Protein AF-A0A7C4LR72-F1 (afdb_monomer_lite)

Foldseek 3Di:
DDDDDDDDDDDDDDDDDDDDDDPPPVVVVVVVVVVVVVVVVPPPPPPPQQFAEEEEAEEQFALQQAVLSPHDLAYLPLVVVQFQQFEWANAEWAFLHQQQRLLLLFQLARLLQQQPQDLPPQDDDVHFRDPVRQTLLQVVVVLQAQEEEFEEASGHDALPDCRPVVNRNHPWYWYDYHPDWAQAQTFIDTSRDTDGDGDGQLQVSLVVLLVCLLPCVSTHYYYYRHGHQQPPPQDADPVLLVSSVVDDDLLSSSSSSSNVNSVSSVSNQVSCVVSVSQQRYKYKHKYNWAHDCVHRSHDNNLWADGRPAPGCRSIGIGIIIHRRPQFDGRHYHHAHAYSSQNRQLSCVSSVHDRDPPRPHDNCRCVRVVVDDDGRDQKDKHWHQPDPLPDDPPPQDQNNWIWIWMDGPQKIWTDTHPDDIFIDRCVVRVHSPDGCCVVCVVVVVVRVVVRVVVSVSGHHNDDPCPDPVNVVSVVPDDDPPPPPVVVVVVVVVPPQDDDWLDDCPLLVVLLVVQLVLDPCPFAADAGSVRLSVQCNQWAWQKDFPPVLLNSLLSLLSSLQVRQFHQDPQGTAGAQWRDQDQQAAPPNHFLQQVLQNLLFRLQTQDCRNVLSRLCCLQPPTGHNVNPDRPNLADNALSLLSVLSSCLFPVPLVSLLVSLVSLVVSLVSQCVVFPDPLLAGWFACPDSRGNVRPQAQQGTARFLHVLLSSLSSLQSSLVSCVSVVVNVSNVVSNVSSLVSLVSQCVQQQDPVQLWGFGQHRVRVVVSDGDPWHFLSRLLNLLNPRHDAPPSSCLNLLQQCDPQRQDFQQAGWRTRNVDPQADDDLDDDLNHNRTWHFQQSRQSNLSSVLSCAPPHDDDSDALVNSVNNLSSNSVLQFAWDDPPPCPPPLDIDTDRNGWDFGTAHRHNSHSSSQSSLVVVCVVPDRDPDSRGTSGSNHHNSSSCVCEQQNFPRDNDQKTKTQHSNDPPPGQKMKTWQRRGPNWTKIWIAHCACPPSVPGHFIFIDTSNHTFDTDNGRGMDMGGNPD

Structure (mmCIF, N/CA/C/O backbone):
data_AF-A0A7C4LR72-F1
#
_entry.id   AF-A0A7C4LR72-F1
#
loop_
_atom_site.group_PDB
_atom_site.id
_atom_site.type_symbol
_atom_site.label_atom_id
_atom_site.label_alt_id
_atom_site.label_comp_id
_atom_site.label_asym_id
_atom_site.label_entity_id
_atom_site.label_seq_id
_atom_site.pdbx_PDB_ins_code
_atom_site.Cartn_x
_atom_site.Cartn_y
_atom_site.Cartn_z
_atom_site.occupancy
_atom_site.B_iso_or_equiv
_atom_site.auth_seq_id
_atom_site.auth_comp_id
_atom_site.auth_asym_id
_atom_site.auth_atom_id
_atom_site.pdbx_PDB_model_num
ATOM 1 N N . MET A 1 1 ? -72.696 16.015 122.692 1.00 35.31 1 MET A N 1
ATOM 2 C CA . MET A 1 1 ? -73.197 14.966 123.610 1.00 35.31 1 MET A CA 1
ATOM 3 C C . MET A 1 1 ? -72.297 13.751 123.388 1.00 35.31 1 MET A C 1
ATOM 5 O O . MET A 1 1 ? -72.263 13.288 122.262 1.00 35.31 1 MET A O 1
ATOM 9 N N . ARG A 1 2 ? -71.297 13.466 124.250 1.00 32.91 2 ARG A N 1
ATOM 10 C CA . ARG A 1 2 ? -71.387 12.617 125.474 1.00 32.91 2 ARG A CA 1
ATOM 11 C C . ARG A 1 2 ? -72.075 11.284 125.123 1.00 32.91 2 ARG A C 1
ATOM 13 O O . ARG A 1 2 ? -73.225 11.372 124.727 1.00 32.91 2 ARG A O 1
ATOM 20 N N . PHE A 1 3 ? -71.549 10.058 125.218 1.00 32.75 3 PHE A N 1
ATOM 21 C CA . PHE A 1 3 ? -70.471 9.303 125.920 1.00 32.75 3 PHE A CA 1
ATOM 22 C C . PHE A 1 3 ? -70.738 7.793 125.529 1.00 32.75 3 PHE A C 1
ATOM 24 O O . PHE A 1 3 ? -71.730 7.587 124.825 1.00 32.75 3 PHE A O 1
ATOM 31 N N . PRO A 1 4 ? -70.053 6.709 125.991 1.00 60.56 4 PRO A N 1
ATOM 32 C CA . PRO A 1 4 ? -68.780 6.562 126.714 1.00 60.56 4 PRO A CA 1
ATOM 33 C C . PRO A 1 4 ? -67.816 5.421 126.244 1.00 60.56 4 PRO A C 1
ATOM 35 O O . PRO A 1 4 ? -68.143 4.528 125.475 1.00 60.56 4 PRO A O 1
ATOM 38 N N . GLU A 1 5 ? -66.591 5.552 126.763 1.00 37.94 5 GLU A N 1
ATOM 39 C CA . GLU A 1 5 ? -65.571 4.630 127.321 1.00 37.94 5 GLU A CA 1
ATOM 40 C C . GLU A 1 5 ? -65.675 3.067 127.322 1.00 37.94 5 GLU A C 1
ATOM 42 O O . GLU A 1 5 ? -66.634 2.513 127.839 1.00 37.94 5 GLU A O 1
ATOM 47 N N . ARG A 1 6 ? -64.529 2.430 126.945 1.00 39.88 6 ARG A N 1
ATOM 48 C CA . ARG A 1 6 ? -63.686 1.381 127.636 1.00 39.88 6 ARG A CA 1
ATOM 49 C C . ARG A 1 6 ? -64.234 -0.051 127.943 1.00 39.88 6 ARG A C 1
ATOM 51 O O . ARG A 1 6 ? -65.440 -0.195 128.059 1.00 39.88 6 ARG A O 1
ATOM 58 N N . PRO A 1 7 ? -63.385 -1.089 128.248 1.00 52.22 7 PRO A N 1
ATOM 59 C CA . PRO A 1 7 ? -61.908 -1.243 128.127 1.00 52.22 7 PRO A CA 1
ATOM 60 C C . PRO A 1 7 ? -61.354 -2.666 127.717 1.00 52.22 7 PRO A C 1
ATOM 62 O O . PRO A 1 7 ? -62.093 -3.625 127.548 1.00 52.22 7 PRO A O 1
ATOM 65 N N . ILE A 1 8 ? -60.004 -2.757 127.724 1.00 36.16 8 ILE A N 1
ATOM 66 C CA . ILE A 1 8 ? -59.052 -3.875 128.033 1.00 36.16 8 ILE A CA 1
ATOM 67 C C . ILE A 1 8 ? -58.402 -4.725 126.900 1.00 36.16 8 ILE A C 1
ATOM 69 O O . ILE A 1 8 ? -59.051 -5.424 126.135 1.00 36.16 8 ILE A O 1
ATOM 73 N N . MET A 1 9 ? -57.057 -4.637 126.927 1.00 40.47 9 MET A N 1
ATOM 74 C CA . MET A 1 9 ? -55.904 -5.442 126.440 1.00 40.47 9 MET A CA 1
ATOM 75 C C . MET A 1 9 ? -56.018 -6.995 126.474 1.00 40.47 9 MET A C 1
ATOM 77 O O . MET A 1 9 ? -56.950 -7.475 127.113 1.00 40.47 9 MET A O 1
ATOM 81 N N . PRO A 1 10 ? -55.073 -7.800 125.894 1.00 46.34 10 PRO A N 1
ATOM 82 C CA . PRO A 1 10 ? -53.619 -7.553 125.744 1.00 46.34 10 PRO A CA 1
ATOM 83 C C . PRO A 1 10 ? -52.910 -7.963 124.423 1.00 46.34 10 PRO A C 1
ATOM 85 O O . PRO A 1 10 ? -53.450 -8.637 123.555 1.00 46.34 10 PRO A O 1
ATOM 88 N N . THR A 1 11 ? -51.652 -7.506 124.325 1.00 38.91 11 THR A N 1
ATOM 89 C CA . THR A 1 11 ? -50.527 -7.863 123.421 1.00 38.91 11 THR A CA 1
ATOM 90 C C . THR A 1 11 ? -50.126 -9.360 123.510 1.00 38.91 11 THR A C 1
ATOM 92 O O . THR A 1 11 ? -50.526 -9.983 124.493 1.00 38.91 11 THR A O 1
ATOM 95 N N . PRO A 1 12 ? -49.306 -9.961 122.594 1.00 47.91 12 PRO A N 1
ATOM 96 C CA . PRO A 1 12 ? -48.107 -9.357 121.985 1.00 47.91 12 PRO A CA 1
ATOM 97 C C . PRO A 1 12 ? -47.720 -9.728 120.528 1.00 47.91 12 PRO A C 1
ATOM 99 O O . PRO A 1 12 ? -48.202 -10.676 119.926 1.00 47.91 12 PRO A O 1
ATOM 102 N N . MET A 1 13 ? -46.699 -8.982 120.081 1.00 35.16 13 MET A N 1
ATOM 103 C CA . MET A 1 13 ? -45.554 -9.364 119.234 1.00 35.16 13 MET A CA 1
ATOM 104 C C . MET A 1 13 ? -45.651 -9.448 117.697 1.00 35.16 13 MET A C 1
ATOM 106 O O . MET A 1 13 ? -46.181 -10.379 117.109 1.00 35.16 13 MET A O 1
ATOM 110 N N . ASN A 1 14 ? -44.866 -8.521 117.134 1.00 35.12 14 ASN A N 1
ATOM 111 C CA . ASN A 1 14 ? -43.835 -8.667 116.103 1.00 35.12 14 ASN A CA 1
ATOM 112 C C . ASN A 1 14 ? -44.172 -8.593 114.603 1.00 35.12 14 ASN A C 1
ATOM 114 O O . ASN A 1 14 ? -44.619 -9.543 113.976 1.00 35.12 14 ASN A O 1
ATOM 118 N N . GLN A 1 15 ? -43.720 -7.448 114.075 1.00 33.75 15 GLN A N 1
ATOM 119 C CA . GLN A 1 15 ? -42.763 -7.275 112.975 1.00 33.75 15 GLN A CA 1
ATOM 120 C C . GLN A 1 15 ? -43.255 -7.340 111.518 1.00 33.75 15 GLN A C 1
ATOM 122 O O . GLN A 1 15 ? -43.408 -8.385 110.899 1.00 33.75 15 GLN A O 1
ATOM 127 N N . ASP A 1 16 ? -43.335 -6.104 111.017 1.00 29.33 16 ASP A N 1
ATOM 128 C CA . ASP A 1 16 ? -42.939 -5.552 109.721 1.00 29.33 16 ASP A CA 1
ATOM 129 C C . ASP A 1 16 ? -43.946 -5.347 108.566 1.00 29.33 16 ASP A C 1
ATOM 131 O O . ASP A 1 16 ? -44.793 -6.195 108.289 1.00 29.33 16 ASP A O 1
ATOM 135 N N . PRO A 1 17 ? -43.886 -4.167 107.891 1.00 45.34 17 PRO A N 1
ATOM 136 C CA . PRO A 1 17 ? -44.921 -3.627 106.992 1.00 45.34 17 PRO A CA 1
ATOM 137 C C . PRO A 1 17 ? -44.353 -3.462 105.544 1.00 45.34 17 PRO A C 1
ATOM 139 O O . PRO A 1 17 ? -43.314 -4.045 105.250 1.00 45.34 17 PRO A O 1
ATOM 142 N N . PRO A 1 18 ? -44.862 -2.611 104.616 1.00 51.41 18 PRO A N 1
ATOM 143 C CA . PRO A 1 18 ? -46.219 -2.128 104.332 1.00 51.41 18 PRO A CA 1
ATOM 144 C C . PRO A 1 18 ? -46.654 -2.247 102.836 1.00 51.41 18 PRO A C 1
ATOM 146 O O . PRO A 1 18 ? -45.869 -2.273 101.898 1.00 51.41 18 PRO A O 1
ATOM 149 N N . ARG A 1 19 ? -47.976 -2.195 102.640 1.00 38.69 19 ARG A N 1
ATOM 150 C CA . ARG A 1 19 ? -48.769 -1.313 101.744 1.00 38.69 19 ARG A CA 1
ATOM 151 C C . ARG A 1 19 ? -48.216 -0.771 100.398 1.00 38.69 19 ARG A C 1
ATOM 153 O O . ARG A 1 19 ? -47.294 0.026 100.349 1.00 38.69 19 ARG A O 1
ATOM 160 N N . TYR A 1 20 ? -49.054 -1.008 99.375 1.00 43.28 20 TYR A N 1
ATOM 161 C CA . TYR A 1 20 ? -49.548 -0.085 98.330 1.00 43.28 20 TYR A CA 1
ATOM 162 C C . TYR A 1 20 ? -48.540 0.713 97.483 1.00 43.28 20 TYR A C 1
ATOM 164 O O . TYR A 1 20 ? -48.049 1.743 97.910 1.00 43.28 20 TYR A O 1
ATOM 172 N N . ILE A 1 21 ? -48.420 0.328 96.205 1.00 43.69 21 ILE A N 1
ATOM 173 C CA . ILE A 1 21 ? -48.569 1.153 94.980 1.00 43.69 21 ILE A CA 1
ATOM 174 C C . ILE A 1 21 ? -48.370 0.178 93.813 1.00 43.69 21 ILE A C 1
ATOM 176 O O . ILE A 1 21 ? -47.257 -0.301 93.652 1.00 43.69 21 ILE A O 1
ATOM 180 N N . CYS A 1 22 ? -49.392 -0.123 92.991 1.00 40.03 22 CYS A N 1
ATOM 181 C CA . CYS A 1 22 ? -49.144 -0.615 91.616 1.00 40.03 22 CYS A CA 1
ATOM 182 C C . CYS A 1 22 ? -50.343 -0.731 90.652 1.00 40.03 22 CYS A C 1
ATOM 184 O O . CYS A 1 22 ? -50.247 -1.442 89.657 1.00 40.03 22 CYS A O 1
ATOM 186 N N . ARG A 1 23 ? -51.444 0.021 90.803 1.00 43.97 23 ARG A N 1
ATOM 187 C CA . ARG A 1 23 ? -52.443 0.106 89.706 1.00 43.97 23 ARG A CA 1
ATOM 188 C C . ARG A 1 23 ? -51.979 0.938 88.491 1.00 43.97 23 ARG A C 1
ATOM 190 O O . ARG A 1 23 ? -52.656 0.944 87.469 1.00 43.97 23 ARG A O 1
ATOM 197 N N . ARG A 1 24 ? -50.789 1.561 88.543 1.00 44.59 24 ARG A N 1
ATOM 198 C CA . ARG A 1 24 ? -50.102 2.144 87.370 1.00 44.59 24 ARG A CA 1
ATOM 199 C C . ARG A 1 24 ? -49.221 1.147 86.602 1.00 44.59 24 ARG A C 1
ATOM 201 O O . ARG A 1 24 ? -48.986 1.379 85.423 1.00 44.59 24 ARG A O 1
ATOM 208 N N . ARG A 1 25 ? -48.779 0.027 87.197 1.00 46.16 25 ARG A N 1
ATOM 209 C CA . ARG A 1 25 ? -47.852 -0.898 86.514 1.00 46.16 25 ARG A CA 1
ATOM 210 C C . ARG A 1 25 ? -48.525 -1.919 85.603 1.00 46.16 25 ARG A C 1
ATOM 212 O O . ARG A 1 25 ? -47.878 -2.340 84.662 1.00 46.16 25 ARG A O 1
ATOM 219 N N . LEU A 1 26 ? -49.811 -2.239 85.774 1.00 44.53 26 LEU A N 1
ATOM 220 C CA . LEU A 1 26 ? -50.479 -3.204 84.883 1.00 44.53 26 LEU A CA 1
ATOM 221 C C . LEU A 1 26 ? -50.919 -2.587 83.540 1.00 44.53 26 LEU A C 1
ATOM 223 O O . LEU A 1 26 ? -50.827 -3.246 82.511 1.00 44.53 26 LEU A O 1
ATOM 227 N N . ARG A 1 27 ? -51.291 -1.294 83.515 1.00 45.69 27 ARG A N 1
ATOM 228 C CA . ARG A 1 27 ? -51.473 -0.548 82.252 1.00 45.69 27 ARG A CA 1
ATOM 229 C C . ARG A 1 27 ? -50.140 -0.248 81.563 1.00 45.69 27 ARG A C 1
ATOM 231 O O . ARG A 1 27 ? -50.101 -0.283 80.344 1.00 45.69 27 ARG A O 1
ATOM 238 N N . LEU A 1 28 ? -49.058 -0.027 82.318 1.00 48.47 28 LEU A N 1
ATOM 239 C CA . LEU A 1 28 ? -47.709 0.130 81.758 1.00 48.47 28 LEU A CA 1
ATOM 240 C C . LEU A 1 28 ? -47.103 -1.200 81.283 1.00 48.47 28 LEU A C 1
ATOM 242 O O . LEU A 1 28 ? -46.390 -1.166 80.291 1.00 48.47 28 LEU A O 1
ATOM 246 N N . LEU A 1 29 ? -47.414 -2.353 81.896 1.00 49.34 29 LEU A N 1
ATOM 247 C CA . LEU A 1 29 ? -46.977 -3.675 81.411 1.00 49.34 29 LEU A CA 1
ATOM 248 C C . LEU A 1 29 ? -47.734 -4.116 80.152 1.00 49.34 29 LEU A C 1
ATOM 250 O O . LEU A 1 29 ? -47.118 -4.627 79.230 1.00 49.34 29 LEU A O 1
ATOM 254 N N . LEU A 1 30 ? -49.045 -3.871 80.063 1.00 48.12 30 LEU A N 1
ATOM 255 C CA . LEU A 1 30 ? -49.803 -4.151 78.837 1.00 48.12 30 LEU A CA 1
ATOM 256 C C . LEU A 1 30 ? -49.451 -3.174 77.706 1.00 48.12 30 LEU A C 1
ATOM 258 O O . LEU A 1 30 ? -49.343 -3.616 76.567 1.00 48.12 30 LEU A O 1
ATOM 262 N N . LEU A 1 31 ? -49.167 -1.893 77.999 1.00 51.03 31 LEU A N 1
ATOM 263 C CA . LEU A 1 31 ? -48.607 -0.984 76.990 1.00 51.03 31 LEU A CA 1
ATOM 264 C C . LEU A 1 31 ? -47.185 -1.373 76.588 1.00 51.03 31 LEU A C 1
ATOM 266 O O . LEU A 1 31 ? -46.872 -1.221 75.422 1.00 51.03 31 LEU A O 1
ATOM 270 N N . SER A 1 32 ? -46.335 -1.875 77.493 1.00 53.25 32 SER A N 1
ATOM 271 C CA . SER A 1 32 ? -44.957 -2.277 77.157 1.00 53.25 32 SER A CA 1
ATOM 272 C C . SER A 1 32 ? -44.858 -3.660 76.518 1.00 53.25 32 SER A C 1
ATOM 274 O O . SER A 1 32 ? -43.934 -3.866 75.748 1.00 53.25 32 SER A O 1
ATOM 276 N N . VAL A 1 33 ? -45.823 -4.564 76.713 1.00 54.97 33 VAL A N 1
ATOM 277 C CA . VAL A 1 33 ? -45.928 -5.814 75.938 1.00 54.97 33 VAL A CA 1
ATOM 278 C C . VAL A 1 33 ? -46.553 -5.559 74.558 1.00 54.97 33 VAL A C 1
ATOM 280 O O . VAL A 1 33 ? -46.102 -6.154 73.583 1.00 54.97 33 VAL A O 1
ATOM 283 N N . LEU A 1 34 ? -47.488 -4.608 74.417 1.00 49.75 34 LEU A N 1
ATOM 284 C CA . LEU A 1 34 ? -47.953 -4.137 73.100 1.00 49.75 34 LEU A CA 1
ATOM 285 C C . LEU A 1 34 ? -46.896 -3.282 72.373 1.00 49.75 34 LEU A C 1
ATOM 287 O O . LEU A 1 34 ? -46.753 -3.435 71.165 1.00 49.75 34 LEU A O 1
ATOM 291 N N . LEU A 1 35 ? -46.090 -2.474 73.080 1.00 50.56 35 LEU A N 1
ATOM 292 C CA . LEU A 1 35 ? -44.930 -1.777 72.499 1.00 50.56 35 LEU A CA 1
ATOM 293 C C . LEU A 1 35 ? -43.792 -2.749 72.172 1.00 50.56 35 LEU A C 1
ATOM 295 O O . LEU A 1 35 ? -43.171 -2.594 71.135 1.00 50.56 35 LEU A O 1
ATOM 299 N N . ALA A 1 36 ? -43.532 -3.772 72.993 1.00 47.28 36 ALA A N 1
ATOM 300 C CA . ALA A 1 36 ? -42.524 -4.793 72.699 1.00 47.28 36 ALA A CA 1
ATOM 301 C C . ALA A 1 36 ? -42.952 -5.702 71.538 1.00 47.28 36 ALA A C 1
ATOM 303 O O . ALA A 1 36 ? -42.105 -6.113 70.754 1.00 47.28 36 ALA A O 1
ATOM 304 N N . SER A 1 37 ? -44.255 -5.935 71.355 1.00 44.91 37 SER A N 1
ATOM 305 C CA . SER A 1 37 ? -44.786 -6.614 70.163 1.00 44.91 37 SER A CA 1
ATOM 306 C C . SER A 1 37 ? -44.742 -5.716 68.917 1.00 44.91 37 SER A C 1
ATOM 308 O O . SER A 1 37 ? -44.578 -6.220 67.811 1.00 44.91 37 SER A O 1
ATOM 310 N N . PHE A 1 38 ? -44.802 -4.387 69.078 1.00 46.44 38 PHE A N 1
ATOM 311 C CA . PHE A 1 38 ? -44.551 -3.429 67.991 1.00 46.44 38 PHE A CA 1
ATOM 312 C C . PHE A 1 38 ? -43.050 -3.254 67.680 1.00 46.44 38 PHE A C 1
ATOM 314 O O . PHE A 1 38 ? -42.687 -3.009 66.534 1.00 46.44 38 PHE A O 1
ATOM 321 N N . VAL A 1 39 ? -42.166 -3.432 68.670 1.00 45.88 39 VAL A N 1
ATOM 322 C CA . VAL A 1 39 ? -40.700 -3.331 68.522 1.00 45.88 39 VAL A CA 1
ATOM 323 C C . VAL A 1 39 ? -40.074 -4.641 68.019 1.00 45.88 39 VAL A C 1
ATOM 325 O O . VAL A 1 39 ? -39.086 -4.590 67.298 1.00 45.88 39 VAL A O 1
ATOM 328 N N . LEU A 1 40 ? -40.675 -5.806 68.292 1.00 41.47 40 LEU A N 1
ATOM 329 C CA . LEU A 1 40 ? -40.286 -7.095 67.688 1.00 41.47 40 LEU A CA 1
ATOM 330 C C . LEU A 1 40 ? -40.973 -7.363 66.333 1.00 41.47 40 LEU A C 1
ATOM 332 O O . LEU A 1 40 ? -40.526 -8.225 65.581 1.00 41.47 40 LEU A O 1
ATOM 336 N N . GLY A 1 41 ? -42.027 -6.608 65.998 1.00 39.75 41 GLY A N 1
ATOM 337 C CA . GLY A 1 41 ? -42.657 -6.586 64.670 1.00 39.75 41 GLY A CA 1
ATOM 338 C C . GLY A 1 41 ? -41.952 -5.670 63.663 1.00 39.75 41 GLY A C 1
ATOM 339 O O . GLY A 1 41 ? -42.116 -5.842 62.457 1.00 39.75 41 GLY A O 1
ATOM 340 N N . ALA A 1 42 ? -41.093 -4.761 64.131 1.00 39.66 42 ALA A N 1
ATOM 341 C CA . ALA A 1 42 ? -40.086 -4.121 63.298 1.00 39.66 42 ALA A CA 1
ATOM 342 C C . ALA A 1 42 ? -38.931 -5.108 63.080 1.00 39.66 42 ALA A C 1
ATOM 344 O O . ALA A 1 42 ? -37.795 -4.867 63.487 1.00 39.66 42 ALA A O 1
ATOM 345 N N . SER A 1 43 ? -39.216 -6.234 62.410 1.00 41.41 43 SER A N 1
ATOM 346 C CA . SER A 1 43 ? -38.183 -6.845 61.579 1.00 41.41 43 SER A CA 1
ATOM 347 C C . SER A 1 43 ? -37.632 -5.691 60.768 1.00 41.41 43 SER A C 1
ATOM 349 O O . SER A 1 43 ? -38.391 -5.062 60.027 1.00 41.41 43 SER A O 1
ATOM 351 N N . ALA A 1 44 ? -36.369 -5.333 61.010 1.00 40.41 44 ALA A N 1
ATOM 352 C CA . ALA A 1 44 ? -35.657 -4.414 60.154 1.00 40.41 44 ALA A CA 1
ATOM 353 C C . ALA A 1 44 ? -35.990 -4.871 58.737 1.00 40.41 44 ALA A C 1
ATOM 355 O O . ALA A 1 44 ? -35.617 -5.979 58.349 1.00 40.41 44 ALA A O 1
ATOM 356 N N . PHE A 1 45 ? -36.786 -4.080 58.013 1.00 38.56 45 PHE A N 1
ATOM 357 C CA . PHE A 1 45 ? -36.862 -4.203 56.573 1.00 38.56 45 PHE A CA 1
ATOM 358 C C . PHE A 1 45 ? -35.428 -3.916 56.158 1.00 38.56 45 PHE A C 1
ATOM 360 O O . PHE A 1 45 ? -35.036 -2.758 56.025 1.00 38.56 45 PHE A O 1
ATOM 367 N N . ALA A 1 46 ? -34.602 -4.964 56.112 1.00 44.22 46 ALA A N 1
ATOM 368 C CA . ALA A 1 46 ? -33.292 -4.902 55.524 1.00 44.22 46 ALA A CA 1
ATOM 369 C C . ALA A 1 46 ? -33.589 -4.386 54.126 1.00 44.22 46 ALA A C 1
ATOM 371 O O . ALA A 1 46 ? -34.274 -5.061 53.353 1.00 44.22 46 ALA A O 1
ATOM 372 N N . ALA A 1 47 ? -33.223 -3.125 53.880 1.00 54.91 47 ALA A N 1
ATOM 373 C CA . ALA A 1 47 ? -33.409 -2.511 52.582 1.00 54.91 47 ALA A CA 1
ATOM 374 C C . ALA A 1 47 ? -32.888 -3.520 51.560 1.00 54.91 47 ALA A C 1
ATOM 376 O O . ALA A 1 47 ? -31.792 -4.056 51.761 1.00 54.91 47 ALA A O 1
ATOM 377 N N . ALA A 1 48 ? -33.713 -3.852 50.559 1.00 63.03 48 ALA A N 1
ATOM 378 C CA . ALA A 1 48 ? -33.377 -4.886 49.588 1.00 63.03 48 ALA A CA 1
ATOM 379 C C . ALA A 1 48 ? -31.923 -4.675 49.131 1.00 63.03 48 ALA A C 1
ATOM 381 O O . ALA A 1 48 ? -31.556 -3.531 48.830 1.00 63.03 48 ALA A O 1
ATOM 382 N N . PRO A 1 49 ? -31.072 -5.715 49.184 1.00 77.50 49 PRO A N 1
ATOM 383 C CA . PRO A 1 49 ? -29.646 -5.543 48.973 1.00 77.50 49 PRO A CA 1
ATOM 384 C C . PRO A 1 49 ? -29.419 -4.897 47.610 1.00 77.50 49 PRO A C 1
ATOM 386 O O . PRO A 1 49 ? -29.940 -5.361 46.599 1.00 77.50 49 PRO A O 1
ATOM 389 N N . LYS A 1 50 ? -28.656 -3.800 47.598 1.00 90.44 50 LYS A N 1
ATOM 390 C CA . LYS A 1 50 ? -28.297 -3.085 46.371 1.00 90.44 50 LYS A CA 1
ATOM 391 C C . LYS A 1 50 ? -27.679 -4.080 45.371 1.00 90.44 50 LYS A C 1
ATOM 393 O O . LYS A 1 50 ? -26.793 -4.839 45.778 1.00 90.44 50 LYS A O 1
ATOM 398 N N . PRO A 1 51 ? -28.117 -4.109 44.101 1.00 95.69 51 PRO A N 1
ATOM 399 C CA . PRO A 1 51 ? -27.584 -5.050 43.125 1.00 95.69 51 PRO A CA 1
ATOM 400 C C . PRO A 1 51 ? -26.173 -4.658 42.704 1.00 95.69 51 PRO A C 1
ATOM 402 O O . PRO A 1 51 ? -25.841 -3.473 42.661 1.00 95.69 51 PRO A O 1
ATOM 405 N N . ASN A 1 52 ? -25.357 -5.634 42.321 1.00 98.25 52 ASN A N 1
ATOM 406 C CA . ASN A 1 52 ? -24.149 -5.358 41.551 1.00 98.25 52 ASN A CA 1
ATOM 407 C C . ASN A 1 52 ? -24.533 -4.933 40.133 1.00 98.25 52 ASN A C 1
ATOM 409 O O . ASN A 1 52 ? -25.586 -5.312 39.619 1.00 98.25 52 ASN A O 1
ATOM 413 N N . ILE A 1 53 ? -23.671 -4.156 39.488 1.00 98.75 53 ILE A N 1
ATOM 414 C CA . ILE A 1 53 ? -23.917 -3.647 38.141 1.00 98.75 53 ILE A CA 1
ATOM 415 C C . ILE A 1 53 ? -22.686 -3.937 37.289 1.00 98.75 53 ILE A C 1
ATOM 417 O O . ILE A 1 53 ? -21.583 -3.504 37.615 1.00 98.75 53 ILE A O 1
ATOM 421 N N . ILE A 1 54 ? -22.871 -4.657 36.186 1.00 98.81 54 ILE A N 1
ATOM 422 C CA . ILE A 1 54 ? -21.828 -4.936 35.200 1.00 98.81 54 ILE A CA 1
ATOM 423 C C . ILE A 1 54 ? -22.266 -4.357 33.863 1.00 98.81 54 ILE A C 1
ATOM 425 O O . ILE A 1 54 ? -23.361 -4.638 33.384 1.00 98.81 54 ILE A O 1
ATOM 429 N N . VAL A 1 55 ? -21.401 -3.564 33.243 1.00 98.88 55 VAL A N 1
ATOM 430 C CA . VAL A 1 55 ? -21.596 -3.087 31.875 1.00 98.88 55 VAL A CA 1
ATOM 431 C C . VAL A 1 55 ? -20.494 -3.666 31.015 1.00 98.88 55 VAL A C 1
ATOM 433 O O . VAL A 1 55 ? -19.350 -3.213 31.091 1.00 98.88 55 VAL A O 1
ATOM 436 N N . ILE A 1 56 ? -20.859 -4.659 30.213 1.00 98.88 56 ILE A N 1
ATOM 437 C CA . ILE A 1 56 ? -20.004 -5.269 29.205 1.00 98.88 56 ILE A CA 1
ATOM 438 C C . ILE A 1 56 ? -20.142 -4.440 27.933 1.00 98.88 56 ILE A C 1
ATOM 440 O O . ILE A 1 56 ? -21.229 -4.353 27.360 1.00 98.88 56 ILE A O 1
ATOM 444 N N . LEU A 1 57 ? -19.040 -3.819 27.524 1.00 98.50 57 LEU A N 1
ATOM 445 C CA . LEU A 1 57 ? -18.949 -3.027 26.307 1.00 98.50 57 LEU A CA 1
ATOM 446 C C . LEU A 1 57 ? -17.956 -3.695 25.357 1.00 98.50 57 LEU A C 1
ATOM 448 O O . LEU A 1 57 ? -16.791 -3.874 25.711 1.00 98.50 57 LEU A O 1
ATOM 452 N N . VAL A 1 58 ? -18.423 -4.075 24.175 1.00 97.19 58 VAL A N 1
ATOM 453 C CA . VAL A 1 58 ? -17.602 -4.665 23.109 1.00 97.19 58 VAL A CA 1
ATOM 454 C C . VAL A 1 58 ? -17.342 -3.624 22.015 1.00 97.19 58 VAL A C 1
ATOM 456 O O . VAL A 1 58 ? -18.001 -2.585 22.003 1.00 97.19 58 VAL A O 1
ATOM 459 N N . ASP A 1 59 ? -16.357 -3.859 21.149 1.00 93.75 59 ASP A N 1
ATOM 460 C CA . ASP A 1 59 ? -15.798 -2.816 20.276 1.00 93.75 59 ASP A CA 1
ATOM 461 C C . ASP A 1 59 ? -15.845 -3.250 18.801 1.00 93.75 59 ASP A C 1
ATOM 463 O O . ASP A 1 59 ? -15.337 -4.318 18.445 1.00 93.75 59 ASP A O 1
ATOM 467 N N . ASP A 1 60 ? -16.476 -2.429 17.956 1.00 93.88 60 ASP A N 1
ATOM 468 C CA . ASP A 1 60 ? -16.669 -2.650 16.510 1.00 93.88 60 ASP A CA 1
ATOM 469 C C . ASP A 1 60 ? -17.437 -3.923 16.102 1.00 93.88 60 ASP A C 1
ATOM 471 O O . ASP A 1 60 ? -17.135 -4.559 15.081 1.00 93.88 60 ASP A O 1
ATOM 475 N N . ILE A 1 61 ? -18.455 -4.308 16.876 1.00 94.88 61 ILE A N 1
ATOM 476 C CA . ILE A 1 61 ? -19.279 -5.490 16.588 1.00 94.88 61 ILE A CA 1
ATOM 477 C C . ILE A 1 61 ? -20.733 -5.092 16.324 1.00 94.88 61 ILE A C 1
ATOM 479 O O . ILE A 1 61 ? -21.393 -4.443 17.134 1.00 94.88 61 ILE A O 1
ATOM 483 N N . GLY A 1 62 ? -21.251 -5.518 15.177 1.00 93.38 62 GLY A N 1
ATOM 484 C CA . GLY A 1 62 ? -22.618 -5.241 14.750 1.00 93.38 62 GLY A CA 1
ATOM 485 C C . GLY A 1 62 ? -23.600 -6.344 15.141 1.00 93.38 62 GLY A C 1
ATOM 486 O O . GLY A 1 62 ? -23.247 -7.384 15.697 1.00 93.38 62 GLY A O 1
ATOM 487 N N . VAL A 1 63 ? -24.876 -6.131 14.822 1.00 94.94 63 VAL A N 1
ATOM 488 C CA . VAL A 1 63 ? -25.957 -7.080 15.148 1.00 94.94 63 VAL A CA 1
ATOM 489 C C . VAL A 1 63 ? -25.917 -8.377 14.325 1.00 94.94 63 VAL A C 1
ATOM 491 O O . VAL A 1 63 ? -26.683 -9.295 14.594 1.00 94.94 63 VAL A O 1
ATOM 494 N N . GLY A 1 64 ? -25.057 -8.494 13.315 1.00 95.31 64 GLY A N 1
ATOM 495 C CA . GLY A 1 64 ? -24.987 -9.677 12.453 1.00 95.31 64 GLY A CA 1
ATOM 496 C C . GLY A 1 64 ? -24.216 -10.860 13.040 1.00 95.31 64 GLY A C 1
ATOM 497 O O . GLY A 1 64 ? -24.186 -11.918 12.413 1.00 95.31 64 GLY A O 1
ATOM 498 N N . ASP A 1 65 ? -23.587 -10.691 14.207 1.00 94.81 65 ASP A N 1
ATOM 499 C CA . ASP A 1 65 ? -22.620 -11.654 14.753 1.00 94.81 65 ASP A CA 1
ATOM 500 C C . ASP A 1 65 ? -23.143 -12.548 15.878 1.00 94.81 65 ASP A C 1
ATOM 502 O O . ASP A 1 65 ? -22.475 -13.519 16.221 1.00 94.81 65 ASP A O 1
ATOM 506 N N . PHE A 1 66 ? -24.328 -12.272 16.430 1.00 95.81 66 PHE A N 1
ATOM 507 C CA . PHE A 1 66 ? -24.868 -13.026 17.566 1.00 95.81 66 PHE A CA 1
ATOM 508 C C . PHE A 1 66 ? -26.160 -13.752 17.222 1.00 95.81 66 PHE A C 1
ATOM 510 O O . PHE A 1 66 ? -27.022 -13.214 16.521 1.00 95.81 66 PHE A O 1
ATOM 517 N N . GLY A 1 67 ? -26.348 -14.948 17.779 1.00 96.06 67 GLY A N 1
ATOM 518 C CA . GLY A 1 67 ? -27.565 -15.730 17.565 1.00 96.06 67 GLY A CA 1
ATOM 519 C C . GLY A 1 67 ? -28.825 -14.994 18.031 1.00 96.06 67 GLY A C 1
ATOM 520 O O . GLY A 1 67 ? -29.831 -14.972 17.318 1.00 96.06 67 GLY A O 1
ATOM 521 N N . PHE A 1 68 ? -28.772 -14.292 19.170 1.00 95.88 68 PHE A N 1
ATOM 522 C CA . PHE A 1 68 ? -29.919 -13.537 19.695 1.00 95.88 68 PHE A CA 1
ATOM 523 C C . PHE A 1 68 ? -30.347 -12.344 18.818 1.00 95.88 68 PHE A C 1
ATOM 525 O O . PHE A 1 68 ? -31.491 -11.886 18.921 1.00 95.88 68 PHE A O 1
ATOM 532 N N . THR A 1 69 ? -29.479 -11.861 17.929 1.00 94.25 69 THR A N 1
ATOM 533 C CA . THR A 1 69 ? -29.790 -10.833 16.921 1.00 94.25 69 THR A CA 1
ATOM 534 C C . THR A 1 69 ? -29.956 -11.404 15.508 1.00 94.25 69 THR A C 1
ATOM 536 O O . THR A 1 69 ? -30.227 -10.650 14.578 1.00 94.25 69 THR A O 1
ATOM 539 N N . GLY A 1 70 ? -29.880 -12.729 15.342 1.00 92.56 70 GLY A N 1
ATOM 540 C CA . GLY A 1 70 ? -30.134 -13.427 14.079 1.00 92.56 70 GLY A CA 1
ATOM 541 C C . GLY A 1 70 ? -28.890 -13.814 13.273 1.00 92.56 70 GLY A C 1
ATOM 542 O O . GLY A 1 70 ? -29.039 -14.261 12.134 1.00 92.56 70 GLY A O 1
ATOM 543 N N . GLY A 1 71 ? -27.688 -13.669 13.838 1.00 94.88 71 GLY A N 1
ATOM 544 C CA . GLY A 1 71 ? -26.437 -14.169 13.267 1.00 94.88 71 GLY A CA 1
ATOM 545 C C . GLY A 1 71 ? -26.427 -15.697 13.146 1.00 94.88 71 GLY A C 1
ATOM 546 O O . GLY A 1 71 ? -26.978 -16.404 13.990 1.00 94.88 71 GLY A O 1
ATOM 547 N N . LYS A 1 72 ? -25.836 -16.214 12.060 1.00 93.56 72 LYS A N 1
ATOM 548 C CA . LYS A 1 72 ? -25.865 -17.653 11.714 1.00 93.56 72 LYS A CA 1
ATOM 549 C C . LYS A 1 72 ? -24.505 -18.254 11.370 1.00 93.56 72 LYS A C 1
ATOM 551 O O . LYS A 1 72 ? -24.410 -19.466 11.204 1.00 93.56 72 LYS A O 1
ATOM 556 N N . ASP A 1 73 ? -23.473 -17.428 11.245 1.00 93.69 73 ASP A N 1
ATOM 557 C CA . ASP A 1 73 ? -22.180 -17.868 10.716 1.00 93.69 73 ASP A CA 1
ATOM 558 C C . ASP A 1 73 ? -21.412 -18.741 11.715 1.00 93.69 73 ASP A C 1
ATOM 560 O O . ASP A 1 73 ? -20.675 -19.635 11.311 1.00 93.69 73 ASP A O 1
ATOM 564 N N . PHE A 1 74 ? -21.575 -18.492 13.014 1.00 96.38 74 PHE A N 1
ATOM 565 C CA . PHE A 1 74 ? -20.955 -19.242 14.103 1.00 96.38 74 PHE A CA 1
ATOM 566 C C . PHE A 1 74 ? -21.805 -19.107 15.380 1.00 96.38 74 PHE A C 1
ATOM 568 O O . PHE A 1 74 ? -22.553 -18.137 15.514 1.00 96.38 74 PHE A O 1
ATOM 575 N N . PRO A 1 75 ? -21.737 -20.072 16.313 1.00 95.88 75 PRO A N 1
ATOM 576 C CA . PRO A 1 75 ? -22.526 -20.020 17.538 1.00 95.88 75 PRO A CA 1
ATOM 577 C C . PRO A 1 75 ? -21.890 -19.103 18.598 1.00 95.88 75 PRO A C 1
ATOM 579 O O . PRO A 1 75 ? -20.677 -19.134 18.804 1.00 95.88 75 PRO A O 1
ATOM 582 N N . THR A 1 76 ? -22.729 -18.362 19.328 1.00 97.62 76 THR A N 1
ATOM 583 C CA . THR A 1 76 ? -22.359 -17.549 20.506 1.00 97.62 76 THR A CA 1
ATOM 584 C C . THR A 1 76 ? -23.199 -17.953 21.726 1.00 97.62 76 THR A C 1
ATOM 586 O O . THR A 1 76 ? -24.037 -17.179 22.200 1.00 97.62 76 THR A O 1
ATOM 589 N N . PRO A 1 77 ? -23.075 -19.206 22.208 1.00 98.19 77 PRO A N 1
ATOM 590 C CA . PRO A 1 77 ? -24.017 -19.786 23.163 1.00 98.19 77 PRO A CA 1
ATOM 591 C C . PRO A 1 77 ? -24.069 -19.067 24.517 1.00 98.19 77 PRO A C 1
ATOM 593 O O . PRO A 1 77 ? -25.128 -19.062 25.151 1.00 98.19 77 PRO A O 1
ATOM 596 N N . ASN A 1 78 ? -22.971 -18.467 24.979 1.00 98.69 78 ASN A N 1
ATOM 597 C CA . ASN A 1 78 ? -22.918 -17.804 26.283 1.00 98.69 78 ASN A CA 1
ATOM 598 C C . ASN A 1 78 ? -23.487 -16.384 26.240 1.00 98.69 78 ASN A C 1
ATOM 600 O O . ASN A 1 78 ? -24.190 -15.966 27.162 1.00 98.69 78 ASN A O 1
ATOM 604 N N . ILE A 1 79 ? -23.235 -15.653 25.160 1.00 98.38 79 ILE A N 1
ATOM 605 C CA . ILE A 1 79 ? -23.845 -14.345 24.915 1.00 98.38 79 ILE A CA 1
ATOM 606 C C . ILE A 1 79 ? -25.343 -14.524 24.634 1.00 98.38 79 ILE A C 1
ATOM 608 O O . ILE A 1 79 ? -26.174 -13.805 25.192 1.00 98.38 79 ILE A O 1
ATOM 612 N N . ASP A 1 80 ? -25.720 -15.563 23.887 1.00 98.44 80 ASP A N 1
ATOM 613 C CA . ASP A 1 80 ? -27.123 -15.926 23.683 1.00 98.44 80 ASP A CA 1
ATOM 614 C C . ASP A 1 80 ? -27.793 -16.387 24.986 1.00 98.44 80 ASP A C 1
ATOM 616 O O . ASP A 1 80 ? -28.987 -16.158 25.181 1.00 98.44 80 ASP A O 1
ATOM 620 N N . ARG A 1 81 ? -27.046 -17.013 25.910 1.00 98.19 81 ARG A N 1
ATOM 621 C CA . ARG A 1 81 ? -27.517 -17.303 27.276 1.00 98.19 81 ARG A CA 1
ATOM 622 C C . ARG A 1 81 ? -27.828 -16.015 28.031 1.00 98.19 81 ARG A C 1
ATOM 624 O O . ARG A 1 81 ? -28.913 -15.924 28.600 1.00 98.19 81 ARG A O 1
ATOM 631 N N . LEU A 1 82 ? -26.935 -15.021 27.986 1.00 97.81 82 LEU A N 1
ATOM 632 C CA . LEU A 1 82 ? -27.163 -13.714 28.611 1.00 97.81 82 LEU A CA 1
ATOM 633 C C . LEU A 1 82 ? -28.471 -13.088 28.111 1.00 97.81 82 LEU A C 1
ATOM 635 O O . LEU A 1 82 ? -29.309 -12.679 28.913 1.00 97.81 82 LEU A O 1
ATOM 639 N N . ALA A 1 83 ? -28.657 -13.068 26.792 1.00 97.56 83 ALA A N 1
ATOM 640 C CA . ALA A 1 83 ? -29.850 -12.541 26.143 1.00 97.56 83 ALA A CA 1
ATOM 641 C C . ALA A 1 83 ? -31.124 -13.325 26.507 1.00 97.56 83 ALA A C 1
ATOM 643 O O . ALA A 1 83 ? -32.143 -12.731 26.857 1.00 97.56 83 ALA A O 1
ATOM 644 N N . ARG A 1 84 ? -31.074 -14.662 26.458 1.00 97.75 84 ARG A N 1
ATOM 645 C CA . ARG A 1 84 ? -32.216 -15.546 26.747 1.00 97.75 84 ARG A CA 1
ATOM 646 C C . ARG A 1 84 ? -32.665 -15.479 28.204 1.00 97.75 84 ARG A C 1
ATOM 648 O O . ARG A 1 84 ? -33.853 -15.592 28.476 1.00 97.75 84 ARG A O 1
ATOM 655 N N . GLU A 1 85 ? -31.743 -15.301 29.140 1.00 97.56 85 GLU A N 1
ATOM 656 C CA . GLU A 1 85 ? -32.052 -15.172 30.571 1.00 97.56 85 GLU A CA 1
ATOM 657 C C . GLU A 1 85 ? -32.426 -13.739 30.974 1.00 97.56 85 GLU A C 1
ATOM 659 O O . GLU A 1 85 ? -32.713 -13.468 32.140 1.00 97.56 85 GLU A O 1
ATOM 664 N N . GLY A 1 86 ? -32.435 -12.818 30.014 1.00 97.75 86 GLY A N 1
ATOM 665 C CA . GLY A 1 86 ? -32.744 -11.418 30.226 1.00 97.75 86 GLY A CA 1
ATOM 666 C C . GLY A 1 86 ? -33.669 -10.859 29.156 1.00 97.75 86 GLY A C 1
ATOM 667 O O . GLY A 1 86 ? -34.588 -11.522 28.672 1.00 97.75 86 GLY A O 1
ATOM 668 N N . VAL A 1 87 ? -33.417 -9.600 28.822 1.00 98.50 87 VAL A N 1
ATOM 669 C CA . VAL A 1 87 ? -34.187 -8.800 27.879 1.00 98.50 87 VAL A CA 1
ATOM 670 C C . VAL A 1 87 ? -33.280 -8.421 26.715 1.00 98.50 87 VAL A C 1
ATOM 672 O O . VAL A 1 87 ? -32.208 -7.850 26.918 1.00 98.50 87 VAL A O 1
ATOM 675 N N . VAL A 1 88 ? -33.728 -8.711 25.497 1.00 98.62 88 VAL A N 1
ATOM 676 C CA . VAL A 1 88 ? -33.097 -8.260 24.251 1.00 98.62 88 VAL A CA 1
ATOM 677 C C . VAL A 1 88 ? -33.758 -6.966 23.812 1.00 98.62 88 VAL A C 1
ATOM 679 O O . VAL A 1 88 ? -34.978 -6.921 23.676 1.00 98.62 88 VAL A O 1
ATOM 682 N N . PHE A 1 89 ? -32.968 -5.934 23.544 1.00 98.31 89 PHE A N 1
ATOM 683 C CA . PHE A 1 89 ? -33.464 -4.673 23.011 1.00 98.31 89 PHE A CA 1
ATOM 684 C C . PHE A 1 89 ? -33.284 -4.674 21.492 1.00 98.31 89 PHE A C 1
ATOM 686 O O . PHE A 1 89 ? -32.177 -4.500 20.984 1.00 98.31 89 PHE A O 1
ATOM 693 N N . SER A 1 90 ? -34.372 -4.904 20.755 1.00 95.19 90 SER A N 1
ATOM 694 C CA . SER A 1 90 ? -34.334 -5.110 19.299 1.00 95.19 90 SER A CA 1
ATOM 695 C C . SER A 1 90 ? -33.870 -3.859 18.537 1.00 95.19 90 SER A C 1
ATOM 697 O O . SER A 1 90 ? -33.308 -3.966 17.444 1.00 95.19 90 SER A O 1
ATOM 699 N N . HIS A 1 91 ? -34.070 -2.677 19.126 1.00 96.50 91 HIS A N 1
ATOM 700 C CA . HIS A 1 91 ? -33.696 -1.374 18.581 1.00 96.50 91 HIS A CA 1
ATOM 701 C C . HIS A 1 91 ? -32.760 -0.613 19.538 1.00 96.50 91 HIS A C 1
ATOM 703 O O . HIS A 1 91 ? -33.087 0.477 20.011 1.00 96.50 91 HIS A O 1
ATOM 709 N N . GLY A 1 92 ? -31.609 -1.222 19.844 1.00 97.88 92 GLY A N 1
ATOM 710 C CA . GLY A 1 92 ? -30.536 -0.615 20.635 1.00 97.88 92 GLY A CA 1
ATOM 711 C C . GLY A 1 92 ? -29.579 0.236 19.799 1.00 97.88 92 GLY A C 1
ATOM 712 O O . GLY A 1 92 ? -29.130 -0.190 18.735 1.00 97.88 92 GLY A O 1
ATOM 713 N N . TYR A 1 93 ? -29.257 1.429 20.300 1.00 98.56 93 TYR A N 1
ATOM 714 C CA . TYR A 1 93 ? -28.450 2.421 19.593 1.00 98.56 93 TYR A CA 1
ATOM 715 C C . TYR A 1 93 ? -27.251 2.937 20.386 1.00 98.56 93 TYR A C 1
ATOM 717 O O . TYR A 1 93 ? -27.302 3.079 21.609 1.00 98.56 93 TYR A O 1
ATOM 725 N N . ALA A 1 94 ? -26.202 3.284 19.649 1.00 98.25 94 ALA A N 1
ATOM 726 C CA . ALA A 1 94 ? -24.993 3.937 20.125 1.00 98.25 94 ALA A CA 1
ATOM 727 C C . ALA A 1 94 ? -24.618 5.131 19.226 1.00 98.25 94 ALA A C 1
ATOM 729 O O . ALA A 1 94 ? -25.355 5.497 18.305 1.00 98.25 94 ALA A O 1
ATOM 730 N N . MET A 1 95 ? -23.467 5.750 19.498 1.00 96.75 95 MET A N 1
ATOM 731 C CA . MET A 1 95 ? -22.870 6.742 18.603 1.00 96.75 95 MET A CA 1
ATOM 732 C C . MET A 1 95 ? -22.074 6.049 17.481 1.00 96.75 95 MET A C 1
ATOM 734 O O . MET A 1 95 ? -21.676 4.898 17.643 1.00 96.75 95 MET A O 1
ATOM 738 N N . PRO A 1 96 ? -21.765 6.742 16.366 1.00 93.69 96 PRO A N 1
ATOM 739 C CA . PRO A 1 96 ? -21.024 6.156 15.240 1.00 93.69 96 PRO A CA 1
ATOM 740 C C . PRO A 1 96 ? -19.564 5.757 15.524 1.00 93.69 96 PRO A C 1
ATOM 742 O O . PRO A 1 96 ? -18.895 5.244 14.624 1.00 93.69 96 PRO A O 1
ATOM 745 N N . SER A 1 97 ? -19.023 6.047 16.715 1.00 91.81 97 SER A N 1
ATOM 746 C CA . SER A 1 97 ? -17.632 5.746 17.074 1.00 91.81 97 SER A CA 1
ATOM 747 C C . SER A 1 97 ? -17.396 5.597 18.585 1.00 91.81 97 SER A C 1
ATOM 749 O O . SER A 1 97 ? -18.175 6.069 19.418 1.00 91.81 97 SER A O 1
ATOM 751 N N . CYS A 1 98 ? -16.245 5.007 18.926 1.00 91.56 98 CYS A N 1
ATOM 752 C CA . CYS A 1 98 ? -15.870 4.605 20.280 1.00 91.56 98 CYS A CA 1
ATOM 753 C C . CYS A 1 98 ? -15.965 5.710 21.357 1.00 91.56 98 CYS A C 1
ATOM 755 O O . CYS A 1 98 ? -16.618 5.507 22.381 1.00 91.56 98 CYS A O 1
ATOM 757 N N . SER A 1 99 ? -15.273 6.853 21.205 1.00 90.50 99 SER A N 1
ATOM 758 C CA . SER A 1 99 ? -15.189 7.868 22.279 1.00 90.50 99 SER A CA 1
ATOM 759 C C . SER A 1 99 ? -16.529 8.554 22.569 1.00 90.50 99 SER A C 1
ATOM 761 O O . SER A 1 99 ? -16.911 8.588 23.742 1.00 90.50 99 SER A O 1
ATOM 763 N N . PRO A 1 100 ? -17.290 9.034 21.563 1.00 93.25 100 PRO A N 1
ATOM 764 C CA . PRO A 1 100 ? -18.634 9.560 21.781 1.00 93.25 100 PRO A CA 1
ATOM 765 C C . PRO A 1 100 ? -19.559 8.560 22.485 1.00 93.25 100 PRO A C 1
ATOM 767 O O . PRO A 1 100 ? -20.253 8.947 23.422 1.00 93.25 100 PRO A O 1
ATOM 770 N N . THR A 1 101 ? -19.538 7.272 22.119 1.00 96.94 101 THR A N 1
ATOM 771 C CA . THR A 1 101 ? -20.358 6.259 22.809 1.00 96.94 101 THR A CA 1
ATOM 772 C C . THR A 1 101 ? -19.950 6.079 24.263 1.00 96.94 101 THR A C 1
ATOM 774 O O . THR A 1 101 ? -20.807 6.070 25.146 1.00 96.94 101 THR A O 1
ATOM 777 N N . ARG A 1 102 ? -18.650 5.968 24.544 1.00 96.31 102 ARG A N 1
ATOM 778 C CA . ARG A 1 102 ? -18.146 5.810 25.918 1.00 96.31 102 ARG A CA 1
ATOM 779 C C . ARG A 1 102 ? -18.513 7.015 26.782 1.00 96.31 102 ARG A C 1
ATOM 781 O O . ARG A 1 102 ? -18.919 6.845 27.931 1.00 96.31 102 ARG A O 1
ATOM 788 N N . ALA A 1 103 ? -18.442 8.220 26.217 1.00 94.94 103 ALA A N 1
ATOM 789 C CA . ALA A 1 103 ? -18.888 9.438 26.879 1.00 94.94 103 ALA A CA 1
ATOM 790 C C . ALA A 1 103 ? -20.405 9.428 27.125 1.00 94.94 103 ALA A C 1
ATOM 792 O O . ALA A 1 103 ? -20.846 9.737 28.232 1.00 94.94 103 ALA A O 1
ATOM 793 N N . ALA A 1 104 ? -21.199 9.018 26.134 1.00 97.50 104 ALA A N 1
ATOM 794 C CA . ALA A 1 104 ? -22.653 8.946 26.240 1.00 97.50 104 ALA A CA 1
ATOM 795 C C . ALA A 1 104 ? -23.112 7.944 27.308 1.00 97.50 104 ALA A C 1
ATOM 797 O O . ALA A 1 104 ? -23.981 8.246 28.125 1.00 97.50 104 ALA A O 1
ATOM 798 N N . LEU A 1 105 ? -22.479 6.771 27.344 1.00 98.44 105 LEU A N 1
ATOM 799 C CA . LEU A 1 105 ? -22.752 5.711 28.310 1.00 98.44 105 LEU A CA 1
ATOM 800 C C . LEU A 1 105 ? -22.446 6.166 29.739 1.00 98.44 105 LEU A C 1
ATOM 802 O O . LEU A 1 105 ? -23.257 5.970 30.644 1.00 98.44 105 LEU A O 1
ATOM 806 N N . LEU A 1 106 ? -21.280 6.784 29.953 1.00 97.81 106 LEU A N 1
ATOM 807 C CA . LEU A 1 106 ? -20.827 7.147 31.296 1.00 97.81 106 LEU A CA 1
ATOM 808 C C . LEU A 1 106 ? -21.424 8.449 31.822 1.00 97.81 106 LEU A C 1
ATOM 810 O O . LEU A 1 106 ? -21.408 8.622 33.036 1.00 97.81 106 LEU A O 1
ATOM 814 N N . THR A 1 107 ? -21.954 9.327 30.967 1.00 97.25 107 THR A N 1
ATOM 815 C CA . THR A 1 107 ? -22.645 10.565 31.385 1.00 97.25 107 THR A CA 1
ATOM 816 C C . THR A 1 107 ? -24.168 10.450 31.355 1.00 97.25 107 THR A C 1
ATOM 818 O O . THR A 1 107 ? -24.843 11.239 32.008 1.00 97.25 107 THR A O 1
ATOM 821 N N . GLY A 1 108 ? -24.730 9.495 30.604 1.00 97.94 108 GLY A N 1
ATOM 822 C CA . GLY A 1 108 ? -26.172 9.412 30.352 1.00 97.94 108 GLY A CA 1
ATOM 823 C C . GLY A 1 108 ? -26.705 10.550 29.476 1.00 97.94 108 GLY A C 1
ATOM 824 O O . GLY A 1 108 ? -27.895 10.870 29.536 1.00 97.94 108 GLY A O 1
ATOM 825 N N . ARG A 1 109 ? -25.827 11.210 28.714 1.00 96.56 109 ARG A N 1
ATOM 826 C CA . ARG A 1 109 ? -26.122 12.422 27.942 1.00 96.56 109 ARG A CA 1
ATOM 827 C C . ARG A 1 109 ? -25.534 12.339 26.544 1.00 96.56 109 ARG A C 1
ATOM 829 O O . ARG A 1 109 ? -24.544 11.646 26.320 1.00 96.56 109 ARG A O 1
ATOM 836 N N . TYR A 1 110 ? -26.113 13.083 25.610 1.00 96.19 110 TYR A N 1
ATOM 837 C CA . TYR A 1 110 ? -25.548 13.215 24.274 1.00 96.19 110 TYR A CA 1
ATOM 838 C C . TYR A 1 110 ? -24.156 13.847 24.362 1.00 96.19 110 TYR A C 1
ATOM 840 O O . TYR A 1 110 ? -24.019 14.916 24.967 1.00 96.19 110 TYR A O 1
ATOM 848 N N . PRO A 1 111 ? -23.124 13.250 23.744 1.00 92.50 111 PRO A N 1
ATOM 849 C CA . PRO A 1 111 ? -21.757 13.740 23.879 1.00 92.50 111 PRO A CA 1
ATOM 850 C C . PRO A 1 111 ? -21.545 15.116 23.218 1.00 92.50 111 PRO A C 1
ATOM 852 O O . PRO A 1 111 ? -20.702 15.908 23.644 1.00 92.50 111 PRO A O 1
ATOM 855 N N . GLN A 1 112 ? -22.429 15.485 22.289 1.00 90.94 112 GLN A N 1
ATOM 856 C CA . GLN A 1 112 ? -22.547 16.818 21.694 1.00 90.94 112 GLN A CA 1
ATOM 857 C C . GLN A 1 112 ? -22.876 17.917 22.723 1.00 90.94 112 GLN A C 1
ATOM 859 O O . GLN A 1 112 ? -22.564 19.087 22.506 1.00 90.94 112 GLN A O 1
ATOM 864 N N . ARG A 1 113 ? -23.491 17.595 23.871 1.00 90.56 113 ARG A N 1
ATOM 865 C CA . ARG A 1 113 ? -23.800 18.601 24.909 1.00 90.56 113 ARG A CA 1
ATOM 866 C C . ARG A 1 113 ? -22.550 19.176 25.574 1.00 90.56 113 ARG A C 1
ATOM 868 O O . ARG A 1 113 ? -22.616 20.245 26.184 1.00 90.56 113 ARG A O 1
ATOM 875 N N . PHE A 1 114 ? -21.426 18.483 25.442 1.00 85.50 114 PHE A N 1
ATOM 876 C CA . PHE A 1 114 ? -20.131 18.864 25.995 1.00 85.50 114 PHE A CA 1
ATOM 877 C C . PHE A 1 114 ? -19.000 18.749 24.958 1.00 85.50 114 PHE A C 1
ATOM 879 O O . PHE A 1 114 ? -17.834 18.655 25.325 1.00 85.50 114 PHE A O 1
ATOM 886 N N . GLY A 1 115 ? -19.339 18.829 23.664 1.00 79.88 115 GLY A N 1
ATOM 887 C CA . GLY A 1 115 ? -18.369 19.032 22.584 1.00 79.88 115 GLY A CA 1
ATOM 888 C C . GLY A 1 115 ? -17.570 17.796 22.163 1.00 79.88 115 GLY A C 1
ATOM 889 O O . GLY A 1 115 ? -16.466 17.958 21.653 1.00 79.88 115 GLY A O 1
ATOM 890 N N . ILE A 1 116 ? -18.093 16.582 22.372 1.00 83.50 116 ILE A N 1
ATOM 891 C CA . ILE A 1 116 ? -17.504 15.340 21.849 1.00 83.50 116 ILE A CA 1
ATOM 892 C C . ILE A 1 116 ? -18.407 14.804 20.730 1.00 83.50 116 ILE A C 1
ATOM 894 O O . ILE A 1 116 ? -19.409 14.141 20.991 1.00 83.50 116 ILE A O 1
ATOM 898 N N . GLU A 1 117 ? -18.076 15.106 19.475 1.00 82.19 117 GLU A N 1
ATOM 899 C CA . GLU A 1 117 ? -18.827 14.621 18.305 1.00 82.19 117 GLU A CA 1
ATOM 900 C C . GLU A 1 117 ? -18.149 13.419 17.637 1.00 82.19 117 GLU A C 1
ATOM 902 O O . GLU A 1 117 ? -18.837 12.542 17.117 1.00 82.19 117 GLU A O 1
ATOM 907 N N . ASP A 1 118 ? -16.816 13.351 17.680 1.00 80.19 118 ASP A N 1
ATOM 908 C CA . ASP A 1 118 ? -16.011 12.239 17.170 1.00 80.19 118 ASP A CA 1
ATOM 909 C C . ASP A 1 118 ? -14.806 11.930 18.089 1.00 80.19 118 ASP A C 1
ATOM 911 O O . ASP A 1 118 ? -14.787 12.319 19.257 1.00 80.19 118 ASP A O 1
ATOM 915 N N . ASN A 1 119 ? -13.826 11.152 17.614 1.00 77.81 119 ASN A N 1
ATOM 916 C CA . ASN A 1 119 ? -12.676 10.731 18.429 1.00 77.81 119 ASN A CA 1
ATOM 917 C C . ASN A 1 119 ? -11.567 11.812 18.559 1.00 77.81 119 ASN A C 1
ATOM 919 O O . ASN A 1 119 ? -10.663 11.671 19.383 1.00 77.81 119 ASN A O 1
ATOM 923 N N . ARG A 1 120 ? -11.600 12.888 17.764 1.00 66.00 120 ARG A N 1
ATOM 924 C CA . ARG A 1 120 ? -10.700 14.058 17.837 1.00 66.00 120 ARG A CA 1
ATOM 925 C C . ARG A 1 120 ? -11.292 15.034 18.868 1.00 66.00 120 ARG A C 1
ATOM 927 O O . ARG A 1 120 ? -12.509 15.151 18.889 1.00 66.00 120 ARG A O 1
ATOM 934 N N . PRO A 1 121 ? -10.531 15.759 19.713 1.00 51.75 121 PRO A N 1
ATOM 935 C CA . PRO A 1 121 ? -9.086 15.913 19.802 1.00 51.75 121 PRO A CA 1
ATOM 936 C C . PRO A 1 121 ? -8.504 15.168 21.019 1.00 51.75 121 PRO A C 1
ATOM 938 O O . PRO A 1 121 ? -7.636 15.702 21.688 1.00 51.75 121 PRO A O 1
ATOM 941 N N . LEU A 1 122 ? -8.957 13.953 21.350 1.00 51.47 122 LEU A N 1
ATOM 942 C CA . LEU A 1 122 ? -8.619 13.267 22.617 1.00 51.47 122 LEU A CA 1
ATOM 943 C C . LEU A 1 122 ? -7.161 12.741 22.728 1.00 51.47 122 LEU A C 1
ATOM 945 O O . LEU A 1 122 ? -6.885 11.805 23.482 1.00 51.47 122 LEU A O 1
ATOM 949 N N . ASP A 1 123 ? -6.215 13.343 21.996 1.00 44.56 123 ASP A N 1
ATOM 950 C CA . ASP A 1 123 ? -4.843 12.861 21.820 1.00 44.56 123 ASP A CA 1
ATOM 951 C C . ASP A 1 123 ? -3.722 13.793 22.330 1.00 44.56 123 ASP A C 1
ATOM 953 O O . ASP A 1 123 ? -2.563 13.367 22.301 1.00 44.56 123 ASP A O 1
ATOM 957 N N . GLY A 1 124 ? -4.012 15.003 22.823 1.00 40.31 124 GLY A N 1
ATOM 958 C CA . GLY A 1 124 ? -3.032 15.949 23.379 1.00 40.31 124 GLY A CA 1
ATOM 959 C C . GLY A 1 124 ? -3.202 16.266 24.888 1.00 40.31 124 GLY A C 1
ATOM 960 O O . GLY A 1 124 ? -3.973 15.630 25.608 1.00 40.31 124 GLY A O 1
ATOM 961 N N . PRO A 1 125 ? -2.407 17.214 25.427 1.00 34.06 125 PRO A N 1
ATOM 962 C CA . PRO A 1 125 ? -2.184 17.371 26.872 1.00 34.06 125 PRO A CA 1
ATOM 963 C C . PRO A 1 125 ? -3.316 18.053 27.666 1.00 34.06 125 PRO A C 1
ATOM 965 O O . PRO A 1 125 ? -3.217 18.120 28.889 1.00 34.06 125 PRO A O 1
ATOM 968 N N . ARG A 1 126 ? -4.384 18.545 27.017 1.00 48.66 126 ARG A N 1
ATOM 969 C CA . ARG A 1 126 ? -5.605 19.067 27.676 1.00 48.66 126 ARG A CA 1
ATOM 970 C C . ARG A 1 126 ? -6.855 18.229 27.362 1.00 48.66 126 ARG A C 1
ATOM 972 O O . ARG A 1 126 ? -7.972 18.681 27.598 1.00 48.66 126 ARG A O 1
ATOM 979 N N . ASP A 1 127 ? -6.665 17.014 26.846 1.00 65.69 127 ASP A N 1
ATOM 980 C CA . ASP A 1 127 ? -7.692 16.341 26.060 1.00 65.69 127 ASP A CA 1
ATOM 981 C C . ASP A 1 127 ? -8.292 15.110 26.759 1.00 65.69 127 ASP A C 1
ATOM 983 O O . ASP A 1 127 ? -7.720 14.017 26.800 1.00 65.69 127 ASP A O 1
ATOM 987 N N . GLY A 1 128 ? -9.491 15.295 27.306 1.00 70.81 128 GLY A N 1
ATOM 988 C CA . GLY A 1 128 ? -10.303 14.261 27.938 1.00 70.81 128 GLY A CA 1
ATOM 989 C C . GLY A 1 128 ? -11.749 14.724 28.105 1.00 70.81 128 GLY A C 1
ATOM 990 O O . GLY A 1 128 ? -12.066 15.890 27.878 1.00 70.81 128 GLY A O 1
ATOM 991 N N . LEU A 1 129 ? -12.640 13.818 28.510 1.00 84.19 129 LEU A N 1
ATOM 992 C CA . LEU A 1 129 ? -14.038 14.157 28.796 1.00 84.19 129 LEU A CA 1
ATOM 993 C C . LEU A 1 129 ? -14.114 15.309 29.813 1.00 84.19 129 LEU A C 1
ATOM 995 O O . LEU A 1 129 ? -13.471 15.215 30.860 1.00 84.19 129 LEU A O 1
ATOM 999 N N . ASP A 1 130 ? -14.901 16.355 29.538 1.00 81.94 130 ASP A N 1
ATOM 1000 C CA . ASP A 1 130 ? -15.038 17.535 30.408 1.00 81.94 130 ASP A CA 1
ATOM 1001 C C . ASP A 1 130 ? -15.259 17.114 31.874 1.00 81.94 130 ASP A C 1
ATOM 1003 O O . ASP A 1 130 ? -16.049 16.219 32.181 1.00 81.94 130 ASP A O 1
ATOM 1007 N N . ARG A 1 131 ? -14.500 17.715 32.794 1.00 84.69 131 ARG A N 1
ATOM 1008 C CA . ARG A 1 131 ? -14.529 17.392 34.228 1.00 84.69 131 ARG A CA 1
ATOM 1009 C C . ARG A 1 131 ? -15.811 17.830 34.922 1.00 84.69 131 ARG A C 1
ATOM 1011 O O . ARG A 1 131 ? -16.101 17.319 36.001 1.00 84.69 131 ARG A O 1
ATOM 1018 N N . SER A 1 132 ? -16.532 18.784 34.341 1.00 84.88 132 SER A N 1
ATOM 1019 C CA . SER A 1 132 ? -17.835 19.216 34.841 1.00 84.88 132 SER A CA 1
ATOM 1020 C C . SER A 1 132 ? -18.922 18.160 34.625 1.00 84.88 132 SER A C 1
ATOM 1022 O O . SER A 1 132 ? -19.927 18.170 35.335 1.00 84.88 132 SER A O 1
ATOM 1024 N N . GLU A 1 133 ? -18.706 17.213 33.706 1.00 90.12 133 GLU A N 1
ATOM 1025 C CA . GLU A 1 133 ? -19.627 16.106 33.485 1.00 90.12 133 GLU A CA 1
ATOM 1026 C C . GLU A 1 133 ? -19.489 15.055 34.590 1.00 90.12 133 GLU A C 1
ATOM 1028 O O . GLU A 1 133 ? -18.408 14.521 34.868 1.00 90.12 133 GLU A O 1
ATOM 1033 N N . ILE A 1 134 ? -20.625 14.751 35.215 1.00 90.31 134 ILE A N 1
ATOM 1034 C CA . ILE A 1 134 ? -20.730 13.758 36.279 1.00 90.31 134 ILE A CA 1
ATOM 1035 C C . ILE A 1 134 ? -20.856 12.375 35.649 1.00 90.31 134 ILE A C 1
ATOM 1037 O O . ILE A 1 134 ? -21.747 12.142 34.832 1.00 90.31 134 ILE A O 1
ATOM 1041 N N . LEU A 1 135 ? -20.001 11.443 36.069 1.00 95.88 135 LEU A N 1
ATOM 1042 C CA . LEU A 1 135 ? -20.003 10.079 35.550 1.00 95.88 135 LEU A CA 1
ATOM 1043 C C . LEU A 1 135 ? -20.743 9.101 36.465 1.00 95.88 135 LEU A C 1
ATOM 1045 O O . LEU A 1 135 ? -20.707 9.212 37.693 1.00 95.88 135 LEU A O 1
ATOM 1049 N N . LEU A 1 136 ? -21.338 8.072 35.860 1.00 98.12 136 LEU A N 1
ATOM 1050 C CA . LEU A 1 136 ? -22.004 6.959 36.538 1.00 98.12 136 LEU A CA 1
ATOM 1051 C C . LEU A 1 136 ? -21.182 6.366 37.699 1.00 98.12 136 LEU A C 1
ATOM 1053 O O . LEU A 1 136 ? -21.720 6.263 38.805 1.00 98.12 136 LEU A O 1
ATOM 1057 N N . PRO A 1 137 ? -19.889 6.012 37.523 1.00 97.88 137 PRO A N 1
ATOM 1058 C CA . PRO A 1 137 ? -19.074 5.496 38.620 1.00 97.88 137 PRO A CA 1
ATOM 1059 C C . PRO A 1 137 ? -18.950 6.481 39.791 1.00 97.88 137 PRO A C 1
ATOM 1061 O O . PRO A 1 137 ? -18.938 6.048 40.936 1.00 97.88 137 PRO A O 1
ATOM 1064 N N . GLN A 1 138 ? -18.935 7.799 39.562 1.00 96.12 138 GLN A N 1
ATOM 1065 C CA . GLN A 1 138 ? -18.887 8.767 40.666 1.00 96.12 138 GLN A CA 1
ATOM 1066 C C . GLN A 1 138 ? -20.158 8.688 41.521 1.00 96.12 138 GLN A C 1
ATOM 1068 O O . GLN A 1 138 ? -20.064 8.605 42.745 1.00 96.12 138 GLN A O 1
ATOM 1073 N N . LYS A 1 139 ? -21.335 8.623 40.883 1.00 96.56 139 LYS A N 1
ATOM 1074 C CA . LYS A 1 139 ? -22.624 8.493 41.582 1.00 96.56 139 LYS A CA 1
ATOM 1075 C C . LYS A 1 139 ? -22.792 7.163 42.304 1.00 96.56 139 LYS A C 1
ATOM 1077 O O . LYS A 1 139 ? -23.283 7.134 43.429 1.00 96.56 139 LYS A O 1
ATOM 1082 N N . LEU A 1 140 ? -22.353 6.066 41.696 1.00 97.56 140 LEU A N 1
ATOM 1083 C CA . LEU A 1 140 ? -22.399 4.760 42.351 1.00 97.56 140 LEU A CA 1
ATOM 1084 C C . LEU A 1 140 ? -21.422 4.695 43.532 1.00 97.56 140 LEU A C 1
ATOM 1086 O O . LEU A 1 140 ? -21.779 4.178 44.593 1.00 97.56 140 LEU A O 1
ATOM 1090 N N . ARG A 1 141 ? -20.231 5.290 43.402 1.00 96.00 141 ARG A N 1
ATOM 1091 C CA . ARG A 1 141 ? -19.261 5.382 44.498 1.00 96.00 141 ARG A CA 1
ATOM 1092 C C . ARG A 1 141 ? -19.801 6.185 45.682 1.00 96.00 141 ARG A C 1
ATOM 1094 O O . ARG A 1 141 ? -19.682 5.733 46.816 1.00 96.00 141 ARG A O 1
ATOM 1101 N N . GLU A 1 142 ? -20.459 7.323 45.435 1.00 94.25 142 GLU A N 1
ATOM 1102 C CA . GLU A 1 142 ? -21.171 8.101 46.471 1.00 94.25 142 GLU A CA 1
ATOM 1103 C C . GLU A 1 142 ? -22.211 7.246 47.224 1.00 94.25 142 GLU A C 1
ATOM 1105 O O . GLU A 1 142 ? -22.433 7.433 48.418 1.00 94.25 142 GLU A O 1
ATOM 1110 N N . ALA A 1 143 ? -22.813 6.265 46.547 1.00 93.38 143 ALA A N 1
ATOM 1111 C CA . ALA A 1 143 ? -23.782 5.336 47.118 1.00 93.38 143 ALA A CA 1
ATOM 1112 C C . ALA A 1 143 ? -23.168 4.088 47.781 1.00 93.38 143 ALA A C 1
ATOM 1114 O O . ALA A 1 143 ? -23.918 3.184 48.176 1.00 93.38 143 ALA A O 1
ATOM 1115 N N . GLY A 1 144 ? -21.839 4.027 47.905 1.00 94.19 144 GLY A N 1
ATOM 1116 C CA . GLY A 1 144 ? -21.106 2.945 48.564 1.00 94.19 144 GLY A CA 1
ATOM 1117 C C . GLY A 1 144 ? -20.745 1.761 47.665 1.00 94.19 144 GLY A C 1
ATOM 1118 O O . GLY A 1 144 ? -20.386 0.707 48.189 1.00 94.19 144 GLY A O 1
ATOM 1119 N N . TYR A 1 145 ? -20.843 1.902 46.339 1.00 97.50 145 TYR A N 1
ATOM 1120 C CA . TYR A 1 145 ? -20.352 0.879 45.415 1.00 97.50 145 TYR A CA 1
ATOM 1121 C C . TYR A 1 145 ? -18.831 0.935 45.301 1.00 97.50 145 TYR A C 1
ATOM 1123 O O . TYR A 1 145 ? -18.260 2.016 45.191 1.00 97.50 145 TYR A O 1
ATOM 1131 N N . ALA A 1 146 ? -18.194 -0.232 45.216 1.00 96.81 146 ALA A N 1
ATOM 1132 C CA . ALA A 1 146 ? -16.821 -0.321 44.729 1.00 96.81 146 ALA A CA 1
ATOM 1133 C C . ALA A 1 146 ? -16.821 -0.273 43.195 1.00 96.81 146 ALA A C 1
ATOM 1135 O O . ALA A 1 146 ? -17.417 -1.146 42.556 1.00 96.81 146 ALA A O 1
ATOM 1136 N N . THR A 1 147 ? -16.157 0.709 42.596 1.00 98.25 147 THR A N 1
ATOM 1137 C CA . THR A 1 147 ? -16.238 0.966 41.151 1.00 98.25 147 THR A CA 1
ATOM 1138 C C . THR A 1 147 ? -14.965 0.538 40.425 1.00 98.25 147 THR A C 1
ATOM 1140 O O . THR A 1 147 ? -13.860 0.909 40.803 1.00 98.25 147 THR A O 1
ATOM 1143 N N . LYS A 1 148 ? -15.093 -0.255 39.361 1.00 98.31 148 LYS A N 1
ATOM 1144 C CA . LYS A 1 148 ? -13.955 -0.789 38.604 1.00 98.31 148 LYS A CA 1
ATOM 1145 C C . LYS A 1 148 ? -14.126 -0.599 37.105 1.00 98.31 148 LYS A C 1
ATOM 1147 O O . LYS A 1 148 ? -15.222 -0.790 36.579 1.00 98.31 148 LYS A O 1
ATOM 1152 N N . LEU A 1 149 ? -13.030 -0.267 36.432 1.00 98.31 149 LEU A N 1
ATOM 1153 C CA . LEU A 1 149 ? -12.915 -0.285 34.978 1.00 98.31 149 LEU A CA 1
ATOM 1154 C C . LEU A 1 149 ? -11.886 -1.336 34.568 1.00 98.31 149 LEU A C 1
ATOM 1156 O O . LEU A 1 149 ? -10.733 -1.277 34.990 1.00 98.31 149 LEU A O 1
ATOM 1160 N N . VAL A 1 150 ? -12.293 -2.260 33.705 1.00 98.56 150 VAL A N 1
ATOM 1161 C CA . VAL A 1 150 ? -11.412 -3.265 33.114 1.00 98.56 150 VAL A CA 1
ATOM 1162 C C . VAL A 1 150 ? -11.453 -3.121 31.594 1.00 98.56 150 VAL A C 1
ATOM 1164 O O . VAL A 1 150 ? -12.522 -3.221 31.000 1.00 98.56 150 VAL A O 1
ATOM 1167 N N . GLY A 1 151 ? -10.304 -2.872 30.966 1.00 96.94 151 GLY A N 1
ATOM 1168 C CA . GLY A 1 151 ? -10.159 -2.732 29.515 1.00 96.94 151 GLY A CA 1
ATOM 1169 C C . GLY A 1 151 ? -10.015 -1.289 29.018 1.00 96.94 151 GLY A C 1
ATOM 1170 O O . GLY A 1 151 ? -9.258 -0.497 29.581 1.00 96.94 151 GLY A O 1
ATOM 1171 N N . LYS A 1 152 ? -10.667 -0.957 27.901 1.00 95.25 152 LYS A N 1
ATOM 1172 C CA . LYS A 1 152 ? -10.458 0.308 27.171 1.00 95.25 152 LYS A CA 1
ATOM 1173 C C . LYS A 1 152 ? -11.111 1.511 27.860 1.00 95.25 152 LYS A C 1
ATOM 1175 O O . LYS A 1 152 ? -12.305 1.475 28.152 1.00 95.25 152 LYS A O 1
ATOM 1180 N N . TRP A 1 153 ? -10.361 2.605 28.032 1.00 93.31 153 TRP A N 1
ATOM 1181 C CA . TRP A 1 153 ? -10.878 3.880 28.557 1.00 93.31 153 TRP A CA 1
ATOM 1182 C C . TRP A 1 153 ? -11.347 4.844 27.456 1.00 93.31 153 TRP A C 1
ATOM 1184 O O . TRP A 1 153 ? -12.543 5.080 27.314 1.00 93.31 153 TRP A O 1
ATOM 1194 N N . HIS A 1 154 ? -10.418 5.367 26.648 1.00 90.69 154 HIS A N 1
ATOM 1195 C CA . HIS A 1 154 ? -10.662 6.210 25.468 1.00 90.69 154 HIS A CA 1
ATOM 1196 C C . HIS A 1 154 ? -11.449 7.520 25.710 1.00 90.69 154 HIS A C 1
ATOM 1198 O O . HIS A 1 154 ? -12.135 8.017 24.816 1.00 90.69 154 HIS A O 1
ATOM 1204 N N . LEU A 1 155 ? -11.320 8.094 26.914 1.00 89.00 155 LEU A N 1
ATOM 1205 C CA . LEU A 1 155 ? -11.917 9.379 27.327 1.00 89.00 155 LEU A CA 1
ATOM 1206 C C . LEU A 1 155 ? -10.889 10.348 27.949 1.00 89.00 155 LEU A C 1
ATOM 1208 O O . LEU A 1 155 ? -11.246 11.243 28.718 1.00 89.00 155 LEU A O 1
ATOM 1212 N N . GLY A 1 156 ? -9.610 10.151 27.623 1.00 80.94 156 GLY A N 1
ATOM 1213 C CA . GLY A 1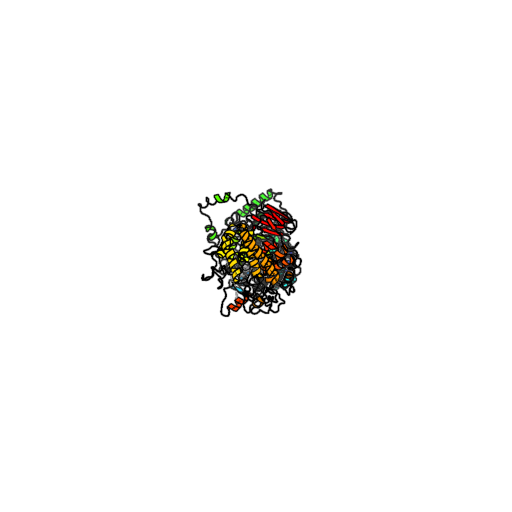 156 ? -8.475 10.977 28.043 1.00 80.94 156 GLY A CA 1
ATOM 1214 C C . GLY A 1 156 ? -7.217 10.148 28.319 1.00 80.94 156 GLY A C 1
ATOM 1215 O O . GLY A 1 156 ? -7.310 8.971 28.683 1.00 80.94 156 GLY A O 1
ATOM 1216 N N . LYS A 1 157 ? -6.032 10.742 28.127 1.00 69.25 157 LYS A N 1
ATOM 1217 C CA . LYS A 1 157 ? -4.734 10.047 28.239 1.00 69.25 157 LYS A CA 1
ATOM 1218 C C . LYS A 1 157 ? -3.981 10.362 29.530 1.00 69.25 157 LYS A C 1
ATOM 1220 O O . LYS A 1 157 ? -3.994 11.485 30.017 1.00 69.25 157 LYS A O 1
ATOM 1225 N N . GLY A 1 158 ? -3.217 9.376 30.002 1.00 65.44 158 GLY A N 1
ATOM 1226 C CA . GLY A 1 158 ? -2.158 9.553 30.995 1.00 65.44 158 GLY A CA 1
ATOM 1227 C C . GLY A 1 158 ? -2.540 9.100 32.402 1.00 65.44 158 GLY A C 1
ATOM 1228 O O . GLY A 1 158 ? -3.538 9.550 32.961 1.00 65.44 158 GLY A O 1
ATOM 1229 N N . ASN A 1 159 ? -1.678 8.261 32.985 1.00 61.56 159 ASN A N 1
ATOM 1230 C CA . ASN A 1 159 ? -1.805 7.649 34.314 1.00 61.56 159 ASN A CA 1
ATOM 1231 C C . ASN A 1 159 ? -1.959 8.660 35.468 1.00 61.56 159 ASN A C 1
ATOM 1233 O O . ASN A 1 159 ? -2.584 8.347 36.476 1.00 61.56 159 ASN A O 1
ATOM 1237 N N . GLN A 1 160 ? -1.415 9.872 35.313 1.00 62.16 160 GLN A N 1
ATOM 1238 C CA . GLN A 1 160 ? -1.480 10.958 36.304 1.00 62.16 160 GLN A CA 1
ATOM 1239 C C . GLN A 1 160 ? -2.356 12.136 35.853 1.00 62.16 160 GLN A C 1
ATOM 1241 O O . GLN A 1 160 ? -2.363 13.183 36.496 1.00 62.16 160 GLN A O 1
ATOM 1246 N N . SER A 1 161 ? -3.090 11.992 34.746 1.00 74.50 161 SER A N 1
ATOM 1247 C CA . SER A 1 161 ? -3.970 13.060 34.276 1.00 74.50 161 SER A CA 1
ATOM 1248 C C . SER A 1 161 ? -5.224 13.158 35.140 1.00 74.50 161 SER A C 1
ATOM 1250 O O . SER A 1 161 ? -5.743 12.167 35.659 1.00 74.50 161 SER A O 1
ATOM 1252 N N . GLU A 1 162 ? -5.789 14.355 35.214 1.00 78.88 162 GLU A N 1
ATOM 1253 C CA . GLU A 1 162 ? -7.132 14.591 35.754 1.00 78.88 162 GLU A CA 1
ATOM 1254 C C . GLU A 1 162 ? -8.233 13.785 35.030 1.00 78.88 162 GLU A C 1
ATOM 1256 O O . GLU A 1 162 ? -9.321 13.597 35.572 1.00 78.88 162 GLU A O 1
ATOM 1261 N N . PHE A 1 163 ? -7.939 13.257 33.837 1.00 85.25 163 PHE A N 1
ATOM 1262 C CA . PHE A 1 163 ? -8.842 12.459 33.009 1.00 85.25 163 PHE A CA 1
ATOM 1263 C C . PHE A 1 163 ? -8.681 10.941 33.192 1.00 85.25 163 PHE A C 1
ATOM 1265 O O . PHE A 1 163 ? -9.453 10.179 32.607 1.00 85.25 163 PHE A O 1
ATOM 1272 N N . ALA A 1 164 ? -7.717 10.485 33.998 1.00 88.50 164 ALA A N 1
ATOM 1273 C CA . ALA A 1 164 ? -7.508 9.067 34.282 1.00 88.50 164 ALA A CA 1
ATOM 1274 C C . ALA A 1 164 ? -8.736 8.448 34.986 1.00 88.50 164 ALA A C 1
ATOM 1276 O O . ALA A 1 164 ? -9.331 9.113 35.835 1.00 88.50 164 ALA A O 1
ATOM 1277 N N . PRO A 1 165 ? -9.089 7.169 34.745 1.00 93.00 165 PRO A N 1
ATOM 1278 C CA . PRO A 1 165 ? -10.271 6.526 35.338 1.00 93.00 165 PRO A CA 1
ATOM 1279 C C . PRO A 1 165 ? -10.382 6.697 36.862 1.00 93.00 165 PRO A C 1
ATOM 1281 O O . PRO A 1 165 ? -11.451 7.024 37.384 1.00 93.00 165 PRO A O 1
ATOM 1284 N N . ARG A 1 166 ? -9.244 6.580 37.561 1.00 91.75 166 ARG A N 1
ATOM 1285 C CA . ARG A 1 166 ? -9.072 6.814 39.007 1.00 91.75 166 ARG A CA 1
ATOM 1286 C C . ARG A 1 166 ? -9.589 8.179 39.484 1.00 91.75 166 ARG A C 1
ATOM 1288 O O . ARG A 1 166 ? -10.143 8.303 40.576 1.00 91.75 166 ARG A O 1
ATOM 1295 N N . ASN A 1 167 ? -9.438 9.200 38.647 1.00 89.88 167 ASN A N 1
ATOM 1296 C CA . ASN A 1 167 ? -9.874 10.571 38.909 1.00 89.88 167 ASN A CA 1
ATOM 1297 C C . ASN A 1 167 ? -11.308 10.833 38.424 1.00 89.88 167 ASN A C 1
ATOM 1299 O O . ASN A 1 167 ? -11.894 11.869 38.730 1.00 89.88 167 ASN A O 1
ATOM 1303 N N . ARG A 1 168 ? -11.905 9.871 37.713 1.00 92.81 168 ARG A N 1
ATOM 1304 C CA . ARG A 1 168 ? -13.233 9.959 37.090 1.00 92.81 168 ARG A CA 1
ATOM 1305 C C . ARG A 1 168 ? -14.256 9.007 37.714 1.00 92.81 168 ARG A C 1
ATOM 1307 O O . ARG A 1 168 ? -15.290 8.724 37.122 1.00 92.81 168 ARG A O 1
ATOM 1314 N N . GLY A 1 169 ? -13.995 8.572 38.948 1.00 94.31 169 GLY A N 1
ATOM 1315 C CA . GLY A 1 169 ? -14.944 7.836 39.786 1.00 94.31 169 GLY A CA 1
ATOM 1316 C C . GLY A 1 169 ? -14.687 6.343 39.913 1.00 94.31 169 GLY A C 1
ATOM 1317 O O . GLY A 1 169 ? -15.437 5.708 40.646 1.00 94.31 169 GLY A O 1
ATOM 1318 N N . PHE A 1 170 ? -13.666 5.794 39.249 1.00 96.88 170 PHE A N 1
ATOM 1319 C CA . PHE A 1 170 ? -13.274 4.392 39.401 1.00 96.88 170 PHE A CA 1
ATOM 1320 C C . PHE A 1 170 ? -12.287 4.208 40.561 1.00 96.88 170 PHE A C 1
ATOM 1322 O O . PHE A 1 170 ? -11.299 4.932 40.662 1.00 96.88 170 PHE A O 1
ATOM 1329 N N . ASP A 1 171 ? -12.548 3.239 41.430 1.00 96.00 171 ASP A N 1
ATOM 1330 C CA . ASP A 1 171 ? -11.653 2.837 42.514 1.00 96.00 171 ASP A CA 1
ATOM 1331 C C . ASP A 1 171 ? -10.516 1.930 42.019 1.00 96.00 171 ASP A C 1
ATOM 1333 O O . ASP A 1 171 ? -9.402 2.031 42.522 1.00 96.00 171 ASP A O 1
ATOM 1337 N N . GLU A 1 172 ? -10.754 1.088 41.014 1.00 96.00 172 GLU A N 1
ATOM 1338 C CA . GLU A 1 172 ? -9.706 0.275 40.377 1.00 96.00 172 GLU A CA 1
ATOM 1339 C C . GLU A 1 172 ? -9.774 0.409 38.850 1.00 96.00 172 GLU A C 1
ATOM 1341 O O . GLU A 1 172 ? -10.858 0.424 38.254 1.00 96.00 172 GLU A O 1
ATOM 1346 N N . PHE A 1 173 ? -8.610 0.474 38.209 1.00 96.56 173 PHE A N 1
ATOM 1347 C CA . PHE A 1 173 ? -8.449 0.417 36.762 1.00 96.56 173 PHE A CA 1
ATOM 1348 C C . PHE A 1 173 ? -7.444 -0.661 36.367 1.00 96.56 173 PHE A C 1
ATOM 1350 O O . PHE A 1 173 ? -6.318 -0.671 36.861 1.00 96.56 173 PHE A O 1
ATOM 1357 N N . PHE A 1 174 ? -7.835 -1.525 35.431 1.00 97.56 174 PHE A N 1
ATOM 1358 C CA . PHE A 1 174 ? -6.950 -2.486 34.782 1.00 97.56 174 PHE A CA 1
ATOM 1359 C C . PHE A 1 174 ? -7.197 -2.505 33.272 1.00 97.56 174 PHE A C 1
ATOM 1361 O O . PHE A 1 174 ? -8.190 -3.065 32.814 1.00 97.56 174 PHE A O 1
ATOM 1368 N N . GLY A 1 175 ? -6.330 -1.886 32.476 1.00 95.50 175 GLY A N 1
ATOM 1369 C CA . GLY A 1 175 ? -6.551 -1.807 31.031 1.00 95.50 175 GLY A CA 1
ATOM 1370 C C . GLY A 1 175 ? -5.690 -0.767 30.331 1.00 95.50 175 GLY A C 1
ATOM 1371 O O . GLY A 1 175 ? -4.538 -0.575 30.695 1.00 95.50 175 GLY A O 1
ATOM 1372 N N . TYR A 1 176 ? -6.214 -0.098 29.305 1.00 92.69 176 TYR A N 1
ATOM 1373 C CA . TYR A 1 176 ? -5.437 0.844 28.488 1.00 92.69 176 TYR A CA 1
ATOM 1374 C C . TYR A 1 176 ? -6.231 2.108 28.127 1.00 92.69 176 TYR A C 1
ATOM 1376 O O . TYR A 1 176 ? -7.461 2.104 28.064 1.00 92.69 176 TYR A O 1
ATOM 1384 N N . PHE A 1 177 ? -5.518 3.219 27.905 1.00 88.38 177 PHE A N 1
ATOM 1385 C CA . PHE A 1 177 ? -6.130 4.547 27.753 1.00 88.38 177 PHE A CA 1
ATOM 1386 C C . PHE A 1 177 ? -6.564 4.881 26.326 1.00 88.38 177 PHE A C 1
ATOM 1388 O O . PHE A 1 177 ? -7.561 5.574 26.140 1.00 88.38 177 PHE A O 1
ATOM 1395 N N . GLY A 1 178 ? -5.782 4.442 25.339 1.00 79.62 178 GLY A N 1
ATOM 1396 C CA . GLY A 1 178 ? -5.900 4.880 23.950 1.00 79.62 178 GLY A CA 1
ATOM 1397 C C . GLY A 1 178 ? -7.012 4.207 23.146 1.00 79.62 178 GLY A C 1
ATOM 1398 O O . GLY A 1 178 ? -7.788 3.393 23.645 1.00 79.62 178 GLY A O 1
ATOM 1399 N N . ALA A 1 179 ? -7.048 4.549 21.857 1.00 76.44 179 ALA A N 1
ATOM 1400 C CA . ALA A 1 179 ? -8.021 4.040 20.897 1.00 76.44 179 ALA A CA 1
ATOM 1401 C C . ALA A 1 179 ? -7.890 2.535 20.612 1.00 76.44 179 ALA A C 1
ATOM 1403 O O . ALA A 1 179 ? -8.881 1.913 20.236 1.00 76.44 179 ALA A O 1
ATOM 1404 N N . ALA A 1 180 ? -6.699 1.958 20.780 1.00 76.38 180 ALA A N 1
ATOM 1405 C CA . ALA A 1 180 ? -6.414 0.547 20.534 1.00 76.38 180 ALA A CA 1
ATOM 1406 C C . ALA A 1 180 ? -5.339 0.026 21.503 1.00 76.38 180 ALA A C 1
ATOM 1408 O O . ALA A 1 180 ? -4.510 0.800 21.988 1.00 76.38 180 ALA A O 1
ATOM 1409 N N . GLY A 1 181 ? -5.361 -1.283 21.753 1.00 81.88 181 GLY A N 1
ATOM 1410 C CA . GLY A 1 181 ? -4.310 -2.043 22.435 1.00 81.88 181 GLY A CA 1
ATOM 1411 C C . GLY A 1 181 ? -3.841 -3.219 21.568 1.00 81.88 181 GLY A C 1
ATOM 1412 O O . GLY A 1 181 ? -4.185 -3.301 20.393 1.00 81.88 181 GLY A O 1
ATOM 1413 N N . THR A 1 182 ? -3.073 -4.150 22.137 1.00 87.00 182 THR A N 1
ATOM 1414 C CA . THR A 1 182 ? -2.630 -5.377 21.446 1.00 87.00 182 THR A CA 1
ATOM 1415 C C . THR A 1 182 ? -3.392 -6.613 21.942 1.00 87.00 182 THR A C 1
ATOM 1417 O O . THR A 1 182 ? -3.805 -6.677 23.100 1.00 87.00 182 THR A O 1
ATOM 1420 N N . TYR A 1 183 ? -3.600 -7.611 21.071 1.00 89.94 183 TYR A N 1
ATOM 1421 C CA . TYR A 1 183 ? -4.315 -8.853 21.420 1.00 89.94 183 TYR A CA 1
ATOM 1422 C C . TYR A 1 183 ? -3.453 -9.867 22.178 1.00 89.94 183 TYR A C 1
ATOM 1424 O O . TYR A 1 183 ? -3.963 -10.566 23.047 1.00 89.94 183 TYR A O 1
ATOM 1432 N N . VAL A 1 184 ? -2.163 -9.967 21.851 1.00 93.06 184 VAL A N 1
ATOM 1433 C CA . VAL A 1 184 ? -1.231 -10.920 22.469 1.00 93.06 184 VAL A CA 1
ATOM 1434 C C . VAL A 1 184 ? -0.213 -10.151 23.290 1.00 93.06 184 VAL A C 1
ATOM 1436 O O . VAL A 1 184 ? 0.364 -9.174 22.815 1.00 93.06 184 VAL A O 1
ATOM 1439 N N . ASN A 1 185 ? -0.002 -10.617 24.514 1.00 92.25 185 ASN A N 1
ATOM 1440 C CA . ASN A 1 185 ? 0.877 -10.026 25.508 1.00 92.25 185 ASN A CA 1
ATOM 1441 C C . ASN A 1 185 ? 0.652 -8.510 25.696 1.00 92.25 185 ASN A C 1
ATOM 1443 O O . ASN A 1 185 ? 1.585 -7.724 25.477 1.00 92.25 185 ASN A O 1
ATOM 1447 N N . PRO A 1 186 ? -0.586 -8.080 26.023 1.00 94.75 186 PRO A N 1
ATOM 1448 C CA . PRO A 1 186 ? -0.942 -6.670 26.095 1.00 94.75 186 PRO A CA 1
ATOM 1449 C C . PRO A 1 186 ? -0.188 -5.912 27.181 1.00 94.75 186 PRO A C 1
ATOM 1451 O O . PRO A 1 186 ? 0.131 -6.448 28.242 1.00 94.75 186 PRO A O 1
ATOM 1454 N N . VAL A 1 187 ? 0.032 -4.620 26.936 1.00 92.81 187 VAL A N 1
ATOM 1455 C CA . VAL A 1 187 ? 0.432 -3.679 27.984 1.00 92.81 187 VAL A CA 1
ATOM 1456 C C . VAL A 1 187 ? -0.831 -3.124 28.626 1.00 92.81 187 VAL A C 1
ATOM 1458 O O . VAL A 1 187 ? -1.614 -2.437 27.970 1.00 92.81 187 VAL A O 1
ATOM 1461 N N . PHE A 1 188 ? -1.023 -3.421 29.908 1.00 95.19 188 PHE A N 1
ATOM 1462 C CA . PHE A 1 188 ? -2.114 -2.872 30.700 1.00 95.19 188 PHE A CA 1
ATOM 1463 C C . PHE A 1 188 ? -1.565 -2.039 31.854 1.00 95.19 188 PHE A C 1
ATOM 1465 O O . PHE A 1 188 ? -0.575 -2.385 32.494 1.00 95.19 188 PHE A O 1
ATOM 1472 N N . SER A 1 189 ? -2.232 -0.923 32.112 1.00 93.06 189 SER A N 1
ATOM 1473 C CA . SER A 1 189 ? -2.084 -0.113 33.308 1.00 93.06 189 SER A CA 1
ATOM 1474 C C . SER A 1 189 ? -2.945 -0.696 34.415 1.00 93.06 189 SER A C 1
ATOM 1476 O O . SER A 1 189 ? -4.140 -0.920 34.216 1.00 93.06 189 SER A O 1
ATOM 1478 N N . ARG A 1 190 ? -2.341 -0.911 35.583 1.00 93.38 190 ARG A N 1
ATOM 1479 C CA . ARG A 1 190 ? -3.049 -1.115 36.844 1.00 93.38 190 ARG A CA 1
ATOM 1480 C C . ARG A 1 190 ? -2.921 0.146 37.679 1.00 93.38 190 ARG A C 1
ATOM 1482 O O . ARG A 1 190 ? -1.832 0.448 38.160 1.00 93.38 190 ARG A O 1
ATOM 1489 N N . ASP A 1 191 ? -4.013 0.891 37.804 1.00 88.50 191 ASP A N 1
ATOM 1490 C CA . ASP A 1 191 ? -4.090 2.126 38.598 1.00 88.50 191 ASP A CA 1
ATOM 1491 C C . ASP A 1 191 ? -2.956 3.131 38.336 1.00 88.50 191 ASP A C 1
ATOM 1493 O O . ASP A 1 191 ? -2.528 3.862 39.228 1.00 88.50 191 ASP A O 1
ATOM 1497 N N . GLY A 1 192 ? -2.464 3.183 37.098 1.00 80.19 192 GLY A N 1
ATOM 1498 C CA . GLY A 1 192 ? -1.388 4.085 36.706 1.00 80.19 192 GLY A CA 1
ATOM 1499 C C . GLY A 1 192 ? -0.042 3.410 36.429 1.00 80.19 192 GLY A C 1
ATOM 1500 O O . GLY A 1 192 ? 0.844 4.050 35.866 1.00 80.19 192 GLY A O 1
ATOM 1501 N N . ALA A 1 193 ? 0.129 2.140 36.802 1.00 86.88 193 ALA A N 1
ATOM 1502 C CA . ALA A 1 193 ? 1.349 1.376 36.561 1.00 86.88 193 ALA A CA 1
ATOM 1503 C C . ALA A 1 193 ? 1.190 0.471 35.333 1.00 86.88 193 ALA A C 1
ATOM 1505 O O . ALA A 1 193 ? 0.505 -0.550 35.392 1.00 86.88 193 ALA A O 1
ATOM 1506 N N . GLU A 1 194 ? 1.828 0.841 34.223 1.00 90.56 194 GLU A N 1
ATOM 1507 C CA . GLU A 1 194 ? 1.827 0.051 32.989 1.00 90.56 194 GLU A CA 1
ATOM 1508 C C . GLU A 1 194 ? 2.803 -1.120 33.066 1.00 90.56 194 GLU A C 1
ATOM 1510 O O . GLU A 1 194 ? 3.978 -0.961 33.405 1.00 90.56 194 GLU A O 1
ATOM 1515 N N . LYS A 1 195 ? 2.312 -2.310 32.726 1.00 91.94 195 LYS A N 1
ATOM 1516 C CA . LYS A 1 195 ? 3.106 -3.531 32.645 1.00 91.94 195 LYS A CA 1
ATOM 1517 C C . LYS A 1 195 ? 2.643 -4.369 31.461 1.00 91.94 195 LYS A C 1
ATOM 1519 O O . LYS A 1 195 ? 1.465 -4.380 31.115 1.00 91.94 195 LYS A O 1
ATOM 1524 N N . GLN A 1 196 ? 3.570 -5.098 30.852 1.00 94.69 196 GLN A N 1
ATOM 1525 C CA . GLN A 1 196 ? 3.216 -6.161 29.922 1.00 94.69 196 GLN A CA 1
ATOM 1526 C C . GLN A 1 196 ? 2.664 -7.376 30.681 1.00 94.69 196 GLN A C 1
ATOM 1528 O O . GLN A 1 196 ? 3.244 -7.820 31.675 1.00 94.69 196 GLN A O 1
ATOM 1533 N N . HIS A 1 197 ? 1.551 -7.914 30.202 1.00 94.50 197 HIS A N 1
ATOM 1534 C CA . HIS A 1 197 ? 0.903 -9.103 30.739 1.00 94.50 197 HIS A CA 1
ATOM 1535 C C . HIS A 1 197 ? 0.992 -10.227 29.722 1.00 94.50 197 HIS A C 1
ATOM 1537 O O . HIS A 1 197 ? 0.580 -10.038 28.586 1.00 94.50 197 HIS A O 1
ATOM 1543 N N . GLU A 1 198 ? 1.511 -11.385 30.118 1.00 94.19 198 GLU A N 1
ATOM 1544 C CA . GLU A 1 198 ? 1.538 -12.564 29.253 1.00 94.19 198 GLU A CA 1
ATOM 1545 C C . GLU A 1 198 ? 0.133 -13.147 29.096 1.00 94.19 198 GLU A C 1
ATOM 1547 O O . GLU A 1 198 ? -0.582 -13.318 30.082 1.00 94.19 198 GLU A O 1
ATOM 1552 N N . GLY A 1 199 ? -0.259 -13.459 27.861 1.00 93.81 199 GLY A N 1
ATOM 1553 C CA . GLY A 1 199 ? -1.558 -14.053 27.550 1.00 93.81 199 GLY A CA 1
ATOM 1554 C C . GLY A 1 199 ? -2.343 -13.288 26.490 1.00 93.81 199 GLY A C 1
ATOM 1555 O O . GLY A 1 199 ? -1.818 -12.424 25.783 1.00 93.81 199 GLY A O 1
ATOM 1556 N N . TYR A 1 200 ? -3.618 -13.644 26.353 1.00 97.00 200 TYR A N 1
ATOM 1557 C CA . TYR A 1 200 ? -4.520 -13.046 25.375 1.00 97.00 200 TYR A CA 1
ATOM 1558 C C . TYR A 1 200 ? -5.379 -11.958 26.023 1.00 97.00 200 TYR A C 1
ATOM 1560 O O . TYR A 1 200 ? -5.913 -12.153 27.112 1.00 97.00 200 TYR A O 1
ATOM 1568 N N . ASN A 1 201 ? -5.529 -10.818 25.352 1.00 96.81 201 ASN A N 1
ATOM 1569 C CA . ASN A 1 201 ? -6.188 -9.615 25.862 1.00 96.81 201 ASN A CA 1
ATOM 1570 C C . ASN A 1 201 ? -7.573 -9.903 26.454 1.00 96.81 201 ASN A C 1
ATOM 1572 O O . ASN A 1 201 ? -7.802 -9.626 27.630 1.00 96.81 201 ASN A O 1
ATOM 1576 N N . THR A 1 202 ? -8.460 -10.527 25.677 1.00 97.62 202 THR A N 1
ATOM 1577 C CA . THR A 1 202 ? -9.820 -10.870 26.116 1.00 97.62 202 THR A CA 1
ATOM 1578 C C . THR A 1 202 ? -9.813 -11.780 27.346 1.00 97.62 202 THR A C 1
ATOM 1580 O O . THR A 1 202 ? -10.592 -11.562 28.273 1.00 97.62 202 THR A O 1
ATOM 1583 N N . ASP A 1 203 ? -8.909 -12.762 27.392 1.00 98.44 203 ASP A N 1
ATOM 1584 C CA . ASP A 1 203 ? -8.810 -13.707 28.506 1.00 98.44 203 ASP A CA 1
ATOM 1585 C C . ASP A 1 203 ? -8.357 -12.981 29.780 1.00 98.44 203 ASP A C 1
ATOM 1587 O O . ASP A 1 203 ? -9.016 -13.080 30.811 1.00 98.44 203 ASP A O 1
ATOM 1591 N N . LEU A 1 204 ? -7.305 -12.163 29.687 1.00 98.50 204 LEU A N 1
ATOM 1592 C CA . LEU A 1 204 ? -6.735 -11.410 30.808 1.00 98.50 204 LEU A CA 1
ATOM 1593 C C . LEU A 1 204 ? -7.712 -10.383 31.399 1.00 98.50 204 LEU A C 1
ATOM 1595 O O . LEU A 1 204 ? -7.793 -10.230 32.619 1.00 98.50 204 LEU A O 1
ATOM 1599 N N . LEU A 1 205 ? -8.470 -9.681 30.551 1.00 98.50 205 LEU A N 1
ATOM 1600 C CA . LEU A 1 205 ? -9.519 -8.767 31.015 1.00 98.50 205 LEU A CA 1
ATOM 1601 C C . LEU A 1 205 ? -10.641 -9.533 31.736 1.00 98.50 205 LEU A C 1
ATOM 1603 O O . LEU A 1 205 ? -11.160 -9.078 32.756 1.00 98.50 205 LEU A O 1
ATOM 1607 N N . THR A 1 206 ? -10.985 -10.724 31.249 1.00 98.75 206 THR A N 1
ATOM 1608 C CA . THR A 1 206 ? -11.999 -11.584 31.878 1.00 98.75 206 THR A CA 1
ATOM 1609 C C . THR A 1 206 ? -11.513 -12.164 33.200 1.00 98.75 206 THR A C 1
ATOM 1611 O O . THR A 1 206 ? -12.282 -12.228 34.159 1.00 98.75 206 THR A O 1
ATOM 1614 N N . ASP A 1 207 ? -10.239 -12.538 33.285 1.00 98.62 207 ASP A N 1
ATOM 1615 C CA . ASP A 1 207 ? -9.609 -13.024 34.512 1.00 98.62 207 ASP A CA 1
ATOM 1616 C C . ASP A 1 207 ? -9.685 -11.968 35.612 1.00 98.62 207 ASP A C 1
ATOM 1618 O O . ASP A 1 207 ? -10.086 -12.263 36.742 1.00 98.62 207 ASP A O 1
ATOM 1622 N N . GLU A 1 208 ? -9.378 -10.717 35.267 1.00 98.56 208 GLU A N 1
ATOM 1623 C CA . GLU A 1 208 ? -9.480 -9.595 36.193 1.00 98.56 208 GLU A CA 1
ATOM 1624 C C . GLU A 1 208 ? -10.931 -9.331 36.618 1.00 98.56 208 GLU A C 1
ATOM 1626 O O . GLU A 1 208 ? -11.205 -9.147 37.806 1.00 98.56 208 GLU A O 1
ATOM 1631 N N . ALA A 1 209 ? -11.881 -9.368 35.680 1.00 98.56 209 ALA A N 1
ATOM 1632 C CA . ALA A 1 209 ? -13.302 -9.246 35.996 1.00 98.56 209 ALA A CA 1
ATOM 1633 C C . ALA A 1 209 ? -13.766 -10.346 36.970 1.00 98.56 209 ALA A C 1
ATOM 1635 O O . ALA A 1 209 ? -14.424 -10.064 37.975 1.00 98.56 209 ALA A O 1
ATOM 1636 N N . CYS A 1 210 ? -13.362 -11.595 36.733 1.00 98.62 210 CYS A N 1
ATOM 1637 C CA . CYS A 1 210 ? -13.676 -12.720 37.610 1.00 98.62 210 CYS A CA 1
ATOM 1638 C C . CYS A 1 210 ? -13.021 -12.570 38.991 1.00 98.62 210 CYS A C 1
ATOM 1640 O O . CYS A 1 210 ? -13.649 -12.889 40.003 1.00 98.62 210 CYS A O 1
ATOM 1642 N N . ARG A 1 211 ? -11.783 -12.058 39.060 1.00 97.88 211 ARG A N 1
ATOM 1643 C CA . ARG A 1 211 ? -11.101 -11.731 40.325 1.00 97.88 211 ARG A CA 1
ATOM 1644 C C . ARG A 1 211 ? -11.909 -10.714 41.130 1.00 97.88 211 ARG A C 1
ATOM 1646 O O . ARG A 1 211 ? -12.127 -10.921 42.322 1.00 97.88 211 ARG A O 1
ATOM 1653 N N . ILE A 1 212 ? -12.379 -9.650 40.480 1.00 97.12 212 ILE A N 1
ATOM 1654 C CA . ILE A 1 212 ? -13.187 -8.592 41.101 1.00 97.12 212 ILE A CA 1
ATOM 1655 C C . ILE A 1 212 ? -14.492 -9.153 41.675 1.00 97.12 212 ILE A C 1
ATOM 1657 O O . ILE A 1 212 ? -14.833 -8.839 42.815 1.00 97.12 212 ILE A O 1
ATOM 1661 N N . ILE A 1 213 ? -15.199 -9.998 40.918 1.00 97.38 213 ILE A N 1
ATOM 1662 C CA . ILE A 1 213 ? -16.460 -10.616 41.359 1.00 97.38 213 ILE A CA 1
ATOM 1663 C C . ILE A 1 213 ? -16.221 -11.501 42.587 1.00 97.38 213 ILE A C 1
ATOM 1665 O O . ILE A 1 213 ? -16.909 -11.361 43.597 1.00 97.38 213 ILE A O 1
ATOM 1669 N N . LYS A 1 214 ? -15.198 -12.362 42.542 1.00 96.31 214 LYS A N 1
ATOM 1670 C CA . LYS A 1 214 ? -14.835 -13.247 43.663 1.00 96.31 214 LYS A CA 1
ATOM 1671 C C . LYS A 1 214 ? -14.423 -12.468 44.918 1.00 96.31 214 LYS A C 1
ATOM 1673 O O . LYS A 1 214 ? -14.650 -12.938 46.028 1.00 96.31 214 LYS A O 1
ATOM 1678 N N . ALA A 1 215 ? -13.856 -11.274 44.752 1.00 93.62 215 ALA A N 1
ATOM 1679 C CA . ALA A 1 215 ? -13.414 -10.414 45.847 1.00 93.62 215 ALA A CA 1
ATOM 1680 C C . ALA A 1 215 ? -14.507 -9.485 46.416 1.00 93.62 215 ALA A C 1
ATOM 1682 O O . ALA A 1 215 ? -14.237 -8.766 47.376 1.00 93.62 215 ALA A O 1
ATOM 1683 N N . ALA A 1 216 ? -15.727 -9.467 45.860 1.00 86.94 216 ALA A N 1
ATOM 1684 C CA . ALA A 1 216 ? -16.762 -8.489 46.218 1.00 86.94 216 ALA A CA 1
ATOM 1685 C C . ALA A 1 216 ? -17.194 -8.520 47.703 1.00 86.94 216 ALA A C 1
ATOM 1687 O O . ALA A 1 216 ? -17.702 -7.517 48.202 1.00 86.94 216 ALA A O 1
ATOM 1688 N N . ALA A 1 217 ? -16.961 -9.625 48.425 1.00 80.12 217 ALA A N 1
ATOM 1689 C CA . ALA A 1 217 ? -17.097 -9.742 49.887 1.00 80.12 217 ALA A CA 1
ATOM 1690 C C . ALA A 1 217 ? -18.400 -9.140 50.476 1.00 80.12 217 ALA A C 1
ATOM 1692 O O . ALA A 1 217 ? -18.391 -8.544 51.552 1.00 80.12 217 ALA A O 1
ATOM 1693 N N . GLY A 1 218 ? -19.521 -9.262 49.754 1.00 81.25 218 GLY A N 1
ATOM 1694 C CA . GLY A 1 218 ? -20.837 -8.757 50.171 1.00 81.25 218 GLY A CA 1
ATOM 1695 C C . GLY A 1 218 ? -21.077 -7.252 49.971 1.00 81.25 218 GLY A C 1
ATOM 1696 O O . GLY A 1 218 ? -22.168 -6.777 50.280 1.00 81.25 218 GLY A O 1
ATOM 1697 N N . LYS A 1 219 ? -20.108 -6.491 49.443 1.00 87.06 219 LYS A N 1
ATOM 1698 C CA . LYS A 1 219 ? -20.296 -5.082 49.057 1.00 87.06 219 LYS A CA 1
ATOM 1699 C C . LYS A 1 219 ? -20.771 -4.984 47.601 1.00 87.06 219 LYS A C 1
ATOM 1701 O O . LYS A 1 219 ? -20.219 -5.688 46.753 1.00 87.06 219 LYS A O 1
ATOM 1706 N N . PRO A 1 220 ? -21.729 -4.093 47.278 1.00 95.75 220 PRO A N 1
ATOM 1707 C CA . PRO A 1 220 ? -22.150 -3.896 45.899 1.00 95.75 220 PRO A CA 1
ATOM 1708 C C . PRO A 1 220 ? -20.997 -3.316 45.067 1.00 95.75 220 PRO A C 1
ATOM 1710 O O . PRO A 1 220 ? -20.244 -2.456 45.536 1.00 95.75 220 PRO A O 1
ATOM 1713 N N . PHE A 1 221 ? -20.848 -3.775 43.826 1.00 98.06 221 PHE A N 1
ATOM 1714 C CA . PHE A 1 221 ? -19.826 -3.261 42.911 1.00 98.06 221 PHE A CA 1
ATOM 1715 C C . PHE A 1 221 ? -20.403 -2.825 41.568 1.00 98.06 221 PHE A C 1
ATOM 1717 O O . PHE A 1 221 ? -21.424 -3.332 41.104 1.00 98.06 221 PHE A O 1
ATOM 1724 N N . PHE A 1 222 ? -19.720 -1.863 40.954 1.00 98.69 222 PHE A N 1
ATOM 1725 C CA . PHE A 1 222 ? -19.913 -1.480 39.564 1.00 98.69 222 PHE A CA 1
ATOM 1726 C C . PHE A 1 222 ? -18.677 -1.896 38.776 1.00 98.69 222 PHE A C 1
ATOM 1728 O O . PHE A 1 222 ? -17.574 -1.470 39.113 1.00 98.69 222 PHE A O 1
ATOM 1735 N N . LEU A 1 223 ? -18.851 -2.717 37.748 1.00 98.81 223 LEU A N 1
ATOM 1736 C CA . LEU A 1 223 ? -17.781 -3.145 36.856 1.00 98.81 223 LEU A CA 1
ATOM 1737 C C . LEU A 1 223 ? -18.104 -2.707 35.429 1.00 98.81 223 LEU A C 1
ATOM 1739 O O . LEU A 1 223 ? -19.013 -3.242 34.797 1.00 98.81 223 LEU A O 1
ATOM 1743 N N . HIS A 1 224 ? -17.333 -1.762 34.904 1.00 98.75 224 HIS A N 1
ATOM 1744 C CA . HIS A 1 224 ? -17.327 -1.467 33.479 1.00 98.75 224 HIS A CA 1
ATOM 1745 C C . HIS A 1 224 ? -16.258 -2.332 32.803 1.00 98.75 224 HIS A C 1
ATOM 1747 O O . HIS A 1 224 ? -15.066 -2.116 33.005 1.00 98.75 224 HIS A O 1
ATOM 1753 N N . LEU A 1 225 ? -16.688 -3.343 32.053 1.00 98.69 225 LEU A N 1
ATOM 1754 C CA . LEU A 1 225 ? -15.831 -4.306 31.369 1.00 98.69 225 LEU A CA 1
ATOM 1755 C C . LEU A 1 225 ? -15.833 -3.996 29.870 1.00 98.69 225 LEU A C 1
ATOM 1757 O O . LEU A 1 225 ? -16.751 -4.377 29.149 1.00 98.69 225 LEU A O 1
ATOM 1761 N N . ALA A 1 226 ? -14.828 -3.252 29.423 1.00 98.00 226 ALA A N 1
ATOM 1762 C CA . ALA A 1 226 ? -14.729 -2.713 28.075 1.00 98.00 226 ALA A CA 1
ATOM 1763 C C . ALA A 1 226 ? -13.699 -3.489 27.242 1.00 98.00 226 ALA A C 1
ATOM 1765 O O . ALA A 1 226 ? -12.510 -3.155 27.225 1.00 98.00 226 ALA A O 1
ATOM 1766 N N . TYR A 1 227 ? -14.163 -4.527 26.551 1.00 97.50 227 TYR A N 1
ATOM 1767 C CA . TYR A 1 227 ? -13.327 -5.378 25.714 1.00 97.50 227 TYR A CA 1
ATOM 1768 C C . TYR A 1 227 ? -12.797 -4.646 24.481 1.00 97.50 227 TYR A C 1
ATOM 1770 O O . TYR A 1 227 ? -13.407 -3.708 23.977 1.00 97.50 227 TYR A O 1
ATOM 1778 N N . MET A 1 228 ? -11.645 -5.114 23.993 1.00 90.62 228 MET A N 1
ATOM 1779 C CA . MET A 1 228 ? -11.106 -4.730 22.687 1.00 90.62 228 MET A CA 1
ATOM 1780 C C . MET A 1 228 ? -11.650 -5.598 21.553 1.00 90.62 228 MET A C 1
ATOM 1782 O O . MET A 1 228 ? -11.680 -5.148 20.419 1.00 90.62 228 MET A O 1
ATOM 1786 N N . ALA A 1 229 ? -12.035 -6.846 21.834 1.00 89.81 229 ALA A N 1
ATOM 1787 C CA . ALA A 1 229 ? -12.591 -7.740 20.826 1.00 89.81 229 ALA A CA 1
ATOM 1788 C C . ALA A 1 229 ? -13.833 -7.079 20.180 1.00 89.81 229 ALA A C 1
ATOM 1790 O O . ALA A 1 229 ? -14.736 -6.689 20.920 1.00 89.81 229 ALA A O 1
ATOM 1791 N N . ALA A 1 230 ? -13.913 -6.884 18.856 1.00 85.06 230 ALA A N 1
ATOM 1792 C CA . ALA A 1 230 ? -13.033 -7.348 17.769 1.00 85.06 230 ALA A CA 1
ATOM 1793 C C . ALA A 1 230 ? -12.336 -6.197 16.997 1.00 85.06 230 ALA A C 1
ATOM 1795 O O . ALA A 1 230 ? -12.065 -6.324 15.803 1.00 85.06 230 ALA A O 1
ATOM 1796 N N . HIS A 1 231 ? -12.019 -5.089 17.670 1.00 89.56 231 HIS A N 1
ATOM 1797 C CA . HIS A 1 231 ? -11.347 -3.887 17.148 1.00 89.56 231 HIS A CA 1
ATOM 1798 C C . HIS A 1 231 ? -10.001 -4.184 16.451 1.00 89.56 231 HIS A C 1
ATOM 1800 O O . HIS A 1 231 ? -9.467 -5.297 16.529 1.00 89.56 231 HIS A O 1
ATOM 1806 N N . HIS A 1 232 ? -9.458 -3.183 15.748 1.00 81.00 232 HIS A N 1
ATOM 1807 C CA . HIS A 1 232 ? -8.286 -3.274 14.865 1.00 81.00 232 HIS A CA 1
ATOM 1808 C C . HIS A 1 232 ? -7.051 -3.957 15.486 1.00 81.00 232 HIS A C 1
ATOM 1810 O O . HIS A 1 232 ? -6.912 -4.104 16.695 1.00 81.00 232 HIS A O 1
ATOM 1816 N N . GLN A 1 233 ? -6.106 -4.337 14.614 1.00 82.19 233 GLN A N 1
ATOM 1817 C CA . GLN A 1 233 ? -4.921 -5.144 14.955 1.00 82.19 233 GLN A CA 1
ATOM 1818 C C . GLN A 1 233 ? -5.275 -6.581 15.381 1.00 82.19 233 GLN A C 1
ATOM 1820 O O . GLN A 1 233 ? -4.555 -7.204 16.157 1.00 82.19 233 GLN A O 1
ATOM 1825 N N . GLN A 1 234 ? -6.381 -7.112 14.845 1.00 85.38 234 GLN A N 1
ATOM 1826 C CA . GLN A 1 234 ? -6.899 -8.453 15.119 1.00 85.38 234 GLN A CA 1
ATOM 1827 C C . GLN A 1 234 ? -5.845 -9.559 14.989 1.00 85.38 234 GLN A C 1
ATOM 1829 O O . GLN A 1 234 ? -5.331 -9.825 13.897 1.00 85.38 234 GLN A O 1
ATOM 1834 N N . VAL A 1 235 ? -5.625 -10.280 16.091 1.00 86.06 235 VAL A N 1
ATOM 1835 C CA . VAL A 1 235 ? -4.868 -11.537 16.129 1.00 86.06 235 VAL A CA 1
ATOM 1836 C C . VAL A 1 235 ? -5.778 -12.617 16.707 1.00 86.06 235 VAL A C 1
ATOM 1838 O O . VAL A 1 235 ? -6.083 -12.587 17.895 1.00 86.06 235 VAL A O 1
ATOM 1841 N N . ALA A 1 236 ? -6.228 -13.561 15.881 1.00 90.19 236 ALA A N 1
ATOM 1842 C CA . ALA A 1 236 ? -7.045 -14.693 16.324 1.00 90.19 236 ALA A CA 1
ATOM 1843 C C . ALA A 1 236 ? -6.158 -15.859 16.799 1.00 90.19 236 ALA A C 1
ATOM 1845 O O . ALA A 1 236 ? -5.124 -16.135 16.185 1.00 90.19 236 ALA A O 1
ATOM 1846 N N . ARG A 1 237 ? -6.553 -16.563 17.871 1.00 90.75 237 ARG A N 1
ATOM 1847 C CA . ARG A 1 237 ? -5.805 -17.734 18.364 1.00 90.75 237 ARG A CA 1
ATOM 1848 C C . ARG A 1 237 ? -6.049 -18.939 17.438 1.00 90.75 237 ARG A C 1
ATOM 1850 O O . ARG A 1 237 ? -7.184 -19.130 16.992 1.00 90.75 237 ARG A O 1
ATOM 1857 N N . PRO A 1 238 ? -5.042 -19.797 17.185 1.00 83.12 238 PRO A N 1
ATOM 1858 C CA . PRO A 1 238 ? -5.203 -20.970 16.322 1.00 83.12 238 PRO A CA 1
ATOM 1859 C C . PRO A 1 238 ? -6.364 -21.893 16.720 1.00 83.12 238 PRO A C 1
ATOM 1861 O O . PRO A 1 238 ? -7.104 -22.345 15.848 1.00 83.12 238 PRO A O 1
ATOM 1864 N N . GLN A 1 239 ? -6.577 -22.126 18.022 1.00 86.75 239 GLN A N 1
ATOM 1865 C CA . GLN A 1 239 ? -7.688 -22.967 18.484 1.00 86.75 239 GLN A CA 1
ATOM 1866 C C . GLN A 1 239 ? -9.076 -22.386 18.172 1.00 86.75 239 GLN A C 1
ATOM 1868 O O . GLN A 1 239 ? -10.012 -23.144 17.934 1.00 86.75 239 GLN A O 1
ATOM 1873 N N . ASP A 1 240 ? -9.221 -21.059 18.130 1.00 96.19 240 ASP A N 1
ATOM 1874 C CA . ASP A 1 240 ? -10.508 -20.431 17.829 1.00 96.19 240 ASP A CA 1
ATOM 1875 C C . ASP A 1 240 ? -10.757 -20.395 16.324 1.00 96.19 240 ASP A C 1
ATOM 1877 O O . ASP A 1 240 ? -11.874 -20.648 15.883 1.00 96.19 240 ASP A O 1
ATOM 1881 N N . LEU A 1 241 ? -9.705 -20.177 15.523 1.00 88.56 241 LEU A N 1
ATOM 1882 C CA . LEU A 1 241 ? -9.771 -20.303 14.062 1.00 88.56 241 LEU A CA 1
ATOM 1883 C C . LEU A 1 241 ? -10.250 -21.697 13.638 1.00 88.56 241 LEU A C 1
ATOM 1885 O O . LEU A 1 241 ? -11.058 -21.812 12.717 1.00 88.56 241 LEU A O 1
ATOM 1889 N N . ALA A 1 242 ? -9.811 -22.747 14.340 1.00 89.94 242 ALA A N 1
ATOM 1890 C CA . ALA A 1 242 ? -10.250 -24.118 14.085 1.00 89.94 242 ALA A CA 1
ATOM 1891 C C . ALA A 1 242 ? -11.761 -24.322 14.317 1.00 89.94 242 ALA A C 1
ATOM 1893 O O . ALA A 1 242 ? -12.388 -25.101 13.601 1.00 89.94 242 ALA A O 1
ATOM 1894 N N . ARG A 1 243 ? -12.372 -23.596 15.266 1.00 96.50 243 ARG A N 1
ATOM 1895 C CA . ARG A 1 243 ? -13.819 -23.673 15.564 1.00 96.50 243 ARG A CA 1
ATOM 1896 C C . ARG A 1 243 ? -14.694 -23.018 14.496 1.00 96.50 243 ARG A C 1
ATOM 1898 O O . ARG A 1 243 ? -15.894 -23.269 14.462 1.00 96.50 243 ARG A O 1
ATOM 1905 N N . VAL A 1 244 ? -14.101 -22.196 13.631 1.00 96.31 244 VAL A N 1
ATOM 1906 C CA . VAL A 1 244 ? -14.780 -21.491 12.533 1.00 96.31 244 VAL A CA 1
ATOM 1907 C C . VAL A 1 244 ? -14.116 -21.773 11.184 1.00 96.31 244 VAL A C 1
ATOM 1909 O O . VAL A 1 244 ? -14.109 -20.932 10.289 1.00 96.31 244 VAL A O 1
ATOM 1912 N N . ALA A 1 245 ? -13.530 -22.964 11.028 1.00 91.88 245 ALA A N 1
ATOM 1913 C CA . ALA A 1 245 ? -12.774 -23.362 9.839 1.00 91.88 245 ALA A CA 1
ATOM 1914 C C . ALA A 1 245 ? -13.602 -23.395 8.537 1.00 91.88 245 ALA A C 1
ATOM 1916 O O . ALA A 1 245 ? -13.028 -23.402 7.452 1.00 91.88 245 ALA A O 1
ATOM 1917 N N . HIS A 1 246 ? -14.936 -23.399 8.632 1.00 94.12 246 HIS A N 1
ATOM 1918 C CA . HIS A 1 246 ? -15.850 -23.283 7.490 1.00 94.12 246 HIS A CA 1
ATOM 1919 C C . HIS A 1 246 ? -15.959 -21.856 6.932 1.00 94.12 246 HIS A C 1
ATOM 1921 O O . HIS A 1 246 ? -16.489 -21.671 5.839 1.00 94.12 246 HIS A O 1
ATOM 1927 N N . LEU A 1 247 ? -15.473 -20.850 7.664 1.00 91.62 247 LEU A N 1
ATOM 1928 C CA . LEU A 1 247 ? -15.348 -19.467 7.205 1.00 91.62 247 LEU A CA 1
ATOM 1929 C C . LEU A 1 247 ? -13.927 -19.216 6.682 1.00 91.62 247 LEU A C 1
ATOM 1931 O O . LEU A 1 247 ? -12.983 -19.906 7.057 1.00 91.62 247 LEU A O 1
ATOM 1935 N N . SER A 1 248 ? -13.745 -18.177 5.864 1.00 83.56 248 SER A N 1
ATOM 1936 C CA . SER A 1 248 ? -12.430 -17.807 5.315 1.00 83.56 248 SER A CA 1
ATOM 1937 C C . SER A 1 248 ? -12.118 -16.313 5.439 1.00 83.56 248 SER A C 1
ATOM 1939 O O . SER A 1 248 ? -13.012 -15.477 5.591 1.00 83.56 248 SER A O 1
ATOM 1941 N N . GLY A 1 249 ? -10.837 -15.958 5.316 1.00 87.00 249 GLY A N 1
ATOM 1942 C CA . GLY A 1 249 ? -10.386 -14.571 5.187 1.00 87.00 249 GLY A CA 1
ATOM 1943 C C . GLY A 1 249 ? -10.635 -13.720 6.436 1.00 87.00 249 GLY A C 1
ATOM 1944 O O . GLY A 1 249 ? -10.455 -14.171 7.566 1.00 87.00 249 GLY A O 1
ATOM 1945 N N . VAL A 1 250 ? -11.024 -12.459 6.235 1.00 86.44 250 VAL A N 1
ATOM 1946 C CA . VAL A 1 250 ? -11.274 -11.513 7.338 1.00 86.44 250 VAL A CA 1
ATOM 1947 C C . VAL A 1 250 ? -12.465 -11.968 8.194 1.00 86.44 250 VAL A C 1
ATOM 1949 O O . VAL A 1 250 ? -12.392 -11.896 9.418 1.00 86.44 250 VAL A O 1
ATOM 1952 N N . ARG A 1 251 ? -13.512 -12.542 7.578 1.00 94.44 251 ARG A N 1
ATOM 1953 C CA . ARG A 1 251 ? -14.691 -13.061 8.292 1.00 94.44 251 ARG A CA 1
ATOM 1954 C C . ARG A 1 251 ? -14.336 -14.182 9.271 1.00 94.44 251 ARG A C 1
ATOM 1956 O O . ARG A 1 251 ? -14.802 -14.160 10.403 1.00 94.44 251 ARG A O 1
ATOM 1963 N N . GLN A 1 252 ? -13.469 -15.116 8.869 1.00 96.19 252 GLN A N 1
ATOM 1964 C CA . GLN A 1 252 ? -12.976 -16.181 9.754 1.00 96.19 252 GLN A CA 1
ATOM 1965 C C . GLN A 1 252 ? -12.229 -15.623 10.970 1.00 96.19 252 GLN A C 1
ATOM 1967 O O . GLN A 1 252 ? -12.413 -16.096 12.087 1.00 96.19 252 GLN A O 1
ATOM 1972 N N . ARG A 1 253 ? -11.389 -14.604 10.758 1.00 94.25 253 ARG A N 1
ATOM 1973 C CA . ARG A 1 253 ? -10.597 -13.976 11.822 1.00 94.25 253 ARG A CA 1
ATOM 1974 C C . ARG A 1 253 ? -11.478 -13.254 12.837 1.00 94.25 253 ARG A C 1
ATOM 1976 O O . ARG A 1 253 ? -11.303 -13.477 14.032 1.00 94.25 253 ARG A O 1
ATOM 1983 N N . GLY A 1 254 ? -12.430 -12.448 12.360 1.00 95.94 254 GLY A N 1
ATOM 1984 C CA . GLY A 1 254 ? -13.420 -11.789 13.209 1.00 95.94 254 GLY A CA 1
ATOM 1985 C C . GLY A 1 254 ? -14.235 -12.811 14.003 1.00 95.94 254 GLY A C 1
ATOM 1986 O O . GLY A 1 254 ? -14.282 -12.739 15.227 1.00 95.94 254 GLY A O 1
ATOM 1987 N N . ALA A 1 255 ? -14.772 -13.835 13.331 1.00 97.19 255 ALA A N 1
ATOM 1988 C CA . ALA A 1 255 ? -15.528 -14.914 13.967 1.00 97.19 255 ALA A CA 1
ATOM 1989 C C . ALA A 1 255 ? -14.726 -15.661 15.049 1.00 97.19 255 ALA A C 1
ATOM 1991 O O . ALA A 1 255 ? -15.247 -15.924 16.127 1.00 97.19 255 ALA A O 1
ATOM 1992 N N . ALA A 1 256 ? -13.446 -15.957 14.810 1.00 97.38 256 ALA A N 1
ATOM 1993 C CA . ALA A 1 256 ? -12.592 -16.618 15.796 1.00 97.38 256 ALA A CA 1
ATOM 1994 C C . ALA A 1 256 ? -12.396 -15.769 17.067 1.00 97.38 256 ALA A C 1
ATOM 1996 O O . ALA A 1 256 ? -12.461 -16.288 18.180 1.00 97.38 256 ALA A O 1
ATOM 1997 N N . ILE A 1 257 ? -12.215 -14.453 16.918 1.00 97.62 257 ILE A N 1
ATOM 1998 C CA . ILE A 1 257 ? -12.140 -13.527 18.058 1.00 97.62 257 ILE A CA 1
ATOM 1999 C C . ILE A 1 257 ? -13.479 -13.482 18.808 1.00 97.62 257 ILE A C 1
ATOM 2001 O O . ILE A 1 257 ? -13.495 -13.504 20.038 1.00 97.62 257 ILE A O 1
ATOM 2005 N N . MET A 1 258 ? -14.601 -13.482 18.084 1.00 97.44 258 MET A N 1
ATOM 2006 C CA . MET A 1 258 ? -15.946 -13.489 18.671 1.00 97.44 258 MET A CA 1
ATOM 2007 C C . MET A 1 258 ? -16.261 -14.770 19.439 1.00 97.44 258 MET A C 1
ATOM 2009 O O . MET A 1 258 ? -16.882 -14.723 20.497 1.00 97.44 258 MET A O 1
ATOM 2013 N N . VAL A 1 259 ? -15.794 -15.909 18.943 1.00 97.62 259 VAL A N 1
ATOM 2014 C CA . VAL A 1 259 ? -15.934 -17.200 19.614 1.00 97.62 259 VAL A CA 1
ATOM 2015 C C . VAL A 1 259 ? -15.128 -17.237 20.924 1.00 97.62 259 VAL A C 1
ATOM 2017 O O . VAL A 1 259 ? -15.632 -17.719 21.936 1.00 97.62 259 VAL A O 1
ATOM 2020 N N . ASN A 1 260 ? -13.922 -16.655 20.957 1.00 98.38 260 ASN A N 1
ATOM 2021 C CA . ASN A 1 260 ? -13.177 -16.469 22.209 1.00 98.38 260 ASN A CA 1
ATOM 2022 C C . ASN A 1 260 ? -13.872 -15.498 23.177 1.00 98.38 260 ASN A C 1
ATOM 2024 O O . ASN A 1 260 ? -13.875 -15.728 24.389 1.00 98.38 260 ASN A O 1
ATOM 2028 N N . LEU A 1 261 ? -14.437 -14.405 22.660 1.00 98.50 261 LEU A N 1
ATOM 2029 C CA . LEU A 1 261 ? -15.209 -13.469 23.469 1.00 98.50 261 LEU A CA 1
ATOM 2030 C C . LEU A 1 261 ? -16.405 -14.175 24.115 1.00 98.50 261 LEU A C 1
ATOM 2032 O O . LEU A 1 261 ? -16.602 -14.028 25.318 1.00 98.50 261 LEU A O 1
ATOM 2036 N N . ASP A 1 262 ? -17.146 -14.988 23.359 1.00 98.69 262 ASP A N 1
ATOM 2037 C CA . ASP A 1 262 ? -18.273 -15.761 23.881 1.00 98.69 262 ASP A CA 1
ATOM 2038 C C . ASP A 1 262 ? -17.863 -16.686 25.035 1.00 98.69 262 ASP A C 1
ATOM 2040 O O . ASP A 1 262 ? -18.486 -16.638 26.097 1.00 98.69 262 ASP A O 1
ATOM 2044 N N . ASP A 1 263 ? -16.777 -17.454 24.887 1.00 98.56 263 ASP A N 1
ATOM 2045 C CA . ASP A 1 263 ? -16.267 -18.308 25.970 1.00 98.56 263 ASP A CA 1
ATOM 2046 C C . ASP A 1 263 ? -15.991 -17.495 27.245 1.00 98.56 263 ASP A C 1
ATOM 2048 O O . ASP A 1 263 ? -16.311 -17.917 28.358 1.00 98.56 263 ASP A O 1
ATOM 2052 N N . ASN A 1 264 ? -15.413 -16.303 27.092 1.00 98.75 264 ASN A N 1
ATOM 2053 C CA . ASN A 1 264 ? -15.092 -15.417 28.204 1.00 98.75 264 ASN A CA 1
ATOM 2054 C C . ASN A 1 264 ? -16.334 -14.817 28.874 1.00 98.75 264 ASN A C 1
ATOM 2056 O O . ASN A 1 264 ? -16.379 -14.722 30.103 1.00 98.75 264 ASN A O 1
ATOM 2060 N N . ILE A 1 265 ? -17.379 -14.500 28.106 1.00 98.62 265 ILE A N 1
ATOM 2061 C CA . ILE A 1 265 ? -18.686 -14.152 28.679 1.00 98.62 265 ILE A CA 1
ATOM 2062 C C . ILE A 1 265 ? -19.265 -15.344 29.453 1.00 98.62 265 ILE A C 1
ATOM 2064 O O . ILE A 1 265 ? -19.820 -15.159 30.537 1.00 98.62 265 ILE A O 1
ATOM 2068 N N . GLY A 1 266 ? -19.071 -16.570 28.959 1.00 98.69 266 GLY A N 1
ATOM 2069 C CA . GLY A 1 266 ? -19.398 -17.801 29.680 1.00 98.69 266 GLY A CA 1
ATOM 2070 C C . GLY A 1 266 ? -18.741 -17.854 31.058 1.00 98.69 266 GLY A C 1
ATOM 2071 O O . GLY A 1 266 ? -19.435 -17.928 32.071 1.00 98.69 266 GLY A O 1
ATOM 2072 N N . ARG A 1 267 ? -17.413 -17.696 31.099 1.00 98.69 267 ARG A N 1
ATOM 2073 C CA . ARG A 1 267 ? -16.605 -17.688 32.334 1.00 98.69 267 ARG A CA 1
ATOM 2074 C C . ARG A 1 267 ? -17.059 -16.623 33.337 1.00 98.69 267 ARG A C 1
ATOM 2076 O O . ARG A 1 267 ? -17.085 -16.882 34.544 1.00 98.69 267 ARG A O 1
ATOM 2083 N N . LEU A 1 268 ? -17.420 -15.434 32.853 1.00 98.62 268 LEU A N 1
ATOM 2084 C CA . LEU A 1 268 ? -17.909 -14.332 33.684 1.00 98.62 268 LEU A CA 1
ATOM 2085 C C . LEU A 1 268 ? -19.250 -14.676 34.352 1.00 98.62 268 LEU A C 1
ATOM 2087 O O . LEU A 1 268 ? -19.393 -14.532 35.567 1.00 98.62 268 LEU A O 1
ATOM 2091 N N . LEU A 1 269 ? -20.218 -15.150 33.563 1.00 98.38 269 LEU A N 1
ATOM 2092 C CA . LEU A 1 269 ? -21.544 -15.546 34.046 1.00 98.38 269 LEU A CA 1
ATOM 2093 C C . LEU A 1 269 ? -21.465 -16.743 35.004 1.00 98.38 269 LEU A C 1
ATOM 2095 O O . LEU A 1 269 ? -22.095 -16.734 36.059 1.00 98.38 269 LEU A O 1
ATOM 2099 N N . ASP A 1 270 ? -20.628 -17.733 34.694 1.00 98.38 270 ASP A N 1
ATOM 2100 C CA . ASP A 1 270 ? -20.415 -18.887 35.570 1.00 98.38 270 ASP A CA 1
ATOM 2101 C C . ASP A 1 270 ? -19.785 -18.453 36.904 1.00 98.38 270 ASP A C 1
ATOM 2103 O O . ASP A 1 270 ? -20.137 -18.971 37.962 1.00 98.38 270 ASP A O 1
ATOM 2107 N N . THR A 1 271 ? -18.902 -17.448 36.890 1.00 98.50 271 THR A N 1
ATOM 2108 C CA . THR A 1 271 ? -18.328 -16.873 38.117 1.00 98.50 271 THR A CA 1
ATOM 2109 C C . THR A 1 271 ? -19.388 -16.174 38.976 1.00 98.50 271 THR A C 1
ATOM 2111 O O . THR A 1 271 ? -19.364 -16.315 40.201 1.00 98.50 271 THR A O 1
ATOM 2114 N N . LEU A 1 272 ? -20.339 -15.450 38.375 1.00 97.19 272 LEU A N 1
ATOM 2115 C CA . LEU A 1 272 ? -21.480 -14.880 39.109 1.00 97.19 272 LEU A CA 1
ATOM 2116 C C . LEU A 1 272 ? -22.334 -15.972 39.762 1.00 97.19 272 LEU A C 1
ATOM 2118 O O . LEU A 1 272 ? -22.724 -15.835 40.923 1.00 97.19 272 LEU A O 1
ATOM 2122 N N . GLN A 1 273 ? -22.580 -17.072 39.049 1.00 96.19 273 GLN A N 1
ATOM 2123 C CA . GLN A 1 273 ? -23.331 -18.208 39.580 1.00 96.19 273 GLN A CA 1
ATOM 2124 C C . GLN A 1 273 ? -22.587 -18.890 40.734 1.00 96.19 273 GLN A C 1
ATOM 2126 O O . GLN A 1 273 ? -23.159 -19.091 41.803 1.00 96.19 273 GLN A O 1
ATOM 2131 N N . GLN A 1 274 ? -21.299 -19.188 40.554 1.00 96.94 274 GLN A N 1
ATOM 2132 C CA . GLN A 1 274 ? -20.452 -19.833 41.565 1.00 96.94 274 GLN A CA 1
ATOM 2133 C C . GLN A 1 274 ? -20.297 -18.994 42.837 1.00 96.94 274 GLN A C 1
ATOM 2135 O O . GLN A 1 274 ? -20.173 -19.548 43.926 1.00 96.94 274 GLN A O 1
ATOM 2140 N N . THR A 1 275 ? -20.306 -17.665 42.719 1.00 95.81 275 THR A N 1
ATOM 2141 C CA . THR A 1 275 ? -20.221 -16.756 43.873 1.00 95.81 275 THR A CA 1
ATOM 2142 C C . THR A 1 275 ? -21.583 -16.460 44.509 1.00 95.81 275 THR A C 1
ATOM 2144 O O . THR A 1 275 ? -21.637 -15.756 45.515 1.00 95.81 275 THR A O 1
ATOM 2147 N N . GLY A 1 276 ? -22.686 -16.979 43.951 1.00 94.19 276 GLY A N 1
ATOM 2148 C CA . GLY A 1 276 ? -24.044 -16.699 44.428 1.00 94.19 276 GLY A CA 1
ATOM 2149 C C . GLY A 1 276 ? -24.509 -15.259 44.177 1.00 94.19 276 GLY A C 1
ATOM 2150 O O . GLY A 1 276 ? -25.497 -14.825 44.764 1.00 94.19 276 GLY A O 1
ATOM 2151 N N . LEU A 1 277 ? -23.810 -14.504 43.323 1.00 94.94 277 LEU A N 1
ATOM 2152 C CA . LEU A 1 277 ? -24.116 -13.100 43.020 1.00 94.94 277 LEU A CA 1
ATOM 2153 C C . LEU A 1 277 ? -25.056 -12.936 41.820 1.00 94.94 277 LEU A C 1
ATOM 2155 O O . LEU A 1 277 ? -25.519 -11.827 41.551 1.00 94.94 277 LEU A O 1
ATOM 2159 N N . ASP A 1 278 ? -25.352 -14.025 41.115 1.00 93.44 278 ASP A N 1
ATOM 2160 C CA . ASP A 1 278 ? -26.089 -14.038 39.853 1.00 93.44 278 ASP A CA 1
ATOM 2161 C C . ASP A 1 278 ? -27.454 -13.329 39.905 1.00 93.44 278 ASP A C 1
ATOM 2163 O O . ASP A 1 278 ? -27.708 -12.412 39.127 1.00 93.44 278 ASP A O 1
ATOM 2167 N N . THR A 1 279 ? -28.311 -13.672 40.872 1.00 94.19 279 THR A N 1
ATOM 2168 C CA . THR A 1 279 ? -29.667 -13.102 41.005 1.00 94.19 279 THR A CA 1
ATOM 2169 C C . THR A 1 279 ? -29.682 -11.658 41.512 1.00 94.19 279 THR A C 1
ATOM 2171 O O . THR A 1 279 ? -30.699 -10.974 41.443 1.00 94.19 279 THR A O 1
ATOM 2174 N N . ASN A 1 280 ? -28.557 -11.163 42.033 1.00 94.88 280 ASN A N 1
ATOM 2175 C CA . ASN A 1 280 ? -28.420 -9.789 42.514 1.00 94.88 280 ASN A CA 1
ATOM 2176 C C . ASN A 1 280 ? -27.415 -8.985 41.678 1.00 94.88 280 ASN A C 1
ATOM 2178 O O . ASN A 1 280 ? -26.738 -8.100 42.200 1.00 94.88 280 ASN A O 1
ATOM 2182 N N . THR A 1 281 ? -27.282 -9.305 40.389 1.00 97.56 281 THR A N 1
ATOM 2183 C CA . THR A 1 281 ? -26.401 -8.581 39.468 1.00 97.56 281 THR A CA 1
ATOM 2184 C C . THR A 1 281 ? -27.144 -8.214 38.188 1.00 97.56 281 THR A C 1
ATOM 2186 O O . THR A 1 281 ? -27.635 -9.083 37.471 1.00 97.56 281 THR A O 1
ATOM 2189 N N . LEU A 1 282 ? -27.189 -6.917 37.885 1.00 98.56 282 LEU A N 1
ATOM 2190 C CA . LEU A 1 282 ? -27.642 -6.391 36.603 1.00 98.56 282 LEU A CA 1
ATOM 2191 C C . LEU A 1 282 ? -26.459 -6.347 35.631 1.00 98.56 282 LEU A C 1
ATOM 2193 O O . LEU A 1 282 ? -25.498 -5.617 35.860 1.00 98.56 282 LEU A O 1
ATOM 2197 N N . VAL A 1 283 ? -26.536 -7.111 34.543 1.00 98.81 283 VAL A N 1
ATOM 2198 C CA . VAL A 1 283 ? -25.512 -7.185 33.495 1.00 98.81 283 VAL A CA 1
ATOM 2199 C C . VAL A 1 283 ? -26.059 -6.598 32.200 1.00 98.81 283 VAL A C 1
ATOM 2201 O O . VAL A 1 283 ? -27.047 -7.101 31.675 1.00 98.81 283 VAL A O 1
ATOM 2204 N N . PHE A 1 284 ? -25.401 -5.578 31.658 1.00 98.88 284 PHE A N 1
ATOM 2205 C CA . PHE A 1 284 ? -25.626 -5.086 30.298 1.00 98.88 284 PHE A CA 1
ATOM 2206 C C . PHE A 1 284 ? -24.587 -5.678 29.341 1.00 98.88 284 PHE A C 1
ATOM 2208 O O . PHE A 1 284 ? -23.416 -5.769 29.703 1.00 98.88 284 PHE A O 1
ATOM 2215 N N . PHE A 1 285 ? -25.004 -6.026 28.125 1.00 98.69 285 PHE A N 1
ATOM 2216 C CA . PHE A 1 285 ? -24.131 -6.387 27.007 1.00 98.69 285 PHE A CA 1
ATOM 2217 C C . PHE A 1 285 ? -24.439 -5.479 25.821 1.00 98.69 285 PHE A C 1
ATOM 2219 O O . PHE A 1 285 ? -25.563 -5.500 25.312 1.00 98.69 285 PHE A O 1
ATOM 2226 N N . ILE A 1 286 ? -23.468 -4.650 25.431 1.00 98.38 286 ILE A N 1
ATOM 2227 C CA . ILE A 1 286 ? -23.646 -3.603 24.421 1.00 98.38 286 ILE A CA 1
ATOM 2228 C C . ILE A 1 286 ? -22.383 -3.488 23.554 1.00 98.38 286 ILE A C 1
ATOM 2230 O O . ILE A 1 286 ? -21.281 -3.668 24.066 1.00 98.38 286 ILE A O 1
ATOM 2234 N N . SER A 1 287 ? -22.519 -3.167 22.264 1.00 97.25 287 SER A N 1
ATOM 2235 C CA . SER A 1 287 ? -21.387 -2.719 21.427 1.00 97.25 287 SER A CA 1
ATOM 2236 C C . SER A 1 287 ? -21.280 -1.194 21.413 1.00 97.25 287 SER A C 1
ATOM 2238 O O . SER A 1 287 ? -22.299 -0.506 21.498 1.00 97.25 287 SER A O 1
ATOM 2240 N N . ASP A 1 288 ? -20.067 -0.647 21.315 1.00 94.81 288 ASP A N 1
ATOM 2241 C CA . ASP A 1 288 ? -19.858 0.802 21.302 1.00 94.81 288 ASP A CA 1
ATOM 2242 C C . ASP A 1 288 ? -20.228 1.476 19.971 1.00 94.81 288 ASP A C 1
ATOM 2244 O O . ASP A 1 288 ? -20.602 2.646 19.961 1.00 94.81 288 ASP A O 1
ATOM 2248 N N . ASN A 1 289 ? -20.188 0.748 18.863 1.00 96.38 289 ASN A N 1
ATOM 2249 C CA . ASN A 1 289 ? -20.687 1.169 17.558 1.00 96.38 289 ASN A CA 1
ATOM 2250 C C . ASN A 1 289 ? -20.967 -0.058 16.678 1.00 96.38 289 ASN A C 1
ATOM 2252 O O . ASN A 1 289 ? -20.745 -1.204 17.079 1.00 96.38 289 ASN A O 1
ATOM 2256 N N . GLY A 1 290 ? -21.478 0.179 15.470 1.00 95.81 290 GLY A N 1
ATOM 2257 C CA . GLY A 1 290 ? -21.678 -0.875 14.480 1.00 95.81 290 GLY A CA 1
ATOM 2258 C C . GLY A 1 290 ? -20.373 -1.525 14.000 1.00 95.81 290 GLY A C 1
ATOM 2259 O O . GLY A 1 290 ? -19.272 -1.050 14.292 1.00 95.81 290 GLY A O 1
ATOM 2260 N N . ALA A 1 291 ? -20.507 -2.623 13.254 1.00 95.44 291 ALA A N 1
ATOM 2261 C CA . ALA A 1 291 ? -19.390 -3.379 12.694 1.00 95.44 291 ALA A CA 1
ATOM 2262 C C . ALA A 1 291 ? -18.608 -2.578 11.647 1.00 95.44 291 ALA A C 1
ATOM 2264 O O . ALA A 1 291 ? -19.122 -1.631 11.047 1.00 95.44 291 ALA A O 1
ATOM 2265 N N . GLU A 1 292 ? -17.405 -3.062 11.333 1.00 92.19 292 GLU A N 1
ATOM 2266 C CA . GLU A 1 292 ? -16.624 -2.658 10.160 1.00 92.19 292 GLU A CA 1
ATOM 2267 C C . GLU A 1 292 ? -16.314 -3.892 9.284 1.00 92.19 292 GLU A C 1
ATOM 2269 O O . GLU A 1 292 ? -15.184 -4.398 9.277 1.00 92.19 292 GLU A O 1
ATOM 2274 N N . PRO A 1 293 ? -17.313 -4.429 8.550 1.00 89.38 293 PRO A N 1
ATOM 2275 C CA . PRO A 1 293 ? -17.206 -5.744 7.916 1.00 89.38 293 PRO A CA 1
ATOM 2276 C C . PRO A 1 293 ? -16.023 -5.935 6.959 1.00 89.38 293 PRO A C 1
ATOM 2278 O O . PRO A 1 293 ? -15.372 -6.980 7.041 1.00 89.38 293 PRO A O 1
ATOM 2281 N N . PRO A 1 294 ? -15.679 -4.968 6.082 1.00 77.75 294 PRO A N 1
ATOM 2282 C CA . PRO A 1 294 ? -14.566 -5.139 5.150 1.00 77.75 294 PRO A CA 1
ATOM 2283 C C . PRO A 1 294 ? -13.206 -5.301 5.837 1.00 77.75 294 PRO A C 1
ATOM 2285 O O . PRO A 1 294 ? -12.325 -5.965 5.291 1.00 77.75 294 PRO A O 1
ATOM 2288 N N . LEU A 1 295 ? -13.025 -4.683 7.009 1.00 76.31 295 LEU A N 1
ATOM 2289 C CA . LEU A 1 295 ? -11.729 -4.593 7.678 1.00 76.31 295 LEU A CA 1
ATOM 2290 C C . LEU A 1 295 ? -11.589 -5.566 8.849 1.00 76.31 295 LEU A C 1
ATOM 2292 O O . LEU A 1 295 ? -10.521 -6.149 9.030 1.00 76.31 295 LEU A O 1
ATOM 2296 N N . LEU A 1 296 ? -12.653 -5.739 9.632 1.00 89.44 296 LEU A N 1
ATOM 2297 C CA . LEU A 1 296 ? -12.650 -6.523 10.869 1.00 89.44 296 LEU A CA 1
ATOM 2298 C C . LEU A 1 296 ? -13.394 -7.850 10.729 1.00 89.44 296 LEU A C 1
ATOM 2300 O O . LEU A 1 296 ? -13.290 -8.717 11.594 1.00 89.44 296 LEU A O 1
ATOM 2304 N N . GLY A 1 297 ? -14.157 -8.034 9.650 1.00 92.06 297 GLY A N 1
ATOM 2305 C CA . GLY A 1 297 ? -14.913 -9.261 9.439 1.00 92.06 297 GLY A CA 1
ATOM 2306 C C . GLY A 1 297 ? -16.005 -9.481 10.482 1.00 92.06 297 GLY A C 1
ATOM 2307 O O . GLY A 1 297 ? -16.472 -10.609 10.594 1.00 92.06 297 GLY A O 1
ATOM 2308 N N . THR A 1 298 ? -16.396 -8.446 11.232 1.00 95.19 298 THR A N 1
ATOM 2309 C CA . THR A 1 298 ? -17.635 -8.376 12.022 1.00 95.19 298 THR A CA 1
ATOM 2310 C C . THR A 1 298 ? -18.818 -8.048 11.103 1.00 95.19 298 THR A C 1
ATOM 2312 O O . THR A 1 298 ? -18.621 -7.648 9.957 1.00 95.19 298 THR A O 1
ATOM 2315 N N . SER A 1 299 ? -20.060 -8.260 11.531 1.00 96.06 299 SER A N 1
ATOM 2316 C CA . SER A 1 299 ? -21.239 -8.152 10.660 1.00 96.06 299 SER A CA 1
ATOM 2317 C C . SER A 1 299 ? -22.312 -7.231 11.227 1.00 96.06 299 SER A C 1
ATOM 2319 O O . SER A 1 299 ? -22.668 -7.317 12.398 1.00 96.06 299 SER A O 1
ATOM 2321 N N . ASN A 1 300 ? -22.896 -6.398 10.363 1.00 96.38 300 ASN A N 1
ATOM 2322 C CA . ASN A 1 300 ? -24.091 -5.598 10.661 1.00 96.38 300 ASN A CA 1
ATOM 2323 C C . ASN A 1 300 ? -25.401 -6.318 10.307 1.00 96.38 300 ASN A C 1
ATOM 2325 O O . ASN A 1 300 ? -26.480 -5.749 10.458 1.00 96.38 300 ASN A O 1
ATOM 2329 N N . GLY A 1 301 ? -25.331 -7.566 9.833 1.00 93.88 301 GLY A N 1
ATOM 2330 C CA . GLY A 1 301 ? -26.506 -8.287 9.357 1.00 93.88 301 GLY A CA 1
ATOM 2331 C C . GLY A 1 301 ? -27.144 -7.555 8.165 1.00 93.88 301 GLY A C 1
ATOM 2332 O O . GLY A 1 301 ? -26.423 -7.196 7.235 1.00 93.88 301 GLY A O 1
ATOM 2333 N N . PRO A 1 302 ? -28.470 -7.326 8.158 1.00 92.75 302 PRO A N 1
ATOM 2334 C CA . PRO A 1 302 ? -29.150 -6.678 7.036 1.00 92.75 302 PRO A CA 1
ATOM 2335 C C . PRO A 1 302 ? -28.964 -5.151 6.989 1.00 92.75 302 PRO A C 1
ATOM 2337 O O . PRO A 1 302 ? -29.439 -4.524 6.045 1.00 92.75 302 PRO A O 1
ATOM 2340 N N . HIS A 1 303 ? -28.333 -4.540 7.995 1.00 95.94 303 HIS A N 1
ATOM 2341 C CA . HIS A 1 303 ? -28.270 -3.085 8.116 1.00 95.94 303 HIS A CA 1
ATOM 2342 C C . HIS A 1 303 ? -27.156 -2.473 7.266 1.00 95.94 303 HIS A C 1
ATOM 2344 O O . HIS A 1 303 ? -26.020 -2.952 7.256 1.00 95.94 303 HIS A O 1
ATOM 2350 N N . ARG A 1 304 ? -27.487 -1.382 6.568 1.00 94.94 304 ARG A N 1
ATOM 2351 C CA . ARG A 1 304 ? -26.573 -0.655 5.680 1.00 94.94 304 ARG A CA 1
ATOM 2352 C C . ARG A 1 304 ? -25.686 0.305 6.465 1.00 94.94 304 ARG A C 1
ATOM 2354 O O . ARG A 1 304 ? -26.103 0.863 7.470 1.00 94.94 304 ARG A O 1
ATOM 2361 N N . GLY A 1 305 ? -24.466 0.515 5.983 1.00 93.31 305 GLY A N 1
ATOM 2362 C CA . GLY A 1 305 ? -23.461 1.332 6.661 1.00 93.31 305 GLY A CA 1
ATOM 2363 C C . GLY A 1 305 ? -22.585 0.524 7.616 1.00 93.31 305 GLY A C 1
ATOM 2364 O O . GLY A 1 305 ? -22.685 -0.702 7.713 1.00 93.31 305 GLY A O 1
ATOM 2365 N N . GLN A 1 306 ? -21.679 1.227 8.282 1.00 94.44 306 GLN A N 1
ATOM 2366 C CA . GLN A 1 306 ? -20.676 0.666 9.185 1.00 94.44 306 GLN A CA 1
ATOM 2367 C C . GLN A 1 306 ? -20.204 1.742 10.165 1.00 94.44 306 GLN A C 1
ATOM 2369 O O . GLN A 1 306 ? -20.657 2.885 10.091 1.00 94.44 306 GLN A O 1
ATOM 2374 N N . LYS A 1 307 ? -19.288 1.395 11.072 1.00 91.81 307 LYS A N 1
ATOM 2375 C CA . LYS A 1 307 ? -18.576 2.359 11.924 1.00 91.81 307 LYS A CA 1
ATOM 2376 C C . LYS A 1 307 ? -18.203 3.649 11.168 1.00 91.81 307 LYS A C 1
ATOM 2378 O O . LYS A 1 307 ? -17.770 3.594 10.017 1.00 91.81 307 LYS A O 1
ATOM 2383 N N . PHE A 1 308 ? -18.334 4.790 11.850 1.00 89.62 308 PHE A N 1
ATOM 2384 C CA . PHE A 1 308 ? -18.190 6.159 11.326 1.00 89.62 308 PHE A CA 1
ATOM 2385 C C . PHE A 1 308 ? -19.316 6.650 10.406 1.00 89.62 308 PHE A C 1
ATOM 2387 O O . PHE A 1 308 ? -19.177 7.712 9.803 1.00 89.62 308 PHE A O 1
ATOM 2394 N N . ASP A 1 309 ? -20.433 5.928 10.335 1.00 89.94 309 ASP A N 1
ATOM 2395 C CA . ASP A 1 309 ? -21.638 6.333 9.610 1.00 89.94 309 ASP A CA 1
ATOM 2396 C C . ASP A 1 309 ? -22.840 6.493 10.562 1.00 89.94 309 ASP A C 1
ATOM 2398 O O . ASP A 1 309 ? -22.899 5.878 11.627 1.00 89.94 309 ASP A O 1
ATOM 2402 N N . VAL A 1 310 ? -23.816 7.315 10.173 1.00 94.75 310 VAL A N 1
ATOM 2403 C CA . VAL A 1 310 ? -25.112 7.469 10.853 1.00 94.75 310 VAL A CA 1
ATOM 2404 C C . VAL A 1 310 ? -26.204 6.572 10.257 1.00 94.75 310 VAL A C 1
ATOM 2406 O O . VAL A 1 310 ? -27.331 6.586 10.753 1.00 94.75 310 VAL A O 1
ATOM 2409 N N . LEU A 1 311 ? -25.910 5.785 9.216 1.00 96.62 311 LEU A N 1
ATOM 2410 C CA . LEU A 1 311 ? -26.754 4.677 8.735 1.00 96.62 311 LEU A CA 1
ATOM 2411 C C . LEU A 1 311 ? -26.899 3.563 9.796 1.00 96.62 311 LEU A C 1
ATOM 2413 O O . LEU A 1 311 ? -26.087 3.479 10.714 1.00 96.62 311 LEU A O 1
ATOM 2417 N N . GLU A 1 312 ? -27.946 2.729 9.721 1.00 97.56 312 GLU A N 1
ATOM 2418 C CA . GLU A 1 312 ? -28.293 1.738 10.764 1.00 97.56 312 GLU A CA 1
ATOM 2419 C C . GLU A 1 312 ? -27.101 0.841 11.127 1.00 97.56 312 GLU A C 1
ATOM 2421 O O . GLU A 1 312 ? -26.854 0.600 12.301 1.00 97.56 312 GLU A O 1
ATOM 2426 N N . GLY A 1 313 ? -26.300 0.415 10.153 1.00 96.56 313 GLY A N 1
ATOM 2427 C CA . GLY A 1 313 ? -25.107 -0.405 10.363 1.00 96.56 313 GLY A CA 1
ATOM 2428 C C . GLY A 1 313 ? -23.952 0.307 11.080 1.00 96.56 313 GLY A C 1
ATOM 2429 O O . GLY A 1 313 ? -23.008 -0.357 11.487 1.00 96.56 313 GLY A O 1
ATOM 2430 N N . GLY A 1 314 ? -23.989 1.631 11.249 1.00 95.62 314 GLY A N 1
ATOM 2431 C CA . GLY A 1 314 ? -23.009 2.380 12.045 1.00 95.62 314 GLY A CA 1
ATOM 2432 C C . GLY A 1 314 ? -23.438 2.643 13.489 1.00 95.62 314 GLY A C 1
ATOM 2433 O O . GLY A 1 314 ? -22.586 2.696 14.376 1.00 95.62 314 GLY A O 1
ATOM 2434 N N . ILE A 1 315 ? -24.748 2.766 13.737 1.00 97.38 315 ILE A N 1
ATOM 2435 C CA . ILE A 1 315 ? -25.304 3.219 15.028 1.00 97.38 315 ILE A CA 1
ATOM 2436 C C . ILE A 1 315 ? -26.181 2.190 15.746 1.00 97.38 315 ILE A C 1
ATOM 2438 O O . ILE A 1 315 ? -26.370 2.308 16.956 1.00 97.38 315 ILE A O 1
ATOM 2442 N N . ARG A 1 316 ? -26.737 1.195 15.045 1.00 97.56 316 ARG A N 1
ATOM 2443 C CA . ARG A 1 316 ? -27.543 0.131 15.652 1.00 97.56 316 ARG A CA 1
ATOM 2444 C C . ARG A 1 316 ? -26.632 -0.982 16.136 1.00 97.56 316 ARG A C 1
ATOM 2446 O O . ARG A 1 316 ? -25.846 -1.538 15.371 1.00 97.56 316 ARG A O 1
ATOM 2453 N N . VAL A 1 317 ? -26.763 -1.323 17.411 1.00 97.88 317 VAL A N 1
ATOM 2454 C CA . VAL A 1 317 ? -25.833 -2.213 18.107 1.00 97.88 317 VAL A CA 1
ATOM 2455 C C . VAL A 1 317 ? -26.561 -3.360 18.805 1.00 97.88 317 VAL A C 1
ATOM 2457 O O . VAL A 1 317 ? -27.725 -3.215 19.191 1.00 97.88 317 VAL A O 1
ATOM 2460 N N . PRO A 1 318 ? -25.899 -4.515 18.996 1.00 97.81 318 PRO A N 1
ATOM 2461 C CA . PRO A 1 318 ? -26.385 -5.555 19.898 1.00 97.81 318 PRO A CA 1
ATOM 2462 C C . PRO A 1 318 ? -26.563 -4.964 21.301 1.00 97.81 318 PRO A C 1
ATOM 2464 O O . PRO A 1 318 ? -25.655 -4.316 21.821 1.00 97.81 318 PRO A O 1
ATOM 2467 N N . PHE A 1 319 ? -27.732 -5.176 21.906 1.00 98.44 319 PHE A N 1
ATOM 2468 C CA . PHE A 1 319 ? -28.062 -4.627 23.220 1.00 98.44 319 PHE A CA 1
ATOM 2469 C C . PHE A 1 319 ? -28.939 -5.621 23.991 1.00 98.44 319 PHE A C 1
ATOM 2471 O O . PHE A 1 319 ? -30.060 -5.938 23.586 1.00 98.44 319 PHE A O 1
ATOM 2478 N N . ALA A 1 320 ? -28.437 -6.107 25.125 1.00 98.62 320 ALA A N 1
ATOM 2479 C CA . ALA A 1 320 ? -29.174 -6.971 26.042 1.00 98.62 320 ALA A CA 1
ATOM 2480 C C . ALA A 1 320 ? -28.913 -6.590 27.506 1.00 98.62 320 ALA A C 1
ATOM 2482 O O . ALA A 1 320 ? -27.860 -6.043 27.840 1.00 98.62 320 ALA A O 1
ATOM 2483 N N . ALA A 1 321 ? -29.866 -6.897 28.386 1.00 98.62 321 ALA A N 1
ATOM 2484 C CA . ALA A 1 321 ? -29.689 -6.776 29.830 1.00 98.62 321 ALA A CA 1
ATOM 2485 C C . ALA A 1 321 ? -30.223 -8.008 30.558 1.00 98.62 321 ALA A C 1
ATOM 2487 O O . ALA A 1 321 ? -31.329 -8.467 30.284 1.00 98.62 321 ALA A O 1
ATOM 2488 N N . ARG A 1 322 ? -29.464 -8.512 31.527 1.00 98.31 322 ARG A N 1
ATOM 2489 C CA . ARG A 1 322 ? -29.794 -9.688 32.333 1.00 98.31 322 ARG A CA 1
ATOM 2490 C C . ARG A 1 322 ? -29.763 -9.328 33.812 1.00 98.31 322 ARG A C 1
ATOM 2492 O O . ARG A 1 322 ? -28.785 -8.763 34.285 1.00 98.31 322 ARG A O 1
ATOM 2499 N N . TRP A 1 323 ? -30.824 -9.671 34.537 1.00 97.88 323 TRP A N 1
ATOM 2500 C CA . TRP A 1 323 ? -30.890 -9.556 35.997 1.00 97.88 323 TRP A CA 1
ATOM 2501 C C . TRP A 1 323 ? -31.890 -10.589 36.531 1.00 97.88 323 TRP A C 1
ATOM 2503 O O . TRP A 1 323 ? -33.081 -10.282 36.674 1.00 97.88 323 TRP A O 1
ATOM 2513 N N . PRO A 1 324 ? -31.438 -11.832 36.760 1.00 94.44 324 PRO A N 1
ATOM 2514 C CA . PRO A 1 324 ? -32.309 -12.927 37.161 1.00 94.44 324 PRO A CA 1
ATOM 2515 C C . PRO A 1 324 ? -33.044 -12.592 38.459 1.00 94.44 324 PRO A C 1
ATOM 2517 O O . PRO A 1 324 ? -32.444 -12.092 39.402 1.00 94.44 324 PRO A O 1
ATOM 2520 N N . GLY A 1 325 ? -34.352 -12.848 38.500 1.00 83.69 325 GLY A N 1
ATOM 2521 C CA . GLY A 1 325 ? -35.208 -12.513 39.645 1.00 83.69 325 GLY A CA 1
ATOM 2522 C C . GLY A 1 325 ? -35.817 -11.107 39.607 1.00 83.69 325 GLY A C 1
ATOM 2523 O O . GLY A 1 325 ? -36.779 -10.862 40.331 1.00 83.69 325 GLY A O 1
ATOM 2524 N N . THR A 1 326 ? -35.336 -10.222 38.726 1.00 95.25 326 THR A N 1
ATOM 2525 C CA . THR A 1 326 ? -35.914 -8.881 38.527 1.00 95.25 326 THR A CA 1
ATOM 2526 C C . THR A 1 326 ? -36.417 -8.683 37.101 1.00 95.25 326 THR A C 1
ATOM 2528 O O . THR A 1 326 ? -37.582 -8.342 36.908 1.00 95.25 326 THR A O 1
ATOM 2531 N N . LEU A 1 327 ? -35.562 -8.880 36.091 1.00 97.00 327 LEU A N 1
ATOM 2532 C CA . LEU A 1 327 ? -35.944 -8.723 34.687 1.00 97.00 327 LEU A CA 1
ATOM 2533 C C . LEU A 1 327 ? -36.616 -10.000 34.149 1.00 97.00 327 LEU A C 1
ATOM 2535 O O . LEU A 1 327 ? -36.199 -11.104 34.504 1.00 97.00 327 LEU A O 1
ATOM 2539 N N . PRO A 1 328 ? -37.636 -9.876 33.279 1.00 95.50 328 PRO A N 1
ATOM 2540 C CA . PRO A 1 328 ? -38.283 -11.031 32.667 1.00 95.50 328 PRO A CA 1
ATOM 2541 C C . PRO A 1 328 ? -37.339 -11.711 31.669 1.00 95.50 328 PRO A C 1
ATOM 2543 O O . PRO A 1 328 ? -36.856 -11.066 30.739 1.00 95.50 328 PRO A O 1
ATOM 2546 N N . ALA A 1 329 ? -37.111 -13.012 31.841 1.00 96.69 329 ALA A N 1
ATOM 2547 C CA . ALA A 1 329 ? -36.292 -13.805 30.929 1.00 96.69 329 ALA A CA 1
ATOM 2548 C C . ALA A 1 329 ? -36.970 -13.984 29.559 1.00 96.69 329 ALA A C 1
ATOM 2550 O O . ALA A 1 329 ? -38.188 -14.152 29.466 1.00 96.69 329 ALA A O 1
ATOM 2551 N N . GLY A 1 330 ? -36.171 -13.969 28.493 1.00 93.25 330 GLY A N 1
ATOM 2552 C CA . GLY A 1 330 ? -36.592 -14.221 27.114 1.00 93.25 330 GLY A CA 1
ATOM 2553 C C . GLY A 1 330 ? -37.410 -13.095 26.483 1.00 93.25 330 GLY A C 1
ATOM 2554 O O . GLY A 1 330 ? -37.947 -13.270 25.387 1.00 93.25 330 GLY A O 1
ATOM 2555 N N . LYS A 1 331 ? -37.534 -11.940 27.145 1.00 96.50 331 LYS A N 1
ATOM 2556 C CA . LYS A 1 331 ? -38.333 -10.825 26.633 1.00 96.50 331 LYS A CA 1
ATOM 2557 C C . LYS A 1 331 ? -37.583 -10.101 25.515 1.00 96.50 331 LYS A C 1
ATOM 2559 O O . LYS A 1 331 ? -36.429 -9.717 25.677 1.00 96.50 331 LYS A O 1
ATOM 2564 N N . ARG A 1 332 ? -38.271 -9.826 24.406 1.00 97.19 332 ARG A N 1
ATOM 2565 C CA . ARG A 1 332 ? -37.834 -8.836 23.414 1.00 97.19 332 ARG A CA 1
ATOM 2566 C C . ARG A 1 332 ? -38.507 -7.499 23.691 1.00 97.19 332 ARG A C 1
ATOM 2568 O O . ARG A 1 332 ? -39.720 -7.435 23.889 1.00 97.19 332 ARG A O 1
ATOM 2575 N N . PHE A 1 333 ? -37.709 -6.445 23.759 1.00 97.50 333 PHE A N 1
ATOM 2576 C CA . PHE A 1 333 ? -38.148 -5.075 23.950 1.00 97.50 333 PHE A CA 1
ATOM 2577 C C . PHE A 1 333 ? -37.908 -4.301 22.654 1.00 97.50 333 PHE A C 1
ATOM 2579 O O . PHE A 1 333 ? -36.771 -4.024 22.277 1.00 97.50 333 PHE A O 1
ATOM 2586 N N . GLU A 1 334 ? -39.001 -4.003 21.960 1.00 95.31 334 GLU A N 1
ATOM 2587 C CA . GLU A 1 334 ? -38.991 -3.363 20.642 1.00 95.31 334 GLU A CA 1
ATOM 2588 C C . GLU A 1 334 ? -38.795 -1.835 20.656 1.00 95.31 334 GLU A C 1
ATOM 2590 O O . GLU A 1 334 ? -38.208 -1.315 19.711 1.00 95.31 334 GLU A O 1
ATOM 2595 N N . PRO A 1 335 ? -39.238 -1.061 21.668 1.00 96.50 335 PRO A N 1
ATOM 2596 C CA . PRO A 1 335 ? -39.007 0.382 21.649 1.00 96.50 335 PRO A CA 1
ATOM 2597 C C . PRO A 1 335 ? -37.522 0.764 21.563 1.00 96.50 335 PRO A C 1
ATOM 2599 O O . PRO A 1 335 ? -36.652 0.039 22.047 1.00 96.50 335 PRO A O 1
ATOM 2602 N N . MET A 1 336 ? -37.247 1.934 20.972 1.00 97.94 336 MET A N 1
ATOM 2603 C CA . MET A 1 336 ? -35.888 2.468 20.856 1.00 97.94 336 MET A CA 1
ATOM 2604 C C . MET A 1 336 ? -35.256 2.652 22.235 1.00 97.94 336 MET A C 1
ATOM 2606 O O . MET A 1 336 ? -35.874 3.233 23.132 1.00 97.94 336 MET A O 1
ATOM 2610 N N . VAL A 1 337 ? -34.012 2.195 22.365 1.00 98.56 337 VAL A N 1
ATOM 2611 C CA . VAL A 1 337 ? -33.144 2.450 23.519 1.00 98.56 337 VAL A CA 1
ATOM 2612 C C . VAL A 1 337 ? -31.774 2.910 23.042 1.00 98.56 337 VAL A C 1
ATOM 2614 O O . VAL A 1 337 ? -31.367 2.631 21.913 1.00 98.56 337 VAL A O 1
ATOM 2617 N N . HIS A 1 338 ? -31.046 3.600 23.907 1.00 98.56 338 HIS A N 1
ATOM 2618 C CA . HIS A 1 338 ? -29.728 4.142 23.611 1.00 98.56 338 HIS A CA 1
ATOM 2619 C C . HIS A 1 338 ? -28.732 3.802 24.726 1.00 98.56 338 HIS A C 1
ATOM 2621 O O . HIS A 1 338 ? -29.110 3.656 25.885 1.00 98.56 338 HIS A O 1
ATOM 2627 N N . VAL A 1 339 ? -27.432 3.744 24.424 1.00 98.50 339 VAL A N 1
ATOM 2628 C CA . VAL A 1 339 ? -26.357 3.537 25.426 1.00 98.50 339 VAL A CA 1
ATOM 2629 C C . VAL A 1 339 ? -26.410 4.517 26.606 1.00 98.50 339 VAL A C 1
ATOM 2631 O O . VAL A 1 339 ? -25.960 4.191 27.701 1.00 98.50 339 VAL A O 1
ATOM 2634 N N . MET A 1 340 ? -27.003 5.698 26.409 1.00 98.44 340 MET A N 1
ATOM 2635 C CA . MET A 1 340 ? -27.218 6.705 27.460 1.00 98.44 340 MET A CA 1
ATOM 2636 C C . MET A 1 340 ? -28.161 6.210 28.561 1.00 98.44 340 MET A C 1
ATOM 2638 O O . MET A 1 340 ? -28.051 6.647 29.702 1.00 98.44 340 MET A O 1
ATOM 2642 N N . ASP A 1 341 ? -29.066 5.285 28.240 1.00 98.75 341 ASP A N 1
ATOM 2643 C CA . ASP A 1 341 ? -30.073 4.751 29.158 1.00 98.75 341 ASP A CA 1
ATOM 2644 C C . ASP A 1 341 ? -29.460 3.872 30.253 1.00 98.75 341 ASP A C 1
ATOM 2646 O O . ASP A 1 341 ? -30.063 3.676 31.312 1.00 98.75 341 ASP A O 1
ATOM 2650 N N . VAL A 1 342 ? -28.237 3.375 30.040 1.00 98.69 342 VAL A N 1
ATOM 2651 C CA . VAL A 1 342 ? -27.492 2.587 31.031 1.00 98.69 342 VAL A CA 1
ATOM 2652 C C . VAL A 1 342 ? -27.315 3.381 32.322 1.00 98.69 342 VAL A C 1
ATOM 2654 O O . VAL A 1 342 ? -27.534 2.837 33.401 1.00 98.69 342 VAL A O 1
ATOM 2657 N N . PHE A 1 343 ? -26.988 4.672 32.229 1.00 98.62 343 PHE A N 1
ATOM 2658 C CA . PHE A 1 343 ? -26.755 5.533 33.389 1.00 98.62 343 PHE A CA 1
ATOM 2659 C C . PHE A 1 343 ? -27.982 5.645 34.314 1.00 98.62 343 PHE A C 1
ATOM 2661 O O . PHE A 1 343 ? -27.889 5.234 35.474 1.00 98.62 343 PHE A O 1
ATOM 2668 N N . PRO A 1 344 ? -29.142 6.172 33.869 1.00 98.50 344 PRO A N 1
ATOM 2669 C CA . PRO A 1 344 ? -30.314 6.313 34.731 1.00 98.50 344 PRO A CA 1
ATOM 2670 C C . PRO A 1 344 ? -30.880 4.960 35.171 1.00 98.50 344 PRO A C 1
ATOM 2672 O O . PRO A 1 344 ? -31.375 4.844 36.291 1.00 98.50 344 PRO A O 1
ATOM 2675 N N . THR A 1 345 ? -30.781 3.925 34.331 1.00 98.56 345 THR A N 1
ATOM 2676 C CA . THR A 1 345 ? -31.237 2.570 34.671 1.00 98.56 345 THR A CA 1
ATOM 2677 C C . THR A 1 345 ? -30.377 1.961 35.781 1.00 98.56 345 THR A C 1
ATOM 2679 O O . THR A 1 345 ? -30.916 1.396 36.731 1.00 98.56 345 THR A O 1
ATOM 2682 N N . ALA A 1 346 ? -29.052 2.127 35.718 1.00 98.38 346 ALA A N 1
ATOM 2683 C CA . ALA A 1 346 ? -28.118 1.686 36.751 1.00 98.38 346 ALA A CA 1
ATOM 2684 C C . ALA A 1 346 ? -28.338 2.420 38.085 1.00 98.38 346 ALA A C 1
ATOM 2686 O O . ALA A 1 346 ? -28.374 1.782 39.137 1.00 98.38 346 ALA A O 1
ATOM 2687 N N . LEU A 1 347 ? -28.549 3.742 38.057 1.00 98.06 347 LEU A N 1
ATOM 2688 C CA . LEU A 1 347 ? -28.877 4.501 39.269 1.00 98.06 347 LEU A CA 1
ATOM 2689 C C . LEU A 1 347 ? -30.200 4.045 39.889 1.00 98.06 347 LEU A C 1
ATOM 2691 O O . LEU A 1 347 ? -30.258 3.804 41.094 1.00 98.06 347 LEU A O 1
ATOM 2695 N N . ALA A 1 348 ? -31.241 3.871 39.075 1.00 97.19 348 ALA A N 1
ATOM 2696 C CA . ALA A 1 348 ? -32.531 3.398 39.558 1.00 97.19 348 ALA A CA 1
ATOM 2697 C C . ALA A 1 348 ? -32.448 1.976 40.135 1.00 97.19 348 ALA A C 1
ATOM 2699 O O . ALA A 1 348 ? -33.041 1.709 41.179 1.00 97.19 348 ALA A O 1
ATOM 2700 N N . ALA A 1 349 ? -31.676 1.082 39.507 1.00 96.56 349 ALA A N 1
ATOM 2701 C CA . ALA A 1 349 ? -31.408 -0.258 40.030 1.00 96.56 349 ALA A CA 1
ATOM 2702 C C . ALA A 1 349 ? -30.711 -0.210 41.402 1.00 96.56 349 ALA A C 1
ATOM 2704 O O . ALA A 1 349 ? -31.039 -0.994 42.288 1.00 96.56 349 ALA A O 1
ATOM 2705 N N . ALA A 1 350 ? -29.804 0.749 41.603 1.00 95.88 350 ALA A N 1
ATOM 2706 C CA . ALA A 1 350 ? -29.135 1.005 42.878 1.00 95.88 350 ALA A CA 1
ATOM 2707 C C . ALA A 1 350 ? -30.022 1.715 43.928 1.00 95.88 350 ALA A C 1
ATOM 2709 O O . ALA A 1 350 ? -29.552 2.001 45.035 1.00 95.88 350 ALA A O 1
ATOM 2710 N N . GLY A 1 351 ? -31.285 2.019 43.598 1.00 94.88 351 GLY A N 1
ATOM 2711 C CA . GLY A 1 351 ? -32.214 2.752 44.461 1.00 94.88 351 GLY A CA 1
ATOM 2712 C C . GLY A 1 351 ? -31.885 4.242 44.599 1.00 94.88 351 GLY A C 1
ATOM 2713 O O . GLY A 1 351 ? -32.250 4.860 45.597 1.00 94.88 351 GLY A O 1
ATOM 2714 N N . LEU A 1 352 ? -31.161 4.814 43.635 1.00 94.69 352 LEU A N 1
ATOM 2715 C CA . LEU A 1 352 ? -30.732 6.210 43.642 1.00 94.69 352 LEU A CA 1
ATOM 2716 C C . LEU A 1 352 ? -31.660 7.083 42.801 1.00 94.69 352 LEU A C 1
ATOM 2718 O O . LEU A 1 352 ? -32.223 6.650 41.794 1.00 94.69 352 LEU A O 1
ATOM 2722 N N . THR A 1 353 ? -31.772 8.350 43.194 1.00 92.25 353 THR A N 1
ATOM 2723 C CA . THR A 1 353 ? -32.500 9.356 42.422 1.00 92.25 353 THR A CA 1
ATOM 2724 C C . THR A 1 353 ? -31.807 9.596 41.085 1.00 92.25 353 THR A C 1
ATOM 2726 O O . THR A 1 353 ? -30.614 9.901 41.035 1.00 92.25 353 THR A O 1
ATOM 2729 N N . VAL A 1 354 ? -32.573 9.495 40.002 1.00 93.62 354 VAL A N 1
ATOM 2730 C CA . VAL A 1 354 ? -32.102 9.797 38.650 1.00 93.62 354 VAL A CA 1
ATOM 2731 C C . VAL A 1 354 ? -32.097 11.320 38.444 1.00 93.62 354 VAL A C 1
ATOM 2733 O O . VAL A 1 354 ? -33.136 11.950 38.654 1.00 93.62 354 VAL A O 1
ATOM 2736 N N . PRO A 1 355 ? -30.966 11.934 38.049 1.00 90.69 355 PRO A N 1
ATOM 2737 C CA . PRO A 1 355 ? -30.915 13.359 37.730 1.00 90.69 355 PRO A CA 1
ATOM 2738 C C . PRO A 1 355 ? -31.858 13.730 36.578 1.00 90.69 355 PRO A C 1
ATOM 2740 O O . PRO A 1 355 ? -31.961 13.005 35.592 1.00 90.69 355 PRO A O 1
ATOM 2743 N N . ALA A 1 356 ? -32.515 14.887 36.677 1.00 86.94 356 ALA A N 1
ATOM 2744 C CA . ALA A 1 356 ? -33.509 15.326 35.692 1.00 86.94 356 ALA A CA 1
ATOM 2745 C C . ALA A 1 356 ? -32.910 15.818 34.358 1.00 86.94 356 ALA A C 1
ATOM 2747 O O . ALA A 1 356 ? -33.639 16.003 33.392 1.00 86.94 356 ALA A O 1
ATOM 2748 N N . ASN A 1 357 ? -31.600 16.069 34.302 1.00 87.31 357 ASN A N 1
ATOM 2749 C CA . ASN A 1 357 ? -30.900 16.670 33.160 1.00 87.31 357 ASN A CA 1
ATOM 2750 C C . ASN A 1 357 ? -30.196 15.648 32.243 1.00 87.31 357 ASN A C 1
ATOM 2752 O O . ASN A 1 357 ? -29.323 16.034 31.459 1.00 87.31 357 ASN A O 1
ATOM 2756 N N . LEU A 1 358 ? -30.526 14.362 32.379 1.00 95.62 358 LEU A N 1
ATOM 2757 C CA . LEU A 1 358 ? -30.023 13.296 31.513 1.00 95.62 358 LEU A CA 1
ATOM 2758 C C . LEU A 1 358 ? -30.835 13.219 30.215 1.00 95.62 358 LEU A C 1
ATOM 2760 O O . LEU A 1 358 ? -32.023 13.529 30.208 1.00 95.62 358 LEU A O 1
ATOM 2764 N N . ASP A 1 359 ? -30.190 12.785 29.132 1.00 96.94 359 ASP A N 1
ATOM 2765 C CA . ASP A 1 359 ? -30.888 12.436 27.885 1.00 96.94 359 ASP A CA 1
ATOM 2766 C C . ASP A 1 359 ? -31.329 10.969 27.887 1.00 96.94 359 ASP A C 1
ATOM 2768 O O . ASP A 1 359 ? -32.301 10.606 27.231 1.00 96.94 359 ASP A O 1
ATOM 2772 N N . GLY A 1 360 ? -30.607 10.120 28.624 1.00 97.38 360 GLY A N 1
ATOM 2773 C CA . GLY A 1 360 ? -30.991 8.735 28.842 1.00 97.38 360 GLY A CA 1
ATOM 2774 C C . GLY A 1 360 ? -32.234 8.607 29.723 1.00 97.38 360 GLY A C 1
ATOM 2775 O O . GLY A 1 360 ? -32.497 9.429 30.604 1.00 97.38 360 GLY A O 1
ATOM 2776 N N . VAL A 1 361 ? -32.951 7.502 29.554 1.00 97.56 361 VAL A N 1
ATOM 2777 C CA . VAL A 1 361 ? -34.180 7.171 30.278 1.00 97.56 361 VAL A CA 1
ATOM 2778 C C . VAL A 1 361 ? -33.988 5.898 31.101 1.00 97.56 361 VAL A C 1
ATOM 2780 O O . VAL A 1 361 ? -33.359 4.937 30.669 1.00 97.56 361 VAL A O 1
ATOM 2783 N N . ASN A 1 362 ? -34.545 5.866 32.314 1.00 97.88 362 ASN A N 1
ATOM 2784 C CA . ASN A 1 362 ? -34.587 4.642 33.115 1.00 97.88 362 ASN A CA 1
ATOM 2785 C C . ASN A 1 362 ? -35.497 3.600 32.443 1.00 97.88 362 ASN A C 1
ATOM 2787 O O . ASN A 1 362 ? -36.713 3.784 32.379 1.00 97.88 362 ASN A O 1
ATOM 2791 N N . LEU A 1 363 ? -34.915 2.487 31.997 1.00 98.25 363 LEU A N 1
ATOM 2792 C CA . LEU A 1 363 ? -35.620 1.440 31.256 1.00 98.25 363 LEU A CA 1
ATOM 2793 C C . LEU A 1 363 ? -36.419 0.484 32.151 1.00 98.25 363 LEU A C 1
ATOM 2795 O O . LEU A 1 363 ? -37.334 -0.176 31.654 1.00 98.25 363 LEU A O 1
ATOM 2799 N N . LEU A 1 364 ? -36.127 0.401 33.457 1.00 97.31 364 LEU A N 1
ATOM 2800 C CA . LEU A 1 364 ? -36.756 -0.588 34.346 1.00 97.31 364 LEU A CA 1
ATOM 2801 C C . LEU A 1 364 ? -38.293 -0.514 34.341 1.00 97.31 364 LEU A C 1
ATOM 2803 O O . LEU A 1 364 ? -38.918 -1.562 34.182 1.00 97.31 364 LEU A O 1
ATOM 2807 N N . PRO A 1 365 ? -38.946 0.660 34.468 1.00 97.00 365 PRO A N 1
ATOM 2808 C CA . PRO A 1 365 ? -40.406 0.725 34.486 1.00 97.00 365 PRO A CA 1
ATOM 2809 C C . PRO A 1 365 ? -41.043 0.235 33.180 1.00 97.00 365 PRO A C 1
ATOM 2811 O O . PRO A 1 365 ? -42.070 -0.438 33.226 1.00 97.00 365 PRO A O 1
ATOM 2814 N N . TYR A 1 366 ? -40.417 0.504 32.031 1.00 97.25 366 TYR A N 1
ATOM 2815 C CA . TYR A 1 366 ? -40.908 0.067 30.721 1.00 97.25 366 TYR A CA 1
ATOM 2816 C C . TYR A 1 366 ? -40.733 -1.441 30.530 1.00 97.25 366 TYR A C 1
ATOM 2818 O O . TYR A 1 366 ? -41.660 -2.156 30.145 1.00 97.25 366 TYR A O 1
ATOM 2826 N N . VAL A 1 367 ? -39.547 -1.956 30.852 1.00 96.19 367 VAL A N 1
ATOM 2827 C CA . VAL A 1 367 ? -39.232 -3.378 30.689 1.00 96.19 367 VAL A CA 1
ATOM 2828 C C . VAL A 1 367 ? -40.046 -4.240 31.659 1.00 96.19 367 VAL A C 1
ATOM 2830 O O . VAL A 1 367 ? -40.480 -5.328 31.279 1.00 96.19 367 VAL A O 1
ATOM 2833 N N . LEU A 1 368 ? -40.340 -3.741 32.861 1.00 95.94 368 LEU A N 1
ATOM 2834 C CA . LEU A 1 368 ? -41.196 -4.408 33.850 1.00 95.94 368 LEU A CA 1
ATOM 2835 C C . LEU A 1 368 ? -42.702 -4.195 33.614 1.00 95.94 368 LEU A C 1
ATOM 2837 O O . LEU A 1 368 ? -43.504 -4.720 34.380 1.00 95.94 368 LEU A O 1
ATOM 2841 N N . GLY A 1 369 ? -43.100 -3.427 32.592 1.00 93.06 369 GLY A N 1
ATOM 2842 C CA . GLY A 1 369 ? -44.511 -3.155 32.291 1.00 93.06 369 GLY A CA 1
ATOM 2843 C C . GLY A 1 369 ? -45.225 -2.289 33.336 1.00 93.06 369 GLY A C 1
ATOM 2844 O O . GLY A 1 369 ? -46.446 -2.330 33.436 1.00 93.06 369 GLY A O 1
ATOM 2845 N N . LYS A 1 370 ? -44.475 -1.518 34.132 1.00 93.94 370 LYS A N 1
ATOM 2846 C CA . LYS A 1 370 ? -45.007 -0.579 35.136 1.00 93.94 370 LYS A CA 1
ATOM 2847 C C . LYS A 1 370 ? -45.375 0.782 34.541 1.00 93.94 370 LYS A C 1
ATOM 2849 O O . LYS A 1 370 ? -46.132 1.524 35.159 1.00 93.94 370 LYS A O 1
ATOM 2854 N N . THR A 1 371 ? -44.850 1.096 33.359 1.00 91.81 371 THR A N 1
ATOM 2855 C CA . THR A 1 371 ? -45.132 2.328 32.616 1.00 91.81 371 THR A CA 1
ATOM 2856 C C . THR A 1 371 ? -45.503 1.983 31.177 1.00 91.81 371 THR A C 1
ATOM 2858 O O . THR A 1 371 ? -44.814 1.189 30.536 1.00 91.81 371 THR A O 1
ATOM 2861 N N . ASN A 1 372 ? -46.574 2.599 30.671 1.00 86.69 372 ASN A N 1
ATOM 2862 C CA . ASN A 1 372 ? -46.984 2.512 29.268 1.00 86.69 372 ASN A CA 1
ATOM 2863 C C . ASN A 1 372 ? -46.255 3.570 28.423 1.00 86.69 372 ASN A C 1
ATOM 2865 O O . ASN A 1 372 ? -45.950 4.652 28.920 1.00 86.69 372 ASN A O 1
ATOM 2869 N N . GLY A 1 373 ? -46.024 3.284 27.140 1.00 90.75 373 GLY A N 1
ATOM 2870 C CA . GLY A 1 373 ? -45.343 4.186 26.202 1.00 90.75 373 GLY A CA 1
ATOM 2871 C C . GLY A 1 373 ? -43.966 3.677 25.770 1.00 90.75 373 GLY A C 1
ATOM 2872 O O . GLY A 1 373 ? -43.655 2.496 25.924 1.00 90.75 373 GLY A O 1
ATOM 2873 N N . VAL A 1 374 ? -43.153 4.572 25.205 1.00 95.56 374 VAL A N 1
ATOM 2874 C CA . VAL A 1 374 ? -41.794 4.278 24.722 1.00 95.56 374 VAL A CA 1
ATOM 2875 C C . VAL A 1 374 ? -40.766 5.132 25.472 1.00 95.56 374 VAL A C 1
ATOM 2877 O O . VAL A 1 374 ? -41.088 6.276 25.790 1.00 95.56 374 VAL A O 1
ATOM 2880 N N . PRO A 1 375 ? -39.545 4.625 25.741 1.00 96.06 375 PRO A N 1
ATOM 2881 C CA . PRO A 1 375 ? -38.498 5.421 26.384 1.00 96.06 375 PRO A CA 1
ATOM 2882 C C . PRO A 1 375 ? -38.104 6.634 25.539 1.00 96.06 375 PRO A C 1
ATOM 2884 O O . PRO A 1 375 ? -38.014 7.741 26.055 1.00 96.06 375 PRO A O 1
ATOM 2887 N N . HIS A 1 376 ? -37.951 6.422 24.229 1.00 97.12 376 HIS A N 1
ATOM 2888 C CA . HIS A 1 376 ? -37.584 7.455 23.265 1.00 97.12 376 HIS A CA 1
ATOM 2889 C C . HIS A 1 376 ? -38.585 7.472 22.116 1.00 97.12 376 HIS A C 1
ATOM 2891 O O . HIS A 1 376 ? -38.744 6.479 21.405 1.00 97.12 376 HIS A O 1
ATOM 2897 N N . SER A 1 377 ? -39.255 8.604 21.910 1.00 95.06 377 SER A N 1
ATOM 2898 C CA . SER A 1 377 ? -40.020 8.860 20.682 1.00 95.06 377 SER A CA 1
ATOM 2899 C C . SER A 1 377 ? -39.107 9.265 19.522 1.00 95.06 377 SER A C 1
ATOM 2901 O O . SER A 1 377 ? -39.452 9.032 18.361 1.00 95.06 377 SER A O 1
ATOM 2903 N N . GLN A 1 378 ? -37.937 9.827 19.845 1.00 96.75 378 GLN A N 1
ATOM 2904 C CA . GLN A 1 378 ? -36.938 10.273 18.888 1.00 96.75 378 GLN A CA 1
ATOM 2905 C C . GLN A 1 378 ? -35.509 10.066 19.400 1.00 96.75 378 GLN A C 1
ATOM 2907 O O . GLN A 1 378 ? -35.262 10.154 20.600 1.00 96.75 378 GLN A O 1
ATOM 2912 N N . LEU A 1 379 ? -34.571 9.864 18.479 1.00 98.38 379 LEU A N 1
ATOM 2913 C CA . LEU A 1 379 ? -33.130 9.874 18.735 1.00 98.38 379 LEU A CA 1
ATOM 2914 C C . LEU A 1 379 ? -32.424 10.648 17.618 1.00 98.38 379 LEU A C 1
ATOM 2916 O O . LEU A 1 379 ? -32.808 10.541 16.454 1.00 98.38 379 LEU A O 1
ATOM 2920 N N . CYS A 1 380 ? -31.394 11.416 17.969 1.00 98.06 380 CYS A N 1
ATOM 2921 C CA . CYS A 1 380 ? -30.601 12.211 17.032 1.00 98.06 380 CYS A CA 1
ATOM 2922 C C . CYS A 1 380 ? -29.129 11.794 17.055 1.00 98.06 380 CYS A C 1
ATOM 2924 O O . CYS A 1 380 ? -28.600 11.418 18.099 1.00 98.06 380 CYS A O 1
ATOM 2926 N N . TRP A 1 381 ? -28.454 11.936 15.917 1.00 97.25 381 TRP A N 1
ATOM 2927 C CA . TRP A 1 381 ? -27.019 11.726 15.772 1.00 97.25 381 TRP A CA 1
ATOM 2928 C C . TRP A 1 381 ? -26.399 12.904 15.042 1.00 97.25 381 TRP A C 1
ATOM 2930 O O . TRP A 1 381 ? -26.902 13.343 14.006 1.00 97.25 381 TRP A O 1
ATOM 2940 N N . LEU A 1 382 ? -25.285 13.380 15.586 1.00 92.50 382 LEU A N 1
ATOM 2941 C CA . LEU A 1 382 ? -24.419 14.376 14.981 1.00 92.50 382 LEU A CA 1
ATOM 2942 C C . LEU A 1 382 ? -22.992 13.859 15.062 1.00 92.50 382 LEU A C 1
ATOM 2944 O O . LEU A 1 382 ? -22.487 13.608 16.155 1.00 92.50 382 LEU A O 1
ATOM 2948 N N . PHE A 1 383 ? -22.359 13.708 13.914 1.00 88.44 383 PHE A N 1
ATOM 2949 C CA . PHE A 1 383 ? -20.992 13.240 13.820 1.00 88.44 383 PHE A CA 1
ATOM 2950 C C . PHE A 1 383 ? -20.241 14.124 12.827 1.00 88.44 383 PHE A C 1
ATOM 2952 O O . PHE A 1 383 ? -20.742 14.386 11.729 1.00 88.44 383 PHE A O 1
ATOM 2959 N N . ASN A 1 384 ? -19.038 14.566 13.206 1.00 79.25 384 ASN A N 1
ATOM 2960 C CA . ASN A 1 384 ? -18.102 15.263 12.321 1.00 79.25 384 ASN A CA 1
ATOM 2961 C C . ASN A 1 384 ? -18.623 16.609 11.742 1.00 79.25 384 ASN A C 1
ATOM 2963 O O . ASN A 1 384 ? -18.435 16.899 10.558 1.00 79.25 384 ASN A O 1
ATOM 2967 N N . ASP A 1 385 ? -19.281 17.462 12.542 1.00 75.62 385 ASP A N 1
ATOM 2968 C CA . ASP A 1 385 ? -19.881 18.736 12.089 1.00 75.62 385 ASP A CA 1
ATOM 2969 C C . ASP A 1 385 ? -19.030 19.972 12.409 1.00 75.62 385 ASP A C 1
ATOM 2971 O O . ASP A 1 385 ? -19.496 20.980 12.944 1.00 75.62 385 ASP A O 1
ATOM 2975 N N . HIS A 1 386 ? -17.754 19.927 12.019 1.00 69.44 386 HIS A N 1
ATOM 2976 C CA . HIS A 1 386 ? -16.790 20.990 12.319 1.00 69.44 386 HIS A CA 1
ATOM 2977 C C . HIS A 1 386 ? -16.468 21.854 11.094 1.00 69.44 386 HIS A C 1
ATOM 2979 O O . HIS A 1 386 ? -15.601 21.524 10.285 1.00 69.44 386 HIS A O 1
ATOM 2985 N N . LYS A 1 387 ? -17.121 23.021 10.975 1.00 54.00 387 LYS A N 1
ATOM 2986 C CA . LYS A 1 387 ? -16.887 23.983 9.874 1.00 54.00 387 LYS A CA 1
ATOM 2987 C C . LYS A 1 387 ? -15.447 24.501 9.792 1.00 54.00 387 LYS A C 1
ATOM 2989 O O . LYS A 1 387 ? -14.984 24.788 8.698 1.00 54.00 387 LYS A O 1
ATOM 2994 N N . GLU A 1 388 ? -14.742 24.600 10.916 1.00 50.28 388 GLU A N 1
ATOM 2995 C CA . GLU A 1 388 ? -13.374 25.141 10.980 1.00 50.28 388 GLU A CA 1
ATOM 2996 C C . GLU A 1 388 ? -12.310 24.192 10.403 1.00 50.28 388 GLU A C 1
ATOM 2998 O O . GLU A 1 388 ? -11.212 24.624 10.065 1.00 50.28 388 GLU A O 1
ATOM 3003 N N . TRP A 1 389 ? -12.659 22.914 10.220 1.00 47.28 389 TRP A N 1
ATOM 3004 C CA . TRP A 1 389 ? -11.844 21.929 9.501 1.00 47.28 389 TRP A CA 1
ATOM 3005 C C . TRP A 1 389 ? -12.253 21.768 8.036 1.00 47.28 389 TRP A C 1
ATOM 3007 O O . TRP A 1 389 ? -11.574 21.056 7.292 1.00 47.28 389 TRP A O 1
ATOM 3017 N N . ARG A 1 390 ? -13.352 22.406 7.605 1.00 47.75 390 ARG A N 1
ATOM 3018 C CA . ARG A 1 390 ? -13.810 22.352 6.213 1.00 47.75 390 ARG A CA 1
ATOM 3019 C C . ARG A 1 390 ? -12.882 23.224 5.381 1.00 47.75 390 ARG A C 1
ATOM 3021 O O . ARG A 1 390 ? -12.984 24.447 5.383 1.00 47.75 390 ARG A O 1
ATOM 3028 N N . ILE A 1 391 ? -11.965 22.586 4.661 1.00 41.72 391 ILE A N 1
ATOM 3029 C CA . ILE A 1 391 ? -11.217 23.232 3.584 1.00 41.72 391 ILE A CA 1
ATOM 3030 C C . ILE A 1 391 ? -12.111 23.155 2.342 1.00 41.72 391 ILE A C 1
ATOM 3032 O O . ILE A 1 391 ? -12.338 22.043 1.850 1.00 41.72 391 ILE A O 1
ATOM 3036 N N . PRO A 1 392 ? -12.607 24.287 1.804 1.00 39.50 392 PRO A N 1
ATOM 3037 C CA . PRO A 1 392 ? -13.416 24.273 0.591 1.00 39.50 392 PRO A CA 1
ATOM 3038 C C . PRO A 1 392 ? -12.692 23.504 -0.525 1.00 39.50 392 PRO A C 1
ATOM 3040 O O . PRO A 1 392 ? -11.564 23.840 -0.885 1.00 39.50 392 PRO A O 1
ATOM 3043 N N . GLY A 1 393 ? -13.316 22.435 -1.034 1.00 37.78 393 GLY A N 1
ATOM 3044 C CA . GLY A 1 393 ? -12.754 21.582 -2.090 1.00 37.78 393 GLY A CA 1
ATOM 3045 C C . GLY A 1 393 ? -11.952 20.350 -1.634 1.00 37.78 393 GLY A C 1
ATOM 3046 O O . GLY A 1 393 ? -11.362 19.691 -2.487 1.00 37.78 393 GLY A O 1
ATOM 3047 N N . ARG A 1 394 ? -11.923 20.002 -0.332 1.00 38.50 394 ARG A N 1
ATOM 3048 C CA . ARG A 1 394 ? -11.261 18.782 0.202 1.00 38.50 394 ARG A CA 1
ATOM 3049 C C . ARG A 1 394 ? -12.157 17.882 1.078 1.00 38.50 394 ARG A C 1
ATOM 3051 O O . ARG A 1 394 ? -11.633 17.082 1.855 1.00 38.50 394 ARG A O 1
ATOM 3058 N N . ASP A 1 395 ? -13.480 17.981 0.960 1.00 38.78 395 ASP A N 1
ATOM 3059 C CA . ASP A 1 395 ? -14.422 17.218 1.795 1.00 38.78 395 ASP A CA 1
ATOM 3060 C C . ASP A 1 395 ? -14.434 15.717 1.412 1.00 38.78 395 ASP A C 1
ATOM 3062 O O . ASP A 1 395 ? -15.137 15.295 0.489 1.00 38.78 395 ASP A O 1
ATOM 3066 N N . THR A 1 396 ? -13.637 14.901 2.117 1.00 42.97 396 THR A N 1
ATOM 3067 C CA . THR A 1 396 ? -13.734 13.426 2.127 1.00 42.97 396 THR A CA 1
ATOM 3068 C C . THR A 1 396 ? -15.005 12.968 2.864 1.00 42.97 396 THR A C 1
ATOM 3070 O O . THR A 1 396 ? -15.608 13.749 3.595 1.00 42.97 396 THR A O 1
ATOM 3073 N N . ASN A 1 397 ? -15.407 11.693 2.753 1.00 38.91 397 ASN A N 1
ATOM 3074 C CA . ASN A 1 397 ? -16.555 11.151 3.512 1.00 38.91 397 ASN A CA 1
ATOM 3075 C C . ASN A 1 397 ? -16.365 11.232 5.047 1.00 38.91 397 ASN A C 1
ATOM 3077 O O . ASN A 1 397 ? -17.341 11.261 5.781 1.00 38.91 397 ASN A O 1
ATOM 3081 N N . LEU A 1 398 ? -15.121 11.362 5.533 1.00 46.03 398 LEU A N 1
ATOM 3082 C CA . LEU A 1 398 ? -14.778 11.628 6.942 1.00 46.03 398 LEU A CA 1
ATOM 3083 C C . LEU A 1 398 ? -14.641 13.129 7.268 1.00 46.03 398 LEU A C 1
ATOM 3085 O O . LEU A 1 398 ? -14.176 13.491 8.346 1.00 46.03 398 LEU A O 1
ATOM 3089 N N . ALA A 1 399 ? -15.012 14.024 6.351 1.00 52.19 399 ALA A N 1
ATOM 3090 C CA . ALA A 1 399 ? -14.990 15.482 6.524 1.00 52.19 399 ALA A CA 1
ATOM 3091 C C . ALA A 1 399 ? -16.373 16.130 6.317 1.00 52.19 399 ALA A C 1
ATOM 3093 O O . ALA A 1 399 ? -16.512 17.346 6.444 1.00 52.19 399 ALA A O 1
ATOM 3094 N N . ARG A 1 400 ? -17.397 15.330 5.996 1.00 68.94 400 ARG A N 1
ATOM 3095 C CA . ARG A 1 400 ? -18.774 15.802 5.858 1.00 68.94 400 ARG A CA 1
ATOM 3096 C C . ARG A 1 400 ? -19.518 15.643 7.183 1.00 68.94 400 ARG A C 1
ATOM 3098 O O . ARG A 1 400 ? -19.366 14.600 7.822 1.00 68.94 400 ARG A O 1
ATOM 3105 N N . PRO A 1 401 ? -20.343 16.628 7.575 1.00 83.31 401 PRO A N 1
ATOM 3106 C CA . PRO A 1 401 ? -21.230 16.465 8.713 1.00 83.31 401 PRO A CA 1
ATOM 3107 C C . PRO A 1 401 ? -22.226 15.348 8.421 1.00 83.31 401 PRO A C 1
ATOM 3109 O O . PRO A 1 401 ? -22.978 15.427 7.447 1.00 83.31 401 PRO A O 1
ATOM 3112 N N . LEU A 1 402 ? -22.237 14.328 9.272 1.00 90.44 402 LEU A N 1
ATOM 3113 C CA . LEU A 1 402 ? -23.217 13.255 9.236 1.00 90.44 402 LEU A CA 1
ATOM 3114 C C . LEU A 1 402 ? -24.263 13.522 10.305 1.00 90.44 402 LEU A C 1
ATOM 3116 O O . LEU A 1 402 ? -23.951 13.710 11.484 1.00 90.44 402 LEU A O 1
ATOM 3120 N N . ARG A 1 403 ? -25.517 13.582 9.873 1.00 94.69 403 ARG A N 1
ATOM 3121 C CA . ARG A 1 403 ? -26.640 13.942 10.727 1.00 94.69 403 ARG A CA 1
ATOM 3122 C C . ARG A 1 403 ? -27.764 12.956 10.497 1.00 94.69 403 ARG A C 1
ATOM 3124 O O . ARG A 1 403 ? -28.100 12.660 9.352 1.00 94.69 403 ARG A O 1
ATOM 3131 N N . ALA A 1 404 ? -28.366 12.477 11.572 1.00 97.81 404 ALA A N 1
ATOM 3132 C CA . ALA A 1 404 ? -29.561 11.660 11.473 1.00 97.81 404 ALA A CA 1
ATOM 3133 C C . ALA A 1 404 ? -30.537 11.969 12.603 1.00 97.81 404 ALA A C 1
ATOM 3135 O O . ALA A 1 404 ? -30.139 12.342 13.705 1.00 97.81 404 ALA A O 1
ATOM 3136 N N . ILE A 1 405 ? -31.819 11.774 12.325 1.00 98.50 405 ILE A N 1
ATOM 3137 C CA . ILE A 1 405 ? -32.873 11.707 13.334 1.00 98.50 405 ILE A CA 1
ATOM 3138 C C . ILE A 1 405 ? -33.751 10.501 13.031 1.00 98.50 405 ILE A C 1
ATOM 3140 O O . ILE A 1 405 ? -34.144 10.295 11.885 1.00 98.50 405 ILE A O 1
ATOM 3144 N N . ARG A 1 406 ? -34.065 9.709 14.053 1.00 98.19 406 ARG A N 1
ATOM 3145 C CA . ARG A 1 406 ? -35.084 8.662 13.993 1.00 98.19 406 ARG A CA 1
ATOM 3146 C C . ARG A 1 406 ? -36.269 9.095 14.847 1.00 98.19 406 ARG A C 1
ATOM 3148 O O . ARG A 1 406 ? -36.081 9.350 16.028 1.00 98.19 406 ARG A O 1
ATOM 3155 N N . GLU A 1 407 ? -37.461 9.157 14.261 1.00 97.69 407 GLU A N 1
ATOM 3156 C CA . GLU A 1 407 ? -38.743 9.414 14.931 1.00 97.69 407 GLU A CA 1
ATOM 3157 C C . GLU A 1 407 ? -39.673 8.216 14.681 1.00 97.69 407 GLU A C 1
ATOM 3159 O O . GLU A 1 407 ? -40.146 7.983 13.563 1.00 97.69 407 GLU A O 1
ATOM 3164 N N . GLY A 1 408 ? -39.911 7.409 15.719 1.00 94.94 408 GLY A N 1
ATOM 3165 C CA . GLY A 1 408 ? -40.620 6.133 15.582 1.00 94.94 408 GLY A CA 1
ATOM 3166 C C . GLY A 1 408 ? -39.947 5.193 14.569 1.00 94.94 408 GLY A C 1
ATOM 3167 O O . GLY A 1 408 ? -38.802 4.772 14.748 1.00 94.94 408 GLY A O 1
ATOM 3168 N N . ASN A 1 409 ? -40.658 4.840 13.498 1.00 96.69 409 ASN A N 1
ATOM 3169 C CA . ASN A 1 409 ? -40.135 3.962 12.445 1.00 96.69 409 ASN A CA 1
ATOM 3170 C C . ASN A 1 409 ? -39.301 4.710 11.404 1.00 96.69 409 ASN A C 1
ATOM 3172 O O . ASN A 1 409 ? -38.494 4.097 10.711 1.00 96.69 409 ASN A O 1
ATOM 3176 N N . PHE A 1 410 ? -39.490 6.023 11.288 1.00 98.31 410 PHE A N 1
ATOM 3177 C CA . PHE A 1 410 ? -38.886 6.800 10.221 1.00 98.31 410 PHE A CA 1
ATOM 3178 C C . PHE A 1 410 ? -37.537 7.351 10.646 1.00 98.31 410 PHE A C 1
ATOM 3180 O O . PHE A 1 410 ? -37.370 7.818 11.771 1.00 98.31 410 PHE A O 1
ATOM 3187 N N . LYS A 1 411 ? -36.580 7.333 9.727 1.00 98.56 411 LYS A N 1
ATOM 3188 C CA . LYS A 1 411 ? -35.247 7.886 9.912 1.00 98.56 411 LYS A CA 1
ATOM 3189 C C . LYS A 1 411 ? -34.908 8.812 8.760 1.00 98.56 411 LYS A C 1
ATOM 3191 O O . LYS A 1 411 ? -34.994 8.419 7.601 1.00 98.56 411 LYS A O 1
ATOM 3196 N N . LEU A 1 412 ? -34.518 10.033 9.099 1.00 98.56 412 LEU A N 1
ATOM 3197 C CA . LEU A 1 412 ? -34.019 11.028 8.168 1.00 98.56 412 LEU A CA 1
ATOM 3198 C C . LEU A 1 412 ? -32.495 11.079 8.282 1.00 98.56 412 LEU A C 1
ATOM 3200 O O . LEU A 1 412 ? -31.970 11.305 9.372 1.00 98.56 412 LEU A O 1
ATOM 3204 N N . VAL A 1 413 ? -31.805 10.907 7.160 1.00 97.75 413 VAL A N 1
ATOM 3205 C CA . VAL A 1 413 ? -30.349 11.005 7.032 1.00 97.75 413 VAL A CA 1
ATOM 3206 C C . VAL A 1 413 ? -30.016 12.264 6.236 1.00 97.75 413 VAL A C 1
ATOM 3208 O O . VAL A 1 413 ? -30.603 12.534 5.189 1.00 97.75 413 VAL A O 1
ATOM 3211 N N . MET A 1 414 ? -29.093 13.067 6.755 1.00 95.38 414 MET A N 1
ATOM 3212 C CA . MET A 1 414 ? -28.631 14.316 6.155 1.00 95.38 414 MET A CA 1
ATOM 3213 C C . MET A 1 414 ? -27.100 14.307 6.142 1.00 95.38 414 MET A C 1
ATOM 3215 O O . MET A 1 414 ? -26.453 14.594 7.150 1.00 95.38 414 MET A O 1
ATOM 3219 N N . GLU A 1 415 ? -26.526 13.955 4.995 1.00 87.50 415 GLU A N 1
ATOM 3220 C CA . GLU A 1 415 ? -25.079 13.895 4.785 1.00 87.50 415 GLU A CA 1
ATOM 3221 C C . GLU A 1 415 ? -24.586 15.154 4.063 1.00 87.50 415 GLU A C 1
ATOM 3223 O O . GLU A 1 415 ? -24.911 15.383 2.899 1.00 87.50 415 GLU A O 1
ATOM 3228 N N . GLY A 1 416 ? -23.744 15.954 4.719 1.00 82.00 416 GLY A N 1
ATOM 3229 C CA . GLY A 1 416 ? -23.131 17.120 4.087 1.00 82.00 416 GLY A CA 1
ATOM 3230 C C . GLY A 1 416 ? -24.161 18.075 3.479 1.00 82.00 416 GLY A C 1
ATOM 3231 O O . GLY A 1 416 ? -25.089 18.517 4.158 1.00 82.00 416 GLY A O 1
ATOM 3232 N N . ASP A 1 417 ? -23.964 18.381 2.196 1.00 77.31 417 ASP A N 1
ATOM 3233 C CA . ASP A 1 417 ? -24.860 19.211 1.384 1.00 77.31 417 ASP A CA 1
ATOM 3234 C C . ASP A 1 417 ? -25.738 18.360 0.433 1.00 77.31 417 ASP A C 1
ATOM 3236 O O . ASP A 1 417 ? -26.384 18.898 -0.468 1.00 77.31 417 ASP A O 1
ATOM 3240 N N . ASN A 1 418 ? -25.772 17.031 0.620 1.00 84.19 418 ASN A N 1
ATOM 3241 C CA . ASN A 1 418 ? -26.625 16.132 -0.158 1.00 84.19 418 ASN A CA 1
ATOM 3242 C C . ASN A 1 418 ? -28.110 16.348 0.181 1.00 84.19 418 ASN A C 1
ATOM 3244 O O . ASN A 1 418 ? -28.476 16.850 1.251 1.00 84.19 418 ASN A O 1
ATOM 3248 N N . ALA A 1 419 ? -28.987 15.928 -0.735 1.00 89.56 419 ALA A N 1
ATOM 3249 C CA . ALA A 1 419 ? -30.419 15.898 -0.470 1.00 89.56 419 ALA A CA 1
ATOM 3250 C C . ALA A 1 419 ? -30.721 14.946 0.709 1.00 89.56 419 ALA A C 1
ATOM 3252 O O . ALA A 1 419 ? -30.156 13.853 0.747 1.00 89.56 419 ALA A O 1
ATOM 3253 N N . PRO A 1 420 ? -31.602 15.323 1.657 1.00 95.06 420 PRO A N 1
ATOM 3254 C CA . PRO A 1 420 ? -31.993 14.436 2.745 1.00 95.06 420 PRO A CA 1
ATOM 3255 C C . PRO A 1 420 ? -32.639 13.144 2.235 1.00 95.06 420 PRO A C 1
ATOM 3257 O O . PRO A 1 420 ? -33.426 13.164 1.286 1.00 95.06 420 PRO A O 1
ATOM 3260 N N . GLU A 1 421 ? -32.358 12.038 2.913 1.00 97.88 421 GLU A N 1
ATOM 3261 C CA . GLU A 1 421 ? -32.919 10.722 2.612 1.00 97.88 421 GLU A CA 1
ATOM 3262 C C . GLU A 1 421 ? -33.810 10.266 3.767 1.00 97.88 421 GLU A C 1
ATOM 3264 O O . GLU A 1 421 ? -33.438 10.412 4.930 1.00 97.88 421 GLU A O 1
ATOM 3269 N N . LEU A 1 422 ? -34.993 9.733 3.461 1.00 98.50 422 LEU A N 1
ATOM 3270 C CA . LEU A 1 422 ? -35.979 9.301 4.454 1.00 98.50 422 LEU A CA 1
ATOM 3271 C C . LEU A 1 422 ? -36.242 7.805 4.301 1.00 98.50 422 LEU A C 1
ATOM 3273 O O . LEU A 1 422 ? -36.564 7.354 3.208 1.00 98.50 422 LEU A O 1
ATOM 3277 N N . TYR A 1 423 ? -36.184 7.056 5.394 1.00 98.31 423 TYR A N 1
ATOM 3278 C CA . TYR A 1 423 ? -36.371 5.605 5.408 1.00 98.31 423 TYR A CA 1
ATOM 3279 C C . TYR A 1 423 ? -37.377 5.197 6.482 1.00 98.31 423 TYR A C 1
ATOM 3281 O O . TYR A 1 423 ? -37.369 5.776 7.563 1.00 98.31 423 TYR A O 1
ATOM 3289 N N . ASP A 1 424 ? -38.214 4.190 6.223 1.00 97.88 424 ASP A N 1
ATOM 3290 C CA . ASP A 1 424 ? -38.888 3.433 7.288 1.00 97.88 424 ASP A CA 1
ATOM 3291 C C . ASP A 1 424 ? -37.960 2.282 7.689 1.00 97.88 424 ASP A C 1
ATOM 3293 O O . ASP A 1 424 ? -37.913 1.256 7.019 1.00 97.88 424 ASP A O 1
ATOM 3297 N N . VAL A 1 425 ? -37.185 2.452 8.759 1.00 96.38 425 VAL A N 1
ATOM 3298 C CA . VAL A 1 425 ? -36.121 1.504 9.139 1.00 96.38 425 VAL A CA 1
ATOM 3299 C C . VAL A 1 425 ? -36.639 0.220 9.793 1.00 96.38 425 VAL A C 1
ATOM 3301 O O . VAL A 1 425 ? -35.861 -0.690 10.084 1.00 96.38 425 VAL A O 1
ATOM 3304 N N . VAL A 1 426 ? -37.947 0.136 10.059 1.00 94.06 426 VAL A N 1
ATOM 3305 C CA . VAL A 1 426 ? -38.587 -1.089 10.553 1.00 94.06 426 VAL A CA 1
ATOM 3306 C C . VAL A 1 426 ? -39.026 -1.949 9.374 1.00 94.06 426 VAL A C 1
ATOM 3308 O O . VAL A 1 426 ? -38.747 -3.146 9.361 1.00 94.06 426 VAL A O 1
ATOM 3311 N N . ALA A 1 427 ? -39.671 -1.344 8.373 1.00 95.25 427 ALA A N 1
ATOM 3312 C CA . ALA A 1 427 ? -40.061 -2.039 7.147 1.00 95.25 427 ALA A CA 1
ATOM 3313 C C . ALA A 1 427 ? -38.870 -2.294 6.202 1.00 95.25 427 ALA A C 1
ATOM 3315 O O . ALA A 1 427 ? -38.866 -3.279 5.465 1.00 95.25 427 ALA A O 1
ATOM 3316 N N . ASP A 1 428 ? -37.861 -1.422 6.236 1.00 95.50 428 ASP A N 1
ATOM 3317 C CA . ASP A 1 428 ? -36.673 -1.447 5.387 1.00 95.50 428 ASP A CA 1
ATOM 3318 C C . ASP A 1 428 ? -35.385 -1.310 6.224 1.00 95.50 428 ASP A C 1
ATOM 3320 O O . ASP A 1 428 ? -34.749 -0.250 6.257 1.00 95.50 428 ASP A O 1
ATOM 3324 N N . PRO A 1 429 ? -34.968 -2.384 6.921 1.00 91.88 429 PRO A N 1
ATOM 3325 C CA . PRO A 1 429 ? -33.795 -2.360 7.796 1.00 91.88 429 PRO A CA 1
ATOM 3326 C C . PRO A 1 429 ? -32.473 -2.103 7.057 1.00 91.88 429 PRO A C 1
ATOM 3328 O O . PRO A 1 429 ? -31.487 -1.751 7.705 1.00 91.88 429 PRO A O 1
ATOM 3331 N N . GLY A 1 430 ? -32.443 -2.291 5.732 1.00 94.50 430 GLY A N 1
ATOM 3332 C CA . GLY A 1 430 ? -31.288 -2.011 4.877 1.00 94.50 430 GLY A CA 1
ATOM 3333 C C . GLY A 1 430 ? -31.246 -0.576 4.345 1.00 94.50 430 GLY A C 1
ATOM 3334 O O . GLY A 1 430 ? -30.321 -0.237 3.607 1.00 94.50 430 GLY A O 1
ATOM 3335 N N . GLU A 1 431 ? -32.228 0.264 4.692 1.00 96.25 431 GLU A N 1
ATOM 3336 C CA . GLU A 1 431 ? -32.328 1.655 4.234 1.00 96.25 431 GLU A CA 1
ATOM 3337 C C . GLU A 1 431 ? -32.187 1.753 2.702 1.00 96.25 431 GLU A C 1
ATOM 3339 O O . GLU A 1 431 ? -31.420 2.571 2.196 1.00 96.25 431 GLU A O 1
ATOM 3344 N N . ALA A 1 432 ? -32.842 0.866 1.947 1.00 92.88 432 ALA A N 1
ATOM 3345 C CA . ALA A 1 432 ? -32.697 0.771 0.493 1.00 92.88 432 ALA A CA 1
ATOM 3346 C C . ALA A 1 432 ? -33.684 1.668 -0.279 1.00 92.88 432 ALA A C 1
ATOM 3348 O O . ALA A 1 432 ? -33.405 2.083 -1.405 1.00 92.88 432 ALA A O 1
ATOM 3349 N N . ASN A 1 433 ? -34.837 1.975 0.312 1.00 96.19 433 ASN A N 1
ATOM 3350 C CA . ASN A 1 433 ? -35.956 2.658 -0.326 1.00 96.19 433 ASN A CA 1
ATOM 3351 C C . ASN A 1 433 ? -36.119 4.071 0.235 1.00 96.19 433 ASN A C 1
ATOM 3353 O O . ASN A 1 433 ? -36.822 4.289 1.220 1.00 96.19 433 ASN A O 1
ATOM 3357 N N . ASN A 1 434 ? -35.494 5.048 -0.422 1.00 97.50 434 ASN A N 1
ATOM 3358 C CA . ASN A 1 434 ? -35.612 6.449 -0.027 1.00 97.50 434 ASN A CA 1
ATOM 3359 C C . ASN A 1 434 ? -37.028 6.996 -0.318 1.00 97.50 434 ASN A C 1
ATOM 3361 O O . ASN A 1 434 ? -37.454 7.116 -1.469 1.00 97.50 434 ASN A O 1
ATOM 3365 N N . LEU A 1 435 ? -37.746 7.360 0.742 1.00 97.56 435 LEU A N 1
ATOM 3366 C CA . LEU A 1 435 ? -39.106 7.895 0.746 1.00 97.56 435 LEU A CA 1
ATOM 3367 C C . LEU A 1 435 ? -39.162 9.428 0.674 1.00 97.56 435 LEU A C 1
ATOM 3369 O O . LEU A 1 435 ? -40.258 9.978 0.616 1.00 97.56 435 LEU A O 1
ATOM 3373 N N . ALA A 1 436 ? -38.026 10.134 0.652 1.00 96.56 436 ALA A N 1
ATOM 3374 C CA . ALA A 1 436 ? -37.993 11.595 0.781 1.00 96.56 436 ALA A CA 1
ATOM 3375 C C . ALA A 1 436 ? -38.815 12.323 -0.297 1.00 96.56 436 ALA A C 1
ATOM 3377 O O . ALA A 1 436 ? -39.487 13.308 -0.006 1.00 96.56 436 ALA A O 1
ATOM 3378 N N . ALA A 1 437 ? -38.815 11.808 -1.532 1.00 94.88 437 ALA A N 1
ATOM 3379 C CA . ALA A 1 437 ? -39.619 12.356 -2.626 1.00 94.88 437 ALA A CA 1
ATOM 3380 C C . ALA A 1 437 ? -41.124 12.055 -2.492 1.00 94.88 437 ALA A C 1
ATOM 3382 O O . ALA A 1 437 ? -41.943 12.755 -3.081 1.00 94.88 437 ALA A O 1
ATOM 3383 N N . ARG A 1 438 ? -41.491 11.002 -1.748 1.00 95.88 438 ARG A N 1
ATOM 3384 C CA . ARG A 1 438 ? -42.881 10.566 -1.543 1.00 95.88 438 ARG A CA 1
ATOM 3385 C C . ARG A 1 438 ? -43.524 11.204 -0.311 1.00 95.88 438 ARG A C 1
ATOM 3387 O O . ARG A 1 438 ? -44.737 11.360 -0.300 1.00 95.88 438 ARG A O 1
ATOM 3394 N N . ASP A 1 439 ? -42.727 11.570 0.692 1.00 96.81 439 ASP A N 1
ATOM 3395 C CA . ASP A 1 439 ? -43.188 12.222 1.925 1.00 96.81 439 ASP A CA 1
ATOM 3396 C C . ASP A 1 439 ? -42.318 13.454 2.274 1.00 96.81 439 ASP A C 1
ATOM 3398 O O . ASP A 1 439 ? -41.572 13.461 3.262 1.00 96.81 439 ASP A O 1
ATOM 3402 N N . PRO A 1 440 ? -42.365 14.516 1.445 1.00 96.62 440 PRO A N 1
ATOM 3403 C CA . PRO A 1 440 ? -41.578 15.729 1.674 1.00 96.62 440 PRO A CA 1
ATOM 3404 C C . PRO A 1 440 ? -42.021 16.504 2.927 1.00 96.62 440 PRO A C 1
ATOM 3406 O O . PRO A 1 440 ? -41.216 17.227 3.522 1.00 96.62 440 PRO A O 1
ATOM 3409 N N . GLU A 1 441 ? -43.277 16.352 3.360 1.00 97.12 441 GLU A N 1
ATOM 3410 C CA . GLU A 1 441 ? -43.790 16.980 4.582 1.00 97.12 441 GLU A CA 1
ATOM 3411 C C . GLU A 1 441 ? -43.114 16.403 5.827 1.00 97.12 441 GLU A C 1
ATOM 3413 O O . GLU A 1 441 ? -42.649 17.165 6.683 1.00 97.12 441 GLU A O 1
ATOM 3418 N N . ARG A 1 442 ? -42.967 15.072 5.899 1.00 97.62 442 ARG A N 1
ATOM 3419 C CA . ARG A 1 442 ? -42.224 14.416 6.980 1.00 97.62 442 ARG A CA 1
ATOM 3420 C C . ARG A 1 442 ? -40.750 14.782 6.965 1.00 97.62 442 ARG A C 1
ATOM 3422 O O . ARG A 1 442 ? -40.204 15.063 8.029 1.00 97.62 442 ARG A O 1
ATOM 3429 N N . VAL A 1 443 ? -40.118 14.855 5.790 1.00 98.06 443 VAL A N 1
ATOM 3430 C CA . VAL A 1 443 ? -38.730 15.342 5.671 1.00 98.06 443 VAL A CA 1
ATOM 3431 C C . VAL A 1 443 ? -38.595 16.733 6.290 1.00 98.06 443 VAL A C 1
ATOM 3433 O O . VAL A 1 443 ? -37.710 16.963 7.116 1.00 98.06 443 VAL A O 1
ATOM 3436 N N . ALA A 1 444 ? -39.486 17.661 5.932 1.00 97.06 444 ALA A N 1
ATOM 3437 C CA . ALA A 1 444 ? -39.462 19.017 6.467 1.00 97.06 444 ALA A CA 1
ATOM 3438 C C . ALA A 1 444 ? -39.707 19.048 7.985 1.00 97.06 444 ALA A C 1
ATOM 3440 O O . ALA A 1 444 ? -39.047 19.811 8.693 1.00 97.06 444 ALA A O 1
ATOM 3441 N N . GLN A 1 445 ? -40.624 18.219 8.490 1.00 98.00 445 GLN A N 1
ATOM 3442 C CA . GLN A 1 445 ? -40.918 18.118 9.918 1.00 98.00 445 GLN A CA 1
ATOM 3443 C C . GLN A 1 445 ? -39.735 17.563 10.715 1.00 98.00 445 GLN A C 1
ATOM 3445 O O . GLN A 1 445 ? -39.267 18.234 11.632 1.00 98.00 445 GLN A O 1
ATOM 3450 N N . MET A 1 446 ? -39.205 16.402 10.333 1.00 98.44 446 MET A N 1
ATOM 3451 C CA . MET A 1 446 ? -38.080 15.765 11.024 1.00 98.44 446 MET A CA 1
ATOM 3452 C C . MET A 1 446 ? -36.821 16.637 10.967 1.00 98.44 446 MET A C 1
ATOM 3454 O O . MET A 1 446 ? -36.082 16.733 11.946 1.00 98.44 446 MET A O 1
ATOM 3458 N N . LYS A 1 447 ? -36.596 17.356 9.858 1.00 97.50 447 LYS A N 1
ATOM 3459 C CA . LYS A 1 447 ? -35.509 18.338 9.762 1.00 97.50 447 LYS A CA 1
ATOM 3460 C C . LYS A 1 447 ? -35.677 19.480 10.769 1.00 97.50 447 LYS A C 1
ATOM 3462 O O . LYS A 1 447 ? -34.696 19.870 11.398 1.00 97.50 447 LYS A O 1
ATOM 3467 N N . ARG A 1 448 ? -36.896 20.003 10.965 1.00 97.62 448 ARG A N 1
ATOM 3468 C CA . ARG A 1 448 ? -37.168 21.017 12.003 1.00 97.62 448 ARG A CA 1
ATOM 3469 C C . ARG A 1 448 ? -36.911 20.469 13.405 1.00 97.62 448 ARG A C 1
ATOM 3471 O O . ARG A 1 448 ? -36.263 21.156 14.193 1.00 97.62 448 ARG A O 1
ATOM 3478 N N . THR A 1 449 ? -37.368 19.251 13.702 1.00 97.25 449 THR A N 1
ATOM 3479 C CA . THR A 1 449 ? -37.108 18.598 14.995 1.00 97.25 449 THR A CA 1
ATOM 3480 C C . THR A 1 449 ? -35.607 18.449 15.243 1.00 97.25 449 THR A C 1
ATOM 3482 O O . THR A 1 449 ? -35.111 18.809 16.312 1.00 97.25 449 THR A O 1
ATOM 3485 N N . TYR A 1 450 ? -34.868 17.975 14.238 1.00 97.19 450 TYR A N 1
ATOM 3486 C CA . TYR A 1 450 ? -33.425 17.799 14.328 1.00 97.19 450 TYR A CA 1
ATOM 3487 C C . TYR A 1 450 ? -32.693 19.121 14.589 1.00 97.19 450 TYR A C 1
ATOM 3489 O O . TYR A 1 450 ? -31.849 19.183 15.480 1.00 97.19 450 TYR A O 1
ATOM 3497 N N . GLU A 1 451 ? -33.017 20.195 13.864 1.00 94.81 451 GLU A N 1
ATOM 3498 C CA . GLU A 1 451 ? -32.355 21.491 14.072 1.00 94.81 451 GLU A CA 1
ATOM 3499 C C . GLU A 1 451 ? -32.699 22.105 15.441 1.00 94.81 451 GLU A C 1
ATOM 3501 O O . GLU A 1 451 ? -31.836 22.716 16.071 1.00 94.81 451 GLU A O 1
ATOM 3506 N N . ALA A 1 452 ? -33.914 21.886 15.961 1.00 96.31 452 ALA A N 1
ATOM 3507 C CA . ALA A 1 452 ? -34.282 22.288 17.322 1.00 96.31 452 ALA A CA 1
ATOM 3508 C C . ALA A 1 452 ? -33.494 21.524 18.402 1.00 96.31 452 ALA A C 1
ATOM 3510 O O . ALA A 1 452 ? -33.141 22.098 19.435 1.00 96.31 452 ALA A O 1
ATOM 3511 N N . TRP A 1 453 ? -33.192 20.242 18.173 1.00 95.88 453 TRP A N 1
ATOM 3512 C CA . TRP A 1 453 ? -32.286 19.474 19.031 1.00 95.88 453 TRP A CA 1
ATOM 3513 C C . TRP A 1 453 ? -30.839 19.969 18.899 1.00 95.88 453 TRP A C 1
ATOM 3515 O O . TRP A 1 453 ? -30.194 20.261 19.905 1.00 95.88 453 TRP A O 1
ATOM 3525 N N . ARG A 1 454 ? -30.343 20.148 17.668 1.00 92.62 454 ARG A N 1
ATOM 3526 C CA . ARG A 1 454 ? -28.970 20.592 17.383 1.00 92.62 454 ARG A CA 1
ATOM 3527 C C . ARG A 1 454 ? -28.667 21.971 17.966 1.00 92.62 454 ARG A C 1
ATOM 3529 O O . ARG A 1 454 ? -27.564 22.184 18.453 1.00 92.62 454 ARG A O 1
ATOM 3536 N N . ALA A 1 455 ? -29.643 22.879 17.992 1.00 91.44 455 ALA A N 1
ATOM 3537 C CA . ALA A 1 455 ? -29.505 24.200 18.608 1.00 91.44 455 ALA A CA 1
ATOM 3538 C C . ALA A 1 455 ? -29.219 24.159 20.125 1.00 91.44 455 ALA A C 1
ATOM 3540 O O . ALA A 1 455 ? -28.759 25.151 20.685 1.00 91.44 455 ALA A O 1
ATOM 3541 N N . GLN A 1 456 ? -29.475 23.029 20.794 1.00 91.38 456 GLN A N 1
ATOM 3542 C CA . GLN A 1 456 ? -29.182 22.820 22.218 1.00 91.38 456 GLN A CA 1
ATOM 3543 C C . GLN A 1 456 ? -27.795 22.202 22.466 1.00 91.38 456 GLN A C 1
ATOM 3545 O O . GLN A 1 456 ? -27.411 22.007 23.623 1.00 91.38 456 GLN A O 1
ATOM 3550 N N . MET A 1 457 ? -27.071 21.830 21.408 1.00 90.69 457 MET A N 1
ATOM 3551 C CA . MET A 1 457 ? -25.760 21.191 21.496 1.00 90.69 457 MET A CA 1
ATOM 3552 C C . MET A 1 457 ? -24.645 22.233 21.547 1.00 90.69 457 MET A C 1
ATOM 3554 O O . MET A 1 457 ? -24.773 23.331 21.001 1.00 90.69 457 MET A O 1
ATOM 3558 N N . LYS A 1 458 ? -23.527 21.889 22.192 1.00 83.00 458 LYS A N 1
ATOM 3559 C CA . LYS A 1 458 ? -22.332 22.729 22.146 1.00 83.00 458 LYS A CA 1
ATOM 3560 C C . LYS A 1 458 ? -21.559 22.388 20.874 1.00 83.00 458 LYS A C 1
ATOM 3562 O O . LYS A 1 458 ? -21.297 21.209 20.650 1.00 83.00 458 LYS A O 1
ATOM 3567 N N . PRO A 1 459 ? -21.145 23.384 20.075 1.00 69.94 459 PRO A N 1
ATOM 3568 C CA . PRO A 1 459 ? -20.149 23.143 19.046 1.00 69.94 459 PRO A CA 1
ATOM 3569 C C . PRO A 1 459 ? -18.907 22.542 19.697 1.00 69.94 459 PRO A C 1
ATOM 3571 O O . PRO A 1 459 ? -18.459 23.024 20.741 1.00 69.94 459 PRO A O 1
ATOM 3574 N N . GLN A 1 460 ? -18.334 21.515 19.090 1.00 67.94 460 GLN A N 1
ATOM 3575 C CA . GLN A 1 460 ? -16.998 21.083 19.468 1.00 67.94 460 GLN A CA 1
ATOM 3576 C C . GLN A 1 460 ? -15.991 22.202 19.148 1.00 67.94 460 GLN A C 1
ATOM 3578 O O . GLN A 1 460 ? -15.739 22.523 17.986 1.00 67.94 460 GLN A O 1
ATOM 3583 N N . VAL A 1 461 ? -15.445 22.820 20.197 1.00 58.81 461 VAL A N 1
ATOM 3584 C CA . VAL A 1 461 ? -14.447 23.895 20.110 1.00 58.81 461 VAL A CA 1
ATOM 3585 C C . VAL A 1 461 ? -13.063 23.297 20.311 1.00 58.81 461 VAL A C 1
ATOM 3587 O O . VAL A 1 461 ? -12.844 22.525 21.242 1.00 58.81 461 VAL A O 1
ATOM 3590 N N . ILE A 1 462 ? -12.112 23.680 19.462 1.00 54.34 462 ILE A N 1
ATOM 3591 C CA . ILE A 1 462 ? -10.706 23.324 19.649 1.00 54.34 462 ILE A CA 1
ATOM 3592 C C . ILE A 1 462 ? -9.997 24.486 20.331 1.00 54.34 462 ILE A C 1
ATOM 3594 O O . ILE A 1 462 ? -10.144 25.620 19.876 1.00 54.34 462 ILE A O 1
ATOM 3598 N N . PRO A 1 463 ? -9.224 24.235 21.400 1.00 53.00 463 PRO A N 1
ATOM 3599 C CA . PRO A 1 463 ? -8.400 25.269 22.006 1.00 53.00 463 PRO A CA 1
ATOM 3600 C C . PRO A 1 463 ? -7.458 25.908 20.972 1.00 53.00 463 PRO A C 1
ATOM 3602 O O . PRO A 1 463 ? -6.798 25.198 20.212 1.00 53.00 463 PRO A O 1
ATOM 3605 N N . ASP A 1 464 ? -7.358 27.243 20.960 1.00 43.09 464 ASP A N 1
ATOM 3606 C CA . ASP A 1 464 ? -6.471 28.000 20.054 1.00 43.09 464 ASP A CA 1
ATOM 3607 C C . ASP A 1 464 ? -4.995 27.541 20.131 1.00 43.09 464 ASP A C 1
ATOM 3609 O O . ASP A 1 464 ? -4.228 27.708 19.179 1.00 43.09 464 ASP A O 1
ATOM 3613 N N . ASP A 1 465 ? -4.594 26.962 21.266 1.00 44.72 465 ASP A N 1
ATOM 3614 C CA . ASP A 1 465 ? -3.258 26.449 21.571 1.00 44.72 465 ASP A CA 1
ATOM 3615 C C . ASP A 1 465 ? -3.087 24.944 21.303 1.00 44.72 465 ASP A C 1
ATOM 3617 O O . ASP A 1 465 ? -2.008 24.391 21.537 1.00 44.72 465 ASP A O 1
ATOM 3621 N N . HIS A 1 466 ? -4.108 24.275 20.761 1.00 46.72 466 HIS A N 1
ATOM 3622 C CA . HIS A 1 466 ? -3.995 22.891 20.327 1.00 46.72 466 HIS A CA 1
ATOM 3623 C C . HIS A 1 466 ? -2.911 22.798 19.230 1.00 46.72 466 HIS A C 1
ATOM 3625 O O . HIS A 1 466 ? -2.940 23.579 18.272 1.00 46.72 466 HIS A O 1
ATOM 3631 N N . PRO A 1 467 ? -1.950 21.855 19.303 1.00 42.56 467 PRO A N 1
ATOM 3632 C CA . PRO A 1 467 ? -0.772 21.829 18.423 1.00 42.56 467 PRO A CA 1
ATOM 3633 C C . PRO A 1 467 ? -1.102 21.730 16.923 1.00 42.56 467 PRO A C 1
ATOM 3635 O O . PRO A 1 467 ? -0.285 22.096 16.075 1.00 42.56 467 PRO A O 1
ATOM 3638 N N . LEU A 1 468 ? -2.320 21.290 16.586 1.00 42.75 468 LEU A N 1
ATOM 3639 C CA . LEU A 1 468 ? -2.864 21.359 15.228 1.00 42.75 468 LEU A CA 1
ATOM 3640 C C . LEU A 1 468 ? -3.420 22.755 14.873 1.00 42.75 468 LEU A C 1
ATOM 3642 O O . LEU A 1 468 ? -3.162 23.231 13.773 1.00 42.75 468 LEU A O 1
ATOM 3646 N N . TYR A 1 469 ? -4.100 23.456 15.787 1.00 39.12 469 TYR A N 1
ATOM 3647 C CA . TYR A 1 469 ? -4.765 24.750 15.548 1.00 39.12 469 TYR A CA 1
ATOM 3648 C C . TYR A 1 469 ? -3.768 25.900 15.288 1.00 39.12 469 TYR A C 1
ATOM 3650 O O . TYR A 1 469 ? -3.948 26.698 14.364 1.00 39.12 469 TYR A O 1
ATOM 3658 N N . GLY A 1 470 ? -2.624 25.909 15.985 1.00 40.72 470 GLY A N 1
ATOM 3659 C CA . GLY A 1 470 ? -1.535 26.873 15.753 1.00 40.72 470 GLY A CA 1
ATOM 3660 C C . GLY A 1 470 ? -0.847 26.757 14.379 1.00 40.72 470 GLY A C 1
ATOM 3661 O O . GLY A 1 470 ? -0.266 27.733 13.893 1.00 40.72 470 GLY A O 1
ATOM 3662 N N . ARG A 1 471 ? -0.938 25.596 13.710 1.00 41.38 471 ARG A N 1
ATOM 3663 C CA . ARG A 1 471 ? -0.476 25.418 12.319 1.00 41.38 471 ARG A CA 1
ATOM 3664 C C . ARG A 1 471 ? -1.485 25.948 11.293 1.00 41.38 471 ARG A C 1
ATOM 3666 O O . ARG A 1 471 ? -1.057 26.424 10.246 1.00 41.38 471 ARG A O 1
ATOM 3673 N N . TYR A 1 472 ? -2.785 25.946 11.602 1.00 42.22 472 TYR A N 1
ATOM 3674 C CA . TYR A 1 472 ? -3.842 26.380 10.677 1.00 42.22 472 TYR A CA 1
ATOM 3675 C C . TYR A 1 472 ? -3.965 27.907 10.550 1.00 42.22 472 TYR A C 1
ATOM 3677 O O . TYR A 1 472 ? -4.186 28.415 9.452 1.00 42.22 472 TYR A O 1
ATOM 3685 N N . LYS A 1 473 ? -3.718 28.677 11.621 1.00 33.50 473 LYS A N 1
ATOM 3686 C CA . LYS A 1 473 ? -3.775 30.157 11.576 1.00 33.50 473 LYS A CA 1
ATOM 3687 C C . LYS A 1 473 ? -2.639 30.797 10.756 1.00 33.50 473 LYS A C 1
ATOM 3689 O O . LYS A 1 473 ? -2.803 31.900 10.243 1.00 33.50 473 LYS A O 1
ATOM 3694 N N . LYS A 1 474 ? -1.504 30.105 10.576 1.00 37.47 474 LYS A N 1
ATOM 3695 C CA . LYS A 1 474 ? -0.353 30.596 9.785 1.00 37.47 474 LYS A CA 1
ATOM 3696 C C . LYS A 1 474 ? -0.515 30.447 8.264 1.00 37.47 474 LYS A C 1
ATOM 3698 O O . LYS A 1 474 ? 0.366 30.886 7.532 1.00 37.47 474 LYS A O 1
ATOM 3703 N N . MET A 1 475 ? -1.619 29.866 7.787 1.00 36.09 475 MET A N 1
ATOM 3704 C CA . MET A 1 475 ? -1.882 29.639 6.357 1.00 36.09 475 MET A CA 1
ATOM 3705 C C . MET A 1 475 ? -2.942 30.573 5.746 1.00 36.09 475 MET A C 1
ATOM 3707 O O . MET A 1 475 ? -3.279 30.413 4.576 1.00 36.09 475 MET A O 1
ATOM 3711 N N . ALA A 1 476 ? -3.459 31.567 6.478 1.00 31.91 476 ALA A N 1
ATOM 3712 C CA . ALA A 1 476 ? -4.347 32.573 5.890 1.00 31.91 476 ALA A CA 1
ATOM 3713 C C . ALA A 1 476 ? -3.531 33.586 5.051 1.00 31.91 476 ALA A C 1
ATOM 3715 O O . ALA A 1 476 ? -2.713 34.312 5.624 1.00 31.91 476 ALA A O 1
ATOM 3716 N N . PRO A 1 477 ? -3.719 33.690 3.718 1.00 33.16 477 PRO A N 1
ATOM 3717 C CA . PRO A 1 477 ? -2.972 34.652 2.917 1.00 33.16 477 PRO A CA 1
ATOM 3718 C C . PRO A 1 477 ? -3.471 36.078 3.181 1.00 33.16 477 PRO A C 1
ATOM 3720 O O . PRO A 1 477 ? -4.668 36.365 3.102 1.00 33.16 477 PRO A O 1
ATOM 3723 N N . GLY A 1 478 ? -2.535 36.988 3.456 1.00 35.22 478 GLY A N 1
ATOM 3724 C CA . GLY A 1 478 ? -2.789 38.424 3.553 1.00 35.22 478 GLY A CA 1
ATOM 3725 C C . GLY A 1 478 ? -3.287 39.027 2.233 1.00 35.22 478 GLY A C 1
ATOM 3726 O O . GLY A 1 478 ? -2.977 38.552 1.140 1.00 35.22 478 GLY A O 1
ATOM 3727 N N . ARG A 1 479 ? -4.063 40.111 2.352 1.00 33.50 479 ARG A N 1
ATOM 3728 C CA . ARG A 1 479 ? -4.860 40.783 1.302 1.00 33.50 479 ARG A CA 1
ATOM 3729 C C . ARG A 1 479 ? -4.120 41.258 0.035 1.00 33.50 479 ARG A C 1
ATOM 3731 O O . ARG A 1 479 ? -4.795 41.731 -0.869 1.00 33.50 479 ARG A O 1
ATOM 3738 N N . ALA A 1 480 ? -2.804 41.100 -0.087 1.00 30.52 480 ALA A N 1
ATOM 3739 C CA . ALA A 1 480 ? -2.030 41.569 -1.243 1.00 30.52 480 ALA A CA 1
ATOM 3740 C C . ALA A 1 480 ? -1.768 40.496 -2.328 1.00 30.52 480 ALA A C 1
ATOM 3742 O O . ALA A 1 480 ? -1.266 40.819 -3.396 1.00 30.52 480 ALA A O 1
ATOM 3743 N N . GLY A 1 481 ? -2.129 39.225 -2.097 1.00 33.53 481 GLY A N 1
ATOM 3744 C CA . GLY A 1 481 ? -1.904 38.126 -3.056 1.00 33.53 481 GLY A CA 1
ATOM 3745 C C . GLY A 1 481 ? -3.036 37.863 -4.061 1.00 33.53 481 GLY A C 1
ATOM 3746 O O . GLY A 1 481 ? -2.943 36.922 -4.844 1.00 33.53 481 GLY A O 1
ATOM 3747 N N . LYS A 1 482 ? -4.128 38.641 -4.035 1.00 34.94 482 LYS A N 1
ATOM 3748 C CA . LYS A 1 482 ? -5.328 38.357 -4.847 1.00 34.94 482 LYS A CA 1
ATOM 3749 C C . LYS A 1 482 ? -5.214 38.774 -6.316 1.00 34.94 482 LYS A C 1
ATOM 3751 O O . LYS A 1 482 ? -5.844 38.140 -7.152 1.00 34.94 482 LYS A O 1
ATOM 3756 N N . GLU A 1 483 ? -4.393 39.762 -6.660 1.00 31.09 483 GLU A N 1
ATOM 3757 C CA . GLU A 1 483 ? -4.358 40.281 -8.039 1.00 31.09 483 GLU A CA 1
ATOM 3758 C C . GLU A 1 483 ? -3.390 39.527 -8.964 1.00 31.09 483 GLU A C 1
ATOM 3760 O O . GLU A 1 483 ? -3.666 39.389 -10.152 1.00 31.09 483 GLU A O 1
ATOM 3765 N N . ALA A 1 484 ? -2.326 38.914 -8.433 1.00 30.16 484 ALA A N 1
ATOM 3766 C CA . ALA A 1 484 ? -1.402 38.106 -9.241 1.00 30.16 484 ALA A CA 1
ATOM 3767 C C . ALA A 1 484 ? -1.938 36.693 -9.563 1.00 30.16 484 ALA A C 1
ATOM 3769 O O . ALA A 1 484 ? -1.513 36.067 -10.533 1.00 30.16 484 ALA A O 1
ATOM 3770 N N . VAL A 1 485 ? -2.890 36.186 -8.769 1.00 34.94 485 VAL A N 1
ATOM 3771 C CA . VAL A 1 485 ? -3.478 34.845 -8.941 1.00 34.94 485 VAL A CA 1
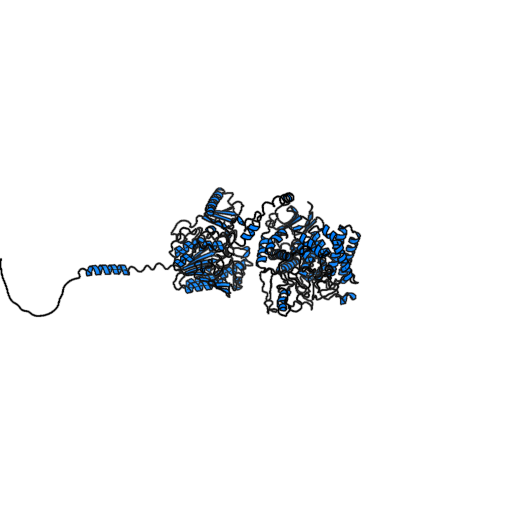ATOM 3772 C C . VAL A 1 485 ? -4.652 34.858 -9.929 1.00 34.94 485 VAL A C 1
ATOM 3774 O O . VAL A 1 485 ? -4.838 33.892 -10.667 1.00 34.94 485 VAL A O 1
ATOM 3777 N N . LEU A 1 486 ? -5.398 35.965 -10.032 1.00 29.11 486 LEU A N 1
ATOM 3778 C CA . LEU A 1 486 ? -6.547 36.064 -10.942 1.00 29.11 486 LEU A CA 1
ATOM 3779 C C . LEU A 1 486 ? -6.157 36.035 -12.431 1.00 29.11 486 LEU A C 1
ATOM 3781 O O . LEU A 1 486 ? -6.909 35.506 -13.246 1.00 29.11 486 LEU A O 1
ATOM 3785 N N . LEU A 1 487 ? -4.962 36.512 -12.790 1.00 29.14 487 LEU A N 1
ATOM 3786 C CA . LEU A 1 487 ? -4.492 36.519 -14.183 1.00 29.14 487 LEU A CA 1
ATOM 3787 C C . LEU A 1 487 ? -4.049 35.137 -14.701 1.00 29.14 487 LEU A C 1
ATOM 3789 O O . LEU A 1 487 ? -4.024 34.931 -15.910 1.00 29.14 487 LEU A O 1
ATOM 3793 N N . ARG A 1 488 ? -3.765 34.163 -13.820 1.00 31.14 488 ARG A N 1
ATOM 3794 C CA . ARG A 1 488 ? -3.475 32.767 -14.217 1.00 31.14 488 ARG A CA 1
ATOM 3795 C C . ARG A 1 488 ? -4.698 31.847 -14.205 1.00 31.14 488 ARG A C 1
ATOM 3797 O O . ARG A 1 488 ? -4.661 30.805 -14.850 1.00 31.14 488 ARG A O 1
ATOM 3804 N N . ILE A 1 489 ? -5.779 32.223 -13.518 1.00 33.91 489 ILE A N 1
ATOM 3805 C CA . ILE A 1 489 ? -7.000 31.404 -13.431 1.00 33.91 489 ILE A CA 1
ATOM 3806 C C . ILE A 1 489 ? -7.801 31.432 -14.743 1.00 33.91 489 ILE A C 1
ATOM 3808 O O . ILE A 1 489 ? -8.392 30.422 -15.115 1.00 33.91 489 ILE A O 1
ATOM 3812 N N . ASN A 1 490 ? -7.734 32.519 -15.515 1.00 27.55 490 ASN A N 1
ATOM 3813 C CA . ASN A 1 490 ? -8.489 32.626 -16.769 1.00 27.55 490 ASN A CA 1
ATOM 3814 C C . ASN A 1 490 ? -7.887 31.843 -17.953 1.00 27.55 490 ASN A C 1
ATOM 3816 O O . ASN A 1 490 ? -8.548 31.713 -18.976 1.00 27.55 490 ASN A O 1
ATOM 3820 N N . ALA A 1 491 ? -6.677 31.283 -17.824 1.00 27.41 491 ALA A N 1
ATOM 3821 C CA . ALA A 1 491 ? -6.042 30.480 -18.878 1.00 27.41 491 ALA A CA 1
ATOM 3822 C C . ALA A 1 491 ? -6.203 28.955 -18.693 1.00 27.41 491 ALA A C 1
ATOM 3824 O O . ALA A 1 491 ? -5.837 28.190 -19.578 1.00 27.41 491 ALA A O 1
ATOM 3825 N N . LEU A 1 492 ? -6.753 28.498 -17.560 1.00 34.16 492 LEU A N 1
ATOM 3826 C CA . LEU A 1 492 ? -6.952 27.071 -17.243 1.00 34.16 492 LEU A CA 1
ATOM 3827 C C . LEU A 1 492 ? -8.439 26.671 -17.178 1.00 34.16 492 LEU A C 1
ATOM 3829 O O . LEU A 1 492 ? -8.777 25.572 -16.743 1.00 34.16 492 LEU A O 1
ATOM 3833 N N . GLY A 1 493 ? -9.332 27.562 -17.613 1.00 27.50 493 GLY A N 1
ATOM 3834 C CA . GLY A 1 493 ? -10.783 27.448 -17.462 1.00 27.50 493 GLY A CA 1
ATOM 3835 C C . GLY A 1 493 ? -11.504 26.421 -18.343 1.00 27.50 493 GLY A C 1
ATOM 3836 O O . GLY A 1 493 ? -12.726 26.372 -18.269 1.00 27.50 493 GLY A O 1
ATOM 3837 N N . GLU A 1 494 ? -10.822 25.589 -19.139 1.00 29.25 494 GLU A N 1
ATOM 3838 C CA . GLU A 1 494 ? -11.506 24.697 -20.102 1.00 29.25 494 GLU 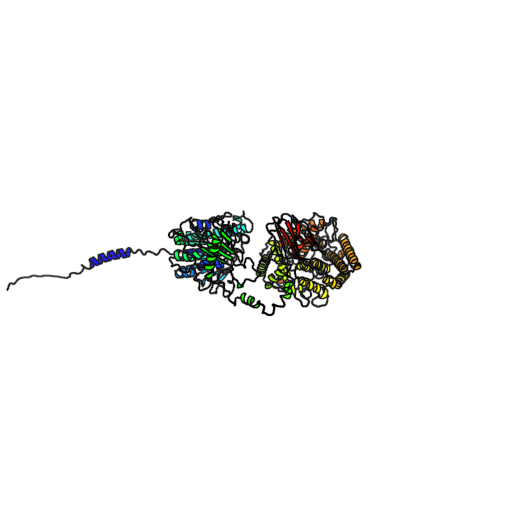A CA 1
ATOM 3839 C C . GLU A 1 494 ? -11.154 23.195 -20.030 1.00 29.25 494 GLU A C 1
ATOM 3841 O O . GLU A 1 494 ? -11.588 22.433 -20.890 1.00 29.25 494 GLU A O 1
ATOM 3846 N N . ALA A 1 495 ? -10.463 22.705 -18.991 1.00 33.84 495 ALA A N 1
ATOM 3847 C CA . ALA A 1 495 ? -10.080 21.280 -18.920 1.00 33.84 495 ALA A CA 1
ATOM 3848 C C . ALA A 1 495 ? -10.373 20.570 -17.584 1.00 33.84 495 ALA A C 1
ATOM 3850 O O . ALA A 1 495 ? -9.616 19.697 -17.171 1.00 33.84 495 ALA A O 1
ATOM 3851 N N . ASN A 1 496 ? -11.471 20.901 -16.896 1.00 33.66 496 ASN A N 1
ATOM 3852 C CA . ASN A 1 496 ? -11.898 20.162 -15.698 1.00 33.66 496 ASN A CA 1
ATOM 3853 C C . ASN A 1 496 ? -13.148 19.310 -15.985 1.00 33.66 496 ASN A C 1
ATOM 3855 O O . ASN A 1 496 ? -14.262 19.637 -15.580 1.00 33.66 496 ASN A O 1
ATOM 3859 N N . GLN A 1 497 ? -12.953 18.192 -16.688 1.00 43.22 497 GLN A N 1
ATOM 3860 C CA . GLN A 1 497 ? -13.847 17.037 -16.571 1.00 43.22 497 GLN A CA 1
ATOM 3861 C C . GLN A 1 497 ? -13.400 16.196 -15.362 1.00 43.22 497 GLN A C 1
ATOM 3863 O O . GLN A 1 497 ? -12.210 15.979 -15.149 1.00 43.22 497 GLN A O 1
ATOM 3868 N N . ALA A 1 498 ? -14.358 15.790 -14.524 1.00 54.25 498 ALA A N 1
ATOM 3869 C CA . ALA A 1 498 ? -14.124 15.204 -13.203 1.00 54.25 498 ALA A CA 1
ATOM 3870 C C . ALA A 1 498 ? -13.271 13.918 -13.245 1.00 54.25 498 ALA A C 1
ATOM 3872 O O . ALA A 1 498 ? -13.582 12.985 -13.983 1.00 54.25 498 ALA A O 1
ATOM 3873 N N . ALA A 1 499 ? -12.224 13.860 -12.414 1.00 66.31 499 ALA A N 1
ATOM 3874 C CA . ALA A 1 499 ? -11.415 12.659 -12.202 1.00 66.31 499 ALA A CA 1
ATOM 3875 C C . ALA A 1 499 ? -12.267 11.466 -11.730 1.00 66.31 499 ALA A C 1
ATOM 3877 O O . ALA A 1 499 ? -13.210 11.646 -10.957 1.00 66.31 499 ALA A O 1
ATOM 3878 N N . VAL A 1 500 ? -11.912 10.253 -12.159 1.00 87.69 500 VAL A N 1
ATOM 3879 C CA . VAL A 1 500 ? -12.631 9.012 -11.820 1.00 87.69 500 VAL A CA 1
ATOM 3880 C C . VAL A 1 500 ? -12.255 8.527 -10.422 1.00 87.69 500 VAL A C 1
ATOM 3882 O O . VAL A 1 500 ? -13.117 8.088 -9.661 1.00 87.69 500 VAL A O 1
ATOM 3885 N N . LEU A 1 501 ? -10.975 8.624 -10.061 1.00 92.06 501 LEU A N 1
ATOM 3886 C CA . LEU A 1 501 ? -10.465 8.281 -8.740 1.00 92.06 501 LEU A CA 1
ATOM 3887 C C . LEU A 1 501 ? -10.260 9.531 -7.881 1.00 92.06 501 LEU A C 1
ATOM 3889 O O . LEU A 1 501 ? -9.703 10.551 -8.304 1.00 92.06 501 LEU A O 1
ATOM 3893 N N . THR A 1 502 ? -10.663 9.419 -6.616 1.00 88.88 502 THR A N 1
ATOM 3894 C CA . THR A 1 502 ? -10.375 10.416 -5.582 1.00 88.88 502 THR A CA 1
ATOM 3895 C C . THR A 1 502 ? -9.047 10.105 -4.893 1.00 88.88 502 THR A C 1
ATOM 3897 O O . THR A 1 502 ? -8.521 8.995 -4.964 1.00 88.88 502 THR A O 1
ATOM 3900 N N . THR A 1 503 ? -8.490 11.078 -4.174 1.00 86.81 503 THR A N 1
ATOM 3901 C CA . THR A 1 503 ? -7.225 10.914 -3.439 1.00 86.81 503 THR A CA 1
ATOM 3902 C C . THR A 1 503 ? -7.422 10.297 -2.048 1.00 86.81 503 THR A C 1
ATOM 3904 O O . THR A 1 503 ? -6.486 10.280 -1.253 1.00 86.81 503 THR A O 1
ATOM 3907 N N . ALA A 1 504 ? -8.622 9.791 -1.730 1.00 79.38 504 ALA A N 1
ATOM 3908 C CA . ALA A 1 504 ? -8.952 9.260 -0.408 1.00 79.38 504 ALA A CA 1
ATOM 3909 C C . ALA A 1 504 ? -8.114 8.022 -0.049 1.00 79.38 504 ALA A C 1
ATOM 3911 O O . ALA A 1 504 ? -7.495 8.001 1.012 1.00 79.38 504 ALA A O 1
ATOM 3912 N N . SER A 1 505 ? -8.021 7.038 -0.953 1.00 78.31 505 SER A N 1
ATOM 3913 C CA . SER A 1 505 ? -7.186 5.845 -0.740 1.00 78.31 505 SER A CA 1
ATOM 3914 C C . SER A 1 505 ? -5.708 6.206 -0.624 1.00 78.31 505 SER A C 1
ATOM 3916 O O . SER A 1 505 ? -5.037 5.726 0.283 1.00 78.31 505 SER A O 1
ATOM 3918 N N . LEU A 1 506 ? -5.213 7.118 -1.473 1.00 92.00 506 LEU A N 1
ATOM 3919 C CA . LEU A 1 506 ? -3.853 7.650 -1.353 1.00 92.00 506 LEU A CA 1
ATOM 3920 C C . LEU A 1 506 ? -3.612 8.242 0.043 1.00 92.00 506 LEU A C 1
ATOM 3922 O O . LEU A 1 506 ? -2.615 7.911 0.678 1.00 92.00 506 LEU A O 1
ATOM 3926 N N . LYS A 1 507 ? -4.523 9.094 0.532 1.00 87.94 507 LYS A N 1
ATOM 3927 C CA . LYS A 1 507 ? -4.410 9.713 1.857 1.00 87.94 507 LYS A CA 1
ATOM 3928 C C . LYS A 1 507 ? -4.334 8.661 2.961 1.00 87.94 507 LYS A C 1
ATOM 3930 O O . LYS A 1 507 ? -3.406 8.701 3.761 1.00 87.94 507 LYS A O 1
ATOM 3935 N N . GLN A 1 508 ? -5.256 7.700 2.943 1.00 88.12 508 GLN A N 1
ATOM 3936 C CA . GLN A 1 508 ? -5.313 6.611 3.915 1.00 88.12 508 GLN A CA 1
ATOM 3937 C C . GLN A 1 508 ? -4.010 5.803 3.944 1.00 88.12 508 GLN A C 1
ATOM 3939 O O . GLN A 1 508 ? -3.456 5.571 5.016 1.00 88.12 508 GLN A O 1
ATOM 3944 N N . TYR A 1 509 ? -3.493 5.400 2.780 1.00 93.81 509 TYR A N 1
ATOM 3945 C CA . TYR A 1 509 ? -2.237 4.657 2.706 1.00 93.81 509 TYR A CA 1
ATOM 3946 C C . TYR A 1 509 ? -1.051 5.489 3.203 1.00 93.81 509 TYR A C 1
ATOM 3948 O O . TYR A 1 509 ? -0.265 4.998 4.006 1.00 93.81 509 TYR A O 1
ATOM 3956 N N . VAL A 1 510 ? -0.936 6.757 2.795 1.00 94.06 510 VAL A N 1
ATOM 3957 C CA . VAL A 1 510 ? 0.156 7.637 3.246 1.00 94.06 510 VAL A CA 1
ATOM 3958 C C . VAL A 1 510 ? 0.127 7.843 4.759 1.00 94.06 510 VAL A C 1
ATOM 3960 O O . VAL A 1 510 ? 1.176 7.788 5.395 1.00 94.06 510 VAL A O 1
ATOM 3963 N N . GLU A 1 511 ? -1.050 8.048 5.350 1.00 88.19 511 GLU A N 1
ATOM 3964 C CA . GLU A 1 511 ? -1.205 8.176 6.802 1.00 88.19 511 GLU A CA 1
ATOM 3965 C C . GLU A 1 511 ? -0.794 6.888 7.528 1.00 88.19 511 GLU A C 1
ATOM 3967 O O . GLU A 1 511 ? -0.065 6.957 8.517 1.00 88.19 511 GLU A O 1
ATOM 3972 N N . GLN A 1 512 ? -1.168 5.717 7.000 1.00 89.50 512 GLN A N 1
ATOM 3973 C CA . GLN A 1 512 ? -0.730 4.423 7.534 1.00 89.50 512 GLN A CA 1
ATOM 3974 C C . GLN A 1 512 ? 0.789 4.241 7.440 1.00 89.50 512 GLN A C 1
ATOM 3976 O O . GLN A 1 512 ? 1.418 3.849 8.420 1.00 89.50 512 GLN A O 1
ATOM 3981 N N . PHE A 1 513 ? 1.396 4.539 6.289 1.00 94.06 513 PHE A N 1
ATOM 3982 C CA . PHE A 1 513 ? 2.845 4.411 6.110 1.00 94.06 513 PHE A CA 1
ATOM 3983 C C . PHE A 1 513 ? 3.599 5.360 7.037 1.00 94.06 513 PHE A C 1
ATOM 3985 O O . PHE A 1 513 ? 4.538 4.941 7.703 1.00 94.06 513 PHE A O 1
ATOM 3992 N N . ASN A 1 514 ? 3.142 6.609 7.146 1.00 93.12 514 ASN A N 1
ATOM 3993 C CA . ASN A 1 514 ? 3.713 7.593 8.057 1.00 93.12 514 ASN A CA 1
ATOM 3994 C C . ASN A 1 514 ? 3.613 7.160 9.526 1.00 93.12 514 ASN A C 1
ATOM 3996 O O . ASN A 1 514 ? 4.545 7.404 10.281 1.00 93.12 514 ASN A O 1
ATOM 4000 N N . ALA A 1 515 ? 2.505 6.534 9.935 1.00 86.31 515 ALA A N 1
ATOM 4001 C CA . ALA A 1 515 ? 2.321 6.058 11.307 1.00 86.31 515 ALA A CA 1
ATOM 4002 C C . ALA A 1 515 ? 3.220 4.858 11.654 1.00 86.31 515 ALA A C 1
ATOM 4004 O O . ALA A 1 515 ? 3.586 4.683 12.814 1.00 86.31 515 ALA A O 1
ATOM 4005 N N . LEU A 1 516 ? 3.570 4.037 10.658 1.00 86.12 516 LEU A N 1
ATOM 4006 C CA . LEU A 1 516 ? 4.442 2.866 10.809 1.00 86.12 516 LEU A CA 1
ATOM 4007 C C . LEU A 1 516 ? 5.933 3.182 10.602 1.00 86.12 516 LEU A C 1
ATOM 4009 O O . LEU A 1 516 ? 6.781 2.314 10.813 1.00 86.12 516 LEU A O 1
ATOM 4013 N N . ASP A 1 517 ? 6.268 4.390 10.152 1.00 90.56 517 ASP A N 1
ATOM 4014 C CA . ASP A 1 517 ? 7.629 4.774 9.799 1.00 90.56 517 ASP A CA 1
ATOM 4015 C C . ASP A 1 517 ? 8.268 5.705 10.838 1.00 90.56 517 ASP A C 1
ATOM 4017 O O . ASP A 1 517 ? 7.801 6.815 11.074 1.00 90.56 517 ASP A O 1
ATOM 4021 N N . GLU A 1 518 ? 9.415 5.290 11.386 1.00 89.06 518 GLU A N 1
ATOM 4022 C CA . GLU A 1 518 ? 10.272 6.130 12.242 1.00 89.06 518 GLU A CA 1
ATOM 4023 C C . GLU A 1 518 ? 10.885 7.343 11.512 1.00 89.06 518 GLU A C 1
ATOM 4025 O O . GLU A 1 518 ? 11.388 8.253 12.164 1.00 89.06 518 GLU A O 1
ATOM 4030 N N . GLU A 1 519 ? 10.888 7.349 10.175 1.00 92.69 519 GLU A N 1
ATOM 4031 C CA . GLU A 1 519 ? 11.477 8.390 9.327 1.00 92.69 519 GLU A CA 1
ATOM 4032 C C . GLU A 1 519 ? 12.940 8.726 9.679 1.00 92.69 519 GLU A C 1
ATOM 4034 O O . GLU A 1 519 ? 13.309 9.873 9.933 1.00 92.69 519 GLU A O 1
ATOM 4039 N N . ILE A 1 520 ? 13.792 7.696 9.677 1.00 94.19 520 ILE A N 1
ATOM 4040 C CA . ILE A 1 520 ? 15.206 7.776 10.090 1.00 94.19 520 ILE A CA 1
ATOM 4041 C C . ILE A 1 520 ? 15.989 8.809 9.262 1.00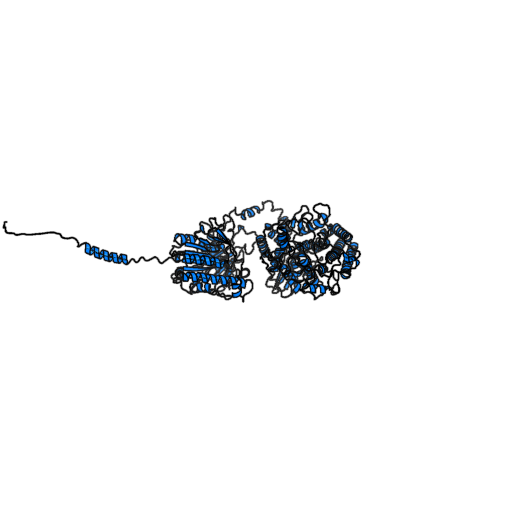 94.19 520 ILE A C 1
ATOM 4043 O O . ILE A 1 520 ? 16.835 9.528 9.794 1.00 94.19 520 ILE A O 1
ATOM 4047 N N . TYR A 1 521 ? 15.700 8.889 7.962 1.00 94.88 521 TYR A N 1
ATOM 4048 C CA . TYR A 1 521 ? 16.383 9.760 7.012 1.00 94.88 521 TYR A CA 1
ATOM 4049 C C . TYR A 1 521 ? 15.372 10.659 6.302 1.00 94.88 521 TYR A C 1
ATOM 4051 O O . TYR A 1 521 ? 14.390 10.182 5.732 1.00 94.88 521 TYR A O 1
ATOM 4059 N N . ARG A 1 522 ? 15.633 11.970 6.318 1.00 95.81 522 ARG A N 1
ATOM 4060 C CA . ARG A 1 522 ? 14.809 12.990 5.659 1.00 95.81 522 ARG A CA 1
ATOM 4061 C C . ARG A 1 522 ? 15.576 13.638 4.517 1.00 95.81 522 ARG A C 1
ATOM 4063 O O . ARG A 1 522 ? 16.753 13.957 4.666 1.00 95.81 522 ARG A O 1
ATOM 4070 N N . GLN A 1 523 ? 14.887 13.865 3.404 1.00 97.44 523 GLN A N 1
ATOM 4071 C CA . GLN A 1 523 ? 15.391 14.650 2.276 1.00 97.44 523 GLN A CA 1
ATOM 4072 C C . GLN A 1 523 ? 14.423 15.798 1.957 1.00 97.44 523 GLN A C 1
ATOM 4074 O O . GLN A 1 523 ? 13.886 16.396 2.887 1.00 97.44 523 GLN A O 1
ATOM 4079 N N . ALA A 1 524 ? 14.208 16.141 0.680 1.00 97.62 524 ALA A N 1
ATOM 4080 C CA . ALA A 1 524 ? 13.443 17.333 0.316 1.00 97.62 524 ALA A CA 1
ATOM 4081 C C . ALA A 1 524 ? 11.969 17.259 0.741 1.00 97.62 524 ALA A C 1
ATOM 4083 O O . ALA A 1 524 ? 11.378 18.295 1.022 1.00 97.62 524 ALA A O 1
ATOM 4084 N N . ILE A 1 525 ? 11.383 16.055 0.777 1.00 98.25 525 ILE A N 1
ATOM 4085 C CA . ILE A 1 525 ? 9.952 15.849 1.038 1.00 98.25 525 ILE A CA 1
ATOM 4086 C C . ILE A 1 525 ? 9.765 14.894 2.235 1.00 98.25 525 ILE A C 1
ATOM 4088 O O . ILE A 1 525 ? 9.790 13.661 2.072 1.00 98.25 525 ILE A O 1
ATOM 4092 N N . PRO A 1 526 ? 9.588 15.431 3.458 1.00 97.00 526 PRO A N 1
ATOM 4093 C CA . PRO A 1 526 ? 9.373 14.627 4.661 1.00 97.00 526 PRO A CA 1
ATOM 4094 C C . PRO A 1 526 ? 7.983 13.960 4.682 1.00 97.00 526 PRO A C 1
ATOM 4096 O O . PRO A 1 526 ? 7.089 14.308 3.913 1.00 97.00 526 PRO A O 1
ATOM 4099 N N . ASN A 1 527 ? 7.775 12.999 5.587 1.00 96.19 527 ASN A N 1
ATOM 4100 C CA . ASN A 1 527 ? 6.544 12.214 5.753 1.00 96.19 527 ASN A CA 1
ATOM 4101 C C . ASN A 1 527 ? 5.342 13.133 5.977 1.00 96.19 527 ASN A C 1
ATOM 4103 O O . ASN A 1 527 ? 4.273 12.909 5.411 1.00 96.19 527 ASN A O 1
ATOM 4107 N N . ALA A 1 528 ? 5.545 14.211 6.738 1.00 94.50 528 ALA A N 1
ATOM 4108 C CA . ALA A 1 528 ? 4.533 15.229 7.000 1.00 94.50 528 ALA A CA 1
ATOM 4109 C C . ALA A 1 528 ? 3.998 15.913 5.725 1.00 94.50 528 ALA A C 1
ATOM 4111 O O . ALA A 1 528 ? 2.869 16.396 5.731 1.00 94.50 528 ALA A O 1
ATOM 4112 N N . GLU A 1 529 ? 4.777 15.932 4.641 1.00 97.25 529 GLU A N 1
ATOM 4113 C CA . GLU A 1 529 ? 4.427 16.549 3.354 1.00 97.25 529 GLU A CA 1
ATOM 4114 C C . GLU A 1 529 ? 4.140 15.508 2.259 1.00 97.25 529 GLU A C 1
ATOM 4116 O O . GLU A 1 529 ? 3.733 15.859 1.151 1.00 97.25 529 GLU A O 1
ATOM 4121 N N . ALA A 1 530 ? 4.298 14.215 2.568 1.00 94.38 530 ALA A N 1
ATOM 4122 C CA . ALA A 1 530 ? 4.190 13.133 1.597 1.00 94.38 530 ALA A CA 1
ATOM 4123 C C . ALA A 1 530 ? 2.827 13.107 0.899 1.00 94.38 530 ALA A C 1
ATOM 4125 O O . ALA A 1 530 ? 2.771 12.955 -0.315 1.00 94.38 530 ALA A O 1
ATOM 4126 N N . TYR A 1 531 ? 1.724 13.288 1.634 1.00 97.75 531 TYR A N 1
ATOM 4127 C CA . TYR A 1 531 ? 0.394 13.255 1.023 1.00 97.75 531 TYR A CA 1
ATOM 4128 C C . TYR A 1 531 ? 0.204 14.397 0.024 1.00 97.75 531 TYR A C 1
ATOM 4130 O O . TYR A 1 531 ? -0.227 14.135 -1.094 1.00 97.75 531 TYR A O 1
ATOM 4138 N N . GLU A 1 532 ? 0.544 15.637 0.390 1.00 96.44 532 GLU A N 1
ATOM 4139 C CA . GLU A 1 532 ? 0.377 16.785 -0.509 1.00 96.44 532 GLU A CA 1
ATOM 4140 C C . GLU A 1 532 ? 1.231 16.626 -1.764 1.00 96.44 532 GLU A C 1
ATOM 4142 O O . GLU A 1 532 ? 0.711 16.757 -2.871 1.00 96.44 532 GLU A O 1
ATOM 4147 N N . PHE A 1 533 ? 2.498 16.238 -1.595 1.00 98.38 533 PHE A N 1
ATOM 4148 C CA . PHE A 1 533 ? 3.386 15.978 -2.719 1.00 98.38 533 PHE A CA 1
ATOM 4149 C C . PHE A 1 533 ? 2.825 14.900 -3.652 1.00 98.38 533 PHE A C 1
ATOM 4151 O O . PHE A 1 533 ? 2.711 15.118 -4.859 1.00 98.38 533 PHE A O 1
ATOM 4158 N N . LEU A 1 534 ? 2.461 13.737 -3.103 1.00 98.25 534 LEU A N 1
ATOM 4159 C CA . LEU A 1 534 ? 1.998 12.603 -3.899 1.00 98.25 534 LEU A CA 1
ATOM 4160 C C . LEU A 1 534 ? 0.672 12.920 -4.588 1.00 98.25 534 LEU A C 1
ATOM 4162 O O . LEU A 1 534 ? 0.530 12.667 -5.778 1.00 98.25 534 LEU A O 1
ATOM 4166 N N . LYS A 1 535 ? -0.270 13.543 -3.878 1.00 95.94 535 LYS A N 1
ATOM 4167 C CA . LYS A 1 535 ? -1.571 13.972 -4.408 1.00 95.94 535 LYS A CA 1
ATOM 4168 C C . LYS A 1 535 ? -1.416 14.810 -5.683 1.00 95.94 535 LYS A C 1
ATOM 4170 O O . LYS A 1 535 ? -2.181 14.617 -6.630 1.00 95.94 535 LYS A O 1
ATOM 4175 N N . ASP A 1 536 ? -0.412 15.682 -5.718 1.00 95.25 536 ASP A N 1
ATOM 4176 C CA . ASP A 1 536 ? -0.159 16.586 -6.842 1.00 95.25 536 ASP A CA 1
ATOM 4177 C C . ASP A 1 536 ? 0.730 15.976 -7.933 1.00 95.25 536 ASP A C 1
ATOM 4179 O O . ASP A 1 536 ? 0.696 16.450 -9.071 1.00 95.25 536 ASP A O 1
ATOM 4183 N N . ASN A 1 537 ? 1.466 14.897 -7.642 1.00 97.94 537 ASN A N 1
ATOM 4184 C CA . ASN A 1 537 ? 2.474 14.368 -8.558 1.00 97.94 537 ASN A CA 1
ATOM 4185 C C . ASN A 1 537 ? 2.217 12.960 -9.094 1.00 97.94 537 ASN A C 1
ATOM 4187 O O . ASN A 1 537 ? 2.676 12.687 -10.192 1.00 97.94 537 ASN A O 1
ATOM 4191 N N . ILE A 1 538 ? 1.504 12.063 -8.414 1.00 98.56 538 ILE A N 1
ATOM 4192 C CA . ILE A 1 538 ? 1.408 10.668 -8.887 1.00 98.56 538 ILE A CA 1
ATOM 4193 C C . ILE A 1 538 ? 0.125 10.394 -9.688 1.00 98.56 538 ILE A C 1
ATOM 4195 O O . ILE A 1 538 ? -0.899 11.063 -9.477 1.00 98.56 538 ILE A O 1
ATOM 4199 N N . PRO A 1 539 ? 0.127 9.376 -10.566 1.00 98.56 539 PRO A N 1
ATOM 4200 C CA . PRO A 1 539 ? -1.101 8.755 -11.038 1.00 98.56 539 PRO A CA 1
ATOM 4201 C C . PRO A 1 539 ? -1.771 7.975 -9.902 1.00 98.56 539 PRO A C 1
ATOM 4203 O O . PRO A 1 539 ? -1.099 7.363 -9.065 1.00 98.56 539 PRO A O 1
ATOM 4206 N N . LEU A 1 540 ? -3.100 7.958 -9.882 1.00 98.44 540 LEU A N 1
ATOM 4207 C CA . LEU A 1 540 ? -3.884 7.194 -8.914 1.00 98.44 540 LEU A CA 1
ATOM 4208 C C . LEU A 1 540 ? -4.203 5.815 -9.484 1.00 98.44 540 LEU A C 1
ATOM 4210 O O . LEU A 1 540 ? -4.516 5.689 -10.663 1.00 98.44 540 LEU A O 1
ATOM 4214 N N . PHE A 1 541 ? -4.171 4.787 -8.645 1.00 98.62 541 PHE A N 1
ATOM 4215 C CA . PHE A 1 541 ? -4.494 3.422 -9.048 1.00 98.62 541 PHE A CA 1
ATOM 4216 C C . PHE A 1 541 ? -5.446 2.774 -8.045 1.00 98.62 541 PHE A C 1
ATOM 4218 O O . PHE A 1 541 ? -5.293 2.941 -6.833 1.00 98.62 541 PHE A O 1
ATOM 4225 N N . SER A 1 542 ? -6.437 2.034 -8.535 1.00 97.69 542 SER A N 1
ATOM 4226 C CA . SER A 1 542 ? -7.280 1.206 -7.680 1.00 97.69 542 SER A CA 1
ATOM 4227 C C . SER A 1 542 ? -7.677 -0.094 -8.359 1.00 97.69 542 SER A C 1
ATOM 4229 O O . SER A 1 542 ? -7.978 -0.124 -9.554 1.00 97.69 542 SER A O 1
ATOM 4231 N N . CYS A 1 543 ? -7.699 -1.166 -7.570 1.00 97.19 543 CYS A N 1
ATOM 4232 C CA . CYS A 1 543 ? -8.092 -2.501 -8.004 1.00 97.19 543 CYS A CA 1
ATOM 4233 C C . CYS A 1 543 ? -8.664 -3.337 -6.833 1.00 97.19 543 CYS A C 1
ATOM 4235 O O . CYS A 1 543 ? -8.603 -2.910 -5.669 1.00 97.19 543 CYS A O 1
ATOM 4237 N N . PRO A 1 544 ? -9.238 -4.523 -7.118 1.00 95.88 544 PRO A N 1
ATOM 4238 C CA . PRO A 1 544 ? -9.679 -5.480 -6.104 1.00 95.88 544 PRO A CA 1
ATOM 4239 C C . PRO A 1 544 ? -8.543 -6.063 -5.251 1.00 95.88 544 PRO A C 1
ATOM 4241 O O . PRO A 1 544 ? -8.769 -6.383 -4.086 1.00 95.88 544 PRO A O 1
ATOM 4244 N N . ASP A 1 545 ? -7.330 -6.193 -5.797 1.00 95.88 545 ASP A N 1
ATOM 4245 C CA . ASP A 1 545 ? -6.173 -6.733 -5.075 1.00 95.88 545 ASP A CA 1
ATOM 4246 C C . ASP A 1 545 ? -5.525 -5.653 -4.196 1.00 95.88 545 ASP A C 1
ATOM 4248 O O . ASP A 1 545 ? -4.727 -4.821 -4.640 1.00 95.88 545 ASP A O 1
ATOM 4252 N N . LYS A 1 546 ? -5.875 -5.663 -2.907 1.00 94.31 546 LYS A N 1
ATOM 4253 C CA . LYS A 1 546 ? -5.378 -4.670 -1.946 1.00 94.31 546 LYS A CA 1
ATOM 4254 C C . LYS A 1 546 ? -3.897 -4.800 -1.621 1.00 94.31 546 LYS A C 1
ATOM 4256 O O . LYS A 1 546 ? -3.321 -3.824 -1.151 1.00 94.31 546 LYS A O 1
ATOM 4261 N N . LEU A 1 547 ? -3.263 -5.938 -1.906 1.00 93.12 547 LEU A N 1
ATOM 4262 C CA . LEU A 1 547 ? -1.813 -6.043 -1.789 1.00 93.12 547 LEU A CA 1
ATOM 4263 C C . LEU A 1 547 ? -1.139 -5.231 -2.898 1.00 93.12 547 LEU A C 1
ATOM 4265 O O . LEU A 1 547 ? -0.295 -4.393 -2.594 1.00 93.12 547 LEU A O 1
ATOM 4269 N N . ILE A 1 548 ? -1.547 -5.415 -4.158 1.00 97.50 548 ILE A N 1
ATOM 4270 C CA . ILE A 1 548 ? -0.993 -4.637 -5.278 1.00 97.50 548 ILE A CA 1
ATOM 4271 C C . ILE A 1 548 ? -1.291 -3.143 -5.106 1.00 97.50 548 ILE A C 1
ATOM 4273 O O . ILE A 1 548 ? -0.392 -2.319 -5.279 1.00 97.50 548 ILE A O 1
ATOM 4277 N N . GLU A 1 549 ? -2.521 -2.781 -4.728 1.00 98.12 549 GLU A N 1
ATOM 4278 C CA . GLU A 1 549 ? -2.897 -1.379 -4.502 1.00 98.12 549 GLU A CA 1
ATOM 4279 C C . GLU A 1 549 ? -2.066 -0.737 -3.376 1.00 98.12 549 GLU A C 1
ATOM 4281 O O . GLU A 1 549 ? -1.514 0.349 -3.562 1.00 98.12 549 GLU A O 1
ATOM 4286 N N . ARG A 1 550 ? -1.906 -1.421 -2.233 1.00 97.06 550 ARG A N 1
ATOM 4287 C CA . ARG A 1 550 ? -1.066 -0.945 -1.123 1.00 97.06 550 ARG A CA 1
ATOM 4288 C C . ARG A 1 550 ? 0.392 -0.796 -1.547 1.00 97.06 550 ARG A C 1
ATOM 4290 O O . ARG A 1 550 ? 0.989 0.238 -1.252 1.00 97.06 550 ARG A O 1
ATOM 4297 N N . THR A 1 551 ? 0.963 -1.783 -2.242 1.00 98.44 551 THR A N 1
ATOM 4298 C CA . THR A 1 551 ? 2.361 -1.724 -2.693 1.00 98.44 551 THR A CA 1
ATOM 4299 C C . THR A 1 551 ? 2.574 -0.609 -3.720 1.00 98.44 551 THR A C 1
ATOM 4301 O O . THR A 1 551 ? 3.590 0.074 -3.648 1.00 98.44 551 THR A O 1
ATOM 4304 N N . TYR A 1 552 ? 1.603 -0.333 -4.600 1.00 98.88 552 TYR A N 1
ATOM 4305 C CA . TYR A 1 552 ? 1.655 0.799 -5.535 1.00 98.88 552 TYR A CA 1
ATOM 4306 C C . TYR A 1 552 ? 1.807 2.139 -4.799 1.00 98.88 552 TYR A C 1
ATOM 4308 O O . TYR A 1 552 ? 2.711 2.923 -5.088 1.00 98.88 552 TYR A O 1
ATOM 4316 N N . TYR A 1 553 ? 0.968 2.397 -3.793 1.00 98.75 553 TYR A N 1
ATOM 4317 C CA . TYR A 1 553 ? 1.071 3.636 -3.019 1.00 98.75 553 TYR A CA 1
ATOM 4318 C C . TYR A 1 553 ? 2.298 3.663 -2.102 1.00 98.75 553 TYR A C 1
ATOM 4320 O O . TYR A 1 553 ? 2.903 4.723 -1.943 1.00 98.75 553 TYR A O 1
ATOM 4328 N N . PHE A 1 554 ? 2.697 2.520 -1.535 1.00 98.75 554 PHE A N 1
ATOM 4329 C CA . PHE A 1 554 ? 3.920 2.408 -0.736 1.00 98.75 554 PHE A CA 1
ATOM 4330 C C . PHE A 1 554 ? 5.150 2.771 -1.565 1.00 98.75 554 PHE A C 1
ATOM 4332 O O . PHE A 1 554 ? 5.988 3.542 -1.115 1.00 98.75 554 PHE A O 1
ATOM 4339 N N . ARG A 1 555 ? 5.225 2.290 -2.807 1.00 98.88 555 ARG A N 1
ATOM 4340 C CA . ARG A 1 555 ? 6.357 2.525 -3.705 1.00 98.88 555 ARG A CA 1
ATOM 4341 C C . ARG A 1 555 ? 6.467 3.958 -4.197 1.00 98.88 555 ARG A C 1
ATOM 4343 O O . ARG A 1 555 ? 7.573 4.481 -4.303 1.00 98.88 555 ARG A O 1
ATOM 4350 N N . TRP A 1 556 ? 5.342 4.639 -4.388 1.00 98.88 556 TRP A N 1
ATOM 4351 C CA . TRP A 1 556 ? 5.352 6.088 -4.575 1.00 98.88 556 TRP A CA 1
ATOM 4352 C C . TRP A 1 556 ? 5.796 6.841 -3.319 1.00 98.88 556 TRP A C 1
ATOM 4354 O O . TRP A 1 556 ? 6.582 7.790 -3.394 1.00 98.88 556 TRP A O 1
ATOM 4364 N N . TRP A 1 557 ? 5.319 6.401 -2.156 1.00 98.81 557 TRP A N 1
ATOM 4365 C CA . TRP A 1 557 ? 5.685 6.975 -0.869 1.00 98.81 557 TRP A CA 1
ATOM 4366 C C . TRP A 1 557 ? 7.160 6.766 -0.511 1.00 98.81 557 TRP A C 1
ATOM 4368 O O . TRP A 1 557 ? 7.735 7.664 0.102 1.00 98.81 557 TRP A O 1
ATOM 4378 N N . THR A 1 558 ? 7.795 5.662 -0.916 1.00 98.62 558 THR A N 1
ATOM 4379 C CA . THR A 1 558 ? 9.245 5.486 -0.768 1.00 98.62 558 THR A CA 1
ATOM 4380 C C . THR A 1 558 ? 9.998 6.301 -1.808 1.00 98.62 558 THR A C 1
ATOM 4382 O O . THR A 1 558 ? 10.850 7.085 -1.411 1.00 98.62 558 THR A O 1
ATOM 4385 N N . TYR A 1 559 ? 9.633 6.251 -3.098 1.00 98.88 559 TYR A N 1
ATOM 4386 C CA . TYR A 1 559 ? 10.308 7.016 -4.162 1.00 98.88 559 TYR A CA 1
ATOM 4387 C C . TYR A 1 559 ? 10.456 8.505 -3.810 1.00 98.88 559 TYR A C 1
ATOM 4389 O O . TYR A 1 559 ? 11.533 9.083 -3.964 1.00 98.88 559 TYR A O 1
ATOM 4397 N N . ARG A 1 560 ? 9.410 9.132 -3.247 1.00 98.75 560 ARG A N 1
ATOM 4398 C CA . ARG A 1 560 ? 9.462 10.553 -2.858 1.00 98.75 560 ARG A CA 1
ATOM 4399 C C . ARG A 1 560 ? 10.528 10.868 -1.799 1.00 98.75 560 ARG A C 1
ATOM 4401 O O . ARG A 1 560 ? 11.032 11.987 -1.779 1.00 98.75 560 ARG A O 1
ATOM 4408 N N . LYS A 1 561 ? 10.907 9.910 -0.942 1.00 98.69 561 LYS A N 1
ATOM 4409 C CA . LYS A 1 561 ? 11.968 10.097 0.066 1.00 98.69 561 LYS A CA 1
ATOM 4410 C C . LYS A 1 561 ? 13.341 10.300 -0.574 1.00 98.69 561 LYS A C 1
ATOM 4412 O O . LYS A 1 561 ? 14.209 10.899 0.052 1.00 98.69 561 LYS A O 1
ATOM 4417 N N . HIS A 1 562 ? 13.522 9.825 -1.805 1.00 98.81 562 HIS A N 1
ATOM 4418 C CA . HIS A 1 562 ? 14.781 9.898 -2.545 1.00 98.81 562 HIS A CA 1
ATOM 4419 C C . HIS A 1 562 ? 14.925 11.176 -3.366 1.00 98.81 562 HIS A C 1
ATOM 4421 O O . HIS A 1 562 ? 15.979 11.398 -3.958 1.00 98.81 562 HIS A O 1
ATOM 4427 N N . ILE A 1 563 ? 13.894 12.025 -3.401 1.00 98.81 563 ILE A N 1
ATOM 4428 C CA . ILE A 1 563 ? 13.992 13.350 -4.003 1.00 98.81 563 ILE A CA 1
ATOM 4429 C C . ILE A 1 563 ? 14.827 14.229 -3.066 1.00 98.81 563 ILE A C 1
ATOM 4431 O O . ILE A 1 563 ? 14.397 14.603 -1.968 1.00 98.81 563 ILE A O 1
ATOM 4435 N N . LYS A 1 564 ? 16.026 14.584 -3.529 1.00 98.44 564 LYS A N 1
ATOM 4436 C CA . LYS A 1 564 ? 16.977 15.440 -2.819 1.00 98.44 564 LYS A CA 1
ATOM 4437 C C . LYS A 1 564 ? 17.094 16.783 -3.509 1.00 98.44 564 LYS A C 1
ATOM 4439 O O . LYS A 1 564 ? 17.406 16.836 -4.694 1.00 98.44 564 LYS A O 1
ATOM 4444 N N . GLN A 1 565 ? 16.935 17.867 -2.762 1.00 98.31 565 GLN A N 1
ATOM 4445 C CA . GLN A 1 565 ? 17.312 19.192 -3.244 1.00 98.31 565 GLN A CA 1
ATOM 4446 C C . GLN A 1 565 ? 18.833 19.355 -3.138 1.00 98.31 565 GLN A C 1
ATOM 4448 O O . GLN A 1 565 ? 19.421 19.070 -2.094 1.00 98.31 565 GLN A O 1
ATOM 4453 N N . THR A 1 566 ? 19.468 19.848 -4.199 1.00 97.62 566 THR A N 1
ATOM 4454 C CA . THR A 1 566 ? 20.902 20.174 -4.235 1.00 97.62 566 THR A CA 1
ATOM 4455 C C . THR A 1 566 ? 21.111 21.587 -4.800 1.00 97.62 566 THR A C 1
ATOM 4457 O O . THR A 1 566 ? 20.173 22.162 -5.363 1.00 97.62 566 THR A O 1
ATOM 4460 N N . PRO A 1 567 ? 22.324 22.167 -4.705 1.00 96.94 567 PRO A N 1
ATOM 4461 C CA . PRO A 1 567 ? 22.626 23.458 -5.330 1.00 96.94 567 PRO A CA 1
ATOM 4462 C C . PRO A 1 567 ? 22.435 23.496 -6.855 1.00 96.94 567 PRO A C 1
ATOM 4464 O O . PRO A 1 567 ? 22.299 24.577 -7.415 1.00 96.94 567 PRO A O 1
ATOM 4467 N N . VAL A 1 568 ? 22.416 22.337 -7.524 1.00 94.56 568 VAL A N 1
ATOM 4468 C CA . VAL A 1 568 ? 22.262 22.214 -8.986 1.00 94.56 568 VAL A CA 1
ATOM 4469 C C . VAL A 1 568 ? 20.882 21.687 -9.403 1.00 94.56 568 VAL A C 1
ATOM 4471 O O . VAL A 1 568 ? 20.692 21.292 -10.548 1.00 94.56 568 VAL A O 1
ATOM 4474 N N . GLY A 1 569 ? 19.913 21.681 -8.481 1.00 97.56 569 GLY A N 1
ATOM 4475 C CA . GLY A 1 569 ? 18.550 21.187 -8.705 1.00 97.56 569 GLY A CA 1
ATOM 4476 C C . GLY A 1 569 ? 18.239 19.896 -7.949 1.00 97.56 569 GLY A C 1
ATOM 4477 O O . GLY A 1 569 ? 18.982 19.487 -7.050 1.00 97.56 569 GLY A O 1
ATOM 4478 N N . TYR A 1 570 ? 17.113 19.270 -8.286 1.00 98.56 570 TYR A N 1
ATOM 4479 C CA . TYR A 1 570 ? 16.709 17.999 -7.687 1.00 98.56 570 TYR A CA 1
ATOM 4480 C C . TYR A 1 570 ? 17.501 16.809 -8.244 1.00 98.56 570 TYR A C 1
ATOM 4482 O O . TYR A 1 570 ? 17.771 16.728 -9.441 1.00 98.56 570 TYR A O 1
ATOM 4490 N N . ILE A 1 571 ? 17.821 15.848 -7.376 1.00 97.88 571 ILE A N 1
ATOM 4491 C CA . ILE A 1 571 ? 18.321 14.524 -7.764 1.00 97.88 571 ILE A CA 1
ATOM 4492 C C . ILE A 1 571 ? 17.489 13.418 -7.118 1.00 97.88 571 ILE A C 1
ATOM 4494 O O . ILE A 1 571 ? 16.777 13.664 -6.145 1.00 97.88 571 ILE A O 1
ATOM 4498 N N . ILE A 1 572 ? 17.636 12.198 -7.635 1.00 98.25 572 ILE A N 1
ATOM 4499 C CA . ILE A 1 572 ? 17.058 10.981 -7.062 1.00 98.25 572 ILE A CA 1
ATOM 4500 C C . ILE A 1 572 ? 18.189 10.116 -6.489 1.00 98.25 572 ILE A C 1
ATOM 4502 O O . ILE A 1 572 ? 19.083 9.698 -7.233 1.00 98.25 572 ILE A O 1
ATOM 4506 N N . THR A 1 573 ? 18.190 9.883 -5.173 1.00 98.06 573 THR A N 1
ATOM 4507 C CA . THR A 1 573 ? 19.187 9.018 -4.518 1.00 98.06 573 THR A CA 1
ATOM 4508 C C . THR A 1 573 ? 18.784 7.545 -4.561 1.00 98.06 573 THR A C 1
ATOM 4510 O O . THR A 1 573 ? 17.614 7.208 -4.720 1.00 98.06 573 THR A O 1
ATOM 4513 N N . GLU A 1 574 ? 19.758 6.660 -4.374 1.00 96.06 574 GLU A N 1
ATOM 4514 C CA . GLU A 1 574 ? 19.541 5.209 -4.294 1.00 96.06 574 GLU A CA 1
ATOM 4515 C C . GLU A 1 574 ? 19.414 4.759 -2.828 1.00 96.06 574 GLU A C 1
ATOM 4517 O O . GLU A 1 574 ? 18.369 4.272 -2.407 1.00 96.06 574 GLU A O 1
ATOM 4522 N N . PHE A 1 575 ? 20.439 5.041 -2.015 1.00 97.00 575 PHE A N 1
ATOM 4523 C CA . PHE A 1 575 ? 20.379 4.952 -0.555 1.00 97.00 575 PHE A CA 1
ATOM 4524 C C . PHE A 1 575 ? 19.893 6.276 0.052 1.00 97.00 575 PHE A C 1
ATOM 4526 O O . PHE A 1 575 ? 20.209 7.367 -0.440 1.00 97.00 575 PHE A O 1
ATOM 4533 N N . LEU A 1 576 ? 19.134 6.185 1.145 1.00 97.69 576 LEU A N 1
ATOM 4534 C CA . LEU A 1 576 ? 18.811 7.335 1.991 1.00 97.69 576 LEU A CA 1
ATOM 4535 C C . LEU A 1 576 ? 19.988 7.770 2.880 1.00 97.69 576 LEU A C 1
ATOM 4537 O O . LEU A 1 576 ? 20.302 8.965 2.865 1.00 97.69 576 LEU A O 1
ATOM 4541 N N . PRO A 1 577 ? 20.661 6.870 3.630 1.00 96.19 577 PRO A N 1
ATOM 4542 C CA . PRO A 1 577 ? 21.887 7.238 4.326 1.00 96.19 577 PRO A CA 1
ATOM 4543 C C . PRO A 1 577 ? 23.016 7.555 3.353 1.00 96.19 577 PRO A C 1
ATOM 4545 O O . PRO A 1 577 ? 23.073 7.040 2.234 1.00 96.19 577 PRO A O 1
ATOM 4548 N N . GLU A 1 578 ? 23.970 8.358 3.816 1.00 92.25 578 GLU A N 1
ATOM 4549 C CA . GLU A 1 578 ? 25.229 8.516 3.101 1.00 92.25 578 GLU A CA 1
ATOM 4550 C C . GLU A 1 578 ? 26.043 7.222 3.164 1.00 92.25 578 GLU A C 1
ATOM 4552 O O . GLU A 1 578 ? 26.292 6.677 4.241 1.00 92.25 578 GLU A O 1
ATOM 4557 N N . VAL A 1 579 ? 26.477 6.741 2.000 1.00 88.94 579 VAL A N 1
ATOM 4558 C CA . VAL A 1 579 ? 27.318 5.542 1.869 1.00 88.94 579 VAL A CA 1
ATOM 4559 C C . VAL A 1 579 ? 28.648 5.926 1.239 1.00 88.94 579 VAL A C 1
ATOM 4561 O O . VAL A 1 579 ? 28.631 6.724 0.312 1.00 88.94 579 VAL A O 1
ATOM 4564 N N . PRO A 1 580 ? 29.809 5.423 1.688 1.00 85.38 580 PRO A N 1
ATOM 4565 C CA . PRO A 1 580 ? 31.119 6.000 1.352 1.00 85.38 580 PRO A CA 1
ATOM 4566 C C . PRO A 1 580 ? 31.497 5.948 -0.138 1.00 85.38 580 PRO A C 1
ATOM 4568 O O . PRO A 1 580 ? 32.304 6.758 -0.586 1.00 85.38 580 PRO A O 1
ATOM 4571 N N . TRP A 1 581 ? 30.894 5.053 -0.921 1.00 84.19 581 TRP A N 1
ATOM 4572 C CA . TRP A 1 581 ? 31.137 4.931 -2.364 1.00 84.19 581 TRP A CA 1
ATOM 4573 C C . TRP A 1 581 ? 30.266 5.850 -3.233 1.00 84.19 581 TRP A C 1
ATOM 4575 O O . TRP A 1 581 ? 30.499 5.935 -4.436 1.00 84.19 581 TRP A O 1
ATOM 4585 N N . ALA A 1 582 ? 29.266 6.533 -2.665 1.00 87.75 582 ALA A N 1
ATOM 4586 C CA . ALA A 1 582 ? 28.415 7.426 -3.447 1.00 87.75 582 ALA A CA 1
ATOM 4587 C C . ALA A 1 582 ? 29.179 8.666 -3.939 1.00 87.75 582 ALA A C 1
ATOM 4589 O O . ALA A 1 582 ? 30.067 9.181 -3.246 1.00 87.75 582 ALA A O 1
ATOM 4590 N N . GLY A 1 583 ? 28.793 9.170 -5.112 1.00 87.44 583 GLY A N 1
ATOM 4591 C CA . GLY A 1 583 ? 29.330 10.398 -5.690 1.00 87.44 583 GLY A CA 1
ATOM 4592 C C . GLY A 1 583 ? 28.793 11.661 -5.012 1.00 87.44 583 GLY A C 1
ATOM 4593 O O . GLY A 1 583 ? 28.281 11.637 -3.886 1.00 87.44 583 GLY A O 1
ATOM 4594 N N . LYS A 1 584 ? 28.902 12.796 -5.711 1.00 89.44 584 LYS A N 1
ATOM 4595 C CA . LYS A 1 584 ? 28.354 14.083 -5.261 1.00 89.44 584 LYS A CA 1
ATOM 4596 C C . LYS A 1 584 ? 26.901 13.945 -4.813 1.00 89.44 584 LYS A C 1
ATOM 4598 O O . LYS A 1 584 ? 26.093 13.280 -5.457 1.00 89.44 584 LYS A O 1
ATOM 4603 N N . TYR A 1 585 ? 26.590 14.589 -3.690 1.00 93.19 585 TYR A N 1
ATOM 4604 C CA . TYR A 1 585 ? 25.254 14.642 -3.089 1.00 93.19 585 TYR A CA 1
ATOM 4605 C C . TYR A 1 585 ? 24.641 13.281 -2.715 1.00 93.19 585 TYR A C 1
ATOM 4607 O O . TYR A 1 585 ? 23.440 13.224 -2.450 1.00 93.19 585 TYR A O 1
ATOM 4615 N N . ASN A 1 586 ? 25.454 12.223 -2.596 1.00 93.69 586 ASN A N 1
ATOM 4616 C CA . ASN A 1 586 ? 25.018 10.836 -2.390 1.00 93.69 586 ASN A CA 1
ATOM 4617 C C . ASN A 1 586 ? 24.353 10.202 -3.631 1.00 93.69 586 ASN A C 1
ATOM 4619 O O . ASN A 1 586 ? 23.523 9.304 -3.507 1.00 93.69 586 ASN A O 1
ATOM 4623 N N . ALA A 1 587 ? 24.688 10.680 -4.833 1.00 91.06 587 ALA A N 1
ATOM 4624 C CA . ALA A 1 587 ? 24.203 10.093 -6.076 1.00 91.06 587 ALA A CA 1
ATOM 4625 C C . ALA A 1 587 ? 24.963 8.803 -6.425 1.00 91.06 587 ALA A C 1
ATOM 4627 O O . ALA A 1 587 ? 26.195 8.755 -6.351 1.00 91.06 587 ALA A O 1
ATOM 4628 N N . ILE A 1 588 ? 24.222 7.779 -6.851 1.00 90.31 588 ILE A N 1
ATOM 4629 C CA . ILE A 1 588 ? 24.745 6.487 -7.310 1.00 90.31 588 ILE A CA 1
ATOM 4630 C C . ILE A 1 588 ? 24.061 6.161 -8.642 1.00 90.31 588 ILE A C 1
ATOM 4632 O O . ILE A 1 588 ? 22.843 6.328 -8.744 1.00 90.31 588 ILE A O 1
ATOM 4636 N N . PRO A 1 589 ? 24.813 5.763 -9.684 1.00 87.69 589 PRO A N 1
ATOM 4637 C CA . PRO A 1 589 ? 24.239 5.584 -11.011 1.00 87.69 589 PRO A CA 1
ATOM 4638 C C . PRO A 1 589 ? 23.577 4.207 -11.210 1.00 87.69 589 PRO A C 1
ATOM 4640 O O . PRO A 1 589 ? 22.829 4.056 -12.167 1.00 87.69 589 PRO A O 1
ATOM 4643 N N . CYS A 1 590 ? 23.823 3.214 -10.346 1.00 88.69 590 CYS A N 1
ATOM 4644 C CA . CYS A 1 590 ? 23.454 1.802 -10.553 1.00 88.69 590 CYS A CA 1
ATOM 4645 C C . CYS A 1 590 ? 21.968 1.577 -10.903 1.00 88.69 590 CYS A C 1
ATOM 4647 O O . CYS A 1 590 ? 21.636 0.860 -11.849 1.00 88.69 590 CYS A O 1
ATOM 4649 N N . ALA A 1 591 ? 21.053 2.239 -10.192 1.00 92.56 591 ALA A N 1
ATOM 4650 C CA . ALA A 1 591 ? 19.616 2.178 -10.479 1.00 92.56 591 ALA A CA 1
ATOM 4651 C C . ALA A 1 591 ? 19.074 3.361 -11.290 1.00 92.56 591 ALA A C 1
ATOM 4653 O O . ALA A 1 591 ? 17.859 3.550 -11.355 1.00 92.56 591 ALA A O 1
ATOM 4654 N N . GLY A 1 592 ? 19.923 4.138 -11.970 1.00 93.56 592 GLY A N 1
ATOM 4655 C CA . GLY A 1 592 ? 19.482 5.331 -12.697 1.00 93.56 592 GLY A CA 1
ATOM 4656 C C . GLY A 1 592 ? 18.358 5.053 -13.702 1.00 93.56 592 GLY A C 1
ATOM 4657 O O . GLY A 1 592 ? 17.379 5.796 -13.735 1.00 93.56 592 GLY A O 1
ATOM 4658 N N . MET A 1 593 ? 18.412 3.937 -14.442 1.00 95.12 593 MET A N 1
ATOM 4659 C CA . MET A 1 593 ? 17.319 3.541 -15.344 1.00 95.12 593 MET A CA 1
ATOM 4660 C C . MET A 1 593 ? 16.018 3.308 -14.571 1.00 95.12 593 MET A C 1
ATOM 4662 O O . MET A 1 593 ? 14.977 3.826 -14.962 1.00 95.12 593 MET A O 1
ATOM 4666 N N . HIS A 1 594 ? 16.066 2.596 -13.444 1.00 98.12 594 HIS A N 1
ATOM 4667 C CA . HIS A 1 594 ? 14.891 2.381 -12.601 1.00 98.12 594 HIS A CA 1
ATOM 4668 C C . HIS A 1 594 ? 14.338 3.697 -12.040 1.00 98.12 594 HIS A C 1
ATOM 4670 O O . HIS A 1 594 ? 13.124 3.893 -12.047 1.00 98.12 594 HIS A O 1
ATOM 4676 N N . HIS A 1 595 ? 15.203 4.634 -11.639 1.00 98.56 595 HIS A N 1
ATOM 4677 C CA . HIS A 1 595 ? 14.779 5.941 -11.137 1.00 98.56 595 HIS A CA 1
ATOM 4678 C C . HIS A 1 595 ? 14.004 6.741 -12.187 1.00 98.56 595 HIS A C 1
ATOM 4680 O O . HIS A 1 595 ? 12.971 7.326 -11.859 1.00 98.56 595 HIS A O 1
ATOM 4686 N N . PHE A 1 596 ? 14.480 6.762 -13.438 1.00 98.56 596 PHE A N 1
ATOM 4687 C CA . PHE A 1 596 ? 13.787 7.426 -14.545 1.00 98.56 596 PHE A CA 1
ATOM 4688 C C . PHE A 1 596 ? 12.496 6.696 -14.931 1.00 98.56 596 PHE A C 1
ATOM 4690 O O . PHE A 1 596 ? 11.478 7.346 -15.153 1.00 98.56 596 PHE A O 1
ATOM 4697 N N . MET A 1 597 ? 12.513 5.363 -14.985 1.00 98.69 597 MET A N 1
ATOM 4698 C CA . MET A 1 597 ? 11.348 4.563 -15.381 1.00 98.69 597 MET A CA 1
ATOM 4699 C C . MET A 1 597 ? 10.207 4.638 -14.364 1.00 98.69 597 MET A C 1
ATOM 4701 O O . MET A 1 597 ? 9.053 4.732 -14.767 1.00 98.69 597 MET A O 1
ATOM 4705 N N . GLU A 1 598 ? 10.509 4.667 -13.063 1.00 98.81 598 GLU A N 1
ATOM 4706 C CA . GLU A 1 598 ? 9.497 4.922 -12.033 1.00 98.81 598 GLU A CA 1
ATOM 4707 C C . GLU A 1 598 ? 9.087 6.405 -12.050 1.00 98.81 598 GLU A C 1
ATOM 4709 O O . GLU A 1 598 ? 7.910 6.732 -12.161 1.00 98.81 598 GLU A O 1
ATOM 4714 N N . GLY A 1 599 ? 10.062 7.322 -12.012 1.00 98.75 599 GLY A N 1
ATOM 4715 C CA . GLY A 1 599 ? 9.831 8.759 -11.852 1.00 98.75 599 GLY A CA 1
ATOM 4716 C C . GLY A 1 599 ? 9.169 9.459 -13.033 1.00 98.75 599 GLY A C 1
ATOM 4717 O O . GLY A 1 599 ? 8.573 10.515 -12.840 1.00 98.75 599 GLY A O 1
ATOM 4718 N N . ARG A 1 600 ? 9.241 8.908 -14.254 1.00 98.62 600 ARG A N 1
ATOM 4719 C CA . ARG A 1 600 ? 8.641 9.532 -15.452 1.00 98.62 600 ARG A CA 1
ATOM 4720 C C . ARG A 1 600 ? 7.132 9.690 -15.345 1.00 98.62 600 ARG A C 1
ATOM 4722 O O . ARG A 1 600 ? 6.562 10.484 -16.080 1.00 98.62 600 ARG A O 1
ATOM 4729 N N . TRP A 1 601 ? 6.499 8.966 -14.427 1.00 98.81 601 TRP A N 1
ATOM 4730 C CA . TRP A 1 601 ? 5.071 9.066 -14.158 1.00 98.81 601 TRP A CA 1
ATOM 4731 C C . TRP A 1 601 ? 4.707 10.175 -13.167 1.00 98.81 601 TRP A C 1
ATOM 4733 O O . TRP A 1 601 ? 3.519 10.436 -12.978 1.00 98.81 601 TRP A O 1
ATOM 4743 N N . LEU A 1 602 ? 5.692 10.854 -12.565 1.00 98.62 602 LEU A N 1
ATOM 4744 C CA . LEU A 1 602 ? 5.439 12.090 -11.829 1.00 98.62 602 LEU A CA 1
ATOM 4745 C C . LEU A 1 602 ? 4.898 13.156 -12.787 1.00 98.62 602 LEU A C 1
ATOM 4747 O O . LEU A 1 602 ? 5.397 13.325 -13.898 1.00 98.62 602 LEU A O 1
ATOM 4751 N N . ARG A 1 603 ? 3.869 13.880 -12.351 1.00 97.69 603 ARG A N 1
ATOM 4752 C CA . ARG A 1 603 ? 3.198 14.923 -13.128 1.00 97.69 603 ARG A CA 1
ATOM 4753 C C . ARG A 1 603 ? 4.100 16.125 -13.362 1.00 97.69 603 ARG A C 1
ATOM 4755 O O . ARG A 1 603 ? 4.065 16.667 -14.459 1.00 97.69 603 ARG A O 1
ATOM 4762 N N . ASP A 1 604 ? 4.884 16.534 -12.365 1.00 97.56 604 ASP A N 1
ATOM 4763 C CA . ASP A 1 604 ? 5.872 17.595 -12.540 1.00 97.56 604 ASP A CA 1
ATOM 4764 C C . ASP A 1 604 ? 7.162 17.023 -13.160 1.00 97.56 604 ASP A C 1
ATOM 4766 O O . ASP A 1 604 ? 7.906 16.293 -12.491 1.00 97.56 604 ASP A O 1
ATOM 4770 N N . PRO A 1 605 ? 7.474 17.354 -14.428 1.00 96.88 605 PRO A N 1
ATOM 4771 C CA . PRO A 1 605 ? 8.669 16.850 -15.089 1.00 96.88 605 PRO A CA 1
ATOM 4772 C C . PRO A 1 605 ? 9.961 17.437 -14.505 1.00 96.88 605 PRO A C 1
ATOM 4774 O O . PRO A 1 605 ? 11.045 16.924 -14.798 1.00 96.88 605 PRO A O 1
ATOM 4777 N N . LYS A 1 606 ? 9.892 18.503 -13.693 1.00 97.75 606 LYS A N 1
ATOM 4778 C CA . LYS A 1 606 ? 11.069 19.201 -13.165 1.00 97.75 606 LYS A CA 1
ATOM 4779 C C . LYS A 1 606 ? 12.027 18.269 -12.429 1.00 97.75 606 LYS A C 1
ATOM 4781 O O . LYS A 1 606 ? 13.232 18.384 -12.635 1.00 97.75 606 LYS A O 1
ATOM 4786 N N . PHE A 1 607 ? 11.520 17.338 -11.619 1.00 98.31 607 PHE A N 1
ATOM 4787 C CA . PHE A 1 607 ? 12.366 16.448 -10.816 1.00 98.31 607 PHE A CA 1
ATOM 4788 C C . PHE A 1 607 ? 13.329 15.628 -11.680 1.00 98.31 607 PHE A C 1
ATOM 4790 O O . PHE A 1 607 ? 14.520 15.558 -11.384 1.00 98.31 607 PHE A O 1
ATOM 4797 N N . LEU A 1 608 ? 12.839 15.062 -12.787 1.00 98.31 608 LEU A N 1
ATOM 4798 C CA . LEU A 1 608 ? 13.677 14.284 -13.698 1.00 98.31 608 LEU A CA 1
ATOM 4799 C C . LEU A 1 608 ? 14.460 15.143 -14.690 1.00 98.31 608 LEU A C 1
ATOM 4801 O O . LEU A 1 608 ? 15.543 14.734 -15.103 1.00 98.31 608 LEU A O 1
ATOM 4805 N N . ARG A 1 609 ? 13.974 16.339 -15.044 1.00 98.50 609 ARG A N 1
ATOM 4806 C CA . ARG A 1 609 ? 14.748 17.296 -15.853 1.00 98.50 609 ARG A CA 1
ATOM 4807 C C . ARG A 1 609 ? 15.981 17.799 -15.103 1.00 98.50 609 ARG A C 1
ATOM 4809 O O . ARG A 1 609 ? 17.067 17.835 -15.681 1.00 98.50 609 ARG A O 1
ATOM 4816 N N . ASP A 1 610 ? 15.838 18.150 -13.828 1.00 98.44 610 ASP A N 1
ATOM 4817 C CA . ASP A 1 610 ? 16.967 18.537 -12.977 1.00 98.44 610 ASP A CA 1
ATOM 4818 C C . ASP A 1 610 ? 17.927 17.350 -12.791 1.00 98.44 610 ASP A C 1
ATOM 4820 O O . ASP A 1 610 ? 19.137 17.497 -12.961 1.00 98.44 610 ASP A O 1
ATOM 4824 N N . TYR A 1 611 ? 17.394 16.146 -12.555 1.00 97.56 611 TYR A N 1
ATOM 4825 C CA . TYR A 1 611 ? 18.203 14.937 -12.398 1.00 97.56 611 TYR A CA 1
ATOM 4826 C C . TYR A 1 611 ? 18.983 14.563 -13.670 1.00 97.56 611 TYR A C 1
ATOM 4828 O O . TYR A 1 611 ? 20.142 14.155 -13.592 1.00 97.56 611 TYR A O 1
ATOM 4836 N N . ALA A 1 612 ? 18.383 14.752 -14.849 1.00 96.12 612 ALA A N 1
ATOM 4837 C CA . ALA A 1 612 ? 19.052 14.598 -16.138 1.00 96.12 612 ALA A CA 1
ATOM 4838 C C . ALA A 1 612 ? 20.218 15.584 -16.292 1.00 96.12 612 ALA A C 1
ATOM 4840 O O . ALA A 1 612 ? 21.328 15.183 -16.638 1.00 96.12 612 ALA A O 1
ATOM 4841 N N . ASN A 1 613 ? 19.992 16.863 -15.978 1.00 95.44 613 ASN A N 1
ATOM 4842 C CA . ASN A 1 613 ? 21.046 17.877 -16.010 1.00 95.44 613 ASN A CA 1
ATOM 4843 C C . ASN A 1 613 ? 22.169 17.565 -15.016 1.00 95.44 613 ASN A C 1
ATOM 4845 O O . ASN A 1 613 ? 23.345 17.698 -15.356 1.00 95.44 613 ASN A O 1
ATOM 4849 N N . PHE A 1 614 ? 21.827 17.093 -13.813 1.00 94.12 614 PHE A N 1
ATOM 4850 C CA . PHE A 1 614 ? 22.813 16.637 -12.842 1.00 94.12 614 PHE A CA 1
ATOM 4851 C C . PHE A 1 614 ? 23.708 15.544 -13.432 1.00 94.12 614 PHE A C 1
ATOM 4853 O O . PHE A 1 614 ? 24.930 15.703 -13.432 1.00 94.12 614 PHE A O 1
ATOM 4860 N N . TRP A 1 615 ? 23.124 14.473 -13.978 1.00 91.62 615 TRP A N 1
ATOM 4861 C CA . TRP A 1 615 ? 23.906 13.384 -14.561 1.00 91.62 615 TRP A CA 1
ATOM 4862 C C . TRP A 1 615 ? 24.726 13.814 -15.769 1.00 91.62 615 TRP A C 1
ATOM 4864 O O . TRP A 1 615 ? 25.851 13.356 -15.898 1.00 91.62 615 TRP A O 1
ATOM 4874 N N . ALA A 1 616 ? 24.222 14.702 -16.623 1.00 90.38 616 ALA A N 1
ATOM 4875 C CA . ALA A 1 616 ? 24.960 15.140 -17.804 1.00 90.38 616 ALA A CA 1
ATOM 4876 C C . ALA A 1 616 ? 26.131 16.082 -17.467 1.00 90.38 616 ALA A C 1
ATOM 4878 O O . ALA A 1 616 ? 27.201 15.977 -18.066 1.00 90.38 616 ALA A O 1
ATOM 4879 N N . ARG A 1 617 ? 25.943 17.008 -16.515 1.00 89.69 617 ARG A N 1
ATOM 4880 C CA . ARG A 1 617 ? 26.822 18.186 -16.364 1.00 89.69 617 ARG A CA 1
ATOM 4881 C C . ARG A 1 617 ? 27.481 18.330 -14.995 1.00 89.69 617 ARG A C 1
ATOM 4883 O O . ARG A 1 617 ? 28.506 19.001 -14.889 1.00 89.69 617 ARG A O 1
ATOM 4890 N N . HIS A 1 618 ? 26.936 17.708 -13.950 1.00 87.94 618 HIS A N 1
ATOM 4891 C CA . HIS A 1 618 ? 27.357 17.964 -12.566 1.00 87.94 618 HIS A CA 1
ATOM 4892 C C . HIS A 1 618 ? 27.812 16.721 -11.796 1.00 87.94 618 HIS A C 1
ATOM 4894 O O . HIS A 1 618 ? 28.473 16.859 -10.762 1.00 87.94 618 HIS A O 1
ATOM 4900 N N . ALA A 1 619 ? 27.493 15.518 -12.276 1.00 85.19 619 ALA A N 1
ATOM 4901 C CA . ALA A 1 619 ? 27.862 14.284 -11.606 1.00 85.19 619 ALA A CA 1
ATOM 4902 C C . ALA A 1 619 ? 29.389 14.102 -11.550 1.00 85.19 619 ALA A C 1
ATOM 4904 O O . ALA A 1 619 ? 30.121 14.248 -12.531 1.00 85.19 619 ALA A O 1
ATOM 4905 N N . GLY A 1 620 ? 29.876 13.753 -10.363 1.00 77.56 620 GLY A N 1
ATOM 4906 C CA . GLY A 1 620 ? 31.295 13.640 -10.044 1.00 77.56 620 GLY A CA 1
ATOM 4907 C C . GLY A 1 620 ? 31.517 12.784 -8.805 1.00 77.56 620 GLY A C 1
ATOM 4908 O O . GLY A 1 620 ? 30.594 12.582 -8.011 1.00 77.56 620 GLY A O 1
ATOM 4909 N N . MET A 1 621 ? 32.744 12.294 -8.635 1.00 72.81 621 MET A N 1
ATOM 4910 C CA . MET A 1 621 ? 33.193 11.790 -7.335 1.00 72.81 621 MET A CA 1
ATOM 4911 C C . MET A 1 621 ? 33.194 12.934 -6.312 1.00 72.81 621 MET A C 1
ATOM 4913 O O . MET A 1 621 ? 33.292 14.103 -6.686 1.00 72.81 621 MET A O 1
ATOM 4917 N N . ARG A 1 622 ? 33.103 12.614 -5.014 1.00 70.69 622 ARG A N 1
ATOM 4918 C CA . ARG A 1 622 ? 33.107 13.632 -3.943 1.00 70.69 622 ARG A CA 1
ATOM 4919 C C . ARG A 1 622 ? 34.342 14.535 -3.944 1.00 70.69 622 ARG A C 1
ATOM 4921 O O . ARG A 1 622 ? 34.231 15.675 -3.515 1.00 70.69 622 ARG A O 1
ATOM 4928 N N . ASN A 1 623 ? 35.465 14.040 -4.458 1.00 63.38 623 ASN A N 1
ATOM 4929 C CA . ASN A 1 623 ? 36.751 14.737 -4.448 1.00 63.38 623 ASN A CA 1
ATOM 4930 C C . ASN A 1 623 ? 37.107 15.366 -5.807 1.00 63.38 623 ASN A C 1
ATOM 4932 O O . ASN A 1 623 ? 38.259 15.713 -6.019 1.00 63.38 623 ASN A O 1
ATOM 4936 N N . ASP A 1 624 ? 36.163 15.465 -6.752 1.00 59.84 624 ASP A N 1
ATOM 4937 C CA . ASP A 1 624 ? 36.353 16.067 -8.088 1.00 59.84 624 ASP A CA 1
ATOM 4938 C C . ASP A 1 624 ? 37.427 15.435 -9.004 1.00 59.84 624 ASP A C 1
ATOM 4940 O O . ASP A 1 624 ? 37.533 15.807 -10.170 1.00 59.84 624 ASP A O 1
ATOM 4944 N N . GLU A 1 625 ? 38.144 14.404 -8.549 1.00 48.50 625 GLU A N 1
ATOM 4945 C CA . GLU A 1 625 ? 39.196 13.706 -9.310 1.00 48.50 625 GLU A CA 1
ATOM 4946 C C . GLU A 1 625 ? 38.676 12.910 -10.526 1.00 48.50 625 GLU A C 1
ATOM 4948 O O . GLU A 1 625 ? 39.457 12.485 -11.376 1.00 48.50 625 GLU A O 1
ATOM 4953 N N . PHE A 1 626 ? 37.356 12.712 -10.648 1.00 53.00 626 PHE A N 1
ATOM 4954 C CA . PHE A 1 626 ? 36.737 12.002 -11.772 1.00 53.00 626 PHE A CA 1
ATOM 4955 C C . PHE A 1 626 ? 35.335 12.549 -12.087 1.00 53.00 626 PHE A C 1
ATOM 4957 O O . PHE A 1 626 ? 34.481 12.634 -11.195 1.00 53.00 626 PHE A O 1
ATOM 4964 N N . LYS A 1 627 ? 35.052 12.854 -13.366 1.00 53.78 627 LYS A N 1
ATOM 4965 C CA . LYS A 1 627 ? 33.676 13.086 -13.848 1.00 53.78 627 LYS A CA 1
ATOM 4966 C C . LYS A 1 627 ? 32.911 11.760 -13.761 1.00 53.78 627 LYS A C 1
ATOM 4968 O O . LYS A 1 627 ? 33.237 10.807 -14.463 1.00 53.78 627 LYS A O 1
ATOM 4973 N N . ALA A 1 628 ? 31.905 11.676 -12.890 1.00 48.72 628 ALA A N 1
ATOM 4974 C CA . ALA A 1 628 ? 31.220 10.415 -12.575 1.00 48.72 628 ALA A CA 1
ATOM 4975 C C . ALA A 1 628 ? 30.281 9.933 -13.687 1.00 48.72 628 ALA A C 1
ATOM 4977 O O . ALA A 1 628 ? 29.862 8.782 -13.665 1.00 48.72 628 ALA A O 1
ATOM 4978 N N . VAL A 1 629 ? 30.003 10.768 -14.694 1.00 51.72 629 VAL A N 1
ATOM 4979 C CA . VAL A 1 629 ? 29.232 10.366 -15.884 1.00 51.72 629 VAL A CA 1
ATOM 4980 C C . VAL A 1 629 ? 29.909 9.199 -16.615 1.00 51.72 629 VAL A C 1
ATOM 4982 O O . VAL A 1 629 ? 29.255 8.420 -17.292 1.00 51.72 629 VAL A O 1
ATOM 4985 N N . LEU A 1 630 ? 31.216 9.003 -16.435 1.00 52.22 630 LEU A N 1
ATOM 4986 C CA . LEU A 1 630 ? 32.032 8.045 -17.190 1.00 52.22 630 LEU A CA 1
ATOM 4987 C C . LEU A 1 630 ? 31.919 6.585 -16.705 1.00 52.22 630 LEU A C 1
ATOM 4989 O O . LEU A 1 630 ? 32.725 5.729 -17.081 1.00 52.22 630 LEU A O 1
ATOM 4993 N N . GLY A 1 631 ? 30.927 6.289 -15.864 1.00 53.22 631 GLY A N 1
ATOM 4994 C CA . GLY A 1 631 ? 30.782 5.017 -15.174 1.00 53.22 631 GLY A CA 1
ATOM 4995 C C . GLY A 1 631 ? 29.379 4.427 -15.221 1.00 53.22 631 GLY A C 1
ATOM 4996 O O . GLY A 1 631 ? 28.605 4.700 -14.318 1.00 53.22 631 GLY A O 1
ATOM 4997 N N . HIS A 1 632 ? 29.107 3.600 -16.237 1.00 56.81 632 HIS A N 1
ATOM 4998 C CA . HIS A 1 632 ? 28.282 2.366 -16.287 1.00 56.81 632 HIS A CA 1
ATOM 4999 C C . HIS A 1 632 ? 26.938 2.206 -15.581 1.00 56.81 632 HIS A C 1
ATOM 5001 O O . HIS A 1 632 ? 26.263 1.240 -15.916 1.00 56.81 632 HIS A O 1
ATOM 5007 N N . GLY A 1 633 ? 26.509 3.040 -14.641 1.00 63.38 633 GLY A N 1
ATOM 5008 C CA . GLY A 1 633 ? 25.426 2.609 -13.761 1.00 63.38 633 GLY A CA 1
ATOM 5009 C C . GLY A 1 633 ? 24.105 2.348 -14.487 1.00 63.38 633 GLY A C 1
ATOM 5010 O O . GLY A 1 633 ? 23.325 1.538 -14.013 1.00 63.38 633 GLY A O 1
ATOM 5011 N N . PHE A 1 634 ? 23.860 2.965 -15.652 1.00 86.69 634 PHE A N 1
ATOM 5012 C CA . PHE A 1 634 ? 22.640 2.735 -16.427 1.00 86.69 634 PHE A CA 1
ATOM 5013 C C . PHE A 1 634 ? 22.710 3.294 -17.867 1.00 86.69 634 PHE A C 1
ATOM 5015 O O . PHE A 1 634 ? 23.516 4.187 -18.136 1.00 86.69 634 PHE A O 1
ATOM 5022 N N . PRO A 1 635 ? 21.853 2.830 -18.806 1.00 92.38 635 PRO A N 1
ATOM 5023 C CA . PRO A 1 635 ? 21.770 3.365 -20.171 1.00 92.38 635 PRO A CA 1
ATOM 5024 C C . PRO A 1 635 ? 21.115 4.760 -20.219 1.00 92.38 635 PRO A C 1
ATOM 5026 O O . PRO A 1 635 ? 19.937 4.899 -20.555 1.00 92.38 635 PRO A O 1
ATOM 5029 N N . PHE A 1 636 ? 21.876 5.809 -19.896 1.00 92.25 636 PHE A N 1
ATOM 5030 C CA . PHE A 1 636 ? 21.357 7.167 -19.681 1.00 92.25 636 PHE A CA 1
ATOM 5031 C C . PHE A 1 636 ? 20.584 7.777 -20.875 1.00 92.25 636 PHE A C 1
ATOM 5033 O O . PHE A 1 636 ? 19.445 8.204 -20.665 1.00 92.25 636 PHE A O 1
ATOM 5040 N N . PRO A 1 637 ? 21.084 7.749 -22.130 1.00 95.81 637 PRO A N 1
ATOM 5041 C CA . PRO A 1 637 ? 20.296 8.134 -23.305 1.00 95.81 637 PRO A CA 1
ATOM 5042 C C . PRO A 1 637 ? 18.934 7.428 -23.404 1.00 95.81 637 PRO A C 1
ATOM 5044 O O . PRO A 1 637 ? 17.921 8.069 -23.677 1.00 95.81 637 PRO A O 1
ATOM 5047 N N . SER A 1 638 ? 18.885 6.118 -23.131 1.00 96.94 638 SER A N 1
ATOM 5048 C CA . SER A 1 638 ? 17.640 5.337 -23.170 1.00 96.94 638 SER A CA 1
ATOM 5049 C C . SER A 1 638 ? 16.672 5.732 -22.054 1.00 96.94 638 SER A C 1
ATOM 5051 O O . SER A 1 638 ? 15.464 5.812 -22.283 1.00 96.94 638 SER A O 1
ATOM 5053 N N . ALA A 1 639 ? 17.188 6.047 -20.864 1.00 97.00 639 ALA A N 1
ATOM 5054 C CA . ALA A 1 639 ? 16.387 6.558 -19.757 1.00 97.00 639 ALA A CA 1
ATOM 5055 C C . ALA A 1 639 ? 15.718 7.899 -20.111 1.00 97.00 639 ALA A C 1
ATOM 5057 O O . ALA A 1 639 ? 14.518 8.070 -19.891 1.00 97.00 639 ALA A O 1
ATOM 5058 N N . LEU A 1 640 ? 16.461 8.825 -20.732 1.00 97.44 640 LEU A N 1
ATOM 5059 C CA . LEU A 1 640 ? 15.915 10.110 -21.183 1.00 97.44 640 LEU A CA 1
ATOM 5060 C C . LEU A 1 640 ? 14.937 9.966 -22.345 1.00 97.44 640 LEU A C 1
ATOM 5062 O O . LEU A 1 640 ? 13.918 10.655 -22.368 1.00 97.44 640 LEU A O 1
ATOM 5066 N N . TYR A 1 641 ? 15.204 9.054 -23.280 1.00 98.38 641 TYR A N 1
ATOM 5067 C CA . TYR A 1 641 ? 14.248 8.717 -24.328 1.00 98.38 641 TYR A CA 1
ATOM 5068 C C . TYR A 1 641 ? 12.931 8.213 -23.721 1.00 98.38 641 TYR A C 1
ATOM 5070 O O . TYR A 1 641 ? 11.869 8.739 -24.035 1.00 98.38 641 TYR A O 1
ATOM 5078 N N . ASN A 1 642 ? 12.989 7.282 -22.767 1.00 98.56 642 ASN A N 1
ATOM 5079 C CA . ASN A 1 642 ? 11.808 6.755 -22.080 1.00 98.56 642 ASN A CA 1
ATOM 5080 C C . ASN A 1 642 ? 11.054 7.799 -21.246 1.00 98.56 642 ASN A C 1
ATOM 5082 O O . ASN A 1 642 ? 9.831 7.703 -21.122 1.00 98.56 642 ASN A O 1
ATOM 5086 N N . PHE A 1 643 ? 11.759 8.782 -20.684 1.00 98.56 643 PHE A N 1
ATOM 5087 C CA . PHE A 1 643 ? 11.145 9.956 -20.066 1.00 98.56 643 PHE A CA 1
ATOM 5088 C C . PHE A 1 643 ? 10.442 10.830 -21.115 1.00 98.56 643 PHE A C 1
ATOM 5090 O O . PHE A 1 643 ? 9.293 11.213 -20.911 1.00 98.56 643 PHE A O 1
ATOM 5097 N N . HIS A 1 644 ? 11.078 11.065 -22.268 1.00 98.12 644 HIS A N 1
ATOM 5098 C CA . HIS A 1 644 ? 10.511 11.823 -23.387 1.00 98.12 644 HIS A CA 1
ATOM 5099 C C . HIS A 1 644 ? 9.226 11.204 -23.962 1.00 98.12 644 HIS A C 1
ATOM 5101 O O . HIS A 1 644 ? 8.328 11.944 -24.368 1.00 98.12 644 HIS A O 1
ATOM 5107 N N . LEU A 1 645 ? 9.108 9.870 -23.963 1.00 98.00 645 LEU A N 1
ATOM 5108 C CA . LEU A 1 645 ? 7.883 9.177 -24.389 1.00 98.00 645 LEU A CA 1
ATOM 5109 C C . LEU A 1 645 ? 6.665 9.539 -23.526 1.00 98.00 645 LEU A C 1
ATOM 5111 O O . LEU A 1 645 ? 5.539 9.514 -24.011 1.00 98.00 645 LEU A O 1
ATOM 5115 N N . VAL A 1 646 ? 6.879 9.878 -22.251 1.00 98.44 646 VAL A N 1
ATOM 5116 C CA . VAL A 1 646 ? 5.809 10.252 -21.314 1.00 98.44 646 VAL A CA 1
ATOM 5117 C C . VAL A 1 646 ? 5.652 11.769 -21.240 1.00 98.44 646 VAL A C 1
ATOM 5119 O O . VAL A 1 646 ? 4.543 12.279 -21.386 1.00 98.44 646 VAL A O 1
ATOM 5122 N N . HIS A 1 647 ? 6.755 12.498 -21.081 1.00 97.44 647 HIS A N 1
ATOM 5123 C CA . HIS A 1 647 ? 6.801 13.959 -21.029 1.00 97.44 647 HIS A CA 1
ATOM 5124 C C . HIS A 1 647 ? 7.565 14.498 -22.235 1.00 97.44 647 HIS A C 1
ATOM 5126 O O . HIS A 1 647 ? 8.799 14.439 -22.221 1.00 97.44 647 HIS A O 1
ATOM 5132 N N . PRO A 1 648 ? 6.888 15.054 -23.258 1.00 95.44 648 PRO A N 1
ATOM 5133 C CA . PRO A 1 648 ? 7.541 15.563 -24.461 1.00 95.44 648 PRO A CA 1
ATOM 5134 C C . PRO A 1 648 ? 8.641 16.586 -24.136 1.00 95.44 648 PRO A C 1
ATOM 5136 O O . PRO A 1 648 ? 8.386 17.763 -23.916 1.00 95.44 648 PRO A O 1
ATOM 5139 N N . SER A 1 649 ? 9.888 16.116 -24.112 1.00 95.62 649 SER A N 1
ATOM 5140 C CA . SER A 1 649 ? 11.072 16.879 -23.681 1.00 95.62 649 SER A CA 1
ATOM 5141 C C . SER A 1 649 ? 12.108 16.966 -24.802 1.00 95.62 649 SER A C 1
ATOM 5143 O O . SER A 1 649 ? 13.275 16.621 -24.623 1.00 95.62 649 SER A O 1
ATOM 5145 N N . ARG A 1 650 ? 11.655 17.318 -26.014 1.00 96.19 650 ARG A N 1
ATOM 5146 C CA . ARG A 1 650 ? 12.517 17.395 -27.210 1.00 96.19 650 ARG A CA 1
ATOM 5147 C C . ARG A 1 650 ? 13.677 18.369 -26.993 1.00 96.19 650 ARG A C 1
ATOM 5149 O O . ARG A 1 650 ? 14.798 18.088 -27.392 1.00 96.19 650 ARG A O 1
ATOM 5156 N N . ASP A 1 651 ? 13.391 19.488 -26.340 1.00 97.44 651 ASP A N 1
ATOM 5157 C CA . ASP A 1 651 ? 14.356 20.515 -25.960 1.00 97.44 651 ASP A CA 1
ATOM 5158 C C . ASP A 1 651 ? 15.503 19.947 -25.110 1.00 97.44 651 ASP A C 1
ATOM 5160 O O . ASP A 1 651 ? 16.665 20.139 -25.451 1.00 97.44 651 ASP A O 1
ATOM 5164 N N . LEU A 1 652 ? 15.180 19.177 -24.067 1.00 97.06 652 LEU A N 1
ATOM 5165 C CA . LEU A 1 652 ? 16.161 18.564 -23.172 1.00 97.06 652 LEU A CA 1
ATOM 5166 C C . LEU A 1 652 ? 17.038 17.543 -23.904 1.00 97.06 652 LEU A C 1
ATOM 5168 O O . LEU A 1 652 ? 18.250 17.526 -23.715 1.00 97.06 652 LEU A O 1
ATOM 5172 N N . LEU A 1 653 ? 16.432 16.690 -24.737 1.00 97.31 653 LEU A N 1
ATOM 5173 C CA . LEU A 1 653 ? 17.173 15.688 -25.507 1.00 97.31 653 LEU A CA 1
ATOM 5174 C C . LEU A 1 653 ? 18.178 16.337 -26.462 1.00 97.31 653 LEU A C 1
ATOM 5176 O O . LEU A 1 653 ? 19.309 15.873 -26.575 1.00 97.31 653 LEU A O 1
ATOM 5180 N N . ILE A 1 654 ? 17.766 17.411 -27.138 1.00 97.56 654 ILE A N 1
ATOM 5181 C CA . ILE A 1 654 ? 18.628 18.152 -28.060 1.00 97.56 654 ILE A CA 1
ATOM 5182 C C . ILE A 1 654 ? 19.755 18.852 -27.301 1.00 97.56 654 ILE A C 1
ATOM 5184 O O . ILE A 1 654 ? 20.898 18.773 -27.748 1.00 97.56 654 ILE A O 1
ATOM 5188 N N . ASP A 1 655 ? 19.440 19.507 -26.180 1.00 97.44 655 ASP A N 1
ATOM 5189 C CA . ASP A 1 655 ? 20.403 20.234 -25.346 1.00 97.44 655 ASP A CA 1
ATOM 5190 C C . ASP A 1 655 ? 21.498 19.313 -24.790 1.00 97.44 655 ASP A C 1
ATOM 5192 O O . ASP A 1 655 ? 22.675 19.647 -24.869 1.00 97.44 655 ASP A O 1
ATOM 5196 N N . LEU A 1 656 ? 21.123 18.130 -24.292 1.00 96.00 656 LEU A N 1
ATOM 5197 C CA . LEU A 1 656 ? 22.059 17.185 -23.670 1.00 96.00 656 LEU A CA 1
ATOM 5198 C C . LEU A 1 656 ? 22.754 16.239 -24.664 1.00 96.00 656 LEU A C 1
ATOM 5200 O O . LEU A 1 656 ? 23.595 15.436 -24.261 1.00 96.00 656 LEU A O 1
ATOM 5204 N N . TYR A 1 657 ? 22.404 16.278 -25.953 1.00 96.50 657 TYR A N 1
ATOM 5205 C CA . TYR A 1 657 ? 22.949 15.351 -26.951 1.00 96.50 657 TYR A CA 1
ATOM 5206 C C . TYR A 1 657 ? 24.490 15.300 -26.999 1.00 96.50 657 TYR A C 1
ATOM 5208 O O . TYR A 1 657 ? 25.016 14.186 -27.044 1.00 96.50 657 TYR A O 1
ATOM 5216 N N . PRO A 1 658 ? 25.240 16.424 -26.950 1.00 94.00 658 PRO A N 1
ATOM 5217 C CA . PRO A 1 658 ? 26.703 16.379 -26.960 1.00 94.00 658 PRO A CA 1
ATOM 5218 C C . PRO A 1 658 ? 27.291 15.575 -25.792 1.00 94.00 658 PRO A C 1
ATOM 5220 O O . PRO A 1 658 ? 28.186 14.753 -25.996 1.00 94.00 658 PRO A O 1
ATOM 5223 N N . GLU A 1 659 ? 26.775 15.763 -24.575 1.00 92.19 659 GLU A N 1
ATOM 5224 C CA . GLU A 1 659 ? 27.204 15.029 -23.384 1.00 92.19 659 GLU A CA 1
ATOM 5225 C C . GLU A 1 659 ? 26.846 13.539 -23.482 1.00 92.19 659 GLU A C 1
ATOM 5227 O O . GLU A 1 659 ? 27.665 12.680 -23.147 1.00 92.19 659 GLU A O 1
ATOM 5232 N N . LEU A 1 660 ? 25.648 13.226 -23.985 1.00 92.75 660 LEU A N 1
ATOM 5233 C CA . LEU A 1 660 ? 25.167 11.854 -24.166 1.00 92.75 660 LEU A CA 1
ATOM 5234 C C . LEU A 1 660 ? 25.996 11.086 -25.208 1.00 92.75 660 LEU A C 1
ATOM 5236 O O . LEU A 1 660 ? 26.463 9.978 -24.936 1.00 92.75 660 LEU A O 1
ATOM 5240 N N . ALA A 1 661 ? 26.208 11.674 -26.387 1.00 93.62 661 ALA A N 1
ATOM 5241 C CA . ALA A 1 661 ? 26.987 11.066 -27.463 1.00 93.62 661 ALA A CA 1
ATOM 5242 C C . ALA A 1 661 ? 28.471 10.938 -27.081 1.00 93.62 661 ALA A C 1
ATOM 5244 O O . ALA A 1 661 ? 29.090 9.900 -27.327 1.00 93.62 661 ALA A O 1
ATOM 5245 N N . GLY A 1 662 ? 29.031 11.956 -26.417 1.00 91.06 662 GLY A N 1
ATOM 5246 C CA . GLY A 1 662 ? 30.401 11.926 -25.907 1.00 91.06 662 GLY A CA 1
ATOM 5247 C C . GLY A 1 662 ? 30.615 10.816 -24.876 1.00 91.06 662 GLY A C 1
ATOM 5248 O O . GLY A 1 662 ? 31.589 10.067 -24.966 1.00 91.06 662 GLY A O 1
ATOM 5249 N N . ASN A 1 663 ? 29.671 10.646 -23.945 1.00 88.12 663 ASN A N 1
ATOM 5250 C CA . ASN A 1 663 ? 29.716 9.557 -22.974 1.00 88.12 663 ASN A CA 1
ATOM 5251 C C . ASN A 1 663 ? 29.684 8.178 -23.644 1.00 88.12 663 ASN A C 1
ATOM 5253 O O . ASN A 1 663 ? 30.503 7.317 -23.323 1.00 88.12 663 ASN A O 1
ATOM 5257 N N . TYR A 1 664 ? 28.783 7.984 -24.609 1.00 91.94 664 TYR A N 1
ATOM 5258 C CA . TYR A 1 664 ? 28.680 6.737 -25.361 1.00 91.94 664 TYR A CA 1
ATOM 5259 C C . TYR A 1 664 ? 29.988 6.391 -26.094 1.00 91.94 664 TYR A C 1
ATOM 5261 O O . TYR A 1 664 ? 30.480 5.264 -25.992 1.00 91.94 664 TYR A O 1
ATOM 5269 N N . ALA A 1 665 ? 30.596 7.367 -26.777 1.00 92.44 665 ALA A N 1
ATOM 5270 C CA . ALA A 1 665 ? 31.872 7.188 -27.472 1.00 92.44 665 ALA A CA 1
ATOM 5271 C C . ALA A 1 665 ? 33.016 6.811 -26.514 1.00 92.44 665 ALA A C 1
ATOM 5273 O O . ALA A 1 665 ? 33.849 5.947 -26.817 1.00 92.44 665 ALA A O 1
ATOM 5274 N N . GLU A 1 666 ? 33.046 7.414 -25.326 1.00 87.06 666 GLU A N 1
ATOM 5275 C CA . GLU A 1 666 ? 34.031 7.081 -24.302 1.00 87.06 666 GLU A CA 1
ATOM 5276 C C . GLU A 1 666 ? 33.821 5.674 -23.726 1.00 87.06 666 GLU A C 1
ATOM 5278 O O . GLU A 1 666 ? 34.783 4.910 -23.594 1.00 87.06 666 GLU A O 1
ATOM 5283 N N . LEU A 1 667 ? 32.575 5.291 -23.431 1.00 86.50 667 LEU A N 1
ATOM 5284 C CA . LEU A 1 667 ? 32.241 3.936 -22.986 1.00 86.50 667 LEU A CA 1
ATOM 5285 C C . LEU A 1 667 ? 32.665 2.896 -24.021 1.00 86.50 667 LEU A C 1
ATOM 5287 O O . LEU A 1 667 ? 33.298 1.897 -23.664 1.00 86.50 667 LEU A O 1
ATOM 5291 N N . LYS A 1 668 ? 32.388 3.167 -25.300 1.00 90.44 668 LYS A N 1
ATOM 5292 C CA . LYS A 1 668 ? 32.791 2.309 -26.412 1.00 90.44 668 LYS A CA 1
ATOM 5293 C C . LYS A 1 668 ? 34.303 2.115 -26.457 1.00 90.44 668 LYS A C 1
ATOM 5295 O O . LYS A 1 668 ? 34.773 0.989 -26.595 1.00 90.44 668 LYS A O 1
ATOM 5300 N N . THR A 1 669 ? 35.059 3.188 -26.249 1.00 90.25 669 THR A N 1
ATOM 5301 C CA . THR A 1 669 ? 36.527 3.156 -26.237 1.00 90.25 669 THR A CA 1
ATOM 5302 C C . THR A 1 669 ? 37.076 2.387 -25.033 1.00 90.25 669 THR A C 1
ATOM 5304 O O . THR A 1 669 ? 37.972 1.560 -25.176 1.00 90.25 669 THR A O 1
ATOM 5307 N N . ARG A 1 670 ? 36.536 2.621 -23.832 1.00 86.19 670 ARG A N 1
ATOM 5308 C CA . ARG A 1 670 ? 37.043 2.010 -22.589 1.00 86.19 670 ARG A CA 1
ATOM 5309 C C . ARG A 1 670 ? 36.651 0.543 -22.420 1.00 86.19 670 ARG A C 1
ATOM 5311 O O . ARG A 1 670 ? 37.341 -0.195 -21.714 1.00 86.19 670 ARG A O 1
ATOM 5318 N N . ARG A 1 671 ? 35.506 0.133 -22.972 1.00 87.88 671 ARG A N 1
ATOM 5319 C CA . ARG A 1 671 ? 34.903 -1.188 -22.718 1.00 87.88 671 ARG A CA 1
ATOM 5320 C C . ARG A 1 671 ? 34.714 -2.048 -23.950 1.00 87.88 671 ARG A C 1
ATOM 5322 O O . ARG A 1 671 ? 34.373 -3.219 -23.794 1.00 87.88 671 ARG A O 1
ATOM 5329 N N . GLY A 1 672 ? 34.913 -1.498 -25.142 1.00 91.81 672 GLY A N 1
ATOM 5330 C CA . GLY A 1 672 ? 34.884 -2.274 -26.369 1.00 91.81 672 GLY A CA 1
ATOM 5331 C C . GLY A 1 672 ? 35.900 -3.409 -26.312 1.00 91.81 672 GLY A C 1
ATOM 5332 O O . GLY A 1 672 ? 36.993 -3.274 -25.761 1.00 91.81 672 GLY A O 1
ATOM 5333 N N . THR A 1 673 ? 35.523 -4.551 -26.867 1.00 92.56 673 THR A N 1
ATOM 5334 C CA . THR A 1 673 ? 36.416 -5.694 -27.050 1.00 92.56 673 THR A CA 1
ATOM 5335 C C . THR A 1 673 ? 36.570 -5.982 -28.545 1.00 92.56 673 THR A C 1
ATOM 5337 O O . THR A 1 673 ? 35.703 -5.593 -29.333 1.00 92.56 673 THR A O 1
ATOM 5340 N N . PRO A 1 674 ? 37.605 -6.733 -28.967 1.00 90.38 674 PRO A N 1
ATOM 5341 C CA . PRO A 1 674 ? 37.759 -7.140 -30.368 1.00 90.38 674 PRO A CA 1
ATOM 5342 C C . PRO A 1 674 ? 36.586 -7.962 -30.928 1.00 90.38 674 PRO A C 1
ATOM 5344 O O . PRO A 1 674 ? 36.492 -8.156 -32.134 1.00 90.38 674 PRO A O 1
ATOM 5347 N N . THR A 1 675 ? 35.693 -8.465 -30.068 1.00 91.00 675 THR A N 1
ATOM 5348 C CA . THR A 1 675 ? 34.499 -9.215 -30.485 1.00 91.00 675 THR A CA 1
ATOM 5349 C C . THR A 1 675 ? 33.373 -8.323 -31.017 1.00 91.00 675 THR A C 1
ATOM 5351 O O . THR A 1 675 ? 32.400 -8.839 -31.562 1.00 91.00 675 THR A O 1
ATOM 5354 N N . GLY A 1 676 ? 33.483 -7.000 -30.845 1.00 92.38 676 GLY A N 1
ATOM 5355 C CA . GLY A 1 676 ? 32.408 -6.046 -31.126 1.00 92.38 676 GLY A CA 1
ATOM 5356 C C . GLY A 1 676 ? 31.435 -5.839 -29.960 1.00 92.38 676 GLY A C 1
ATOM 5357 O O . GLY A 1 676 ? 30.615 -4.931 -30.018 1.00 92.38 676 GLY A O 1
ATOM 5358 N N . LEU A 1 677 ? 31.550 -6.637 -28.892 1.00 96.19 677 LEU A N 1
ATOM 5359 C CA . LEU A 1 677 ? 30.791 -6.487 -27.649 1.00 96.19 677 LEU A CA 1
ATOM 5360 C C . LEU A 1 677 ? 31.611 -5.797 -26.551 1.00 96.19 677 LEU A C 1
ATOM 5362 O O . LEU A 1 677 ? 32.833 -5.645 -26.652 1.00 96.19 677 LEU A O 1
ATOM 5366 N N . PHE A 1 678 ? 30.932 -5.416 -25.475 1.00 94.25 678 PHE A N 1
ATOM 5367 C CA . PHE A 1 678 ? 31.463 -4.658 -24.349 1.00 94.25 678 PHE A CA 1
ATOM 5368 C C . PHE A 1 678 ? 31.634 -5.523 -23.102 1.00 94.25 678 PHE A C 1
ATOM 5370 O O . PHE A 1 678 ? 30.820 -6.412 -22.825 1.00 94.25 678 PHE A O 1
ATOM 5377 N N . TRP A 1 679 ? 32.683 -5.244 -22.326 1.00 90.81 679 TRP A N 1
ATOM 5378 C CA . TRP A 1 679 ? 32.952 -5.925 -21.059 1.00 90.81 679 TRP A CA 1
ATOM 5379 C C . TRP A 1 679 ? 32.543 -5.076 -19.845 1.00 90.81 679 TRP A C 1
ATOM 5381 O O . TRP A 1 679 ? 32.723 -3.857 -19.834 1.00 90.81 679 TRP A O 1
ATOM 5391 N N . SER A 1 680 ? 32.048 -5.729 -18.791 1.00 89.44 680 SER A N 1
ATOM 5392 C CA . SER A 1 680 ? 31.683 -5.104 -17.512 1.00 89.44 680 SER A CA 1
ATOM 5393 C C . SER A 1 680 ? 32.239 -5.891 -16.322 1.00 89.44 680 SER A C 1
ATOM 5395 O O . SER A 1 680 ? 32.479 -7.101 -16.412 1.00 89.44 680 SER A O 1
ATOM 5397 N N . LYS A 1 681 ? 32.447 -5.185 -15.203 1.00 85.00 681 LYS A N 1
ATOM 5398 C CA . LYS A 1 681 ? 32.674 -5.803 -13.891 1.00 85.00 681 LYS A CA 1
ATOM 5399 C C . LYS A 1 681 ? 31.322 -6.156 -13.285 1.00 85.00 681 LYS A C 1
ATOM 5401 O O . LYS A 1 681 ? 30.383 -5.377 -13.401 1.00 85.00 681 LYS A O 1
ATOM 5406 N N . ASP A 1 682 ? 31.240 -7.297 -12.620 1.00 77.19 682 ASP A N 1
ATOM 5407 C CA . ASP A 1 682 ? 30.051 -7.674 -11.863 1.00 77.19 682 ASP A CA 1
ATOM 5408 C C . ASP A 1 682 ? 29.931 -6.807 -10.597 1.00 77.19 682 ASP A C 1
ATOM 5410 O O . ASP A 1 682 ? 28.939 -6.106 -10.441 1.00 77.19 682 ASP A O 1
ATOM 5414 N N . GLY A 1 683 ? 30.974 -6.748 -9.760 1.00 62.97 683 GLY A N 1
ATOM 5415 C CA . GLY A 1 683 ? 30.975 -6.027 -8.483 1.00 62.97 683 GLY A CA 1
ATOM 5416 C C . GLY A 1 683 ? 31.770 -4.724 -8.457 1.00 62.97 683 GLY A C 1
ATOM 5417 O O . GLY A 1 683 ? 32.877 -4.672 -7.922 1.00 62.97 683 GLY A O 1
ATOM 5418 N N . SER A 1 684 ? 31.229 -3.650 -9.035 1.00 62.38 684 SER A N 1
ATOM 5419 C CA . SER A 1 684 ? 31.656 -2.280 -8.718 1.00 62.38 684 SER A CA 1
ATOM 5420 C C . SER A 1 684 ? 30.573 -1.262 -9.081 1.00 62.38 684 SER A C 1
ATOM 5422 O O . SER A 1 684 ? 29.777 -1.500 -9.984 1.00 62.38 684 SER A O 1
ATOM 5424 N N . TRP A 1 685 ? 30.589 -0.084 -8.448 1.00 53.88 685 TRP A N 1
ATOM 5425 C CA . TRP A 1 685 ? 29.717 1.048 -8.816 1.00 53.88 685 TRP A CA 1
ATOM 5426 C C . TRP A 1 685 ? 29.982 1.593 -10.239 1.00 53.88 685 TRP A C 1
ATOM 5428 O O . TRP A 1 685 ? 29.188 2.359 -10.774 1.00 53.88 685 TRP A O 1
ATOM 5438 N N . LEU A 1 686 ? 31.106 1.184 -10.849 1.00 57.44 686 LEU A N 1
ATOM 5439 C CA . LEU A 1 686 ? 31.493 1.419 -12.249 1.00 57.44 686 LEU A CA 1
ATOM 5440 C C . LEU A 1 686 ? 31.235 0.190 -13.151 1.00 57.44 686 LEU A C 1
ATOM 5442 O O . LEU A 1 686 ? 31.793 0.111 -14.251 1.00 57.44 686 LEU A O 1
ATOM 5446 N N . GLY A 1 687 ? 30.494 -0.799 -12.660 1.00 73.88 687 GLY A N 1
ATOM 5447 C CA . GLY A 1 687 ? 30.083 -2.022 -13.346 1.00 73.88 687 GLY A CA 1
ATOM 5448 C C . GLY A 1 687 ? 28.577 -2.222 -13.185 1.00 73.88 687 GLY A C 1
ATOM 5449 O O . GLY A 1 687 ? 27.841 -1.246 -13.084 1.00 73.88 687 GLY A O 1
ATOM 5450 N N . ASP A 1 688 ? 28.120 -3.469 -13.140 1.00 84.50 688 ASP A N 1
ATOM 5451 C CA . ASP A 1 688 ? 26.683 -3.774 -13.092 1.00 84.50 688 ASP A CA 1
ATOM 5452 C C . ASP A 1 688 ? 26.048 -3.601 -11.698 1.00 84.50 688 ASP A C 1
ATOM 5454 O O . ASP A 1 688 ? 24.829 -3.668 -11.582 1.00 84.50 688 ASP A O 1
ATOM 5458 N N . GLY A 1 689 ? 26.853 -3.443 -10.639 1.00 85.88 689 GLY A N 1
ATOM 5459 C CA . GLY A 1 689 ? 26.366 -3.468 -9.251 1.00 85.88 689 GLY A CA 1
ATOM 5460 C C . GLY A 1 689 ? 25.890 -4.852 -8.784 1.00 85.88 689 GLY A C 1
ATOM 5461 O O . GLY A 1 689 ? 25.082 -4.951 -7.866 1.00 85.88 689 GLY A O 1
ATOM 5462 N N . MET A 1 690 ? 26.386 -5.920 -9.419 1.00 91.69 690 MET A N 1
ATOM 5463 C CA . MET A 1 690 ? 25.959 -7.313 -9.254 1.00 91.69 690 MET A CA 1
ATOM 5464 C C . MET A 1 690 ? 27.064 -8.211 -8.685 1.00 91.69 690 MET A C 1
ATOM 5466 O O . MET A 1 690 ? 27.452 -9.210 -9.293 1.00 91.69 690 MET A O 1
ATOM 5470 N N . GLU A 1 691 ? 27.635 -7.827 -7.546 1.00 88.44 691 GLU A N 1
ATOM 5471 C CA . GLU A 1 691 ? 28.793 -8.513 -6.973 1.00 88.44 691 GLU A CA 1
ATOM 5472 C C . GLU A 1 691 ? 28.525 -9.951 -6.510 1.00 88.44 691 GLU A C 1
ATOM 5474 O O . GLU A 1 691 ? 27.421 -10.331 -6.125 1.00 88.44 691 GLU A O 1
ATOM 5479 N N . VAL A 1 692 ? 29.575 -10.778 -6.526 1.00 90.81 692 VAL A N 1
ATOM 5480 C CA . VAL A 1 692 ? 29.483 -12.201 -6.152 1.00 90.81 692 VAL A CA 1
ATOM 5481 C C . VAL A 1 692 ? 28.547 -12.982 -7.090 1.00 90.81 692 VAL A C 1
ATOM 5483 O O . VAL A 1 692 ? 27.939 -13.965 -6.683 1.00 90.81 692 VAL A O 1
ATOM 5486 N N . GLY A 1 693 ? 28.422 -12.575 -8.357 1.00 92.56 693 GLY A N 1
ATOM 5487 C CA . GLY A 1 693 ? 27.739 -13.372 -9.379 1.00 92.56 693 GLY A CA 1
ATOM 5488 C C . GLY A 1 693 ? 28.514 -14.656 -9.704 1.00 92.56 693 GLY A C 1
ATOM 5489 O O . GLY A 1 693 ? 29.743 -14.700 -9.630 1.00 92.56 693 GLY A O 1
ATOM 5490 N N . ILE A 1 694 ? 27.820 -15.722 -10.105 1.00 96.38 694 ILE A N 1
ATOM 5491 C CA . ILE A 1 694 ? 28.452 -17.011 -10.440 1.00 96.38 694 ILE A CA 1
ATOM 5492 C C . ILE A 1 694 ? 29.272 -16.887 -11.730 1.00 96.38 694 ILE A C 1
ATOM 5494 O O . ILE A 1 694 ? 30.364 -17.466 -11.866 1.00 96.38 694 ILE A O 1
ATOM 5498 N N . SER A 1 695 ? 28.748 -16.138 -12.701 1.00 95.69 695 SER A N 1
ATOM 5499 C CA . SER A 1 695 ? 29.440 -15.881 -13.963 1.00 95.69 695 SER A CA 1
ATOM 5500 C C . SER A 1 695 ? 30.643 -14.945 -13.799 1.00 95.69 695 SER A C 1
ATOM 5502 O O . SER A 1 695 ? 31.667 -15.138 -14.464 1.00 95.69 695 SER A O 1
ATOM 5504 N N . GLY A 1 696 ? 30.561 -13.995 -12.866 1.00 92.06 696 GLY A N 1
ATOM 5505 C CA . GLY A 1 696 ? 31.563 -12.961 -12.634 1.00 92.06 696 GLY A CA 1
ATOM 5506 C C . GLY A 1 696 ? 31.634 -11.911 -13.753 1.00 92.06 696 GLY A C 1
ATOM 5507 O O . GLY A 1 696 ? 30.704 -11.717 -14.542 1.00 92.06 696 GLY A O 1
ATOM 5508 N N . GLN A 1 697 ? 32.771 -11.219 -13.826 1.00 92.31 697 GLN A N 1
ATOM 5509 C CA . GLN A 1 697 ? 33.044 -10.175 -14.820 1.00 92.31 697 GLN A CA 1
ATOM 5510 C C . GLN A 1 697 ? 33.372 -10.716 -16.224 1.00 92.31 697 GLN A C 1
ATOM 5512 O O . GLN A 1 697 ? 33.988 -11.777 -16.386 1.00 92.31 697 GLN A O 1
ATOM 5517 N N . GLY A 1 698 ? 33.025 -9.948 -17.261 1.00 94.38 698 GLY A N 1
ATOM 5518 C CA . GLY A 1 698 ? 33.250 -10.332 -18.656 1.00 94.38 698 GLY A CA 1
ATOM 5519 C C . GLY A 1 698 ? 32.339 -9.610 -19.647 1.00 94.38 698 GLY A C 1
ATOM 5520 O O . GLY A 1 698 ? 31.843 -8.521 -19.363 1.00 94.38 698 GLY A O 1
ATOM 5521 N N . ILE A 1 699 ? 32.113 -10.221 -20.810 1.00 96.69 699 ILE A N 1
ATOM 5522 C CA . ILE A 1 699 ? 31.112 -9.776 -21.786 1.00 96.69 699 ILE A CA 1
ATOM 5523 C C . ILE A 1 699 ? 29.756 -10.311 -21.324 1.00 96.69 699 ILE A C 1
ATOM 5525 O O . ILE A 1 699 ? 29.489 -11.513 -21.393 1.00 96.69 699 ILE A O 1
ATOM 5529 N N . ARG A 1 700 ? 28.930 -9.412 -20.787 1.00 96.19 700 ARG A N 1
ATOM 5530 C CA . ARG A 1 700 ? 27.695 -9.746 -20.065 1.00 96.19 700 ARG A CA 1
ATOM 5531 C C . ARG A 1 700 ? 26.456 -9.286 -20.843 1.00 96.19 700 ARG A C 1
ATOM 5533 O O . ARG A 1 700 ? 26.524 -8.235 -21.487 1.00 96.19 700 ARG A O 1
ATOM 5540 N N . PRO A 1 701 ? 25.319 -10.006 -20.772 1.00 97.62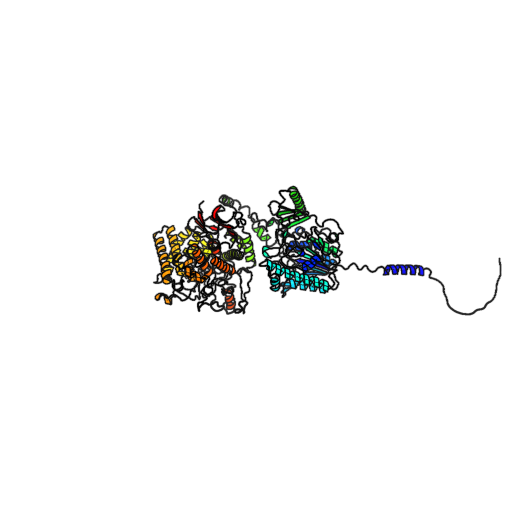 701 PRO A N 1
ATOM 5541 C CA . PRO A 1 701 ? 24.077 -9.580 -21.423 1.00 97.62 701 PRO A CA 1
ATOM 5542 C C . PRO A 1 701 ? 23.596 -8.180 -21.006 1.00 97.62 701 PRO A C 1
ATOM 5544 O O . PRO A 1 701 ? 23.026 -7.471 -21.826 1.00 97.62 701 PRO A O 1
ATOM 5547 N N . THR A 1 702 ? 23.879 -7.750 -19.774 1.00 94.81 702 THR A N 1
ATOM 5548 C CA . THR A 1 702 ? 23.563 -6.421 -19.212 1.00 94.81 702 THR A CA 1
ATOM 5549 C C . THR A 1 702 ? 24.144 -5.271 -20.032 1.00 94.81 702 THR A C 1
ATOM 5551 O O . THR A 1 702 ? 23.420 -4.633 -20.793 1.00 94.81 702 THR A O 1
ATOM 5554 N N . ILE A 1 703 ? 25.455 -5.020 -19.920 1.00 93.31 703 ILE A N 1
ATOM 5555 C CA . ILE A 1 703 ? 26.130 -3.881 -20.559 1.00 93.31 703 ILE A CA 1
ATOM 5556 C C . ILE A 1 703 ? 25.898 -3.852 -22.071 1.00 93.31 703 ILE A C 1
ATOM 5558 O O . ILE A 1 703 ? 25.723 -2.784 -22.646 1.00 93.31 703 ILE A O 1
ATOM 5562 N N . ASN A 1 704 ? 25.840 -5.013 -22.721 1.00 97.06 704 ASN A N 1
ATOM 5563 C CA . ASN A 1 704 ? 25.612 -5.082 -24.161 1.00 97.06 704 ASN A CA 1
ATOM 5564 C C . ASN A 1 704 ? 24.181 -4.679 -24.532 1.00 97.06 704 ASN A C 1
ATOM 5566 O O . ASN A 1 704 ? 23.994 -3.905 -25.469 1.00 97.06 704 ASN A O 1
ATOM 5570 N N . SER A 1 705 ? 23.190 -5.077 -23.729 1.00 97.94 705 SER A N 1
ATOM 5571 C CA . SER A 1 705 ? 21.820 -4.582 -23.887 1.00 97.94 705 SER A CA 1
ATOM 5572 C C . SER A 1 705 ? 21.719 -3.076 -23.632 1.00 97.94 705 SER A C 1
ATOM 5574 O O . SER A 1 705 ? 20.984 -2.367 -24.318 1.00 97.94 705 SER A O 1
ATOM 5576 N N . TYR A 1 706 ? 22.485 -2.558 -22.670 1.00 95.56 706 TYR A N 1
ATOM 5577 C CA . TYR A 1 706 ? 22.522 -1.128 -22.366 1.00 95.56 706 TYR A CA 1
ATOM 5578 C C . TYR A 1 706 ? 23.168 -0.329 -23.498 1.00 95.56 706 TYR A C 1
ATOM 5580 O O . TYR A 1 706 ? 22.648 0.718 -23.872 1.00 95.56 706 TYR A O 1
ATOM 5588 N N . MET A 1 707 ? 24.268 -0.812 -24.079 1.00 96.38 707 MET A N 1
ATOM 5589 C CA . MET A 1 707 ? 24.920 -0.166 -25.222 1.00 96.38 707 MET A CA 1
ATOM 5590 C C . MET A 1 707 ? 24.014 -0.170 -26.457 1.00 96.38 707 MET A C 1
ATOM 5592 O O . MET A 1 707 ? 23.860 0.877 -27.083 1.00 96.38 707 MET A O 1
ATOM 5596 N N . TYR A 1 708 ? 23.317 -1.279 -26.731 1.00 98.06 708 TYR A N 1
ATOM 5597 C CA . TYR A 1 708 ? 22.264 -1.327 -27.751 1.00 98.06 708 TYR A CA 1
ATOM 5598 C C . TYR A 1 708 ? 21.206 -0.234 -27.532 1.00 98.06 708 TYR A C 1
ATOM 5600 O O . TYR A 1 708 ? 20.912 0.562 -28.425 1.00 98.06 708 TYR A O 1
ATOM 5608 N N . ALA A 1 709 ? 20.649 -0.166 -26.321 1.00 97.50 709 ALA A N 1
ATOM 5609 C CA . ALA A 1 709 ? 19.576 0.765 -25.997 1.00 97.50 709 ALA A CA 1
ATOM 5610 C C . ALA A 1 709 ? 20.019 2.231 -26.090 1.00 97.50 709 ALA A C 1
ATOM 5612 O O . ALA A 1 709 ? 19.254 3.088 -26.534 1.00 97.50 709 ALA A O 1
ATOM 5613 N N . GLN A 1 710 ? 21.255 2.522 -25.681 1.00 96.31 710 GLN A N 1
ATOM 5614 C CA . GLN A 1 710 ? 21.842 3.852 -25.802 1.00 96.31 710 GLN A CA 1
ATOM 5615 C C . GLN A 1 710 ? 22.031 4.256 -27.261 1.00 96.31 710 GLN A C 1
ATOM 5617 O O . GLN A 1 710 ? 21.641 5.364 -27.618 1.00 96.31 710 GLN A O 1
ATOM 5622 N N . ALA A 1 711 ? 22.553 3.362 -28.105 1.00 98.06 711 ALA A N 1
ATOM 5623 C CA . ALA A 1 711 ? 22.703 3.618 -29.533 1.00 98.06 711 ALA A CA 1
ATOM 5624 C C . ALA A 1 711 ? 21.344 3.899 -30.199 1.00 98.06 711 ALA A C 1
ATOM 5626 O O . ALA A 1 711 ? 21.202 4.902 -30.892 1.00 98.06 711 ALA A O 1
ATOM 5627 N N . ARG A 1 712 ? 20.297 3.111 -29.907 1.00 98.25 712 ARG A N 1
ATOM 5628 C CA . ARG A 1 712 ? 18.936 3.382 -30.416 1.00 98.25 712 ARG A CA 1
ATOM 5629 C C . ARG A 1 712 ? 18.384 4.735 -29.972 1.00 98.25 712 ARG A C 1
ATOM 5631 O O . ARG A 1 712 ? 17.811 5.460 -30.781 1.00 98.25 712 ARG A O 1
ATOM 5638 N N . ALA A 1 713 ? 18.568 5.092 -28.704 1.00 97.81 713 ALA A N 1
ATOM 5639 C CA . ALA A 1 713 ? 18.120 6.382 -28.196 1.00 97.81 713 ALA A CA 1
ATOM 5640 C C . ALA A 1 713 ? 18.891 7.548 -28.836 1.00 97.81 713 ALA A C 1
ATOM 5642 O O . ALA A 1 713 ? 18.281 8.535 -29.235 1.00 97.81 713 ALA A O 1
ATOM 5643 N N . LEU A 1 714 ? 20.212 7.427 -28.993 1.00 98.38 714 LEU A N 1
ATOM 5644 C CA . LEU A 1 714 ? 21.037 8.427 -29.676 1.00 98.38 714 LEU A CA 1
ATOM 5645 C C . LEU A 1 714 ? 20.665 8.567 -31.152 1.00 98.38 714 LEU A C 1
ATOM 5647 O O . LEU A 1 714 ? 20.629 9.691 -31.644 1.00 98.38 714 LEU A O 1
ATOM 5651 N N . ALA A 1 715 ? 20.318 7.469 -31.828 1.00 98.44 715 ALA A N 1
ATOM 5652 C CA . ALA A 1 715 ? 19.829 7.512 -33.200 1.00 98.44 715 ALA A CA 1
ATOM 5653 C C . ALA A 1 715 ? 18.555 8.361 -33.320 1.00 98.44 715 ALA A C 1
ATOM 5655 O O . ALA A 1 715 ? 18.487 9.251 -34.165 1.00 98.44 715 ALA A O 1
ATOM 5656 N N . TYR A 1 716 ? 17.586 8.148 -32.423 1.00 98.06 716 TYR A N 1
ATOM 5657 C CA . TYR A 1 716 ? 16.374 8.967 -32.361 1.00 98.06 716 TYR A CA 1
ATOM 5658 C C . TYR A 1 716 ? 16.691 10.442 -32.075 1.00 98.06 716 TYR A C 1
ATOM 5660 O O . TYR A 1 716 ? 16.136 11.333 -32.715 1.00 98.06 716 TYR A O 1
ATOM 5668 N N . ILE A 1 717 ? 17.599 10.722 -31.130 1.00 97.75 717 ILE A N 1
ATOM 5669 C CA . ILE A 1 717 ? 17.972 12.102 -30.787 1.00 97.75 717 ILE A CA 1
ATOM 5670 C C . ILE A 1 717 ? 18.665 12.794 -31.974 1.00 97.75 717 ILE A C 1
ATOM 5672 O O . ILE A 1 717 ? 18.365 13.949 -32.272 1.00 97.75 717 ILE A O 1
ATOM 5676 N N . ALA A 1 718 ? 19.552 12.094 -32.682 1.00 98.00 718 ALA A N 1
ATOM 5677 C CA . ALA A 1 718 ? 20.187 12.588 -33.900 1.00 98.00 718 ALA A CA 1
ATOM 5678 C C . ALA A 1 718 ? 19.148 12.888 -34.994 1.00 98.00 718 ALA A C 1
ATOM 5680 O O . ALA A 1 718 ? 19.197 13.943 -35.626 1.00 98.00 718 ALA A O 1
ATOM 5681 N N . GLU A 1 719 ? 18.152 12.016 -35.168 1.00 96.88 719 GLU A N 1
ATOM 5682 C CA . GLU A 1 719 ? 17.067 12.206 -36.134 1.00 96.88 719 GLU A CA 1
ATOM 5683 C C . GLU A 1 719 ? 16.247 13.469 -35.836 1.00 96.88 719 GLU A C 1
ATOM 5685 O O . GLU A 1 719 ? 16.096 14.327 -36.708 1.00 96.88 719 GLU A O 1
ATOM 5690 N N . ILE A 1 720 ? 15.798 13.670 -34.591 1.00 96.12 720 ILE A N 1
ATOM 5691 C CA . ILE A 1 720 ? 15.047 14.886 -34.223 1.00 96.12 720 ILE A CA 1
ATOM 5692 C C . ILE A 1 720 ? 15.901 16.162 -34.298 1.00 96.12 720 ILE A C 1
ATOM 5694 O O . ILE A 1 720 ? 15.333 17.256 -34.335 1.00 96.12 720 ILE A O 1
ATOM 5698 N N . ARG A 1 721 ? 17.236 16.047 -34.315 1.00 95.81 721 ARG A N 1
ATOM 5699 C CA . ARG A 1 721 ? 18.187 17.147 -34.563 1.00 95.81 721 ARG A CA 1
ATOM 5700 C C . ARG A 1 721 ? 18.426 17.412 -36.054 1.00 95.81 721 ARG A C 1
ATOM 5702 O O . ARG A 1 721 ? 19.054 18.412 -36.384 1.00 95.81 721 ARG A O 1
ATOM 5709 N N . GLY A 1 722 ? 17.925 16.557 -36.948 1.00 94.12 722 GLY A N 1
ATOM 5710 C CA . GLY A 1 722 ? 18.192 16.616 -38.389 1.00 94.12 722 GLY A CA 1
ATOM 5711 C C . GLY A 1 722 ? 19.542 16.011 -38.802 1.00 94.12 722 GLY A C 1
ATOM 5712 O O . GLY A 1 722 ? 19.946 16.131 -39.957 1.00 94.12 722 GLY A O 1
ATOM 5713 N N . GLU A 1 723 ? 20.243 15.331 -37.891 1.00 96.19 723 GLU A N 1
ATOM 5714 C CA . GLU A 1 723 ? 21.553 14.708 -38.115 1.00 96.19 723 GLU A CA 1
ATOM 5715 C C . GLU A 1 723 ? 21.401 13.286 -38.691 1.00 96.19 723 GLU A C 1
ATOM 5717 O O . GLU A 1 723 ? 21.771 12.286 -38.074 1.00 96.19 723 GLU A O 1
ATOM 5722 N N . THR A 1 724 ? 20.846 13.189 -39.903 1.00 92.88 724 THR A N 1
ATOM 5723 C CA . THR A 1 724 ? 20.446 11.909 -40.530 1.00 92.88 724 THR A CA 1
ATOM 5724 C C . THR A 1 724 ? 21.583 10.879 -40.609 1.00 92.88 724 THR A C 1
ATOM 5726 O O . THR A 1 724 ? 21.365 9.700 -40.336 1.00 92.88 724 THR A O 1
ATOM 5729 N N . ASN A 1 725 ? 22.810 11.299 -40.937 1.00 94.44 725 ASN A N 1
ATOM 5730 C CA . ASN A 1 725 ? 23.951 10.378 -41.026 1.00 94.44 725 ASN A CA 1
ATOM 5731 C C . ASN A 1 725 ? 24.303 9.765 -39.664 1.00 94.44 725 ASN A C 1
ATOM 5733 O O . ASN A 1 725 ? 24.474 8.552 -39.572 1.00 94.44 725 ASN A O 1
ATOM 5737 N N . ALA A 1 726 ? 24.333 10.580 -38.604 1.00 95.25 726 ALA A N 1
ATOM 5738 C CA . ALA A 1 726 ? 24.583 10.096 -37.249 1.00 95.25 726 ALA A CA 1
ATOM 5739 C C . ALA A 1 726 ? 23.470 9.139 -36.789 1.00 95.25 726 ALA A C 1
ATOM 5741 O O . ALA A 1 726 ? 23.754 8.094 -36.204 1.00 95.25 726 ALA A O 1
ATOM 5742 N N . ALA A 1 727 ? 22.208 9.434 -37.123 1.00 94.62 727 ALA A N 1
ATOM 5743 C CA . ALA A 1 727 ? 21.085 8.541 -36.835 1.00 94.62 727 ALA A CA 1
ATOM 5744 C C . ALA A 1 727 ? 21.240 7.163 -37.507 1.00 94.62 727 ALA A C 1
ATOM 5746 O O . ALA A 1 727 ? 21.016 6.127 -36.876 1.00 94.62 727 ALA A O 1
ATOM 5747 N N . VAL A 1 728 ? 21.662 7.131 -38.776 1.00 95.50 728 VAL A N 1
ATOM 5748 C CA . VAL A 1 728 ? 21.936 5.883 -39.509 1.00 95.50 728 VAL A CA 1
ATOM 5749 C C . VAL A 1 728 ? 23.102 5.112 -38.888 1.00 95.50 728 VAL A C 1
ATOM 5751 O O . VAL A 1 728 ? 23.013 3.893 -38.742 1.00 95.50 728 VAL A O 1
ATOM 5754 N N . GLU A 1 729 ? 24.184 5.791 -38.509 1.00 97.06 729 GLU A N 1
ATOM 5755 C CA . GLU A 1 729 ? 25.357 5.162 -37.890 1.00 97.06 729 GLU A CA 1
ATOM 5756 C C . GLU A 1 729 ? 25.025 4.519 -36.542 1.00 97.06 729 GLU A C 1
ATOM 5758 O O . GLU A 1 729 ? 25.331 3.343 -36.338 1.00 97.06 729 GLU A O 1
ATOM 5763 N N . PHE A 1 730 ? 24.331 5.238 -35.657 1.00 98.12 730 PHE A N 1
ATOM 5764 C CA . PHE A 1 730 ? 23.908 4.689 -34.371 1.00 98.12 730 PHE A CA 1
ATOM 5765 C C . PHE A 1 730 ? 22.932 3.519 -34.522 1.00 98.12 730 PHE A C 1
ATOM 5767 O O . PHE A 1 730 ? 23.028 2.543 -33.778 1.00 98.12 730 PHE A O 1
ATOM 5774 N N . ASN A 1 731 ? 22.022 3.566 -35.501 1.00 96.56 731 ASN A N 1
ATOM 5775 C CA . ASN A 1 731 ? 21.144 2.433 -35.783 1.00 96.56 731 ASN A CA 1
ATOM 5776 C C . ASN A 1 731 ? 21.929 1.202 -36.245 1.00 96.56 731 ASN A C 1
ATOM 5778 O O . ASN A 1 731 ? 21.741 0.129 -35.678 1.00 96.56 731 ASN A O 1
ATOM 5782 N N . ARG A 1 732 ? 22.856 1.362 -37.197 1.00 97.06 732 ARG A N 1
ATOM 5783 C CA . ARG A 1 732 ? 23.729 0.264 -37.647 1.00 97.06 732 ARG A CA 1
ATOM 5784 C C . ARG A 1 732 ? 24.556 -0.315 -36.508 1.00 97.06 732 ARG A C 1
ATOM 5786 O O . ARG A 1 732 ? 24.756 -1.523 -36.450 1.00 97.06 732 ARG A O 1
ATOM 5793 N N . GLU A 1 733 ? 25.046 0.533 -35.611 1.00 97.19 733 GLU A N 1
ATOM 5794 C CA . GLU A 1 733 ? 25.789 0.085 -34.439 1.00 97.19 733 GLU A CA 1
ATOM 5795 C C . GLU A 1 733 ? 24.909 -0.719 -33.476 1.00 97.19 733 GLU A C 1
ATOM 5797 O O . GLU A 1 733 ? 25.329 -1.777 -33.012 1.00 97.19 733 GLU A O 1
ATOM 5802 N N . ALA A 1 734 ? 23.682 -0.267 -33.213 1.00 97.75 734 ALA A N 1
ATOM 5803 C CA . ALA A 1 734 ? 22.729 -1.023 -32.412 1.00 97.75 734 ALA A CA 1
ATOM 5804 C C . ALA A 1 734 ? 22.419 -2.389 -33.052 1.00 97.75 734 ALA A C 1
ATOM 5806 O O . ALA A 1 734 ? 22.510 -3.410 -32.373 1.00 97.75 734 ALA A O 1
ATOM 5807 N N . ASP A 1 735 ? 22.122 -2.429 -34.353 1.00 95.25 735 ASP A N 1
ATOM 5808 C CA . ASP A 1 735 ? 21.904 -3.680 -35.096 1.00 95.25 735 ASP A CA 1
ATOM 5809 C C . ASP A 1 735 ? 23.112 -4.621 -34.979 1.00 95.25 735 ASP A C 1
ATOM 5811 O O . ASP A 1 735 ? 22.966 -5.793 -34.635 1.00 95.25 735 ASP A O 1
ATOM 5815 N N . PHE A 1 736 ? 24.326 -4.089 -35.142 1.00 97.88 736 PHE A N 1
ATOM 5816 C CA . PHE A 1 736 ? 25.555 -4.863 -34.993 1.00 97.88 736 PHE A CA 1
ATOM 5817 C C . PHE A 1 736 ? 25.725 -5.443 -33.581 1.00 97.88 736 PHE A C 1
ATOM 5819 O O . PHE A 1 736 ? 26.097 -6.609 -33.440 1.00 97.88 736 PHE A O 1
ATOM 5826 N N . ILE A 1 737 ? 25.445 -4.666 -32.529 1.00 98.25 737 ILE A N 1
ATOM 5827 C CA . ILE A 1 737 ? 25.508 -5.150 -31.140 1.00 98.25 737 ILE A CA 1
ATOM 5828 C C . ILE A 1 737 ? 24.493 -6.275 -30.925 1.00 98.25 737 ILE A C 1
ATOM 5830 O O . ILE A 1 737 ? 24.848 -7.301 -30.345 1.00 98.25 737 ILE A O 1
ATOM 5834 N N . ALA A 1 738 ? 23.259 -6.101 -31.405 1.00 97.94 738 ALA A N 1
ATOM 5835 C CA . ALA A 1 738 ? 22.209 -7.109 -31.310 1.00 97.94 738 ALA A CA 1
ATOM 5836 C C . ALA A 1 738 ? 22.645 -8.423 -31.978 1.00 97.94 738 ALA A C 1
ATOM 5838 O O . ALA A 1 738 ? 22.665 -9.462 -31.321 1.00 97.94 738 ALA A O 1
ATOM 5839 N N . ASP A 1 739 ? 23.110 -8.371 -33.227 1.00 97.50 739 ASP A N 1
ATOM 5840 C CA . ASP A 1 739 ? 23.595 -9.552 -33.950 1.00 97.50 739 ASP A CA 1
ATOM 5841 C C . ASP A 1 739 ? 24.750 -10.240 -33.209 1.00 97.50 739 ASP A C 1
ATOM 5843 O O . ASP A 1 739 ? 24.755 -11.459 -33.031 1.00 97.50 739 ASP A O 1
ATOM 5847 N N . ARG A 1 740 ? 25.722 -9.468 -32.701 1.00 98.12 740 ARG A N 1
ATOM 5848 C CA . ARG A 1 740 ? 26.840 -10.025 -31.924 1.00 98.12 740 ARG A CA 1
ATOM 5849 C C . ARG A 1 740 ? 26.374 -10.679 -30.619 1.00 98.12 740 ARG A C 1
ATOM 5851 O O . ARG A 1 740 ? 26.968 -11.676 -30.212 1.00 98.12 740 ARG A O 1
ATOM 5858 N N . MET A 1 741 ? 25.351 -10.146 -29.948 1.00 98.25 741 MET A N 1
ATOM 5859 C CA . MET A 1 741 ? 24.794 -10.758 -28.735 1.00 98.25 741 MET A CA 1
ATOM 5860 C C . MET A 1 741 ? 24.162 -12.118 -29.035 1.00 98.25 741 MET A C 1
ATOM 5862 O O . MET A 1 741 ? 24.395 -13.066 -28.285 1.00 98.25 741 MET A O 1
ATOM 5866 N N . MET A 1 742 ? 23.413 -12.229 -30.133 1.00 97.62 742 MET A N 1
ATOM 5867 C CA . MET A 1 742 ? 22.836 -13.496 -30.589 1.00 97.62 742 MET A CA 1
ATOM 5868 C C . MET A 1 742 ? 23.930 -14.494 -30.987 1.00 97.62 742 MET A C 1
ATOM 5870 O O . MET A 1 742 ? 23.865 -15.647 -30.579 1.00 97.62 742 MET A O 1
ATOM 5874 N N . ASP A 1 743 ? 24.969 -14.051 -31.695 1.00 97.00 743 ASP A N 1
ATOM 5875 C CA . ASP A 1 743 ? 26.068 -14.920 -32.138 1.00 97.00 743 ASP A CA 1
ATOM 5876 C C . ASP A 1 743 ? 26.946 -15.437 -30.988 1.00 97.00 743 ASP A C 1
ATOM 5878 O O . ASP A 1 743 ? 27.483 -16.542 -31.060 1.00 97.00 743 ASP A O 1
ATOM 5882 N N . LEU A 1 744 ? 27.183 -14.606 -29.966 1.00 98.00 744 LEU A N 1
ATOM 5883 C CA . LEU A 1 744 ? 28.227 -14.864 -28.970 1.00 98.00 744 LEU A CA 1
ATOM 5884 C C . LEU A 1 744 ? 27.696 -15.196 -27.583 1.00 98.00 744 LEU A C 1
ATOM 5886 O O . LEU A 1 744 ? 28.362 -15.934 -26.865 1.00 98.00 744 LEU A O 1
ATOM 5890 N N . LEU A 1 745 ? 26.563 -14.625 -27.170 1.00 98.44 745 LEU A N 1
ATOM 5891 C CA . LEU A 1 745 ? 26.052 -14.779 -25.804 1.00 98.44 745 LEU A CA 1
ATOM 5892 C C . LEU A 1 745 ? 24.933 -15.811 -25.705 1.00 98.44 745 LEU A C 1
ATOM 5894 O O . LEU A 1 745 ? 24.629 -16.259 -24.601 1.00 98.44 745 LEU A O 1
ATOM 5898 N N . TRP A 1 746 ? 24.313 -16.197 -26.817 1.00 98.50 746 TRP A N 1
ATOM 5899 C CA . TRP A 1 746 ? 23.286 -17.228 -26.824 1.00 98.50 746 TRP A CA 1
ATOM 5900 C C . TRP A 1 746 ? 23.900 -18.630 -26.766 1.00 98.50 746 TRP A C 1
ATOM 5902 O O . TRP A 1 746 ? 24.656 -19.041 -27.643 1.00 98.50 746 TRP A O 1
ATOM 5912 N N . ASP A 1 747 ? 23.549 -19.389 -25.733 1.00 98.31 747 ASP A N 1
ATOM 5913 C CA . ASP A 1 747 ? 23.878 -20.807 -25.637 1.00 98.31 747 ASP A CA 1
ATOM 5914 C C . ASP A 1 747 ? 22.752 -21.633 -26.267 1.00 98.31 747 ASP A C 1
ATOM 5916 O O . ASP A 1 747 ? 21.672 -21.773 -25.686 1.00 98.31 747 ASP A O 1
ATOM 5920 N N . GLU A 1 748 ? 23.007 -22.207 -27.444 1.00 96.88 748 GLU A N 1
ATOM 5921 C CA . GLU A 1 748 ? 22.008 -22.995 -28.172 1.00 96.88 748 GLU A CA 1
ATOM 5922 C C . GLU A 1 748 ? 21.550 -24.255 -27.430 1.00 96.88 748 GLU A C 1
ATOM 5924 O O . GLU A 1 748 ? 20.398 -24.681 -27.552 1.00 96.88 748 GLU A O 1
ATOM 5929 N N . LYS A 1 749 ? 22.442 -24.863 -26.644 1.00 96.19 749 LYS A N 1
ATOM 5930 C CA . LYS A 1 749 ? 22.132 -26.078 -25.889 1.00 96.19 749 LYS A CA 1
ATOM 5931 C C . LYS A 1 749 ? 21.326 -25.742 -24.643 1.00 96.19 749 LYS A C 1
ATOM 5933 O O . LYS A 1 749 ? 20.393 -26.459 -24.294 1.00 96.19 749 LYS A O 1
ATOM 5938 N N . ALA A 1 750 ? 21.696 -24.666 -23.957 1.00 97.00 750 ALA A N 1
ATOM 5939 C CA . ALA A 1 750 ? 21.003 -24.238 -22.750 1.00 97.00 750 ALA A CA 1
ATOM 5940 C C . ALA A 1 750 ? 19.731 -23.430 -23.035 1.00 97.00 750 ALA A C 1
ATOM 5942 O O . ALA A 1 750 ? 18.927 -23.251 -22.118 1.00 97.00 750 ALA A O 1
ATOM 5943 N N . GLY A 1 751 ? 19.578 -22.920 -24.256 1.00 97.88 751 GLY A N 1
ATOM 5944 C CA . GLY A 1 751 ? 18.496 -22.033 -24.647 1.00 97.88 751 GLY A CA 1
ATOM 5945 C C . GLY A 1 751 ? 18.448 -20.743 -23.852 1.00 97.88 751 GLY A C 1
ATOM 5946 O O . GLY A 1 751 ? 17.378 -20.346 -23.406 1.00 97.88 751 GLY A O 1
ATOM 5947 N N . PHE A 1 752 ? 19.608 -20.131 -23.611 1.00 98.75 752 PHE A N 1
ATOM 5948 C CA . PHE A 1 752 ? 19.711 -19.006 -22.689 1.00 98.75 752 PHE A CA 1
ATOM 5949 C C . PHE A 1 752 ? 20.875 -18.073 -23.034 1.00 98.75 752 PHE A C 1
ATOM 5951 O O . PHE A 1 752 ? 21.926 -18.539 -23.474 1.00 98.75 752 PHE A O 1
ATOM 5958 N N . PHE A 1 753 ? 20.722 -16.770 -22.776 1.00 98.75 753 PHE A N 1
ATOM 5959 C CA . PHE A 1 753 ? 21.824 -15.811 -22.886 1.00 98.75 753 PHE A CA 1
ATOM 5960 C C . PHE A 1 753 ? 22.735 -15.887 -21.660 1.00 98.75 753 PHE A C 1
ATOM 5962 O O . PHE A 1 753 ? 22.284 -15.727 -20.525 1.00 98.75 753 PHE A O 1
ATOM 5969 N N . LYS A 1 754 ? 24.030 -16.105 -21.882 1.00 98.44 754 LYS A N 1
ATOM 5970 C CA . LYS A 1 754 ? 25.035 -16.311 -20.838 1.00 98.44 754 LYS A CA 1
ATOM 5971 C C . LYS A 1 754 ? 26.227 -15.375 -21.020 1.00 98.44 754 LYS A C 1
ATOM 5973 O O . LYS A 1 754 ? 26.382 -14.692 -22.026 1.00 98.44 754 LYS A O 1
ATOM 5978 N N . VAL A 1 755 ? 27.068 -15.320 -19.996 1.00 98.00 755 VAL A N 1
ATOM 5979 C CA . VAL A 1 755 ? 28.249 -14.449 -19.943 1.00 98.00 755 VAL A CA 1
ATOM 5980 C C . VAL A 1 755 ? 29.451 -15.146 -20.568 1.00 98.00 755 VAL A C 1
ATOM 5982 O O . VAL A 1 755 ? 29.708 -16.306 -20.257 1.00 98.00 755 VAL A O 1
ATOM 5985 N N . ILE A 1 756 ? 30.258 -14.430 -21.351 1.00 98.06 756 ILE A N 1
ATOM 5986 C CA . ILE A 1 756 ? 31.638 -14.846 -21.649 1.00 98.06 756 ILE A CA 1
ATOM 5987 C C . ILE A 1 756 ? 32.539 -14.208 -20.595 1.00 98.06 756 ILE A C 1
ATOM 5989 O O . ILE A 1 756 ? 32.645 -12.981 -20.524 1.00 98.06 756 ILE A O 1
ATOM 5993 N N . ARG A 1 757 ? 33.183 -15.019 -19.750 1.00 95.50 757 ARG A N 1
ATOM 5994 C CA . ARG A 1 757 ? 34.033 -14.500 -18.665 1.00 95.50 757 ARG A CA 1
ATOM 5995 C C . ARG A 1 757 ? 35.229 -13.756 -19.244 1.00 95.50 757 ARG A C 1
ATOM 5997 O O . ARG A 1 757 ? 35.713 -14.099 -20.316 1.00 95.50 757 ARG A O 1
ATOM 6004 N N . GLN A 1 758 ? 35.779 -12.800 -18.499 1.00 91.62 758 GLN A N 1
ATOM 6005 C CA . GLN A 1 758 ? 36.938 -12.022 -18.955 1.00 91.62 758 GLN A CA 1
ATOM 6006 C C . GLN A 1 758 ? 38.109 -12.902 -19.433 1.00 91.62 758 GLN A C 1
ATOM 6008 O O . GLN A 1 758 ? 38.700 -12.630 -20.475 1.00 91.62 758 GLN A O 1
ATOM 6013 N N . LYS A 1 759 ? 38.413 -13.980 -18.700 1.00 91.81 759 LYS A N 1
ATOM 6014 C CA . LYS A 1 759 ? 39.476 -14.941 -19.051 1.00 91.81 759 LYS A CA 1
ATOM 6015 C C . LYS A 1 759 ? 39.177 -15.780 -20.303 1.00 91.81 759 LYS A C 1
ATOM 6017 O O . LYS A 1 759 ? 40.090 -16.363 -20.870 1.00 91.81 759 LYS A O 1
ATOM 6022 N N . ASP A 1 760 ? 37.914 -15.838 -20.709 1.00 94.94 760 ASP A N 1
ATOM 6023 C CA . ASP A 1 760 ? 37.390 -16.696 -21.770 1.00 94.94 760 ASP A CA 1
ATOM 6024 C C . ASP A 1 760 ? 37.033 -15.896 -23.043 1.00 94.94 760 ASP A C 1
ATOM 6026 O O . ASP A 1 760 ? 36.502 -16.454 -23.998 1.00 94.94 760 ASP A O 1
ATOM 6030 N N . ILE A 1 761 ? 37.338 -14.590 -23.101 1.00 91.56 761 ILE A N 1
ATOM 6031 C CA . ILE A 1 761 ? 37.021 -13.732 -24.260 1.00 91.56 761 ILE A CA 1
ATOM 6032 C C . ILE A 1 761 ? 37.713 -14.222 -25.541 1.00 91.56 761 ILE A C 1
ATOM 6034 O O . ILE A 1 761 ? 37.102 -14.219 -26.608 1.00 91.56 761 ILE A O 1
ATOM 6038 N N . SER A 1 762 ? 38.970 -14.667 -25.450 1.00 89.25 762 SER A N 1
ATOM 6039 C CA . SER A 1 762 ? 39.727 -15.160 -26.610 1.00 89.25 762 SER A CA 1
ATOM 6040 C C . SER A 1 762 ? 39.190 -16.491 -27.141 1.00 89.25 762 SER A C 1
ATOM 6042 O O . SER A 1 762 ? 39.159 -16.698 -28.352 1.00 89.25 762 SER A O 1
ATOM 6044 N N . THR A 1 763 ? 38.735 -17.374 -26.249 1.00 92.62 763 THR A N 1
ATOM 6045 C CA . THR A 1 763 ? 38.162 -18.686 -26.589 1.00 92.62 763 THR A CA 1
ATOM 6046 C C . THR A 1 763 ? 36.664 -18.620 -26.875 1.00 92.62 763 THR A C 1
ATOM 6048 O O . THR A 1 763 ? 36.102 -19.588 -27.380 1.00 92.62 763 THR A O 1
ATOM 6051 N N . ARG A 1 764 ? 36.021 -17.487 -26.557 1.00 93.12 764 ARG A N 1
ATOM 6052 C CA . ARG A 1 764 ? 34.570 -17.254 -26.643 1.00 93.12 764 ARG A CA 1
ATOM 6053 C C . ARG A 1 764 ? 33.756 -18.278 -25.850 1.00 93.12 764 ARG A C 1
ATOM 6055 O O . ARG A 1 764 ? 32.620 -18.584 -26.197 1.00 93.12 764 ARG A O 1
ATOM 6062 N N . LYS A 1 765 ? 34.339 -18.830 -24.784 1.00 96.19 765 LYS A N 1
ATOM 6063 C CA . LYS A 1 765 ? 33.671 -19.838 -23.962 1.00 96.19 765 LYS A CA 1
ATOM 6064 C C . LYS A 1 765 ? 32.648 -19.173 -23.038 1.00 96.19 765 LYS A C 1
ATOM 6066 O O . LYS A 1 765 ? 32.988 -18.292 -22.247 1.00 96.19 765 LYS A O 1
ATOM 6071 N N . LEU A 1 766 ? 31.404 -19.641 -23.107 1.00 98.19 766 LEU A N 1
ATOM 6072 C CA . LEU A 1 766 ? 30.336 -19.210 -22.210 1.00 98.19 766 LEU A CA 1
ATOM 6073 C C . LEU A 1 766 ? 30.524 -19.789 -20.803 1.00 98.19 766 LEU A C 1
ATOM 6075 O O . LEU A 1 766 ? 30.962 -20.928 -20.619 1.00 98.19 766 LEU A O 1
ATOM 6079 N N . ALA A 1 767 ? 30.187 -18.987 -19.795 1.00 97.38 767 ALA A N 1
ATOM 6080 C CA . ALA A 1 767 ? 30.075 -19.430 -18.418 1.00 97.38 767 ALA A CA 1
ATOM 6081 C C . ALA A 1 767 ? 28.941 -20.452 -18.307 1.00 97.38 767 ALA A C 1
ATOM 6083 O O . ALA A 1 767 ? 27.857 -20.238 -18.840 1.00 97.38 767 ALA A O 1
ATOM 6084 N N . ASP A 1 768 ? 29.175 -21.541 -17.584 1.00 96.50 768 ASP A N 1
ATOM 6085 C CA . ASP A 1 768 ? 28.192 -22.612 -17.431 1.00 96.50 768 ASP A CA 1
ATOM 6086 C C . ASP A 1 768 ? 27.155 -22.299 -16.341 1.00 96.50 768 ASP A C 1
ATOM 6088 O O . ASP A 1 768 ? 27.065 -22.994 -15.342 1.00 96.50 768 ASP A O 1
ATOM 6092 N N . VAL A 1 769 ? 26.429 -21.187 -16.484 1.00 98.25 769 VAL A N 1
ATOM 6093 C CA . VAL A 1 769 ? 25.372 -20.777 -15.548 1.00 98.25 769 VAL A CA 1
ATOM 6094 C C . VAL A 1 769 ? 24.345 -19.884 -16.244 1.00 98.25 769 VAL A C 1
ATOM 6096 O O . VAL A 1 769 ? 24.703 -19.032 -17.060 1.00 98.25 769 VAL A O 1
ATOM 6099 N N . ARG A 1 770 ? 23.066 -20.066 -15.914 1.00 98.75 770 ARG A N 1
ATOM 6100 C CA . ARG A 1 770 ? 21.979 -19.129 -16.208 1.00 98.75 770 ARG A CA 1
ATOM 6101 C C . ARG A 1 770 ? 21.778 -18.187 -15.023 1.00 98.75 770 ARG A C 1
ATOM 6103 O O . ARG A 1 770 ? 21.580 -18.614 -13.888 1.00 98.75 770 ARG A O 1
ATOM 6110 N N . GLU A 1 771 ? 21.787 -16.895 -15.308 1.00 98.62 771 GLU A N 1
ATOM 6111 C CA . GLU A 1 771 ? 21.522 -15.822 -14.346 1.00 98.62 771 GLU A CA 1
ATOM 6112 C C . GLU A 1 771 ? 20.419 -14.918 -14.904 1.00 98.62 771 GLU A C 1
ATOM 6114 O O . GLU A 1 771 ? 20.293 -14.797 -16.122 1.00 98.62 771 GLU A O 1
ATOM 6119 N N . GLN A 1 772 ? 19.637 -14.250 -14.048 1.00 97.88 772 GLN A N 1
ATOM 6120 C CA . GLN A 1 772 ? 18.519 -13.388 -14.477 1.00 97.88 772 GLN A CA 1
ATOM 6121 C C . GLN A 1 772 ? 18.930 -12.320 -15.501 1.00 97.88 772 GLN A C 1
ATOM 6123 O O . GLN A 1 772 ? 18.120 -11.915 -16.332 1.00 97.88 772 GLN A O 1
ATOM 6128 N N . ILE A 1 773 ? 20.202 -11.909 -15.501 1.00 97.69 773 ILE A N 1
ATOM 6129 C CA . ILE A 1 773 ? 20.763 -11.007 -16.512 1.00 97.69 773 ILE A CA 1
ATOM 6130 C C . ILE A 1 773 ? 20.563 -11.501 -17.950 1.00 97.69 773 ILE A C 1
ATOM 6132 O O . ILE A 1 773 ? 20.504 -10.687 -18.865 1.00 97.69 773 ILE A O 1
ATOM 6136 N N . GLY A 1 774 ? 20.409 -12.810 -18.167 1.00 98.56 774 GLY A N 1
ATOM 6137 C CA . GLY A 1 774 ? 20.088 -13.381 -19.473 1.00 98.56 774 GLY A CA 1
ATOM 6138 C C . GLY A 1 774 ? 18.705 -12.989 -20.001 1.00 98.56 774 GLY A C 1
ATOM 6139 O O . GLY A 1 774 ? 18.479 -13.112 -21.200 1.00 98.56 774 GLY A O 1
ATOM 6140 N N . PHE A 1 775 ? 17.808 -12.460 -19.158 1.00 98.81 775 PHE A N 1
ATOM 6141 C CA . PHE A 1 775 ? 16.523 -11.891 -19.582 1.00 98.81 775 PHE A CA 1
ATOM 6142 C C . PHE A 1 775 ? 16.604 -10.411 -19.988 1.00 98.81 775 PHE A C 1
ATOM 6144 O O . PHE A 1 775 ? 15.720 -9.909 -20.685 1.00 98.81 775 PHE A O 1
ATOM 6151 N N . VAL A 1 776 ? 17.671 -9.701 -19.604 1.00 98.50 776 VAL A N 1
ATOM 6152 C CA . VAL A 1 776 ? 17.844 -8.263 -19.883 1.00 98.50 776 VAL A CA 1
ATOM 6153 C C . VAL A 1 776 ? 17.779 -7.905 -21.378 1.00 98.50 776 VAL A C 1
ATOM 6155 O O . VAL A 1 776 ? 17.232 -6.841 -21.673 1.00 98.50 776 VAL A O 1
ATOM 6158 N N . PRO A 1 777 ? 18.209 -8.744 -22.346 1.00 98.75 777 PRO A N 1
ATOM 6159 C CA . PRO A 1 777 ? 18.033 -8.430 -23.766 1.00 98.75 777 PRO A CA 1
ATOM 6160 C C . PRO A 1 777 ? 16.585 -8.092 -24.162 1.00 98.75 777 PRO A C 1
ATOM 6162 O O . PRO A 1 777 ? 16.348 -7.193 -24.971 1.00 98.75 777 PRO A O 1
ATOM 6165 N N . TRP A 1 778 ? 15.590 -8.740 -23.549 1.00 98.75 778 TRP A N 1
ATOM 6166 C CA . TRP A 1 778 ? 14.174 -8.458 -23.811 1.00 98.75 778 TRP A CA 1
ATOM 6167 C C . TRP A 1 778 ? 13.664 -7.171 -23.152 1.00 98.75 778 TRP A C 1
ATOM 6169 O O . TRP A 1 778 ? 12.647 -6.632 -23.588 1.00 98.75 778 TRP A O 1
ATOM 6179 N N . TYR A 1 779 ? 14.380 -6.606 -22.173 1.00 98.56 779 TYR A N 1
ATOM 6180 C CA . TYR A 1 779 ? 14.071 -5.275 -21.631 1.00 98.56 779 TYR A CA 1
ATOM 6181 C C . TYR A 1 779 ? 14.087 -4.212 -22.742 1.00 98.56 779 TYR A C 1
ATOM 6183 O O . TYR A 1 779 ? 13.300 -3.269 -22.721 1.00 98.56 779 TYR A O 1
ATOM 6191 N N . PHE A 1 780 ? 14.944 -4.394 -23.748 1.00 97.69 780 PHE A N 1
ATOM 6192 C CA . PHE A 1 780 ? 15.098 -3.479 -24.882 1.00 97.69 780 PHE A CA 1
ATOM 6193 C C . PHE A 1 780 ? 14.657 -4.099 -26.211 1.00 97.69 780 PHE A C 1
ATOM 6195 O O . PHE A 1 780 ? 15.009 -3.591 -27.274 1.00 97.69 780 PHE A O 1
ATOM 6202 N N . SER A 1 781 ? 13.897 -5.198 -26.150 1.00 96.19 781 SER A N 1
ATOM 6203 C CA . SER A 1 781 ? 13.384 -5.923 -27.313 1.00 96.19 781 SER A CA 1
ATOM 6204 C C . SER A 1 781 ? 14.471 -6.272 -28.347 1.00 96.19 781 SER A C 1
ATOM 6206 O O . SER A 1 781 ? 14.255 -6.100 -29.543 1.00 96.19 781 SER A O 1
ATOM 6208 N N . ILE A 1 782 ? 15.625 -6.762 -27.876 1.00 98.19 782 ILE A N 1
ATOM 6209 C CA . ILE A 1 782 ? 16.795 -7.089 -28.709 1.00 98.19 782 ILE A CA 1
ATOM 6210 C C . ILE A 1 782 ? 16.639 -8.394 -29.507 1.00 98.19 782 ILE A C 1
ATOM 6212 O O . ILE A 1 782 ? 16.922 -8.367 -30.706 1.00 98.19 782 ILE A O 1
ATOM 6216 N N . PRO A 1 783 ? 16.246 -9.540 -28.907 1.00 97.81 783 PRO A N 1
ATOM 6217 C CA . PRO A 1 783 ? 16.269 -10.816 -29.621 1.00 97.81 783 PRO A CA 1
ATOM 6218 C C . PRO A 1 783 ? 15.383 -10.813 -30.871 1.00 97.81 783 PRO A C 1
ATOM 6220 O O . PRO A 1 783 ? 14.310 -10.212 -30.897 1.00 97.81 783 PRO A O 1
ATOM 6223 N N . SER A 1 784 ? 15.807 -11.506 -31.929 1.00 93.75 784 SER A N 1
ATOM 6224 C CA . SER A 1 784 ? 15.024 -11.553 -33.165 1.00 93.75 784 SER A CA 1
ATOM 6225 C C . SER A 1 784 ? 13.730 -12.346 -32.963 1.00 93.75 784 SER A C 1
ATOM 6227 O O . SER A 1 784 ? 13.748 -13.499 -32.532 1.00 93.75 784 SER A O 1
ATOM 6229 N N . LYS A 1 785 ? 12.596 -11.740 -33.319 1.00 94.38 785 LYS A N 1
ATOM 6230 C CA . LYS A 1 785 ? 11.263 -12.336 -33.151 1.00 94.38 785 LYS A CA 1
ATOM 6231 C C . LYS A 1 785 ? 11.104 -13.617 -33.976 1.00 94.38 785 LYS A C 1
ATOM 6233 O O . LYS A 1 785 ? 11.532 -13.671 -35.129 1.00 94.38 785 LYS A O 1
ATOM 6238 N N . GLY A 1 786 ? 10.440 -14.627 -33.409 1.00 92.69 786 GLY A N 1
ATOM 6239 C CA . GLY A 1 786 ? 10.096 -15.867 -34.120 1.00 92.69 786 GLY A CA 1
ATOM 6240 C C . GLY A 1 786 ? 11.284 -16.794 -34.401 1.00 92.69 786 GLY A C 1
ATOM 6241 O O . GLY A 1 786 ? 11.187 -17.673 -35.254 1.00 92.69 786 GLY A O 1
ATOM 6242 N N . LYS A 1 787 ? 12.413 -16.593 -33.710 1.00 94.62 787 LYS A N 1
ATOM 6243 C CA . LYS A 1 787 ? 13.611 -17.443 -33.811 1.00 94.62 787 LYS A CA 1
ATOM 6244 C C . LYS A 1 787 ? 13.751 -18.448 -32.663 1.00 94.62 787 LYS A C 1
ATOM 6246 O O . LYS A 1 787 ? 14.692 -19.232 -32.669 1.00 94.62 787 LYS A O 1
ATOM 6251 N N . GLY A 1 788 ? 12.817 -18.460 -31.710 1.00 94.06 788 GLY A N 1
ATOM 6252 C CA . GLY A 1 788 ? 12.790 -19.426 -30.610 1.00 94.06 788 GLY A CA 1
ATOM 6253 C C . GLY A 1 788 ? 13.682 -19.054 -29.424 1.00 94.06 788 GLY A C 1
ATOM 6254 O O . GLY A 1 788 ? 13.887 -19.883 -28.537 1.00 94.06 788 GLY A O 1
ATOM 6255 N N . TYR A 1 789 ? 14.194 -17.819 -29.366 1.00 98.12 789 TYR A N 1
ATOM 6256 C CA . TYR A 1 789 ? 14.933 -17.317 -28.202 1.00 98.12 789 TYR A CA 1
ATOM 6257 C C . TYR A 1 789 ? 14.067 -17.314 -26.933 1.00 98.12 789 TYR A C 1
ATOM 6259 O O . TYR A 1 789 ? 14.572 -17.388 -25.814 1.00 98.12 789 TYR A O 1
ATOM 6267 N N . GLU A 1 790 ? 12.747 -17.275 -27.096 1.00 98.00 790 GLU A N 1
ATOM 6268 C CA . GLU A 1 790 ? 11.762 -17.203 -26.026 1.00 98.00 790 GLU A CA 1
ATOM 6269 C C . GLU A 1 790 ? 11.722 -18.472 -25.159 1.00 98.00 790 GLU A C 1
ATOM 6271 O O . GLU A 1 790 ? 11.255 -18.406 -24.023 1.00 98.00 790 GLU A O 1
ATOM 6276 N N . ARG A 1 791 ? 12.328 -19.587 -25.604 1.00 97.38 791 ARG A N 1
ATOM 6277 C CA . ARG A 1 791 ? 12.541 -20.784 -24.764 1.00 97.38 791 ARG A CA 1
ATOM 6278 C C . ARG A 1 791 ? 13.300 -20.489 -23.466 1.00 97.38 791 ARG A C 1
ATOM 6280 O O . ARG A 1 791 ? 13.143 -21.207 -22.486 1.00 97.38 791 ARG A O 1
ATOM 6287 N N . ALA A 1 792 ? 14.081 -19.405 -23.421 1.00 98.56 792 ALA A N 1
ATOM 6288 C CA . ALA A 1 792 ? 14.738 -18.958 -22.195 1.00 98.56 792 ALA A CA 1
ATOM 6289 C C . ALA A 1 792 ? 13.742 -18.711 -21.049 1.00 98.56 792 ALA A C 1
ATOM 6291 O O . ALA A 1 792 ? 14.073 -18.946 -19.886 1.00 98.56 792 ALA A O 1
ATOM 6292 N N . TRP A 1 793 ? 12.521 -18.262 -21.363 1.00 98.62 793 TRP A N 1
ATOM 6293 C CA . TRP A 1 793 ? 11.495 -17.919 -20.374 1.00 98.62 793 TRP A CA 1
ATOM 6294 C C . TRP A 1 793 ? 10.916 -19.124 -19.639 1.00 98.62 793 TRP A C 1
ATOM 6296 O O . TRP A 1 793 ? 10.422 -18.955 -18.525 1.00 98.62 793 TRP A O 1
ATOM 6306 N N . GLU A 1 794 ? 11.069 -20.336 -20.177 1.00 97.88 794 GLU A N 1
ATOM 6307 C CA . GLU A 1 794 ? 10.701 -21.576 -19.478 1.00 97.88 794 GLU A CA 1
ATOM 6308 C C . GLU A 1 794 ? 11.444 -21.701 -18.140 1.00 97.88 794 GLU A C 1
ATOM 6310 O O . GLU A 1 794 ? 10.917 -22.232 -17.167 1.00 97.88 794 GLU A O 1
ATOM 6315 N N . GLN A 1 795 ? 12.651 -21.130 -18.057 1.00 98.62 795 GLN A N 1
ATOM 6316 C CA . GLN A 1 795 ? 13.474 -21.162 -16.851 1.00 98.62 795 GLN A CA 1
ATOM 6317 C C . GLN A 1 795 ? 12.935 -20.269 -15.728 1.00 98.62 795 GLN A C 1
ATOM 6319 O O . GLN A 1 795 ? 13.298 -20.477 -14.571 1.00 98.62 795 GLN A O 1
ATOM 6324 N N . LEU A 1 796 ? 12.098 -19.268 -16.035 1.00 98.62 796 LEU A N 1
ATOM 6325 C CA . LEU A 1 796 ? 11.590 -18.334 -15.026 1.00 98.62 796 LEU A CA 1
ATOM 6326 C C . LEU A 1 796 ? 10.624 -19.013 -14.052 1.00 98.62 796 LEU A C 1
ATOM 6328 O O . LEU A 1 796 ? 10.665 -18.726 -12.859 1.00 98.62 796 LEU A O 1
ATOM 6332 N N . MET A 1 797 ? 9.767 -19.898 -14.570 1.00 98.12 797 MET A N 1
ATOM 6333 C CA . MET A 1 797 ? 8.734 -20.595 -13.793 1.00 98.12 797 MET A CA 1
ATOM 6334 C C . MET A 1 797 ? 9.173 -21.979 -13.305 1.00 98.12 797 MET A C 1
ATOM 6336 O O . MET A 1 797 ? 8.454 -22.610 -12.532 1.00 98.12 797 MET A O 1
ATOM 6340 N N . ASP A 1 798 ? 10.355 -22.432 -13.719 1.00 98.25 798 ASP A N 1
ATOM 6341 C CA . ASP A 1 798 ? 10.970 -23.672 -13.261 1.00 98.25 798 ASP A CA 1
ATOM 6342 C C . ASP A 1 798 ? 11.500 -23.518 -11.813 1.00 98.25 798 ASP A C 1
ATOM 6344 O O . ASP A 1 798 ? 12.325 -22.629 -11.566 1.00 98.25 798 ASP A O 1
ATOM 6348 N N . PRO A 1 799 ? 11.067 -24.362 -10.852 1.00 96.56 799 PRO A N 1
ATOM 6349 C CA . PRO A 1 799 ? 11.568 -24.361 -9.473 1.00 96.56 799 PRO A CA 1
ATOM 6350 C C . PRO A 1 799 ? 13.064 -24.674 -9.330 1.00 96.56 799 PRO A C 1
ATOM 6352 O O . PRO A 1 799 ? 13.684 -24.239 -8.366 1.00 96.56 799 PRO A O 1
ATOM 6355 N N . GLU A 1 800 ? 13.658 -25.410 -10.271 1.00 97.75 800 GLU A N 1
ATOM 6356 C CA . GLU A 1 800 ? 15.110 -25.623 -10.343 1.00 97.75 800 GLU A CA 1
ATOM 6357 C C . GLU A 1 800 ? 15.814 -24.525 -11.162 1.00 97.75 800 GLU A C 1
ATOM 6359 O O . GLU A 1 800 ? 17.044 -24.414 -11.159 1.00 97.75 800 GLU A O 1
ATOM 6364 N N . GLY A 1 801 ? 15.026 -23.713 -11.870 1.00 98.56 801 GLY A N 1
ATOM 6365 C CA . GLY A 1 801 ? 15.443 -22.507 -12.570 1.00 98.56 801 GLY A CA 1
ATOM 6366 C C . GLY A 1 801 ? 15.414 -21.310 -11.628 1.00 98.56 801 GLY A C 1
ATOM 6367 O O . GLY A 1 801 ? 16.147 -21.280 -10.639 1.00 98.56 801 GLY A O 1
ATOM 6368 N N . PHE A 1 802 ? 14.591 -20.311 -11.945 1.00 98.81 802 PHE A N 1
ATOM 6369 C CA . PHE A 1 802 ? 14.531 -19.059 -11.188 1.00 98.81 802 PHE A CA 1
ATOM 6370 C C . PHE A 1 802 ? 13.331 -18.945 -10.243 1.00 98.81 802 PHE A C 1
ATOM 6372 O O . PHE A 1 802 ? 13.305 -18.027 -9.425 1.00 98.81 802 PHE A O 1
ATOM 6379 N N . PHE A 1 803 ? 12.328 -19.823 -10.339 1.00 98.62 803 PHE A N 1
ATOM 6380 C CA . PHE A 1 803 ? 11.072 -19.643 -9.610 1.00 98.62 803 PHE A CA 1
ATOM 6381 C C . PHE A 1 803 ? 11.249 -19.842 -8.102 1.00 98.62 803 PHE A C 1
ATOM 6383 O O . PHE A 1 803 ? 11.673 -20.908 -7.653 1.00 98.62 803 PHE A O 1
ATOM 6390 N N . ALA A 1 804 ? 10.845 -18.847 -7.307 1.00 97.19 804 ALA A N 1
ATOM 6391 C CA . ALA A 1 804 ? 10.811 -18.962 -5.853 1.00 97.19 804 ALA A CA 1
ATOM 6392 C C . ALA A 1 804 ? 9.677 -18.127 -5.210 1.00 97.19 804 ALA A C 1
ATOM 6394 O O . ALA A 1 804 ? 9.208 -17.151 -5.809 1.00 97.19 804 ALA A O 1
ATOM 6395 N N . PRO A 1 805 ? 9.216 -18.488 -3.992 1.00 92.81 805 PRO A N 1
ATOM 6396 C CA . PRO A 1 805 ? 8.022 -17.909 -3.359 1.00 92.81 805 PRO A CA 1
ATOM 6397 C C . PRO A 1 805 ? 8.071 -16.407 -3.046 1.00 92.81 805 PRO A C 1
ATOM 6399 O O . PRO A 1 805 ? 7.013 -15.787 -2.931 1.00 92.81 805 PRO A O 1
ATOM 6402 N N . PHE A 1 806 ? 9.262 -15.820 -2.899 1.00 93.56 806 PHE A N 1
ATOM 6403 C CA . PHE A 1 806 ? 9.453 -14.395 -2.578 1.00 93.56 806 PHE A CA 1
ATOM 6404 C C . PHE A 1 806 ? 10.221 -13.625 -3.657 1.00 93.56 806 PHE A C 1
ATOM 6406 O O . PHE A 1 806 ? 10.794 -12.566 -3.411 1.00 93.56 806 PHE A O 1
ATOM 6413 N N . GLY A 1 807 ? 10.196 -14.139 -4.879 1.00 95.19 807 GLY A N 1
ATOM 6414 C CA . GLY A 1 807 ? 10.714 -13.473 -6.065 1.00 95.19 807 GLY A CA 1
ATOM 6415 C C . GLY A 1 807 ? 11.762 -14.326 -6.763 1.00 95.19 807 GLY A C 1
ATOM 6416 O O . GLY A 1 807 ? 12.370 -15.185 -6.120 1.00 95.19 807 GLY A O 1
ATOM 6417 N N . PRO A 1 808 ? 11.968 -14.116 -8.072 1.00 98.44 808 PRO A N 1
ATOM 6418 C CA . PRO A 1 808 ? 12.896 -14.931 -8.829 1.00 98.44 808 PRO A CA 1
ATOM 6419 C C . PRO A 1 808 ? 14.324 -14.842 -8.277 1.00 98.44 808 PRO A C 1
ATOM 6421 O O . PRO A 1 808 ? 14.794 -13.764 -7.901 1.00 98.44 808 PRO A O 1
ATOM 6424 N N . THR A 1 809 ? 15.035 -15.965 -8.254 1.00 98.62 809 THR A N 1
ATOM 6425 C CA . THR A 1 809 ? 16.436 -16.021 -7.818 1.00 98.62 809 THR A CA 1
ATOM 6426 C C . THR A 1 809 ? 17.367 -15.388 -8.843 1.00 98.62 809 THR A C 1
ATOM 6428 O O . THR A 1 809 ? 17.123 -15.466 -10.043 1.00 98.62 809 THR A O 1
ATOM 6431 N N . THR A 1 810 ? 18.453 -14.743 -8.419 1.00 98.38 810 THR A N 1
ATOM 6432 C CA . THR A 1 810 ? 19.398 -14.089 -9.354 1.00 98.38 810 THR A CA 1
ATOM 6433 C C . THR A 1 810 ? 20.174 -15.071 -10.240 1.00 98.38 810 THR A C 1
ATOM 6435 O O . THR A 1 810 ? 20.555 -14.716 -11.357 1.00 98.38 810 THR A O 1
ATOM 6438 N N . ALA A 1 811 ? 20.339 -16.315 -9.788 1.00 98.56 811 ALA A N 1
ATOM 6439 C CA . ALA A 1 811 ? 20.941 -17.425 -10.525 1.00 98.56 811 ALA A CA 1
ATOM 6440 C C . ALA A 1 811 ? 20.033 -18.664 -10.489 1.00 98.56 811 ALA A C 1
ATOM 6442 O O . ALA A 1 811 ? 19.236 -18.811 -9.559 1.00 98.56 811 ALA A O 1
ATOM 6443 N N . GLU A 1 812 ? 20.158 -19.553 -11.478 1.00 98.62 812 GLU A N 1
ATOM 6444 C CA . GLU A 1 812 ? 19.398 -20.808 -11.501 1.00 98.62 812 GLU A CA 1
ATOM 6445 C C . GLU A 1 812 ? 19.716 -21.683 -10.276 1.00 98.62 812 GLU A C 1
ATOM 6447 O O . GLU A 1 812 ? 20.881 -21.880 -9.918 1.00 98.62 812 GLU A O 1
ATOM 6452 N N . GLN A 1 813 ? 18.679 -22.218 -9.635 1.00 98.44 813 GLN A N 1
ATOM 6453 C CA . GLN A 1 813 ? 18.790 -22.933 -8.360 1.00 98.44 813 GLN A CA 1
ATOM 6454 C C . GLN A 1 813 ? 19.548 -24.259 -8.479 1.00 98.44 813 GLN A C 1
ATOM 6456 O O . GLN A 1 813 ? 20.249 -24.653 -7.548 1.00 98.44 813 GLN A O 1
ATOM 6461 N N . ARG A 1 814 ? 19.483 -24.918 -9.641 1.00 98.19 814 ARG A N 1
ATOM 6462 C CA . ARG A 1 814 ? 20.208 -26.169 -9.921 1.00 98.19 814 ARG A CA 1
ATOM 6463 C C . ARG A 1 814 ? 21.726 -26.024 -10.021 1.00 98.19 814 ARG A C 1
ATOM 6465 O O . ARG A 1 814 ? 22.437 -27.027 -10.009 1.00 98.19 814 ARG A O 1
ATOM 6472 N N . HIS A 1 815 ? 22.248 -24.809 -10.193 1.00 98.50 815 HIS A N 1
ATOM 6473 C CA . HIS A 1 815 ? 23.678 -24.638 -10.424 1.00 98.50 815 HIS A CA 1
ATOM 6474 C C . HIS A 1 815 ? 24.475 -24.886 -9.122 1.00 98.50 815 HIS A C 1
ATOM 6476 O O . HIS A 1 815 ? 24.138 -24.316 -8.085 1.00 98.50 815 HIS A O 1
ATOM 6482 N N . PRO A 1 816 ? 25.597 -25.637 -9.135 1.00 97.12 816 PRO A N 1
ATOM 6483 C CA . PRO A 1 816 ? 26.366 -25.952 -7.919 1.00 97.12 816 PRO A CA 1
ATOM 6484 C C . PRO A 1 816 ? 26.890 -24.735 -7.142 1.00 97.12 816 PRO A C 1
ATOM 6486 O O . PRO A 1 816 ? 27.169 -24.827 -5.946 1.00 97.12 816 PRO A O 1
ATOM 6489 N N . GLY A 1 817 ? 27.047 -23.601 -7.828 1.00 96.50 817 GLY A N 1
ATOM 6490 C CA . GLY A 1 817 ? 27.431 -22.304 -7.263 1.00 96.50 817 GLY A CA 1
ATOM 6491 C C . GLY A 1 817 ? 26.279 -21.469 -6.688 1.00 96.50 817 GLY A C 1
ATOM 6492 O O . GLY A 1 817 ? 26.556 -20.396 -6.157 1.00 96.50 817 GLY A O 1
ATOM 6493 N N . PHE A 1 818 ? 25.026 -21.928 -6.790 1.00 97.69 818 PHE A N 1
ATOM 6494 C CA . PHE A 1 818 ? 23.863 -21.257 -6.209 1.00 97.69 818 PHE A CA 1
ATOM 6495 C C . PHE A 1 818 ? 23.978 -21.218 -4.684 1.00 97.69 818 PHE A C 1
ATOM 6497 O O . PHE A 1 818 ? 24.171 -22.257 -4.043 1.00 97.69 818 PHE A O 1
ATOM 6504 N N . ARG A 1 819 ? 23.883 -20.033 -4.079 1.00 95.25 819 ARG A N 1
ATOM 6505 C CA . ARG A 1 819 ? 23.975 -19.865 -2.622 1.00 95.25 819 ARG A CA 1
ATOM 6506 C C . ARG A 1 819 ? 23.020 -18.780 -2.138 1.00 95.25 819 ARG A C 1
ATOM 6508 O O . ARG A 1 819 ? 22.972 -17.696 -2.700 1.00 95.25 819 ARG A O 1
ATOM 6515 N N . VAL A 1 820 ? 22.334 -19.054 -1.030 1.00 92.31 820 VAL A N 1
ATOM 6516 C CA . VAL A 1 820 ? 21.624 -18.058 -0.214 1.00 92.31 820 VAL A CA 1
ATOM 6517 C C . VAL A 1 820 ? 22.250 -18.123 1.174 1.00 92.31 820 VAL A C 1
ATOM 6519 O O . VAL A 1 820 ? 21.941 -19.024 1.950 1.00 92.31 820 VAL A O 1
ATOM 6522 N N . ALA A 1 821 ? 23.207 -17.238 1.458 1.00 86.38 821 ALA A N 1
ATOM 6523 C CA . ALA A 1 821 ? 23.988 -17.296 2.689 1.00 86.38 821 ALA A CA 1
ATOM 6524 C C . ALA A 1 821 ? 23.721 -16.086 3.588 1.00 86.38 821 ALA A C 1
ATOM 6526 O O . ALA A 1 821 ? 23.590 -14.959 3.124 1.00 86.38 821 ALA A O 1
ATOM 6527 N N . TYR A 1 822 ? 23.743 -16.312 4.901 1.00 86.06 822 TYR A N 1
ATOM 6528 C CA . TYR A 1 822 ? 23.708 -15.263 5.928 1.00 86.06 822 TYR A CA 1
ATOM 6529 C C . TYR A 1 822 ? 25.121 -14.814 6.370 1.00 86.06 822 TYR A C 1
ATOM 6531 O O . TYR A 1 822 ? 25.267 -14.068 7.333 1.00 86.06 822 TYR A O 1
ATOM 6539 N N . GLN A 1 823 ? 26.177 -15.260 5.673 1.00 81.69 823 GLN A N 1
ATOM 6540 C CA . GLN A 1 823 ? 27.593 -14.961 5.956 1.00 81.69 823 GLN A CA 1
ATOM 6541 C C . GLN A 1 823 ? 28.372 -14.545 4.687 1.00 81.69 823 GLN A C 1
ATOM 6543 O O . GLN A 1 823 ? 27.952 -14.849 3.568 1.00 81.69 823 GLN A O 1
ATOM 6548 N N . GLY A 1 824 ? 29.477 -13.788 4.824 1.00 81.81 824 GLY A N 1
ATOM 6549 C CA . GLY A 1 824 ? 30.293 -13.242 3.707 1.00 81.81 824 GLY A CA 1
ATOM 6550 C C . GLY A 1 824 ? 30.012 -11.769 3.323 1.00 81.81 824 GLY A C 1
ATOM 6551 O O . GLY A 1 824 ? 29.704 -10.960 4.197 1.00 81.81 824 GLY A O 1
ATOM 6552 N N . HIS A 1 825 ? 30.025 -11.442 2.024 1.00 84.25 825 HIS A N 1
ATOM 6553 C CA . HIS A 1 825 ? 29.583 -10.140 1.474 1.00 84.25 825 HIS A CA 1
ATOM 6554 C C . HIS A 1 825 ? 28.051 -9.989 1.526 1.00 84.25 825 HIS A C 1
ATOM 6556 O O . HIS A 1 825 ? 27.370 -10.978 1.272 1.00 84.25 825 HIS A O 1
ATOM 6562 N N . GLU A 1 826 ? 27.490 -8.823 1.860 1.00 84.19 826 GLU A N 1
ATOM 6563 C CA . GLU A 1 826 ? 26.036 -8.613 2.013 1.00 84.19 826 GLU A CA 1
ATOM 6564 C C . GLU A 1 826 ? 25.261 -8.524 0.690 1.00 84.19 826 GLU A C 1
ATOM 6566 O O . GLU A 1 826 ? 24.138 -9.023 0.585 1.00 84.19 826 GLU A O 1
ATOM 6571 N N . CYS A 1 827 ? 25.888 -7.991 -0.353 1.00 85.31 827 CYS A N 1
ATOM 6572 C CA . CYS A 1 827 ? 25.297 -7.894 -1.682 1.00 85.31 827 CYS A CA 1
ATOM 6573 C C . CYS A 1 827 ? 25.568 -9.159 -2.521 1.00 85.31 827 CYS A C 1
ATOM 6575 O O . CYS A 1 827 ? 26.364 -9.137 -3.452 1.00 85.31 827 CYS A O 1
ATOM 6577 N N . GLN A 1 828 ? 24.969 -10.298 -2.184 1.00 91.75 828 GLN A N 1
ATOM 6578 C CA . GLN A 1 828 ? 25.212 -11.547 -2.925 1.00 91.75 828 GLN A CA 1
ATOM 6579 C C . GLN A 1 828 ? 24.282 -11.671 -4.138 1.00 91.75 828 GLN A C 1
ATOM 6581 O O . GLN A 1 828 ? 23.063 -11.617 -3.972 1.00 91.75 828 GLN A O 1
ATOM 6586 N N . TRP A 1 829 ? 24.841 -11.885 -5.334 1.00 95.69 829 TRP A N 1
ATOM 6587 C CA . TRP A 1 829 ? 24.091 -12.071 -6.591 1.00 95.69 829 TRP A CA 1
ATOM 6588 C C . TRP A 1 829 ? 24.155 -13.497 -7.168 1.00 95.69 829 TRP A C 1
ATOM 6590 O O . TRP A 1 829 ? 23.707 -13.746 -8.284 1.00 95.69 829 TRP A O 1
ATOM 6600 N N . ASN A 1 830 ? 24.682 -14.462 -6.413 1.00 96.38 830 ASN A N 1
ATOM 6601 C CA . ASN A 1 830 ? 24.734 -15.882 -6.781 1.00 96.38 830 ASN A CA 1
ATOM 6602 C C . ASN A 1 830 ? 23.531 -16.704 -6.287 1.00 96.38 830 ASN A C 1
ATOM 6604 O O . ASN A 1 830 ? 23.655 -17.917 -6.109 1.00 96.38 830 ASN A O 1
ATOM 6608 N N . GLY A 1 831 ? 22.375 -16.084 -6.046 1.00 96.69 831 GLY A N 1
ATOM 6609 C CA . GLY A 1 831 ? 21.198 -16.827 -5.599 1.00 96.69 831 GLY A CA 1
ATOM 6610 C C . GLY A 1 831 ? 20.052 -16.006 -5.014 1.00 96.69 831 GLY A C 1
ATOM 6611 O O . GLY A 1 831 ? 18.915 -16.246 -5.426 1.00 96.69 831 GLY A O 1
ATOM 6612 N N . PRO A 1 832 ? 20.281 -15.036 -4.105 1.00 97.50 832 PRO A N 1
ATOM 6613 C CA . PRO A 1 832 ? 19.199 -14.267 -3.495 1.00 97.50 832 PRO A CA 1
ATOM 6614 C C . PRO A 1 832 ? 18.280 -13.607 -4.523 1.00 97.50 832 PRO A C 1
ATOM 6616 O O . PRO A 1 832 ? 18.697 -13.312 -5.648 1.00 97.50 832 PRO A O 1
ATOM 6619 N N . SER A 1 833 ? 17.033 -13.355 -4.129 1.00 98.12 833 SER A N 1
ATOM 6620 C CA . SER A 1 833 ? 16.141 -12.507 -4.917 1.00 98.12 833 SER A CA 1
ATOM 6621 C C . SER A 1 833 ? 16.569 -11.050 -4.737 1.00 98.12 833 SER A C 1
ATOM 6623 O O . SER A 1 833 ? 16.910 -10.624 -3.632 1.00 98.12 833 SER A O 1
ATOM 6625 N N . TRP A 1 834 ? 16.568 -10.293 -5.831 1.00 98.50 834 TRP A N 1
ATOM 6626 C CA . TRP A 1 834 ? 16.861 -8.862 -5.842 1.00 98.50 834 TRP A CA 1
ATOM 6627 C C . TRP A 1 834 ? 15.696 -8.120 -6.499 1.00 98.50 834 TRP A C 1
ATOM 6629 O O . TRP A 1 834 ? 15.356 -8.442 -7.644 1.00 98.50 834 TRP A O 1
ATOM 6639 N N . PRO A 1 835 ? 15.107 -7.100 -5.846 1.00 98.62 835 PRO A N 1
ATOM 6640 C CA . PRO A 1 835 ? 14.120 -6.219 -6.468 1.00 98.62 835 PRO A CA 1
ATOM 6641 C C . PRO A 1 835 ? 14.609 -5.603 -7.785 1.00 98.62 835 PRO A C 1
ATOM 6643 O O . PRO A 1 835 ? 13.833 -5.505 -8.731 1.00 98.62 835 PRO A O 1
ATOM 6646 N N . TYR A 1 836 ? 15.901 -5.260 -7.879 1.00 98.19 836 TYR A N 1
ATOM 6647 C CA . TYR A 1 836 ? 16.534 -4.765 -9.109 1.00 98.19 836 TYR A CA 1
ATOM 6648 C C . TYR A 1 836 ? 16.353 -5.748 -10.274 1.00 98.19 836 TYR A C 1
ATOM 6650 O O . TYR A 1 836 ? 15.713 -5.427 -11.275 1.00 98.19 836 TYR A O 1
ATOM 6658 N N . ALA A 1 837 ? 16.850 -6.981 -10.118 1.00 98.31 837 ALA A N 1
ATOM 6659 C CA . ALA A 1 837 ? 16.758 -8.017 -11.148 1.00 98.31 837 ALA A CA 1
ATOM 6660 C C . ALA A 1 837 ? 15.300 -8.403 -11.435 1.00 98.31 837 ALA A C 1
ATOM 6662 O O . ALA A 1 837 ? 14.907 -8.529 -12.591 1.00 98.31 837 ALA A O 1
ATOM 6663 N N . THR A 1 838 ? 14.471 -8.496 -10.392 1.00 98.75 838 THR A N 1
ATOM 6664 C CA . THR A 1 838 ? 13.041 -8.809 -10.519 1.00 98.75 838 THR A CA 1
ATOM 6665 C C . THR A 1 838 ? 12.319 -7.771 -11.377 1.00 98.75 838 THR A C 1
ATOM 6667 O O . THR A 1 838 ? 11.551 -8.131 -12.268 1.00 98.75 838 THR A O 1
ATOM 6670 N N . ALA A 1 839 ? 12.596 -6.482 -11.165 1.00 98.75 839 ALA A N 1
ATOM 6671 C CA . ALA A 1 839 ? 12.023 -5.396 -11.953 1.00 98.75 839 ALA A CA 1
ATOM 6672 C C . ALA A 1 839 ? 12.498 -5.414 -13.416 1.00 98.75 839 ALA A C 1
ATOM 6674 O O . ALA A 1 839 ? 11.693 -5.197 -14.328 1.00 98.75 839 ALA A O 1
ATOM 6675 N N . GLN A 1 840 ? 13.780 -5.712 -13.663 1.00 98.56 840 GLN A N 1
ATOM 6676 C CA . GLN A 1 840 ? 14.297 -5.902 -15.023 1.00 98.56 840 GLN A CA 1
ATOM 6677 C C . GLN A 1 840 ? 13.602 -7.069 -15.728 1.00 98.56 840 GLN A C 1
ATOM 6679 O O . GLN A 1 840 ? 13.108 -6.905 -16.843 1.00 98.56 840 GLN A O 1
ATOM 6684 N N . THR A 1 841 ? 13.502 -8.212 -15.052 1.00 98.81 841 THR A N 1
ATOM 6685 C CA . THR A 1 841 ? 12.857 -9.423 -15.564 1.00 98.81 841 THR A CA 1
ATOM 6686 C C . THR A 1 841 ? 11.377 -9.185 -15.853 1.00 98.81 841 THR A C 1
ATOM 6688 O O . THR A 1 841 ? 10.915 -9.537 -16.932 1.00 98.81 841 THR A O 1
ATOM 6691 N N . LEU A 1 842 ? 10.630 -8.521 -14.963 1.00 98.88 842 LEU A N 1
ATOM 6692 C CA . LEU A 1 842 ? 9.215 -8.197 -15.193 1.00 98.88 842 LEU A CA 1
ATOM 6693 C C . LEU A 1 842 ? 9.017 -7.198 -16.342 1.00 98.88 842 LEU A C 1
ATOM 6695 O O . LEU A 1 842 ? 8.066 -7.337 -17.109 1.00 98.88 842 LEU A O 1
ATOM 6699 N N . THR A 1 843 ? 9.912 -6.222 -16.510 1.00 98.88 843 THR A N 1
ATOM 6700 C CA . THR A 1 843 ? 9.854 -5.301 -17.659 1.00 98.88 843 THR A CA 1
ATOM 6701 C C . THR A 1 843 ? 10.118 -6.046 -18.970 1.00 98.88 843 THR A C 1
ATOM 6703 O O . THR A 1 843 ? 9.352 -5.929 -19.926 1.00 98.88 843 THR A O 1
ATOM 6706 N N . ALA A 1 844 ? 11.163 -6.876 -18.998 1.00 98.88 844 ALA A N 1
ATOM 6707 C CA . ALA A 1 844 ? 11.504 -7.732 -20.129 1.00 98.88 844 ALA A CA 1
ATOM 6708 C C . ALA A 1 844 ? 10.368 -8.709 -20.477 1.00 98.88 844 ALA A C 1
ATOM 6710 O O . ALA A 1 844 ? 10.009 -8.870 -21.642 1.00 98.88 844 ALA A O 1
ATOM 6711 N N . MET A 1 845 ? 9.743 -9.296 -19.458 1.00 98.75 845 MET A N 1
ATOM 6712 C CA . MET A 1 845 ? 8.605 -10.197 -19.597 1.00 98.75 845 MET A CA 1
ATOM 6713 C C . MET A 1 845 ? 7.395 -9.477 -20.191 1.00 98.75 845 MET A C 1
ATOM 6715 O O . MET A 1 845 ? 6.733 -10.008 -21.083 1.00 98.75 845 MET A O 1
ATOM 6719 N N . ALA A 1 846 ? 7.123 -8.251 -19.733 1.00 98.75 846 ALA A N 1
ATOM 6720 C CA . ALA A 1 846 ? 6.052 -7.439 -20.285 1.00 98.75 846 ALA A CA 1
ATOM 6721 C C . ALA A 1 846 ? 6.279 -7.145 -21.774 1.00 98.75 846 ALA A C 1
ATOM 6723 O O . ALA A 1 846 ? 5.333 -7.230 -22.556 1.00 98.75 846 ALA A O 1
ATOM 6724 N N . ASN A 1 847 ? 7.517 -6.861 -22.187 1.00 98.62 847 ASN A N 1
ATOM 6725 C CA . ASN A 1 847 ? 7.854 -6.665 -23.598 1.00 98.62 847 ASN A CA 1
ATOM 6726 C C . ASN A 1 847 ? 7.682 -7.948 -24.413 1.00 98.62 847 ASN A C 1
ATOM 6728 O O . ASN A 1 847 ? 7.111 -7.905 -25.497 1.00 98.62 847 ASN A O 1
ATOM 6732 N N . VAL A 1 848 ? 8.090 -9.104 -23.887 1.00 98.25 848 VAL A N 1
ATOM 6733 C CA . VAL A 1 848 ? 7.909 -10.399 -24.566 1.00 98.25 848 VAL A CA 1
ATOM 6734 C C . VAL A 1 848 ? 6.439 -10.710 -24.796 1.00 98.25 848 VAL A C 1
ATOM 6736 O O . VAL A 1 848 ? 6.043 -11.023 -25.915 1.00 98.25 848 VAL A O 1
ATOM 6739 N N . LEU A 1 849 ? 5.607 -10.529 -23.773 1.00 98.25 849 LEU A N 1
ATOM 6740 C CA . LEU A 1 849 ? 4.163 -10.747 -23.874 1.00 98.25 849 LEU A CA 1
ATOM 6741 C C . LEU A 1 849 ? 3.453 -9.753 -24.805 1.00 98.25 849 LEU A C 1
ATOM 6743 O O . LEU A 1 849 ? 2.350 -10.034 -25.273 1.00 98.25 849 LEU A O 1
ATOM 6747 N N . ASN A 1 850 ? 4.052 -8.589 -25.060 1.00 97.06 850 ASN A N 1
ATOM 6748 C CA . ASN A 1 850 ? 3.499 -7.575 -25.953 1.00 97.06 850 ASN A CA 1
ATOM 6749 C C . ASN A 1 850 ? 3.978 -7.735 -27.401 1.00 97.06 850 ASN A C 1
ATOM 6751 O O . ASN A 1 850 ? 3.180 -7.606 -28.333 1.00 97.06 850 ASN A O 1
ATOM 6755 N N . ASP A 1 851 ? 5.269 -7.983 -27.591 1.00 94.75 851 ASP A N 1
ATOM 6756 C CA . ASP A 1 851 ? 5.945 -7.710 -28.856 1.00 94.75 851 ASP A CA 1
ATOM 6757 C C . ASP A 1 851 ? 6.374 -8.979 -29.595 1.00 94.75 851 ASP A C 1
ATOM 6759 O O . ASP A 1 851 ? 6.739 -8.885 -30.773 1.00 94.75 851 ASP A O 1
ATOM 6763 N N . TYR A 1 852 ? 6.341 -10.141 -28.933 1.00 97.06 852 TYR A N 1
ATOM 6764 C CA . TYR A 1 852 ? 6.883 -11.395 -29.448 1.00 97.06 852 TYR A CA 1
ATOM 6765 C C . TYR A 1 852 ? 5.792 -12.461 -29.619 1.00 97.06 852 TYR A C 1
ATOM 6767 O O . TYR A 1 852 ? 5.000 -12.693 -28.703 1.00 97.06 852 TYR A O 1
ATOM 6775 N N . PRO A 1 853 ? 5.745 -13.149 -30.774 1.00 93.50 853 PRO A N 1
ATOM 6776 C CA . PRO A 1 853 ? 4.888 -14.313 -30.947 1.00 93.50 853 PRO A CA 1
ATOM 6777 C C . PRO A 1 853 ? 5.506 -15.509 -30.212 1.00 93.50 853 PRO A C 1
ATOM 6779 O O . PRO A 1 853 ? 6.467 -16.104 -30.694 1.00 93.50 853 PRO A O 1
ATOM 6782 N N . GLN A 1 854 ? 4.979 -15.847 -29.035 1.00 96.12 854 GLN A N 1
ATOM 6783 C CA . GLN A 1 854 ? 5.523 -16.915 -28.193 1.00 96.12 854 GLN A CA 1
ATOM 6784 C C . GLN A 1 854 ? 4.466 -17.538 -27.277 1.00 96.12 854 GLN A C 1
ATOM 6786 O O . GLN A 1 854 ? 3.416 -16.941 -27.033 1.00 96.12 854 GLN A O 1
ATOM 6791 N N . THR A 1 855 ? 4.771 -18.726 -26.750 1.00 96.06 855 THR A N 1
ATOM 6792 C CA . THR A 1 855 ? 3.919 -19.472 -25.804 1.00 96.06 855 THR A CA 1
ATOM 6793 C C . THR A 1 855 ? 4.675 -19.977 -24.572 1.00 96.06 855 THR A C 1
ATOM 6795 O O . THR A 1 855 ? 4.092 -20.682 -23.755 1.00 96.06 855 THR A O 1
ATOM 6798 N N . ASN A 1 856 ? 5.965 -19.660 -24.438 1.00 97.56 856 ASN A N 1
ATOM 6799 C CA . ASN A 1 856 ? 6.832 -20.143 -23.357 1.00 97.56 856 ASN A CA 1
ATOM 6800 C C . ASN A 1 856 ? 6.489 -19.510 -22.002 1.00 97.56 856 ASN A C 1
ATOM 6802 O O . ASN A 1 856 ? 6.811 -20.073 -20.960 1.00 97.56 856 ASN A O 1
ATOM 6806 N N . ILE A 1 857 ? 5.848 -18.339 -22.014 1.00 97.88 857 ILE A N 1
ATOM 6807 C CA . ILE A 1 857 ? 5.403 -17.644 -20.812 1.00 97.88 857 ILE A CA 1
ATOM 6808 C C . ILE A 1 857 ? 4.068 -16.933 -21.045 1.00 97.88 857 ILE A C 1
ATOM 6810 O O . ILE A 1 857 ? 3.783 -16.465 -22.150 1.00 97.88 857 ILE A O 1
ATOM 6814 N N . SER A 1 858 ? 3.228 -16.847 -20.014 1.00 98.12 858 SER A N 1
ATOM 6815 C CA . SER A 1 858 ? 1.855 -16.343 -20.131 1.00 98.12 858 SER A CA 1
ATOM 6816 C C . SER A 1 858 ? 1.595 -15.059 -19.331 1.00 98.12 858 SER A C 1
ATOM 6818 O O . SER A 1 858 ? 2.360 -14.665 -18.448 1.00 98.12 858 SER A O 1
ATOM 6820 N N . LYS A 1 859 ? 0.447 -14.414 -19.596 1.00 98.06 859 LYS A N 1
ATOM 6821 C CA . LYS A 1 859 ? -0.080 -13.329 -18.745 1.00 98.06 859 LYS A CA 1
ATOM 6822 C C . LYS A 1 859 ? -0.296 -13.797 -17.299 1.00 98.06 859 LYS A C 1
ATOM 6824 O O . LYS A 1 859 ? -0.078 -13.023 -16.371 1.00 98.06 859 LYS A O 1
ATOM 6829 N N . GLN A 1 860 ? -0.687 -15.061 -17.110 1.00 98.31 860 GLN A N 1
ATOM 6830 C CA . GLN A 1 860 ? -0.874 -15.654 -15.785 1.00 98.31 860 GLN A CA 1
ATOM 6831 C C . GLN A 1 860 ? 0.446 -15.698 -15.013 1.00 98.31 860 GLN A C 1
ATOM 6833 O O . GLN A 1 860 ? 0.483 -15.348 -13.835 1.00 98.31 860 GLN A O 1
ATOM 6838 N N . ASP A 1 861 ? 1.533 -16.064 -15.690 1.00 98.56 861 ASP A N 1
ATOM 6839 C CA . ASP A 1 861 ? 2.867 -16.086 -15.094 1.00 98.56 861 ASP A CA 1
ATOM 6840 C C . ASP A 1 861 ? 3.335 -14.671 -14.739 1.00 98.56 861 ASP A C 1
ATOM 6842 O O . ASP A 1 861 ? 3.846 -14.457 -13.641 1.00 98.56 861 ASP A O 1
ATOM 6846 N N . TYR A 1 862 ? 3.076 -13.681 -15.608 1.00 98.75 862 TYR A N 1
ATOM 6847 C CA . TYR A 1 862 ? 3.412 -12.274 -15.340 1.00 98.75 862 TYR A CA 1
ATOM 6848 C C . TYR A 1 862 ? 2.716 -11.789 -14.075 1.00 98.75 862 TYR A C 1
ATOM 6850 O O . TYR A 1 862 ? 3.354 -11.259 -13.165 1.00 98.75 862 TYR A O 1
ATOM 6858 N N . PHE A 1 863 ? 1.404 -12.016 -14.002 1.00 98.69 863 PHE A N 1
ATOM 6859 C CA . PHE A 1 863 ? 0.601 -11.623 -12.857 1.00 98.69 863 PHE A CA 1
ATOM 6860 C C . PHE A 1 863 ? 1.056 -12.328 -11.576 1.00 98.69 863 PHE A C 1
ATOM 6862 O O . PHE A 1 863 ? 1.192 -11.680 -10.540 1.00 98.69 863 PHE A O 1
ATOM 6869 N N . LYS A 1 864 ? 1.387 -13.622 -11.650 1.00 98.44 864 LYS A N 1
ATOM 6870 C CA . LYS A 1 864 ? 1.902 -14.394 -10.512 1.00 98.44 864 LYS A CA 1
ATOM 6871 C C . LYS A 1 864 ? 3.235 -13.848 -9.996 1.00 98.44 864 LYS A C 1
ATOM 6873 O O . LYS A 1 864 ? 3.371 -13.643 -8.791 1.00 98.44 864 LYS A O 1
ATOM 6878 N N . ILE A 1 865 ? 4.208 -13.582 -10.871 1.00 98.75 865 ILE A N 1
ATOM 6879 C CA . ILE A 1 865 ? 5.502 -13.010 -10.459 1.00 98.75 865 ILE A CA 1
ATOM 6880 C C . ILE A 1 865 ? 5.322 -11.582 -9.924 1.00 98.75 865 ILE A C 1
ATOM 6882 O O . ILE A 1 865 ? 5.937 -11.228 -8.919 1.00 98.75 865 ILE A O 1
ATOM 6886 N N . LEU A 1 866 ? 4.432 -10.781 -10.518 1.00 98.75 866 LEU A N 1
ATOM 6887 C CA . LEU A 1 866 ? 4.096 -9.447 -10.018 1.00 98.75 866 LEU A CA 1
ATOM 6888 C C . LEU A 1 866 ? 3.447 -9.494 -8.623 1.00 98.75 866 LEU A C 1
ATOM 6890 O O . LEU A 1 866 ? 3.806 -8.689 -7.767 1.00 98.75 866 LEU A O 1
ATOM 6894 N N . GLN A 1 867 ? 2.542 -10.442 -8.359 1.00 98.31 867 GLN A N 1
ATOM 6895 C CA . GLN A 1 867 ? 1.949 -10.650 -7.032 1.00 98.31 867 GLN A CA 1
ATOM 6896 C C . GLN A 1 867 ? 2.989 -11.107 -6.004 1.00 98.31 867 GLN A C 1
ATOM 6898 O O . GLN A 1 867 ? 3.004 -10.601 -4.882 1.00 98.31 867 GLN A O 1
ATOM 6903 N N . ILE A 1 868 ? 3.885 -12.023 -6.385 1.00 98.06 868 ILE A N 1
ATOM 6904 C CA . ILE A 1 868 ? 5.015 -12.445 -5.547 1.00 98.06 868 ILE A CA 1
ATOM 6905 C C . ILE A 1 868 ? 5.891 -11.237 -5.195 1.00 98.06 868 ILE A C 1
ATOM 6907 O O . ILE A 1 868 ? 6.230 -11.039 -4.028 1.00 98.06 868 ILE A O 1
ATOM 6911 N N . TYR A 1 869 ? 6.197 -10.391 -6.177 1.00 98.62 869 TYR A N 1
ATOM 6912 C CA . TYR A 1 869 ? 6.982 -9.183 -5.963 1.00 98.62 869 TYR A CA 1
ATOM 6913 C C . TYR A 1 869 ? 6.234 -8.154 -5.102 1.00 98.62 869 TYR A C 1
ATOM 6915 O O . TYR A 1 869 ? 6.810 -7.584 -4.182 1.00 98.62 869 TYR A O 1
ATOM 6923 N N . ALA A 1 870 ? 4.926 -7.963 -5.291 1.00 97.56 870 ALA A N 1
ATOM 6924 C CA . ALA A 1 870 ? 4.124 -7.117 -4.407 1.00 97.56 870 ALA A CA 1
ATOM 6925 C C . ALA A 1 870 ? 4.130 -7.640 -2.959 1.00 97.56 870 ALA A C 1
ATOM 6927 O O . ALA A 1 870 ? 4.265 -6.858 -2.019 1.00 97.56 870 ALA A O 1
ATOM 6928 N N . ASN A 1 871 ? 4.045 -8.963 -2.778 1.00 94.38 871 ASN A N 1
ATOM 6929 C CA . ASN A 1 871 ? 4.088 -9.630 -1.476 1.00 94.38 871 ASN A CA 1
ATOM 6930 C C . ASN A 1 871 ? 5.466 -9.552 -0.806 1.00 94.38 871 ASN A C 1
ATOM 6932 O O . ASN A 1 871 ? 5.550 -9.580 0.429 1.00 94.38 871 ASN A O 1
ATOM 6936 N N . SER A 1 872 ? 6.547 -9.468 -1.586 1.00 94.81 872 SER A N 1
ATOM 6937 C CA . SER A 1 872 ? 7.899 -9.343 -1.044 1.00 94.81 872 SER A CA 1
ATOM 6938 C C . SER A 1 872 ? 8.112 -8.006 -0.334 1.00 94.81 872 SER A C 1
ATOM 6940 O O . SER A 1 872 ? 8.920 -7.962 0.584 1.00 94.81 872 SER A O 1
ATOM 6942 N N . HIS A 1 873 ? 7.329 -6.965 -0.658 1.00 96.38 873 HIS A N 1
ATOM 6943 C CA . HIS A 1 873 ? 7.408 -5.629 -0.052 1.00 96.38 873 HIS A CA 1
ATOM 6944 C C . HIS A 1 873 ? 6.816 -5.554 1.373 1.00 96.38 873 HIS A C 1
ATOM 6946 O O . HIS A 1 873 ? 5.979 -4.704 1.690 1.00 96.38 873 HIS A O 1
ATOM 6952 N N . ALA A 1 874 ? 7.221 -6.468 2.249 1.00 89.75 874 ALA A N 1
ATOM 6953 C CA . ALA A 1 874 ? 6.808 -6.490 3.644 1.00 89.75 874 ALA A CA 1
ATOM 6954 C C . ALA A 1 874 ? 7.981 -6.851 4.550 1.00 89.75 874 ALA A C 1
ATOM 6956 O O . ALA A 1 874 ? 8.876 -7.608 4.164 1.00 89.75 874 ALA A O 1
ATOM 6957 N N . PHE A 1 875 ? 7.954 -6.324 5.769 1.00 84.88 875 PHE A N 1
ATOM 6958 C CA . PHE A 1 875 ? 8.966 -6.619 6.763 1.00 84.88 875 PHE A CA 1
ATOM 6959 C C . PHE A 1 875 ? 8.821 -8.057 7.262 1.00 84.88 875 PHE A C 1
ATOM 6961 O O . PHE A 1 875 ? 7.778 -8.479 7.777 1.00 84.88 875 PHE A O 1
ATOM 6968 N N . ARG A 1 876 ? 9.896 -8.814 7.083 1.00 82.88 876 ARG A N 1
ATOM 6969 C CA . ARG A 1 876 ? 10.028 -10.219 7.443 1.00 82.88 876 ARG A CA 1
ATOM 6970 C C . ARG A 1 876 ? 11.389 -10.390 8.082 1.00 82.88 876 ARG A C 1
ATOM 6972 O O . ARG A 1 876 ? 12.383 -9.997 7.477 1.00 82.88 876 ARG A O 1
ATOM 6979 N N . GLN A 1 877 ? 11.405 -10.940 9.289 1.00 66.62 877 GLN A N 1
ATOM 6980 C CA . GLN A 1 877 ? 12.634 -11.121 10.046 1.00 66.62 877 GLN A CA 1
ATOM 6981 C C . GLN A 1 877 ? 12.738 -12.545 10.584 1.00 66.62 877 GLN A C 1
ATOM 6983 O O . GLN A 1 877 ? 11.784 -13.072 11.165 1.00 66.62 877 GLN A O 1
ATOM 6988 N N . ILE A 1 878 ? 13.916 -13.144 10.432 1.00 66.06 878 ILE A N 1
ATOM 6989 C CA . ILE A 1 878 ? 14.299 -14.353 11.167 1.00 66.06 878 ILE A CA 1
ATOM 6990 C C . ILE A 1 878 ? 14.775 -13.952 12.575 1.00 66.06 878 ILE A C 1
ATOM 6992 O O . ILE A 1 878 ? 15.664 -13.102 12.692 1.00 66.06 878 ILE A O 1
ATOM 6996 N N . PRO A 1 879 ? 14.234 -14.543 13.659 1.00 55.75 879 PRO A N 1
ATOM 6997 C CA . PRO A 1 879 ? 14.719 -14.291 15.013 1.00 55.75 879 PRO A CA 1
ATOM 6998 C C . PRO A 1 879 ? 16.231 -14.538 15.142 1.00 55.75 879 PRO A C 1
ATOM 7000 O O . PRO A 1 879 ? 16.765 -15.531 14.640 1.00 55.75 879 PRO A O 1
ATOM 7003 N N . VAL A 1 880 ? 16.933 -13.638 15.836 1.00 48.44 880 VAL A N 1
ATOM 7004 C CA . VAL A 1 880 ? 18.389 -13.724 16.038 1.00 48.44 880 VAL A CA 1
ATOM 7005 C C . VAL A 1 880 ? 18.753 -15.064 16.694 1.00 48.44 880 VAL A C 1
ATOM 7007 O O . VAL A 1 880 ? 18.242 -15.390 17.760 1.00 48.44 880 VAL A O 1
ATOM 7010 N N . GLY A 1 881 ? 19.647 -15.832 16.060 1.00 46.00 881 GLY A N 1
ATOM 7011 C CA . GLY A 1 881 ? 20.070 -17.165 16.519 1.00 46.00 881 GLY A CA 1
ATOM 7012 C C . GLY A 1 881 ? 19.289 -18.338 15.913 1.00 46.00 881 GLY A C 1
ATOM 7013 O O . GLY A 1 881 ? 19.648 -19.485 16.152 1.00 46.00 881 GLY A O 1
ATOM 7014 N N . ALA A 1 882 ? 18.273 -18.069 15.087 1.00 49.53 882 ALA A N 1
ATOM 7015 C CA . ALA A 1 882 ? 17.402 -19.079 14.487 1.00 49.53 882 ALA A CA 1
ATOM 7016 C C . ALA A 1 882 ? 17.618 -19.234 12.966 1.00 49.53 882 ALA A C 1
ATOM 7018 O O . ALA A 1 882 ? 16.680 -19.565 12.241 1.00 49.53 882 ALA A O 1
ATOM 7019 N N . ALA A 1 883 ? 18.845 -18.998 12.478 1.00 46.06 883 ALA A N 1
ATOM 7020 C CA . ALA A 1 883 ? 19.195 -19.004 11.050 1.00 46.06 883 ALA A CA 1
ATOM 7021 C C . ALA A 1 883 ? 18.880 -20.333 10.324 1.00 46.06 883 ALA A C 1
ATOM 7023 O O . ALA A 1 883 ? 18.750 -20.339 9.105 1.00 46.06 883 ALA A O 1
ATOM 7024 N N . GLU A 1 884 ? 18.704 -21.431 11.068 1.00 46.91 884 GLU A N 1
ATOM 7025 C CA . GLU A 1 884 ? 18.317 -22.753 10.547 1.00 46.91 884 GLU A CA 1
ATOM 7026 C C . GLU A 1 884 ? 16.816 -23.073 10.699 1.00 46.91 884 GLU A C 1
ATOM 7028 O O . GLU A 1 884 ? 16.348 -24.107 10.233 1.00 46.91 884 GLU A O 1
ATOM 7033 N N . SER A 1 885 ? 16.033 -22.212 11.355 1.00 47.66 885 SER A N 1
ATOM 7034 C CA . SER A 1 885 ? 14.681 -22.567 11.818 1.00 47.66 885 SER A CA 1
ATOM 7035 C C . SER A 1 885 ? 13.566 -22.414 10.777 1.00 47.66 885 SER A C 1
ATOM 7037 O O . SER A 1 885 ? 12.445 -22.836 11.043 1.00 47.66 885 SER A O 1
ATOM 7039 N N . ASN A 1 886 ? 13.819 -21.799 9.614 1.00 47.12 886 ASN A N 1
ATOM 7040 C CA . ASN A 1 886 ? 12.788 -21.388 8.640 1.00 47.12 886 ASN A CA 1
ATOM 7041 C C . ASN A 1 886 ? 11.636 -20.535 9.231 1.00 47.12 886 ASN A C 1
ATOM 7043 O O . ASN A 1 886 ? 10.656 -20.262 8.537 1.00 47.12 886 ASN A O 1
ATOM 7047 N N . VAL A 1 887 ? 11.733 -20.082 10.489 1.00 44.38 887 VAL A N 1
ATOM 7048 C CA . VAL A 1 887 ? 10.705 -19.268 11.144 1.00 44.38 887 VAL A CA 1
ATOM 7049 C C . VAL A 1 887 ? 10.948 -17.800 10.816 1.00 44.38 887 VAL A C 1
ATOM 7051 O O . VAL A 1 887 ? 11.955 -17.217 11.212 1.00 44.38 887 VAL A O 1
ATOM 7054 N N . VAL A 1 888 ? 9.993 -17.192 10.117 1.00 54.34 888 VAL A N 1
ATOM 7055 C CA . VAL A 1 888 ? 9.979 -15.760 9.809 1.00 54.34 888 VAL A CA 1
ATOM 7056 C C . VAL A 1 888 ? 8.810 -15.108 10.528 1.00 54.34 888 VAL A C 1
ATOM 7058 O O . VAL A 1 888 ? 7.657 -15.501 10.345 1.00 54.34 888 VAL A O 1
ATOM 7061 N N . VAL A 1 889 ? 9.093 -14.067 11.307 1.00 54.19 889 VAL A N 1
ATOM 7062 C CA . VAL A 1 889 ? 8.057 -13.177 11.830 1.00 54.19 889 VAL A CA 1
ATOM 7063 C C . VAL A 1 889 ? 7.711 -12.189 10.725 1.00 54.19 889 VAL A C 1
ATOM 7065 O O . VAL A 1 889 ? 8.526 -11.348 10.345 1.00 54.19 889 VAL A O 1
ATOM 7068 N N . ARG A 1 890 ? 6.499 -12.304 10.178 1.00 56.47 890 ARG A N 1
ATOM 7069 C CA . ARG A 1 890 ? 5.945 -11.297 9.271 1.00 56.47 890 ARG A CA 1
ATOM 7070 C C . ARG A 1 890 ? 5.280 -10.210 10.104 1.00 56.47 890 ARG A C 1
ATOM 7072 O O . ARG A 1 890 ? 4.280 -10.478 10.766 1.00 56.47 890 ARG A O 1
ATOM 7079 N N . LEU A 1 891 ? 5.803 -8.992 10.027 1.00 59.28 891 LEU A N 1
ATOM 7080 C CA . LEU A 1 891 ? 5.111 -7.816 10.544 1.00 59.28 891 LEU A CA 1
ATOM 7081 C C . LEU A 1 891 ? 4.262 -7.216 9.420 1.00 59.28 891 LEU A C 1
ATOM 7083 O O . LEU A 1 891 ? 4.641 -7.263 8.249 1.00 59.28 891 LEU A O 1
ATOM 7087 N N . ASP A 1 892 ? 3.112 -6.630 9.753 1.00 65.88 892 ASP A N 1
ATOM 7088 C CA . ASP A 1 892 ? 2.260 -5.925 8.780 1.00 65.88 892 ASP A CA 1
ATOM 7089 C C . ASP A 1 892 ? 2.829 -4.541 8.390 1.00 65.88 892 ASP A C 1
ATOM 7091 O O . ASP A 1 892 ? 2.099 -3.599 8.087 1.00 65.88 892 ASP A O 1
ATOM 7095 N N . GLN A 1 893 ? 4.156 -4.403 8.407 1.00 82.50 893 GLN A N 1
ATOM 7096 C CA . GLN A 1 893 ? 4.882 -3.200 8.030 1.00 82.50 893 GLN A CA 1
ATOM 7097 C C . GLN A 1 893 ? 5.321 -3.315 6.561 1.00 82.50 893 GLN A C 1
ATOM 7099 O O . GLN A 1 893 ? 6.018 -4.274 6.216 1.00 82.50 893 GLN A O 1
ATOM 7104 N N . PRO A 1 894 ? 4.936 -2.373 5.678 1.00 89.94 894 PRO A N 1
ATOM 7105 C CA . PRO A 1 894 ? 5.496 -2.295 4.333 1.00 89.94 894 PRO A CA 1
ATOM 7106 C C . PRO A 1 894 ? 7.006 -2.087 4.412 1.00 89.94 894 PRO A C 1
ATOM 7108 O O . PRO A 1 894 ? 7.478 -1.306 5.238 1.00 89.94 894 PRO A O 1
ATOM 7111 N N . TRP A 1 895 ? 7.756 -2.784 3.567 1.00 95.12 895 TRP A N 1
ATOM 7112 C CA . TRP A 1 895 ? 9.213 -2.687 3.557 1.00 95.12 895 TRP A CA 1
ATOM 7113 C C . TRP A 1 895 ? 9.760 -2.951 2.164 1.00 95.12 895 TRP A C 1
ATOM 7115 O O . TRP A 1 895 ? 9.227 -3.785 1.440 1.00 95.12 895 TRP A O 1
ATOM 7125 N N . ILE A 1 896 ? 10.832 -2.268 1.793 1.00 97.00 896 ILE A N 1
ATOM 7126 C CA . ILE A 1 896 ? 11.634 -2.570 0.608 1.00 97.00 896 ILE A CA 1
ATOM 7127 C C . ILE A 1 896 ? 13.094 -2.383 0.998 1.00 97.00 896 ILE A C 1
ATOM 7129 O O . ILE A 1 896 ? 13.428 -1.391 1.646 1.00 97.00 896 ILE A O 1
ATOM 7133 N N . ASP A 1 897 ? 13.917 -3.368 0.654 1.00 95.69 897 ASP A N 1
ATOM 7134 C CA . ASP A 1 897 ? 15.336 -3.429 0.996 1.00 95.69 897 ASP A CA 1
ATOM 7135 C C . ASP A 1 897 ? 16.168 -3.946 -0.187 1.00 95.69 897 ASP A C 1
ATOM 7137 O O . ASP A 1 897 ? 15.649 -4.164 -1.284 1.00 95.69 897 ASP A O 1
ATOM 7141 N N . GLU A 1 898 ? 17.467 -4.129 0.034 1.00 95.44 898 GLU A N 1
ATOM 7142 C CA . GLU A 1 898 ? 18.454 -4.458 -0.995 1.00 95.44 898 GLU A CA 1
ATOM 7143 C C . GLU A 1 898 ? 18.206 -5.828 -1.639 1.00 95.44 898 GLU A C 1
ATOM 7145 O O . GLU A 1 898 ? 17.974 -5.915 -2.844 1.00 95.44 898 GLU A O 1
ATOM 7150 N N . ASN A 1 899 ? 18.222 -6.904 -0.848 1.00 95.56 899 ASN A N 1
ATOM 7151 C CA . ASN A 1 899 ? 17.991 -8.269 -1.315 1.00 95.56 899 ASN A CA 1
ATOM 7152 C C . ASN A 1 899 ? 17.298 -9.121 -0.254 1.00 95.56 899 ASN A C 1
ATOM 7154 O O . ASN A 1 899 ? 17.298 -8.799 0.936 1.00 95.56 899 ASN A O 1
ATOM 7158 N N . LEU A 1 900 ? 16.697 -10.223 -0.692 1.00 94.81 900 LEU A N 1
ATOM 7159 C CA . LEU A 1 900 ? 15.942 -11.098 0.189 1.00 94.81 900 LEU A CA 1
ATOM 7160 C C . LEU A 1 900 ? 16.197 -12.573 -0.080 1.00 94.81 900 LEU A C 1
ATOM 7162 O O . LEU A 1 900 ? 16.517 -13.002 -1.193 1.00 94.81 900 LEU A O 1
ATOM 7166 N N . ASN A 1 901 ? 16.018 -13.358 0.976 1.00 94.62 901 ASN A N 1
ATOM 7167 C CA . ASN A 1 901 ? 15.978 -14.799 0.882 1.00 94.62 901 ASN A CA 1
ATOM 7168 C C . ASN A 1 901 ? 14.752 -15.202 0.033 1.00 94.62 901 ASN A C 1
ATOM 7170 O O . ASN A 1 901 ? 13.616 -14.942 0.439 1.00 94.62 901 ASN A O 1
ATOM 7174 N N . PRO A 1 902 ? 14.955 -15.845 -1.130 1.00 94.69 902 PRO A N 1
ATOM 7175 C CA . PRO A 1 902 ? 13.887 -16.133 -2.086 1.00 94.69 902 PRO A CA 1
ATOM 7176 C C . PRO A 1 902 ? 12.868 -17.157 -1.561 1.00 94.69 902 PRO A C 1
ATOM 7178 O O . PRO A 1 902 ? 11.755 -17.224 -2.082 1.00 94.69 902 PRO A O 1
ATOM 7181 N N . GLN A 1 903 ? 13.222 -17.923 -0.521 1.00 91.12 903 GLN A N 1
ATOM 7182 C CA . GLN A 1 903 ? 12.370 -18.957 0.072 1.00 91.12 903 GLN A CA 1
ATOM 7183 C C . GLN A 1 903 ? 11.610 -18.477 1.309 1.00 91.12 903 GLN A C 1
ATOM 7185 O O . GLN A 1 903 ? 10.463 -18.865 1.511 1.00 91.12 903 GLN A O 1
ATOM 7190 N N . THR A 1 904 ? 12.220 -17.620 2.129 1.00 88.62 904 THR A N 1
ATOM 7191 C CA . THR A 1 904 ? 11.635 -17.194 3.414 1.00 88.62 904 THR A CA 1
ATOM 7192 C C . THR A 1 904 ? 11.087 -15.764 3.385 1.00 88.62 904 THR A C 1
ATOM 7194 O O . THR A 1 904 ? 10.237 -15.400 4.199 1.00 88.62 904 THR A O 1
ATOM 7197 N N . GLY A 1 905 ? 11.554 -14.941 2.444 1.00 89.94 905 GLY A N 1
ATOM 7198 C CA . GLY A 1 905 ? 11.177 -13.537 2.316 1.00 89.94 905 GLY A CA 1
ATOM 7199 C C . GLY A 1 905 ? 11.884 -12.593 3.292 1.00 89.94 905 GLY A C 1
ATOM 7200 O O . GLY A 1 905 ? 11.548 -11.414 3.318 1.00 89.94 905 GLY A O 1
ATOM 7201 N N . ASP A 1 906 ? 12.824 -13.095 4.095 1.00 91.06 906 ASP A N 1
ATOM 7202 C CA . ASP A 1 906 ? 13.667 -12.299 4.995 1.00 91.06 906 ASP A CA 1
ATOM 7203 C C . ASP A 1 906 ? 14.634 -11.400 4.210 1.00 91.06 906 ASP A C 1
ATOM 7205 O O . ASP A 1 906 ? 15.247 -11.845 3.237 1.00 91.06 906 ASP A O 1
ATOM 7209 N N . TRP A 1 907 ? 14.781 -10.143 4.636 1.00 92.62 907 TRP A N 1
ATOM 7210 C CA . TRP A 1 907 ? 15.674 -9.174 3.994 1.00 92.62 907 TRP A CA 1
ATOM 7211 C C . TRP A 1 907 ? 17.132 -9.461 4.374 1.00 92.62 907 TRP A C 1
ATOM 7213 O O . TRP A 1 907 ? 17.634 -9.039 5.418 1.00 92.62 907 TRP A O 1
ATOM 7223 N N . LEU A 1 908 ? 17.803 -10.218 3.506 1.00 90.06 908 LEU A N 1
ATOM 7224 C CA . LEU A 1 908 ? 19.080 -10.874 3.764 1.00 90.06 908 LEU A CA 1
ATOM 7225 C C . LEU A 1 908 ? 20.188 -9.856 4.079 1.00 90.06 908 LEU A C 1
ATOM 7227 O O . LEU A 1 908 ? 20.879 -10.003 5.088 1.00 90.06 908 LEU A O 1
ATOM 7231 N N . ALA A 1 909 ? 20.344 -8.808 3.263 1.00 90.62 909 ALA A N 1
ATOM 7232 C CA . ALA A 1 909 ? 21.331 -7.750 3.489 1.00 90.62 909 ALA A CA 1
ATOM 7233 C C . ALA A 1 909 ? 21.135 -7.080 4.854 1.00 90.62 909 ALA A C 1
ATOM 7235 O O . ALA A 1 909 ? 22.088 -6.970 5.628 1.00 90.62 909 ALA A O 1
ATOM 7236 N N . ARG A 1 910 ? 19.892 -6.723 5.199 1.00 90.31 910 ARG A N 1
ATOM 7237 C CA . ARG A 1 910 ? 19.543 -6.125 6.492 1.00 90.31 910 ARG A CA 1
ATOM 7238 C C . ARG A 1 910 ? 19.955 -7.022 7.660 1.00 90.31 910 ARG A C 1
ATOM 7240 O O . ARG A 1 910 ? 20.711 -6.584 8.529 1.00 90.31 910 ARG A O 1
ATOM 7247 N N . THR A 1 911 ? 19.505 -8.279 7.662 1.00 86.62 911 THR A N 1
ATOM 7248 C CA . THR A 1 911 ? 19.815 -9.255 8.722 1.00 86.62 911 THR A CA 1
ATOM 7249 C C . THR A 1 911 ? 21.326 -9.424 8.899 1.00 86.62 911 THR A C 1
ATOM 7251 O O . THR A 1 911 ? 21.833 -9.514 10.016 1.00 86.62 911 THR A O 1
ATOM 7254 N N . ARG A 1 912 ? 22.084 -9.404 7.802 1.00 83.56 912 ARG A N 1
ATOM 7255 C CA . ARG A 1 912 ? 23.544 -9.544 7.835 1.00 83.56 912 ARG A CA 1
ATOM 7256 C C . ARG A 1 912 ? 24.256 -8.317 8.375 1.00 83.56 912 ARG A C 1
ATOM 7258 O O . ARG A 1 912 ? 25.161 -8.463 9.193 1.00 83.56 912 ARG A O 1
ATOM 7265 N N . LEU A 1 913 ? 23.858 -7.126 7.940 1.00 85.81 913 LEU A N 1
ATOM 7266 C CA . LEU A 1 913 ? 24.424 -5.861 8.408 1.00 85.81 913 LEU A CA 1
ATOM 7267 C C . LEU A 1 913 ? 24.181 -5.657 9.911 1.00 85.81 913 LEU A C 1
ATOM 7269 O O . LEU A 1 913 ? 25.050 -5.135 10.613 1.00 85.81 913 LEU A O 1
ATOM 7273 N N . GLU A 1 914 ? 23.048 -6.138 10.428 1.00 79.25 914 GLU A N 1
ATOM 7274 C CA . GLU A 1 914 ? 22.744 -6.155 11.863 1.00 79.25 914 GLU A CA 1
ATOM 7275 C C . GLU A 1 914 ? 23.722 -7.045 12.660 1.00 79.25 914 GLU A C 1
ATOM 7277 O O . GLU A 1 914 ? 24.144 -6.687 13.764 1.00 79.25 914 GLU A O 1
ATOM 7282 N N . VAL A 1 915 ? 24.136 -8.182 12.088 1.00 71.31 915 VAL A N 1
ATOM 7283 C CA . VAL A 1 915 ? 25.127 -9.094 12.686 1.00 71.31 915 VAL A CA 1
ATOM 7284 C C . VAL A 1 915 ? 26.553 -8.552 12.541 1.00 71.31 915 VAL A C 1
ATOM 7286 O O . VAL A 1 915 ? 27.293 -8.511 13.522 1.00 71.31 915 VAL A O 1
ATOM 7289 N N . GLN A 1 916 ? 26.949 -8.099 11.349 1.00 68.62 916 GLN A N 1
ATOM 7290 C CA . GLN A 1 916 ? 28.290 -7.565 11.077 1.00 68.62 916 GLN A CA 1
ATOM 7291 C C . GLN A 1 916 ? 28.589 -6.286 11.867 1.00 68.62 916 GLN A C 1
ATOM 7293 O O . GLN A 1 916 ? 29.715 -6.106 12.331 1.00 68.62 916 GLN A O 1
ATOM 7298 N N . GLY A 1 917 ? 27.581 -5.438 12.101 1.00 58.75 917 GLY A N 1
ATOM 7299 C CA . GLY A 1 917 ? 27.709 -4.234 12.924 1.00 58.75 917 GLY A CA 1
ATOM 7300 C C . GLY A 1 917 ? 28.138 -4.497 14.373 1.00 58.75 917 GLY A C 1
ATOM 7301 O O . GLY A 1 917 ? 28.583 -3.569 15.048 1.00 58.75 917 GLY A O 1
ATOM 7302 N N . LYS A 1 918 ? 28.058 -5.750 14.848 1.00 53.88 918 LYS A N 1
ATOM 7303 C CA . LYS A 1 918 ? 28.570 -6.186 16.159 1.00 53.88 918 LYS A CA 1
ATOM 7304 C C . LYS A 1 918 ? 30.072 -6.527 16.148 1.00 53.88 918 LYS A C 1
ATOM 7306 O O . LYS A 1 918 ? 30.657 -6.631 17.220 1.00 53.88 918 LYS A O 1
ATOM 7311 N N . ASN A 1 919 ? 30.703 -6.627 14.970 1.00 53.47 919 ASN A N 1
ATOM 7312 C CA . ASN A 1 919 ? 32.089 -7.086 14.775 1.00 53.47 919 ASN A CA 1
ATOM 7313 C C . ASN A 1 919 ? 33.084 -5.978 14.348 1.00 53.47 919 ASN A C 1
ATOM 7315 O O . ASN A 1 919 ? 34.185 -6.293 13.904 1.00 53.47 919 ASN A O 1
ATOM 7319 N N . GLY A 1 920 ? 32.740 -4.688 14.488 1.00 49.78 920 GLY A N 1
ATOM 7320 C CA . GLY A 1 920 ? 33.723 -3.584 14.459 1.00 49.78 920 GLY A CA 1
ATOM 7321 C C . GLY A 1 920 ? 33.592 -2.531 13.346 1.00 49.78 920 GLY A C 1
ATOM 7322 O O . GLY A 1 920 ? 34.194 -1.468 13.469 1.00 49.78 920 GLY A O 1
ATOM 7323 N N . HIS A 1 921 ? 32.767 -2.742 12.314 1.00 57.53 921 HIS A N 1
ATOM 7324 C CA . HIS A 1 921 ? 32.347 -1.680 11.384 1.00 57.53 921 HIS A CA 1
ATOM 7325 C C . HIS A 1 921 ? 30.822 -1.599 11.392 1.00 57.53 921 HIS A C 1
ATOM 7327 O O . HIS A 1 921 ? 30.150 -2.539 10.973 1.00 57.53 921 HIS A O 1
ATOM 7333 N N . LYS A 1 922 ? 30.264 -0.507 11.926 1.00 70.06 922 LYS A N 1
ATOM 7334 C CA . LYS A 1 922 ? 28.814 -0.366 12.082 1.00 70.06 922 LYS A CA 1
ATOM 7335 C C . LYS A 1 922 ? 28.229 0.321 10.841 1.00 70.06 922 LYS A C 1
ATOM 7337 O O . LYS A 1 922 ? 28.493 1.510 10.658 1.00 70.06 922 LYS A O 1
ATOM 7342 N N . PRO A 1 923 ? 27.455 -0.385 9.996 1.00 80.06 923 PRO A N 1
ATOM 7343 C CA . PRO A 1 923 ? 26.786 0.241 8.860 1.00 80.06 923 PRO A CA 1
ATOM 7344 C C . PRO A 1 923 ? 25.769 1.292 9.341 1.00 80.06 923 PRO A C 1
ATOM 7346 O O . PRO A 1 923 ? 25.350 1.251 10.507 1.00 80.06 923 PRO A O 1
ATOM 7349 N N . PRO A 1 924 ? 25.342 2.229 8.469 1.00 86.38 924 PRO A N 1
ATOM 7350 C CA . PRO A 1 924 ? 24.242 3.136 8.783 1.00 86.38 924 PRO A CA 1
ATOM 7351 C C . PRO A 1 924 ? 23.016 2.368 9.298 1.00 86.38 924 PRO A C 1
ATOM 7353 O O . PRO A 1 924 ? 22.722 1.269 8.820 1.00 86.38 924 PRO A O 1
ATOM 7356 N N . LYS A 1 925 ? 22.316 2.932 10.293 1.00 88.62 925 LYS A N 1
ATOM 7357 C CA . LYS A 1 925 ? 21.120 2.316 10.890 1.00 88.62 925 LYS A CA 1
ATOM 7358 C C . LYS A 1 925 ? 20.105 2.023 9.783 1.00 88.62 925 LYS A C 1
ATOM 7360 O O . LYS A 1 925 ? 19.669 2.952 9.120 1.00 88.62 925 LYS A O 1
ATOM 7365 N N . GLU A 1 926 ? 19.705 0.758 9.639 1.00 90.00 926 GLU A N 1
ATOM 7366 C CA . GLU A 1 926 ? 18.725 0.342 8.625 1.00 90.00 926 GLU A CA 1
ATOM 7367 C C . GLU A 1 926 ? 19.119 0.816 7.210 1.00 90.00 926 GLU A C 1
ATOM 7369 O O . GLU A 1 926 ? 18.324 1.442 6.514 1.00 90.00 926 GLU A O 1
ATOM 7374 N N . ARG A 1 927 ? 20.378 0.560 6.804 1.00 92.94 927 ARG A N 1
ATOM 7375 C CA . ARG A 1 927 ? 20.979 1.054 5.547 1.00 92.94 927 ARG A CA 1
ATOM 7376 C C . ARG A 1 927 ? 20.054 0.927 4.334 1.00 92.94 927 ARG A C 1
ATOM 7378 O O . ARG A 1 927 ? 19.910 1.895 3.591 1.00 92.94 927 ARG A O 1
ATOM 7385 N N . GLY A 1 928 ? 19.477 -0.255 4.143 1.00 92.94 928 GLY A N 1
ATOM 7386 C CA . GLY A 1 928 ? 18.629 -0.578 3.003 1.00 92.94 928 GLY A CA 1
ATOM 7387 C C . GLY A 1 928 ? 17.138 -0.315 3.221 1.00 92.94 928 GLY A C 1
ATOM 7388 O O . GLY A 1 928 ? 16.336 -0.618 2.351 1.00 92.94 928 GLY A O 1
ATOM 7389 N N . LYS A 1 929 ? 16.713 0.291 4.332 1.00 94.75 929 LYS A N 1
ATOM 7390 C CA . LYS A 1 929 ? 15.301 0.652 4.492 1.00 94.75 929 LYS A CA 1
ATOM 7391 C C . LYS A 1 929 ? 14.870 1.667 3.429 1.00 94.75 929 LYS A C 1
ATOM 7393 O O . LYS A 1 929 ? 15.543 2.674 3.212 1.00 94.75 929 LYS A O 1
ATOM 7398 N N . ASP A 1 930 ? 13.701 1.417 2.840 1.00 97.19 930 ASP A N 1
ATOM 7399 C CA . ASP A 1 930 ? 13.084 2.220 1.778 1.00 97.19 930 ASP A CA 1
ATOM 7400 C C . ASP A 1 930 ? 13.927 2.282 0.488 1.00 97.19 930 ASP A C 1
ATOM 7402 O O . ASP A 1 930 ? 13.751 3.193 -0.312 1.00 97.19 930 ASP A O 1
ATOM 7406 N N . TYR A 1 931 ? 14.822 1.311 0.260 1.00 98.06 931 TYR A N 1
ATOM 7407 C CA . TYR A 1 931 ? 15.815 1.346 -0.817 1.00 98.06 931 TYR A CA 1
ATOM 7408 C C . TYR A 1 931 ? 15.219 1.565 -2.217 1.00 98.06 931 TYR A C 1
ATOM 7410 O O . TYR A 1 931 ? 14.340 0.830 -2.679 1.00 98.06 931 TYR A O 1
ATOM 7418 N N . ASN A 1 932 ? 15.750 2.560 -2.930 1.00 98.31 932 ASN A N 1
ATOM 7419 C CA . ASN A 1 932 ? 15.311 2.929 -4.271 1.00 98.31 932 ASN A CA 1
ATOM 7420 C C . ASN A 1 932 ? 16.260 2.336 -5.308 1.00 98.31 932 ASN A C 1
ATOM 7422 O O . ASN A 1 932 ? 17.163 3.003 -5.795 1.00 98.31 932 ASN A O 1
ATOM 7426 N N . HIS A 1 933 ? 16.073 1.053 -5.607 1.00 97.19 933 HIS A N 1
ATOM 7427 C CA . HIS A 1 933 ? 16.942 0.307 -6.524 1.00 97.19 933 HIS A CA 1
ATOM 7428 C C . HIS A 1 933 ? 16.145 -0.597 -7.478 1.00 97.19 933 HIS A C 1
ATOM 7430 O O . HIS A 1 933 ? 16.619 -1.627 -7.945 1.00 97.19 933 HIS A O 1
ATOM 7436 N N . SER A 1 934 ? 14.876 -0.269 -7.724 1.00 98.56 934 SER A N 1
ATOM 7437 C CA . SER A 1 934 ? 13.976 -1.073 -8.557 1.00 98.56 934 SER A CA 1
ATOM 7438 C C . SER A 1 934 ? 12.758 -0.263 -8.992 1.00 98.56 934 SER A C 1
ATOM 7440 O O . SER A 1 934 ? 12.473 0.779 -8.407 1.00 98.56 934 SER A O 1
ATOM 7442 N N . THR A 1 935 ? 11.991 -0.752 -9.966 1.00 98.88 935 THR A N 1
ATOM 7443 C CA . THR A 1 935 ? 10.649 -0.232 -10.292 1.00 98.88 935 THR A CA 1
ATOM 7444 C C . THR A 1 935 ? 9.559 -1.122 -9.690 1.00 98.88 935 THR A C 1
ATOM 7446 O O . THR A 1 935 ? 9.799 -2.288 -9.363 1.00 98.88 935 THR A O 1
ATOM 7449 N N . PHE A 1 936 ? 8.360 -0.569 -9.525 1.00 98.88 936 PHE A N 1
ATOM 7450 C CA . PHE A 1 936 ? 7.125 -1.302 -9.244 1.00 98.88 936 PHE A CA 1
ATOM 7451 C C . PHE A 1 936 ? 5.934 -0.573 -9.859 1.00 98.88 936 PHE A C 1
ATOM 7453 O O . PHE A 1 936 ? 5.151 -1.180 -10.586 1.00 98.88 936 PHE A O 1
ATOM 7460 N N . CYS A 1 937 ? 5.819 0.737 -9.630 1.00 98.88 937 CYS A N 1
ATOM 7461 C CA . CYS A 1 937 ? 4.730 1.539 -10.181 1.00 98.88 937 CYS A CA 1
ATOM 7462 C C . CYS A 1 937 ? 4.762 1.559 -11.714 1.00 98.88 937 CYS A C 1
ATOM 7464 O O . CYS A 1 937 ? 3.711 1.436 -12.342 1.00 98.88 937 CYS A O 1
ATOM 7466 N N . ASP A 1 938 ? 5.951 1.614 -12.323 1.00 98.94 938 ASP A N 1
ATOM 7467 C CA . ASP A 1 938 ? 6.104 1.492 -13.778 1.00 98.94 938 ASP A CA 1
ATOM 7468 C C . ASP A 1 938 ? 5.597 0.140 -14.311 1.00 98.94 938 ASP A C 1
ATOM 7470 O O . ASP A 1 938 ? 4.984 0.094 -15.376 1.00 98.94 938 ASP A O 1
ATOM 7474 N N . LEU A 1 939 ? 5.763 -0.953 -13.554 1.00 98.94 939 LEU A N 1
ATOM 7475 C CA . LEU A 1 939 ? 5.267 -2.286 -13.928 1.00 98.94 939 LEU A CA 1
ATOM 7476 C C . LEU A 1 939 ? 3.735 -2.345 -13.884 1.00 98.94 939 LEU A C 1
ATOM 7478 O O . LEU A 1 939 ? 3.109 -2.943 -14.761 1.00 98.94 939 LEU A O 1
ATOM 7482 N N . ILE A 1 940 ? 3.122 -1.681 -12.897 1.00 98.88 940 ILE A N 1
ATOM 7483 C CA . ILE A 1 940 ? 1.664 -1.538 -12.829 1.00 98.88 940 ILE A CA 1
ATOM 7484 C C . ILE A 1 940 ? 1.153 -0.755 -14.038 1.00 98.88 940 ILE A C 1
ATOM 7486 O O . ILE A 1 940 ? 0.222 -1.199 -14.707 1.00 98.88 940 ILE A O 1
ATOM 7490 N N . ILE A 1 941 ? 1.777 0.381 -14.348 1.00 98.94 941 ILE A N 1
ATOM 7491 C CA . ILE A 1 941 ? 1.327 1.277 -15.417 1.00 98.94 941 ILE A CA 1
ATOM 7492 C C . ILE A 1 941 ? 1.539 0.642 -16.797 1.00 98.94 941 ILE A C 1
ATOM 7494 O O . ILE A 1 941 ? 0.609 0.609 -17.601 1.00 98.94 941 ILE A O 1
ATOM 7498 N N . THR A 1 942 ? 2.729 0.100 -17.068 1.00 98.81 942 THR A N 1
ATOM 7499 C CA . THR A 1 942 ? 3.132 -0.322 -18.422 1.00 98.81 942 THR A CA 1
ATOM 7500 C C . THR A 1 942 ? 2.943 -1.797 -18.735 1.00 98.81 942 THR A C 1
ATOM 7502 O O . THR A 1 942 ? 2.906 -2.171 -19.911 1.00 98.81 942 THR A O 1
ATOM 7505 N N . GLY A 1 943 ? 2.825 -2.635 -17.705 1.00 98.56 943 GLY A N 1
ATOM 7506 C CA . GLY A 1 943 ? 2.590 -4.067 -17.837 1.00 98.56 943 GLY A CA 1
ATOM 7507 C C . GLY A 1 943 ? 1.170 -4.439 -17.436 1.00 98.56 943 GLY A C 1
ATOM 7508 O O . GLY A 1 943 ? 0.363 -4.792 -18.291 1.00 98.56 943 GLY A O 1
ATOM 7509 N N . LEU A 1 944 ? 0.841 -4.334 -16.145 1.00 98.75 944 LEU A N 1
ATOM 7510 C CA . LEU A 1 944 ? -0.450 -4.795 -15.620 1.00 98.75 944 LEU A CA 1
ATOM 7511 C C . LEU A 1 944 ? -1.642 -4.077 -16.273 1.00 98.75 944 LEU A C 1
ATOM 7513 O O . LEU A 1 944 ? -2.503 -4.731 -16.865 1.00 98.75 944 LEU A O 1
ATOM 7517 N N . VAL A 1 945 ? -1.666 -2.743 -16.185 1.00 98.81 945 VAL A N 1
ATOM 7518 C CA . VAL A 1 945 ? -2.640 -1.875 -16.869 1.00 98.81 945 VAL A CA 1
ATOM 7519 C C . VAL A 1 945 ? -2.309 -1.782 -18.356 1.00 98.81 945 VAL A C 1
ATOM 7521 O O . VAL A 1 945 ? -3.208 -1.759 -19.191 1.00 98.81 945 VAL A O 1
ATOM 7524 N N . GLY A 1 946 ? -1.018 -1.791 -18.687 1.00 98.56 946 GLY A N 1
ATOM 7525 C CA . GLY A 1 946 ? -0.548 -1.997 -20.049 1.00 98.56 946 GLY A CA 1
ATOM 7526 C C . GLY A 1 946 ? -0.435 -0.736 -20.897 1.00 98.56 946 GLY A C 1
ATOM 7527 O O . GLY A 1 946 ? -0.452 -0.862 -22.115 1.00 98.56 946 GLY A O 1
ATOM 7528 N N . LEU A 1 947 ? -0.328 0.463 -20.313 1.00 98.75 947 LEU A N 1
ATOM 7529 C CA . LEU A 1 947 ? -0.021 1.679 -21.075 1.00 98.75 947 LEU A CA 1
ATOM 7530 C C . LEU A 1 947 ? 1.372 1.553 -21.703 1.00 98.75 947 LEU A C 1
ATOM 7532 O O . LEU A 1 947 ? 2.370 1.487 -20.991 1.00 98.75 947 LEU A O 1
ATOM 7536 N N . ARG A 1 948 ? 1.458 1.531 -23.032 1.00 98.31 948 ARG A N 1
ATOM 7537 C CA . ARG A 1 948 ? 2.715 1.405 -23.776 1.00 98.31 948 ARG A CA 1
ATOM 7538 C C . ARG A 1 948 ? 3.139 2.795 -24.265 1.00 98.31 948 ARG A C 1
ATOM 7540 O O . ARG A 1 948 ? 2.481 3.325 -25.159 1.00 98.31 948 ARG A O 1
ATOM 7547 N N . PRO A 1 949 ? 4.184 3.419 -23.683 1.00 97.94 949 PRO A N 1
ATOM 7548 C CA . PRO A 1 949 ? 4.627 4.747 -24.103 1.00 97.94 949 PRO A CA 1
ATOM 7549 C C . PRO A 1 949 ? 5.122 4.755 -25.551 1.00 97.94 949 PRO A C 1
ATOM 7551 O O . PRO A 1 949 ? 5.800 3.824 -25.984 1.00 97.94 949 PRO A O 1
ATOM 7554 N N . ARG A 1 950 ? 4.813 5.825 -26.284 1.00 95.62 950 ARG A N 1
ATOM 7555 C CA . ARG A 1 950 ? 5.149 6.016 -27.699 1.00 95.62 950 ARG A CA 1
ATOM 7556 C C . ARG A 1 950 ? 5.603 7.451 -27.953 1.00 95.62 950 ARG A C 1
ATOM 7558 O O . ARG A 1 950 ? 5.287 8.361 -27.191 1.00 95.62 950 ARG A O 1
ATOM 7565 N N . ALA A 1 951 ? 6.381 7.642 -29.016 1.00 91.81 951 ALA A N 1
ATOM 7566 C CA . ALA A 1 951 ? 6.894 8.960 -29.400 1.00 91.81 951 ALA A CA 1
ATOM 7567 C C . ALA A 1 951 ? 5.905 9.749 -30.278 1.00 91.81 951 ALA A C 1
ATOM 7569 O O . ALA A 1 951 ? 5.985 10.977 -30.339 1.00 91.81 951 ALA A O 1
ATOM 7570 N N . ASP A 1 952 ? 4.995 9.041 -30.951 1.00 92.56 952 ASP A N 1
ATOM 7571 C CA . ASP A 1 952 ? 3.951 9.608 -31.798 1.00 92.56 952 ASP A CA 1
ATOM 7572 C C . ASP A 1 952 ? 2.728 10.066 -30.979 1.00 92.56 952 ASP A C 1
ATOM 7574 O O . ASP A 1 952 ? 2.698 9.997 -29.749 1.00 92.56 952 ASP A O 1
ATOM 7578 N N . ASP A 1 953 ? 1.707 10.573 -31.670 1.00 91.00 953 ASP A N 1
ATOM 7579 C CA . ASP A 1 953 ? 0.464 11.051 -31.052 1.00 91.00 953 ASP A CA 1
ATOM 7580 C C . ASP A 1 953 ? -0.583 9.940 -30.882 1.00 91.00 953 ASP A C 1
ATOM 7582 O O . ASP A 1 953 ? -1.793 10.194 -30.831 1.00 91.00 953 ASP A O 1
ATOM 7586 N N . LEU A 1 954 ? -0.122 8.690 -30.798 1.00 95.50 954 LEU A N 1
ATOM 7587 C CA . LEU A 1 954 ? -0.954 7.542 -30.481 1.00 95.50 954 LEU A CA 1
ATOM 7588 C C . LEU A 1 954 ? -0.792 7.154 -29.011 1.00 95.50 954 LEU A C 1
ATOM 7590 O O . LEU A 1 954 ? 0.281 7.240 -28.411 1.00 95.50 954 LEU A O 1
ATOM 7594 N N . ILE A 1 955 ? -1.883 6.662 -28.440 1.00 97.38 955 ILE A N 1
ATOM 7595 C CA . ILE A 1 955 ? -1.881 5.926 -27.185 1.00 97.38 955 ILE A CA 1
ATOM 7596 C C . ILE A 1 955 ? -2.112 4.450 -27.482 1.00 97.38 955 ILE A C 1
ATOM 7598 O O . ILE A 1 955 ? -3.013 4.095 -28.242 1.00 97.38 955 ILE A O 1
ATOM 7602 N N . GLU A 1 956 ? -1.301 3.593 -26.873 1.00 98.31 956 GLU A N 1
ATOM 7603 C CA . GLU A 1 956 ? -1.451 2.144 -26.928 1.00 98.31 956 GLU A CA 1
ATOM 7604 C C . GLU A 1 956 ? -1.625 1.601 -25.510 1.00 98.31 956 GLU A C 1
ATOM 7606 O O . GLU A 1 956 ? -0.846 1.912 -24.610 1.00 98.31 956 GLU A O 1
ATOM 7611 N N . VAL A 1 957 ? -2.655 0.782 -25.312 1.00 98.62 957 VAL A N 1
ATOM 7612 C CA . VAL A 1 957 ? -2.919 0.080 -24.055 1.00 98.62 957 VAL A CA 1
ATOM 7613 C C . VAL A 1 957 ? -3.095 -1.400 -24.359 1.00 98.62 957 VAL A C 1
ATOM 7615 O O . VAL A 1 957 ? -3.959 -1.771 -25.148 1.00 98.62 957 VAL A O 1
ATOM 7618 N N . ASN A 1 958 ? -2.289 -2.259 -23.743 1.00 98.38 958 ASN A N 1
ATOM 7619 C CA . ASN A 1 958 ? -2.411 -3.711 -23.839 1.00 98.38 958 ASN A CA 1
ATOM 7620 C C . ASN A 1 958 ? -2.226 -4.351 -22.453 1.00 98.38 958 ASN A C 1
ATOM 7622 O O . ASN A 1 958 ? -1.097 -4.674 -22.072 1.00 98.38 958 ASN A O 1
ATOM 7626 N N . PRO A 1 959 ? -3.315 -4.521 -21.684 1.00 98.50 959 PRO A N 1
ATOM 7627 C CA . PRO A 1 959 ? -3.237 -5.019 -20.317 1.00 98.50 959 PRO A CA 1
ATOM 7628 C C . PRO A 1 959 ? -2.681 -6.448 -20.254 1.00 98.50 959 PRO A C 1
ATOM 7630 O O . PRO A 1 959 ? -3.126 -7.344 -20.987 1.00 98.50 959 PRO A O 1
ATOM 7633 N N . LEU A 1 960 ? -1.737 -6.683 -19.339 1.00 98.50 960 LEU A N 1
ATOM 7634 C CA . LEU A 1 960 ? -1.216 -8.019 -19.022 1.00 98.50 960 LEU A CA 1
ATOM 7635 C C . LEU A 1 960 ? -1.942 -8.688 -17.852 1.00 98.50 960 LEU A C 1
ATOM 7637 O O . LEU A 1 960 ? -1.583 -9.801 -17.475 1.00 98.50 960 LEU A O 1
ATOM 7641 N N . LEU A 1 961 ? -2.983 -8.053 -17.307 1.00 98.06 961 LEU A N 1
ATOM 7642 C CA . LEU A 1 961 ? -3.920 -8.727 -16.416 1.00 98.06 961 LEU A CA 1
ATOM 7643 C C . LEU A 1 961 ? -4.550 -9.933 -17.152 1.00 98.06 961 LEU A C 1
ATOM 7645 O O . LEU A 1 961 ? -5.085 -9.752 -18.255 1.00 98.06 961 LEU A O 1
ATOM 7649 N N . PRO A 1 962 ? -4.497 -11.156 -16.590 1.00 95.81 962 PRO A N 1
ATOM 7650 C CA . PRO A 1 962 ? -5.121 -12.308 -17.219 1.00 95.81 962 PRO A CA 1
ATOM 7651 C C . PRO A 1 962 ? -6.648 -12.129 -17.274 1.00 95.81 962 PRO A C 1
ATOM 7653 O O . PRO A 1 962 ? -7.230 -11.500 -16.379 1.00 95.81 962 PRO A O 1
ATOM 7656 N N . PRO A 1 963 ? -7.321 -12.673 -18.303 1.00 88.69 963 PRO A N 1
ATOM 7657 C CA . PRO A 1 963 ? -8.779 -12.659 -18.374 1.00 88.69 963 PRO A CA 1
ATOM 7658 C C . PRO A 1 963 ? -9.412 -13.203 -17.089 1.00 88.69 963 PRO A C 1
ATOM 7660 O O . PRO A 1 963 ? -8.837 -14.062 -16.423 1.00 88.69 963 PRO A O 1
ATOM 7663 N N . ASP A 1 964 ? -10.578 -12.668 -16.726 1.00 88.75 964 ASP A N 1
ATOM 7664 C CA . ASP A 1 964 ? -11.377 -13.103 -15.570 1.00 88.75 964 ASP A CA 1
ATOM 7665 C C . ASP A 1 964 ? -10.677 -13.051 -14.199 1.00 88.75 964 ASP A C 1
ATOM 7667 O O . ASP A 1 964 ? -11.210 -13.558 -13.216 1.00 88.75 964 ASP A O 1
ATOM 7671 N N . THR A 1 965 ? -9.520 -12.386 -14.103 1.00 94.19 965 THR A N 1
ATOM 7672 C CA . THR A 1 965 ? -8.787 -12.243 -12.836 1.00 94.19 965 THR A CA 1
ATOM 7673 C C . THR A 1 965 ? -9.378 -11.146 -11.957 1.00 94.19 965 THR A C 1
ATOM 7675 O O . THR A 1 965 ? -9.625 -11.377 -10.776 1.00 94.19 965 THR A O 1
ATOM 7678 N N . TRP A 1 966 ? -9.634 -9.957 -12.518 1.00 97.25 966 TRP A N 1
ATOM 7679 C CA . TRP A 1 966 ? -10.318 -8.865 -11.819 1.00 97.25 966 TRP A CA 1
ATOM 7680 C C . TRP A 1 966 ? -11.545 -8.402 -12.587 1.00 97.25 966 TRP A C 1
ATOM 7682 O O . TRP A 1 966 ? -11.499 -8.205 -13.803 1.00 97.25 966 TRP A O 1
ATOM 7692 N N . ASP A 1 967 ? -12.616 -8.123 -11.847 1.00 96.62 967 ASP A N 1
ATOM 7693 C CA . ASP A 1 967 ? -13.819 -7.511 -12.408 1.00 96.62 967 ASP A CA 1
ATOM 7694 C C . ASP A 1 967 ? -13.609 -6.040 -12.770 1.00 96.62 967 ASP A C 1
ATOM 7696 O O . ASP A 1 967 ? -14.344 -5.513 -13.596 1.00 96.62 967 ASP A O 1
ATOM 7700 N N . TRP A 1 968 ? -12.637 -5.354 -12.166 1.00 97.88 968 TRP A N 1
ATOM 7701 C CA . TRP A 1 968 ? -12.379 -3.947 -12.453 1.00 97.88 968 TRP A CA 1
ATOM 7702 C C . TRP A 1 968 ? -10.953 -3.519 -12.090 1.00 97.88 968 TRP A C 1
ATOM 7704 O O . TRP A 1 968 ? -10.313 -4.123 -11.236 1.00 97.88 968 TRP A O 1
ATOM 7714 N N . PHE A 1 969 ? -10.467 -2.448 -12.712 1.00 98.50 969 PHE A N 1
ATOM 7715 C CA . PHE A 1 969 ? -9.360 -1.620 -12.223 1.00 98.50 969 PHE A CA 1
ATOM 7716 C C . PHE A 1 969 ? -9.486 -0.211 -12.806 1.00 98.50 969 PHE A C 1
ATOM 7718 O O . PHE A 1 969 ? -10.152 -0.004 -13.818 1.00 98.50 969 PHE A O 1
ATOM 7725 N N . CYS A 1 970 ? -8.825 0.764 -12.193 1.00 98.50 970 CYS A N 1
ATOM 7726 C CA . CYS A 1 970 ? -8.688 2.094 -12.770 1.00 98.50 970 CYS A CA 1
ATOM 7727 C C . CYS A 1 970 ? -7.289 2.639 -12.497 1.00 98.50 970 CYS A C 1
ATOM 7729 O O . CYS A 1 970 ? -6.829 2.628 -11.355 1.00 98.50 970 CYS A O 1
ATOM 7731 N N . LEU A 1 971 ? -6.637 3.130 -13.547 1.00 98.75 971 LEU A N 1
ATOM 7732 C CA . LEU A 1 971 ? -5.448 3.967 -13.484 1.00 98.75 971 LEU A CA 1
ATOM 7733 C C . LEU A 1 971 ? -5.860 5.360 -13.950 1.00 98.75 971 LEU A C 1
ATOM 7735 O O . LEU A 1 971 ? -6.317 5.519 -15.076 1.00 98.75 971 LEU A O 1
ATOM 7739 N N . ASP A 1 972 ? -5.743 6.355 -13.085 1.00 98.00 972 ASP A N 1
ATOM 7740 C CA . ASP A 1 972 ? -6.284 7.688 -13.314 1.00 98.00 972 ASP A CA 1
ATOM 7741 C C . ASP A 1 972 ? -5.228 8.776 -13.130 1.00 98.00 972 ASP A C 1
ATOM 7743 O O . ASP A 1 972 ? -4.241 8.615 -12.408 1.00 98.00 972 ASP A O 1
ATOM 7747 N N . LYS A 1 973 ? -5.470 9.920 -13.766 1.00 95.88 973 LYS A N 1
ATOM 7748 C CA . LYS A 1 973 ? -4.631 11.116 -13.718 1.00 95.88 973 LYS A CA 1
ATOM 7749 C C . LYS A 1 973 ? -3.183 10.901 -14.175 1.00 95.88 973 LYS A C 1
ATOM 7751 O O . LYS A 1 973 ? -2.279 11.580 -13.679 1.00 95.88 973 LYS A O 1
ATOM 7756 N N . VAL A 1 974 ? -2.942 9.980 -15.103 1.00 98.19 974 VAL A N 1
ATOM 7757 C CA . VAL A 1 974 ? -1.607 9.773 -15.676 1.00 98.19 974 VAL A CA 1
ATOM 7758 C C . VAL A 1 974 ? -1.254 10.990 -16.528 1.00 98.19 974 VAL A C 1
ATOM 7760 O O . VAL A 1 974 ? -1.995 11.328 -17.445 1.00 98.19 974 VAL A O 1
ATOM 7763 N N . SER A 1 975 ? -0.132 11.651 -16.243 1.00 96.50 975 SER A N 1
ATOM 7764 C CA . SER A 1 975 ? 0.408 12.676 -17.142 1.00 96.50 975 SER A CA 1
ATOM 7765 C C . SER A 1 975 ? 1.122 11.981 -18.295 1.00 96.50 975 SER A C 1
ATOM 7767 O O . SER A 1 975 ? 2.125 11.311 -18.066 1.00 96.50 975 SER A O 1
ATOM 7769 N N . TYR A 1 976 ? 0.607 12.102 -19.516 1.00 97.88 976 TYR A N 1
ATOM 7770 C CA . TYR A 1 976 ? 1.185 11.455 -20.693 1.00 97.88 976 TYR A CA 1
ATOM 7771 C C . TYR A 1 976 ? 0.991 12.333 -21.924 1.00 97.88 976 TYR A C 1
ATOM 7773 O O . TYR A 1 976 ? -0.134 12.705 -22.250 1.00 97.88 976 TYR A O 1
ATOM 7781 N N . ARG A 1 977 ? 2.085 12.677 -22.611 1.00 94.44 977 ARG A N 1
ATOM 7782 C CA . ARG A 1 977 ? 2.079 13.470 -23.852 1.00 94.44 977 ARG A CA 1
ATOM 7783 C C . ARG A 1 977 ? 1.286 14.785 -23.713 1.00 94.44 977 ARG A C 1
ATOM 7785 O O . ARG A 1 977 ? 0.532 15.156 -24.604 1.00 94.44 977 ARG A O 1
ATOM 7792 N N . ASN A 1 978 ? 1.463 15.488 -22.586 1.00 93.00 978 ASN A N 1
ATOM 7793 C CA . ASN A 1 978 ? 0.744 16.722 -22.206 1.00 93.00 978 ASN A CA 1
ATOM 7794 C C . ASN A 1 978 ? -0.780 16.570 -22.024 1.00 93.00 978 ASN A C 1
ATOM 7796 O O . ASN A 1 978 ? -1.506 17.562 -22.021 1.00 93.00 978 ASN A O 1
ATOM 7800 N N . ARG A 1 979 ? -1.264 15.337 -21.861 1.00 94.38 979 ARG A N 1
ATOM 7801 C CA . ARG A 1 979 ? -2.664 14.994 -21.603 1.00 94.38 979 ARG A CA 1
ATOM 7802 C C . ARG A 1 979 ? -2.798 14.306 -20.251 1.00 94.38 979 ARG A C 1
ATOM 7804 O O . ARG A 1 979 ? -1.850 13.694 -19.753 1.00 94.38 979 ARG A O 1
ATOM 7811 N N . THR A 1 980 ? -3.996 14.366 -19.683 1.00 96.38 980 THR A N 1
ATOM 7812 C CA . THR A 1 980 ? -4.374 13.568 -18.515 1.00 96.38 980 THR A CA 1
ATOM 7813 C C . THR A 1 980 ? -5.080 12.302 -18.978 1.00 96.38 980 THR A C 1
ATOM 7815 O O . THR A 1 980 ? -6.185 12.369 -19.509 1.00 96.38 980 THR A O 1
ATOM 7818 N N . ILE A 1 981 ? -4.456 11.146 -18.776 1.00 97.81 981 ILE A N 1
ATOM 7819 C CA . ILE A 1 981 ? -4.980 9.854 -19.218 1.00 97.81 981 ILE A CA 1
ATOM 7820 C C . ILE A 1 981 ? -5.626 9.096 -18.054 1.00 97.81 981 ILE A C 1
ATOM 7822 O O . ILE A 1 981 ? -5.062 9.007 -16.957 1.00 97.81 981 ILE A O 1
ATOM 7826 N N . THR A 1 982 ? -6.785 8.499 -18.333 1.00 98.31 982 THR A N 1
ATOM 7827 C CA . THR A 1 982 ? -7.471 7.538 -17.462 1.00 98.31 982 THR A CA 1
ATOM 7828 C C . THR A 1 982 ? -7.704 6.238 -18.230 1.00 98.31 982 THR A C 1
ATOM 7830 O O . THR A 1 982 ? -8.232 6.258 -19.340 1.00 98.31 982 THR A O 1
ATOM 7833 N N . ILE A 1 983 ? -7.344 5.101 -17.639 1.00 98.56 983 ILE A N 1
ATOM 7834 C CA . ILE A 1 983 ? -7.575 3.759 -18.183 1.00 98.56 983 ILE A CA 1
ATOM 7835 C C . ILE A 1 983 ? -8.431 2.987 -17.186 1.00 98.56 983 ILE A C 1
ATOM 7837 O O . ILE A 1 983 ? -8.056 2.838 -16.022 1.00 98.56 983 ILE A O 1
ATOM 7841 N N . ILE A 1 984 ? -9.576 2.489 -17.642 1.00 98.19 984 ILE A N 1
ATOM 7842 C CA . ILE A 1 984 ? -10.578 1.839 -16.796 1.00 98.19 984 ILE A CA 1
ATOM 7843 C C . ILE A 1 984 ? -10.886 0.469 -17.369 1.00 98.19 984 ILE A C 1
ATOM 7845 O O . ILE A 1 984 ? -11.220 0.367 -18.540 1.00 98.19 984 ILE A O 1
ATOM 7849 N N . TRP A 1 985 ? -10.854 -0.562 -16.539 1.00 98.19 985 TRP A N 1
ATOM 7850 C CA . TRP A 1 985 ? -11.507 -1.833 -16.819 1.00 98.19 985 TRP A CA 1
ATOM 7851 C C . TRP A 1 985 ? -12.689 -1.991 -15.870 1.00 98.19 985 TRP A C 1
ATOM 7853 O O . TRP A 1 985 ? -12.538 -1.814 -14.661 1.00 98.19 985 TRP A O 1
ATOM 7863 N N . ASP A 1 986 ? -13.856 -2.328 -16.406 1.00 97.25 986 ASP A N 1
ATOM 7864 C CA . ASP A 1 986 ? -15.043 -2.683 -15.630 1.00 97.25 986 ASP A CA 1
ATOM 7865 C C . ASP A 1 986 ? -15.818 -3.767 -16.372 1.00 97.25 986 ASP A C 1
ATOM 7867 O O . ASP A 1 986 ? -16.535 -3.495 -17.327 1.00 97.25 986 ASP A O 1
ATOM 7871 N N . LYS A 1 987 ? -15.688 -5.018 -15.940 1.00 94.88 987 LYS A N 1
ATOM 7872 C CA . LYS A 1 987 ? -16.345 -6.175 -16.553 1.00 94.88 987 LYS A CA 1
ATOM 7873 C C . LYS A 1 987 ? -17.871 -6.051 -16.546 1.00 94.88 987 LYS A C 1
ATOM 7875 O O . LYS A 1 987 ? -18.532 -6.545 -17.453 1.00 94.88 987 LYS A O 1
ATOM 7880 N N . THR A 1 988 ? -18.436 -5.405 -15.523 1.00 93.19 988 THR A N 1
ATOM 7881 C CA . THR A 1 988 ? -19.895 -5.324 -15.312 1.00 93.19 988 THR A CA 1
ATOM 7882 C C . THR A 1 988 ? -20.494 -3.977 -15.709 1.00 93.19 988 THR A C 1
ATOM 7884 O O . THR A 1 988 ? -21.706 -3.867 -15.887 1.00 93.19 988 THR A O 1
ATOM 7887 N N . GLY A 1 989 ? -19.661 -2.941 -15.794 1.00 89.25 989 GLY A N 1
ATOM 7888 C CA . GLY A 1 989 ? -20.057 -1.547 -15.969 1.00 89.25 989 GLY A CA 1
ATOM 7889 C C . GLY A 1 989 ? -20.627 -0.866 -14.725 1.00 89.25 989 GLY A C 1
ATOM 7890 O O . GLY A 1 989 ? -21.025 0.298 -14.804 1.00 89.25 989 GLY A O 1
ATOM 7891 N N . ARG A 1 990 ? -20.699 -1.571 -13.587 1.00 88.88 990 ARG A N 1
ATOM 7892 C CA . ARG A 1 990 ? -21.318 -1.075 -12.348 1.00 88.88 990 ARG A CA 1
ATOM 7893 C C . ARG A 1 990 ? -20.349 -0.303 -11.457 1.00 88.88 990 ARG A C 1
ATOM 7895 O O . ARG A 1 990 ? -20.805 0.525 -10.676 1.00 88.88 990 ARG A O 1
ATOM 7902 N N . LYS A 1 991 ? -19.039 -0.564 -11.538 1.00 89.94 991 LYS A N 1
ATOM 7903 C CA . LYS A 1 991 ? -18.044 0.027 -10.632 1.00 89.94 991 LYS A CA 1
ATOM 7904 C C . LYS A 1 991 ? -17.855 1.517 -10.899 1.00 89.94 991 LYS A C 1
ATOM 7906 O O . LYS A 1 991 ? -17.775 2.286 -9.944 1.00 89.94 991 LYS A O 1
ATOM 7911 N N . PHE A 1 992 ? -17.784 1.908 -12.172 1.00 90.62 992 PHE A N 1
ATOM 7912 C CA . PHE A 1 992 ? -17.532 3.300 -12.573 1.00 90.62 992 PHE A CA 1
ATOM 7913 C C . PHE A 1 992 ? -18.696 3.944 -13.335 1.00 90.62 992 PHE A C 1
ATOM 7915 O O . PHE A 1 992 ? -18.598 5.106 -13.725 1.00 90.62 992 PHE A O 1
ATOM 7922 N N . GLY A 1 993 ? -19.791 3.208 -13.568 1.00 87.19 993 GLY A N 1
ATOM 7923 C CA . GLY A 1 993 ? -20.998 3.738 -14.211 1.00 87.19 993 GLY A CA 1
ATOM 7924 C C . GLY A 1 993 ? -20.806 4.151 -15.675 1.00 87.19 993 GLY A C 1
ATOM 7925 O O . GLY A 1 993 ? -21.551 4.990 -16.173 1.00 87.19 993 GLY A O 1
ATOM 7926 N N . LYS A 1 994 ? -19.801 3.591 -16.367 1.00 84.94 994 LYS A N 1
ATOM 7927 C CA . LYS A 1 994 ? -19.481 3.887 -17.780 1.00 84.94 994 LYS A CA 1
ATOM 7928 C C . LYS A 1 994 ? -19.878 2.768 -18.755 1.00 84.94 994 LYS A C 1
ATOM 7930 O O . LYS A 1 994 ? -19.623 2.878 -19.951 1.00 84.94 994 LYS A O 1
ATOM 7935 N N . GLY A 1 995 ? -20.553 1.728 -18.261 1.00 89.94 995 GLY A N 1
ATOM 7936 C CA . GLY A 1 995 ? -20.840 0.508 -19.021 1.00 89.94 995 GLY A CA 1
ATOM 7937 C C . GLY A 1 995 ? -19.674 -0.488 -18.977 1.00 89.94 995 GLY A C 1
ATOM 7938 O O . GLY A 1 995 ? -18.613 -0.156 -18.450 1.00 89.94 995 GLY A O 1
ATOM 7939 N N . PRO A 1 996 ? -19.874 -1.732 -19.445 1.00 96.12 996 PRO A N 1
ATOM 7940 C CA . PRO A 1 996 ? -18.851 -2.765 -19.372 1.00 96.12 996 PRO A CA 1
ATOM 7941 C C . PRO A 1 996 ? -17.747 -2.556 -20.419 1.00 96.12 996 PRO A C 1
ATOM 7943 O O . PRO A 1 996 ? -18.028 -2.138 -21.543 1.00 96.12 996 PRO A O 1
ATOM 7946 N N . GLY A 1 997 ? -16.509 -2.902 -20.070 1.00 96.62 997 GLY A N 1
ATOM 7947 C CA . GLY A 1 997 ? -15.369 -2.931 -20.985 1.00 96.62 997 GLY A CA 1
ATOM 7948 C C . GLY A 1 997 ? -14.108 -2.245 -20.458 1.00 96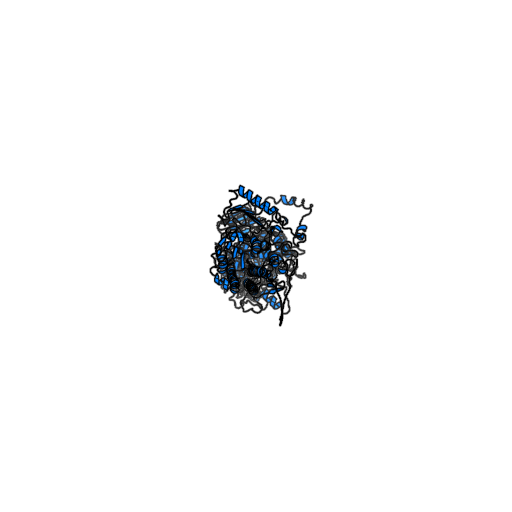.62 997 GLY A C 1
ATOM 7949 O O . GLY A 1 997 ? -14.009 -1.846 -19.297 1.00 96.62 997 GLY A O 1
ATOM 7950 N N . LEU A 1 998 ? -13.123 -2.141 -21.349 1.00 98.06 998 LEU A N 1
ATOM 7951 C CA . LEU A 1 998 ? -11.907 -1.348 -21.214 1.00 98.06 998 LEU A CA 1
ATOM 7952 C C . LEU A 1 998 ? -12.141 0.024 -21.859 1.00 98.06 998 LEU A C 1
ATOM 7954 O O . LEU A 1 998 ? -12.509 0.088 -23.029 1.00 98.06 998 LEU A O 1
ATOM 7958 N N . PHE A 1 999 ? -11.886 1.105 -21.128 1.00 96.69 999 PHE A N 1
ATOM 7959 C CA . PHE A 1 999 ? -12.040 2.490 -21.574 1.00 96.69 999 PHE A CA 1
ATOM 7960 C C . PHE A 1 999 ? -10.714 3.231 -21.467 1.00 96.69 999 PHE A C 1
ATOM 7962 O O . PHE A 1 999 ? -9.985 3.071 -20.485 1.00 96.69 999 PHE A O 1
ATOM 7969 N N . ILE A 1 1000 ? -10.445 4.092 -22.446 1.00 97.56 1000 ILE A N 1
ATOM 7970 C CA . ILE A 1 1000 ? -9.326 5.033 -22.424 1.00 97.56 1000 ILE A CA 1
ATOM 7971 C C . ILE A 1 1000 ? -9.899 6.435 -22.563 1.00 97.56 1000 ILE A C 1
ATOM 7973 O O . ILE A 1 1000 ? -10.617 6.729 -23.523 1.00 97.56 1000 ILE A O 1
ATOM 7977 N N . LEU A 1 1001 ? -9.579 7.294 -21.601 1.00 96.00 1001 LEU A N 1
ATOM 7978 C CA . LEU A 1 1001 ? -9.984 8.686 -21.586 1.00 96.00 1001 LEU A CA 1
ATOM 7979 C C . LEU A 1 1001 ? -8.742 9.573 -21.661 1.00 96.00 1001 LEU A C 1
ATOM 7981 O O . LEU A 1 1001 ? -7.749 9.298 -20.989 1.00 96.00 1001 LEU A O 1
ATOM 7985 N N . ALA A 1 1002 ? -8.823 10.640 -22.448 1.00 95.38 1002 ALA A N 1
ATOM 7986 C CA . ALA A 1 1002 ? -7.868 11.738 -22.456 1.00 95.38 1002 ALA A CA 1
ATOM 7987 C C . ALA A 1 1002 ? -8.598 13.025 -22.066 1.00 95.38 1002 ALA A C 1
ATOM 7989 O O . ALA A 1 1002 ? -9.633 13.359 -22.641 1.00 95.38 1002 ALA A O 1
ATOM 7990 N N . ASP A 1 1003 ? -8.089 13.712 -21.046 1.00 93.75 1003 ASP A N 1
ATOM 7991 C CA . ASP A 1 1003 ? -8.676 14.925 -20.466 1.00 93.75 1003 ASP A CA 1
ATOM 7992 C C . ASP A 1 1003 ? -10.167 14.746 -20.105 1.00 93.75 1003 ASP A C 1
ATOM 7994 O O . ASP A 1 1003 ? -10.998 15.633 -20.298 1.00 93.75 1003 ASP A O 1
ATOM 7998 N N . GLY A 1 1004 ? -10.515 13.549 -19.611 1.00 90.00 1004 GLY A N 1
ATOM 7999 C CA . GLY A 1 1004 ? -11.877 13.151 -19.237 1.00 90.00 1004 GLY A CA 1
ATOM 8000 C C . GLY A 1 1004 ? -12.780 12.709 -20.397 1.00 90.00 1004 GLY A C 1
ATOM 8001 O O . GLY A 1 1004 ? -13.861 12.166 -20.151 1.00 90.00 1004 GLY A O 1
ATOM 8002 N N . ARG A 1 1005 ? -12.337 12.861 -21.650 1.00 92.56 1005 ARG A N 1
ATOM 8003 C CA . ARG A 1 1005 ? -13.084 12.445 -22.843 1.00 92.56 1005 ARG A CA 1
ATOM 8004 C C . ARG A 1 1005 ? -12.674 11.048 -23.263 1.00 92.56 1005 ARG A C 1
ATOM 8006 O O . ARG A 1 1005 ? -11.490 10.759 -23.391 1.00 92.56 1005 ARG A O 1
ATOM 8013 N N . GLU A 1 1006 ? -13.647 10.181 -23.504 1.00 94.88 1006 GLU A N 1
ATOM 8014 C CA . GLU A 1 1006 ? -13.372 8.848 -24.033 1.00 94.88 1006 GLU A CA 1
ATOM 8015 C C . GLU A 1 1006 ? -12.810 8.940 -25.457 1.00 94.88 1006 GLU A C 1
ATOM 8017 O O . GLU A 1 1006 ? -13.433 9.524 -26.343 1.00 94.88 1006 GLU A O 1
ATOM 8022 N N . ILE A 1 1007 ? -11.641 8.340 -25.670 1.00 96.06 1007 ILE A N 1
ATOM 8023 C CA . ILE A 1 1007 ? -10.969 8.272 -26.975 1.00 96.06 1007 ILE A CA 1
ATOM 8024 C C . ILE A 1 1007 ? -10.910 6.847 -27.529 1.00 96.06 1007 ILE A C 1
ATOM 8026 O O . ILE A 1 1007 ? -10.683 6.664 -28.724 1.00 96.06 1007 ILE A O 1
ATOM 8030 N N . ALA A 1 1008 ? -11.125 5.834 -26.682 1.00 96.50 1008 ALA A N 1
ATOM 8031 C CA . ALA A 1 1008 ? -11.169 4.438 -27.095 1.00 96.50 1008 ALA A CA 1
ATOM 8032 C C . ALA A 1 1008 ? -11.977 3.569 -26.125 1.00 96.50 1008 ALA A C 1
ATOM 8034 O O . ALA A 1 1008 ? -12.016 3.834 -24.920 1.00 96.50 1008 ALA A O 1
ATOM 8035 N N . ARG A 1 1009 ? -12.533 2.472 -26.653 1.00 95.88 1009 ARG A N 1
ATOM 8036 C CA . ARG A 1 1009 ? -13.166 1.405 -25.871 1.00 95.88 1009 ARG A CA 1
ATOM 8037 C C . ARG A 1 1009 ? -12.914 0.025 -26.473 1.00 95.88 1009 ARG A C 1
ATOM 8039 O O . ARG A 1 1009 ? -12.791 -0.101 -27.690 1.00 95.88 1009 ARG A O 1
ATOM 8046 N N . ALA A 1 1010 ? -12.918 -1.005 -25.636 1.00 97.12 1010 ALA A N 1
ATOM 8047 C CA . ALA A 1 1010 ? -12.954 -2.405 -26.048 1.00 97.12 1010 ALA A CA 1
ATOM 8048 C C . ALA A 1 1010 ? -13.847 -3.227 -25.101 1.00 97.12 1010 ALA A C 1
ATOM 8050 O O . ALA A 1 1010 ? -13.880 -2.949 -23.905 1.00 97.12 1010 ALA A O 1
ATOM 8051 N N . PRO A 1 1011 ? -14.565 -4.254 -25.591 1.00 95.44 1011 PRO A N 1
ATOM 8052 C CA . PRO A 1 1011 ? -15.457 -5.065 -24.753 1.00 95.44 1011 PRO A CA 1
ATOM 8053 C C . PRO A 1 1011 ? -14.709 -6.003 -23.789 1.00 95.44 1011 PRO A C 1
ATOM 8055 O O . PRO A 1 1011 ? -15.298 -6.529 -22.850 1.00 95.44 1011 PRO A O 1
ATOM 8058 N N . SER A 1 1012 ? -13.414 -6.220 -24.014 1.00 95.12 1012 SER A N 1
ATOM 8059 C CA . SER A 1 1012 ? -12.555 -7.130 -23.256 1.00 95.12 1012 SER A CA 1
ATOM 8060 C C . SER A 1 1012 ? -11.177 -6.510 -23.020 1.00 95.12 1012 SER A C 1
ATOM 8062 O O . SER A 1 1012 ? -10.809 -5.537 -23.678 1.00 95.12 1012 SER A O 1
ATOM 8064 N N . LEU A 1 1013 ? -10.382 -7.111 -22.132 1.00 96.00 1013 LEU A N 1
ATOM 8065 C CA . LEU A 1 1013 ? -8.965 -6.779 -21.956 1.00 96.00 1013 LEU A CA 1
ATOM 8066 C C . LEU A 1 1013 ? -8.150 -7.218 -23.183 1.00 96.00 1013 LEU A C 1
ATOM 8068 O O . LEU A 1 1013 ? -7.615 -8.325 -23.244 1.00 96.00 1013 LEU A O 1
ATOM 8072 N N . SER A 1 1014 ? -8.068 -6.335 -24.172 1.00 94.56 1014 SER A N 1
ATOM 8073 C CA . SER A 1 1014 ? -7.320 -6.519 -25.417 1.00 94.56 1014 SER A CA 1
ATOM 8074 C C . SER A 1 1014 ? -6.429 -5.313 -25.705 1.00 94.56 1014 SER A C 1
ATOM 8076 O O . SER A 1 1014 ? -6.591 -4.256 -25.098 1.00 94.56 1014 SER A O 1
ATOM 8078 N N . ARG A 1 1015 ? -5.504 -5.456 -26.662 1.00 97.56 1015 ARG A N 1
ATOM 8079 C CA . ARG A 1 1015 ? -4.733 -4.324 -27.189 1.00 97.56 1015 ARG A CA 1
ATOM 8080 C C . ARG A 1 1015 ? -5.679 -3.305 -27.831 1.00 97.56 1015 ARG A C 1
ATOM 8082 O O . ARG A 1 1015 ? -6.502 -3.667 -28.670 1.00 97.56 1015 ARG A O 1
ATOM 8089 N N . VAL A 1 1016 ? -5.529 -2.041 -27.455 1.00 97.75 1016 VAL A N 1
ATOM 8090 C CA . VAL A 1 1016 ? -6.272 -0.893 -27.981 1.00 97.75 1016 VAL A CA 1
ATOM 8091 C C . VAL A 1 1016 ? -5.274 0.189 -28.374 1.00 97.75 1016 VAL A C 1
ATOM 8093 O O . VAL A 1 1016 ? -4.366 0.503 -27.607 1.00 97.75 1016 VAL A O 1
ATOM 8096 N N . VAL A 1 1017 ? -5.453 0.764 -29.563 1.00 97.25 1017 VAL A N 1
ATOM 8097 C CA . VAL A 1 1017 ? -4.671 1.904 -30.054 1.00 97.25 1017 VAL A CA 1
ATOM 8098 C C . VAL A 1 1017 ? -5.633 3.015 -30.452 1.00 97.25 1017 VAL A C 1
ATOM 8100 O O . VAL A 1 1017 ? -6.628 2.753 -31.128 1.00 97.25 1017 VAL A O 1
ATOM 8103 N N . ALA A 1 1018 ? -5.349 4.245 -30.037 1.00 96.12 1018 ALA A N 1
ATOM 8104 C CA . ALA A 1 1018 ? -6.158 5.414 -30.368 1.00 96.12 1018 ALA A CA 1
ATOM 8105 C C . ALA A 1 1018 ? -5.300 6.667 -30.560 1.00 96.12 1018 ALA A C 1
ATOM 8107 O O . ALA A 1 1018 ? -4.138 6.709 -30.165 1.00 96.12 1018 ALA A O 1
ATOM 8108 N N . SER A 1 1019 ? -5.882 7.690 -31.180 1.00 94.50 1019 SER A N 1
ATOM 8109 C CA . SER A 1 1019 ? -5.247 8.995 -31.382 1.00 94.50 1019 SER A CA 1
ATOM 8110 C C . SER A 1 1019 ? -5.483 9.913 -30.177 1.00 94.50 1019 SER A C 1
ATOM 8112 O O . SER A 1 1019 ? -6.584 9.948 -29.630 1.00 94.50 1019 SER A O 1
ATOM 8114 N N . LEU A 1 1020 ? -4.457 10.681 -29.796 1.00 89.06 1020 LEU A N 1
ATOM 8115 C CA . LEU A 1 1020 ? -4.516 11.717 -28.755 1.00 89.06 1020 LEU A CA 1
ATOM 8116 C C . LEU A 1 1020 ? -4.955 13.105 -29.276 1.00 89.06 1020 LEU A C 1
ATOM 8118 O O . LEU A 1 1020 ? -5.055 14.055 -28.494 1.00 89.06 1020 LEU A O 1
ATOM 8122 N N . THR A 1 1021 ? -5.187 13.251 -30.585 1.00 76.88 1021 THR A N 1
ATOM 8123 C CA . THR A 1 1021 ? -5.371 14.543 -31.276 1.00 76.88 1021 THR A CA 1
ATOM 8124 C C . THR A 1 1021 ? -6.817 14.847 -31.694 1.00 76.88 1021 THR A C 1
ATOM 8126 O O . THR A 1 1021 ? -7.027 15.610 -32.634 1.00 76.88 1021 THR A O 1
ATOM 8129 N N . ARG A 1 1022 ? -7.827 14.301 -31.001 1.00 50.47 1022 ARG A N 1
ATOM 8130 C CA . ARG A 1 1022 ? -9.250 14.601 -31.265 1.00 50.47 1022 ARG A CA 1
ATOM 8131 C C . ARG A 1 1022 ? -9.865 15.634 -30.330 1.00 50.47 1022 ARG A C 1
ATOM 8133 O O . ARG A 1 1022 ? -9.597 15.573 -29.109 1.00 50.47 1022 ARG A O 1
#

Radius of gyration: 39.02 Å; chains: 1; bounding box: 113×68×169 Å

Secondary structure (DSSP, 8-state):
----------------------TTHHHHHHHHHHHHHHHHH-------PPPEEEEEEESS--TTS-GGGT--SS--HHHHHHHHTSEEETTEE--SSHHHHHHHHHHTS-GGGGT-SSSTTTTSTT-BS-TTSPPHHHHHHHTT-EEEEEEE--SB--TTSTTSGGGTT-SEEEEE-SS---SBS-EEEETTEEEE-SSBHHHHHHHHHHHHHHT-TTS-EEEEEE--TTSSS----HHHHHHTTTS-HHHHHHHHHHHHHHHHHHHHHHHHHHTT-GGGEEEEEEESS---HHHH----TT----TT-SSHHHHB--EEEE-TTTSPTTEEE-S-EEGGGHHHHHHHHTTPPPPTT-SS---HHHHTTSS-S-S-SEEEEEES--GGG--TT---TTTSPEEEEEETTEEEEEETTSPPEEEETTT-TT--S--TTT-HHHHHHHHHHHHHHHTTSPP-PPPTTSTTHHHHGGGPPPTTSHHHHHHHHTTSTT--PPPSS-SHHHHHHHHHHHHH----S--SS-HHHHHHHHHHHSPEEE-S-HHHHHHHHHHHHHHGGGEEEETTEEEE-S-SS--TT--GGG--STTHHHHHHHHTTSS-THHHHHHHHIIIII-B-TTSSSBGGGS-SS-HHHHHHHHHHHS--HHHHHHHHHHHHHHHHHHHHHHB-TTSSBEE-SSSTTTTS-TT-SS-SEE-HHHHHHHHHHHHHHHHHHHHTT-HHHHHHHHHHHHHHHHHHHHHHEETTTTEE--EEGGGTTTTPBPS--BGGGGHHHHTT-SPTTSSGGGGGHHHH-TTTT--TTS-BSB-TTSTT----SSS-SS--SSSB-HHHHHHHHHHHHHHHHHS---SS-HHHHHHHHHHHHHHSEEEEPPTT-TTS---EEEEEE---S-B-TTT---HHHHHHHHHTTTT--PPTTTTTT---S-SHHHIIIIIS-EE--SSSEEEE---SPTTS-SEEEEEEEEETTEEEEEEEESSS-SSSS-SEEEEEETTEEEEEESSS--EEEES--

pLDDT: mean 87.22, std 18.18, range [27.41, 98.94]

Sequence (1022 aa):
MRFPERPIMPTPMNQDPPRYICRRRLRLLLLSVLLASFVLGASAFAAAPKPNIIVILVDDIGVGDFGFTGGKDFPTPNIDRLAREGVVFSHGYAMPSCSPTRAALLTGRYPQRFGIEDNRPLDGPRDGLDRSEILLPQKLREAGYATKLVGKWHLGKGNQSEFAPRNRGFDEFFGYFGAAGTYVNPVFSRDGAEKQHEGYNTDLLTDEACRIIKAAAGKPFFLHLAYMAAHHQQVARPQDLARVAHLSGVRQRGAAIMVNLDDNIGRLLDTLQQTGLDTNTLVFFISDNGAEPPLLGTSNGPHRGQKFDVLEGGIRVPFAARWPGTLPAGKRFEPMVHVMDVFPTALAAAGLTVPANLDGVNLLPYVLGKTNGVPHSQLCWLFNDHKEWRIPGRDTNLARPLRAIREGNFKLVMEGDNAPELYDVVADPGEANNLAARDPERVAQMKRTYEAWRAQMKPQVIPDDHPLYGRYKKMAPGRAGKEAVLLRINALGEANQAAVLTTASLKQYVEQFNALDEEIYRQAIPNAEAYEFLKDNIPLFSCPDKLIERTYYFRWWTYRKHIKQTPVGYIITEFLPEVPWAGKYNAIPCAGMHHFMEGRWLRDPKFLRDYANFWARHAGMRNDEFKAVLGHGFPFPSALYNFHLVHPSRDLLIDLYPELAGNYAELKTRRGTPTGLFWSKDGSWLGDGMEVGISGQGIRPTINSYMYAQARALAYIAEIRGETNAAVEFNREADFIADRMMDLLWDEKAGFFKVIRQKDISTRKLADVREQIGFVPWYFSIPSKGKGYERAWEQLMDPEGFFAPFGPTTAEQRHPGFRVAYQGHECQWNGPSWPYATAQTLTAMANVLNDYPQTNISKQDYFKILQIYANSHAFRQIPVGAAESNVVVRLDQPWIDENLNPQTGDWLARTRLEVQGKNGHKPPKERGKDYNHSTFCDLIITGLVGLRPRADDLIEVNPLLPPDTWDWFCLDKVSYRNRTITIIWDKTGRKFGKGPGLFILADGREIARAPSLSRVVASLTR

=== Feature glossary ===
The record interleaves many kinds of information about one protein. Here is each kind framed as the question it answers.

Q: What known structures does this most resemble?
A: Structural nearest neighbors (via Foldseek easy-search vs the PDB). Reported per hit: target PDB id, E-value, and alignment TM-score. A TM-score above ~0.5 is the conventional threshold for 'same fold'.

Q: Where is each backbone atom in 3D?
A: The mmCIF table is the protein's shape written out atom by atom. For each backbone N, Cα, C, and carbonyl O, it records an (x, y, z) coordinate triple in Å plus the residue type, chain letter, and residue number.

Q: What are the backbone torsion angles?
A: The φ/ψ torsion pair specifies the backbone conformation at each residue. φ rotates about the N–Cα bond, ψ about the Cα–C bond. Steric clashes forbid most of the (φ, ψ) plane — the allowed regions (α-helix basin, β-sheet basin, left-handed helix) are the Ramachandran-allowed regions.

Q: Which residues are buried vs exposed?
A: Solvent-accessible surface area (SASA) is the area in Å² traced out by the centre of a 1.4 Å probe sphere (a water molecule) rolled over the protein's van der Waals surface (Shrake–Rupley / Lee–Richards construction). Buried residues have near-zero SASA; fully exposed residues can exceed 200 Å². The total SASA scales roughly with the number of surface residues.

Q: How confident is the AlphaFold model at each residue?
A: pLDDT is the predicted lDDT-Cα score: AlphaFold's confidence that the local environment of each residue (all inter-atomic distances within 15 Å) is correctly placed. It is a per-residue number between 0 and 100, with higher meaning more reliable.

Q: What does the local fold look like, residue by residue?
A: 3Di is Foldseek's structural alphabet. Each residue is assigned one of twenty discrete states based on how its Cα sits relative to its spatial (not sequential) neighbors. Aligning 3Di strings finds structural homologs roughly as well as full 3D superposition, but orders of magnitude faster.

Q: How big and how compact is the whole molecule?
A: Radius of gyration (Rg) is the root-mean-square distance of Cα atoms from their centroid — a single number for overall size and compactness. A globular domain of N residues has Rg ≈ 2.2·N^0.38 Å; an extended or disordered chain has a much larger Rg. The Cα contact count is the number of residue pairs whose Cα atoms are within 8 Å and are more than four positions apart in sequence — a standard proxy for tertiary packing density. The bounding box is the smallest axis-aligned box enclosing all Cα atoms.

Q: Which residues are in helices, strands, or loops?
A: DSSP 8-state secondary structure assigns each residue one of H (α-helix), G (3₁₀-helix), I (π-helix), E (extended β-strand), B (isolated β-bridge), T (hydrogen-bonded turn), S (bend), or '-' (coil). The assignment is computed from backbone hydrogen-bond geometry via the Kabsch–Sander algorithm.

Q: How mobile is each atom in the crystal?
A: Crystallographic B-factors measure how much each atom's electron density is smeared out, in Å². They rise in mobile loops and surface residues and fall in the buried interior. In AlphaFold models this column is repurposed to hold pLDDT instead.

Q: What if only a Cα trace is available?
A: P-SEA three-state annotation labels each residue as helix, strand, or coil based purely on the geometry of the Cα trace. It serves as a fallback when the full backbone (and thus DSSP) is unavailable.

Q: What family and function is it annotated with?
A: Database cross-references. InterPro integrates a dozen domain/family signature databases into unified entries with residue-range hits. GO terms attach function/process/location labels with evidence codes. CATH codes position the fold in a four-level structural taxonomy. Organism is the NCBI-taxonomy species name.

Q: Are the domains correctly placed relative to each other?
A: Predicted Aligned Error (PAE) is an AlphaFold confidence matrix: entry (i, j) is the expected error in the position of residue j, in ångströms, when the prediction is superimposed on the true structure at residue i. Low PAE within a block of residues means that block is internally rigid and well-predicted; high PAE between two blocks means their relative placement is uncertain even if each block individually is confident.

Q: What do the diagnostic plots show?
A: Three diagnostic plots accompany the record. The Cα contact map visualizes the tertiary structure as a 2D adjacency matrix (8 Å cutoff, sequence-local contacts suppressed). The Ramachandran plot shows the distribution of backbone (φ, ψ) torsions, with points in the α and β basins reflecting secondary structure content. The PAE plot shows AlphaFold's inter-residue confidence as a color matrix.

Q: What is the amino-acid chain?
A: Primary structure: the covalent order of the twenty standard amino acids along the backbone. Two proteins with the same sequence will (almost always) fold to the same structure; two with 30% identity often share a fold but not the details.

Q: What do the rendered images show?
A: The six renders are orthographic views along the three Cartesian axes in both directions. Representation (cartoon, sticks, or surface) and color scheme (sequence-rainbow or by-chain) vary across proteins so the training set covers all the common visualization conventions.